Protein 2LEQ (pdb70)

Sequence (146 aa):
MEIKLIAQVKTVINAPIEKVWEALVNPEIIKEYMFGTTVVSDWKEGSQIVWKGEWKGKAYEDKGTILQFNERSILQYSHFSPLTGKPDLPENYHVVTITLTALKKGVEVELTQDNNETEKEQKHSEDNWNTMLEGLKKFLENKVSAMEIKLIAQVKTVINAPIEKVWEALVNPEIIKEYMFGTTVVSDWKEGSQIVWKGEWKGKAYEDKGTILQFNERSILQYSHFSPLTGKPDLPENYHVVTITLTALKKGVEVELTQDNNETEKEQKHSEDNWNTMLEGLKKFLENKVSAMEIKLIAQVKTVINAPIEKVWEALVNPEIIKEYMFGTTVVSDWKEGSQIVWKGEWKGKAYEDKGTILQFNERSILQYSHFSPLTGKPDLPENYHVVTITLTALKKGVEVELTQDNNETEKEQKHSEDNWNTMLEGLKKFLENKVSAMEIKLIAQVKTVINAPIEKVWEALVNPEIIKEYMFGTTVVSDWKEGSQIVWKGEWKGKAYEDKGTILQFNERSILQYSHFSPLTGKPDLPENYHVVTITLTALKKGVEVELTQDNNETEKEQKHSEDNWNTMLEGLKKFLENKVSAMEIKLIAQVKTVINAPIEKVWEALVNPEIIKEYMFGTTVVSDWKEGSQIVWKGEWKGKAYEDKGTILQFNERSILQYSHFSPLTGKPDLPENYHVVTITLTALKKGVEVELTQDNNETEKEQKHSEDNWNTMLEGLKKFLENKVSAMEIKLIAQVKTVINAPIEKVWEALVNPEIIKEYMFGTTVVSDWKEGSQIVWKGEWKGKAYEDKGTILQFNERSILQYSHFSPLTGKPDLPENYHVVTITLTALKKGVEVELTQDNNETEKEQKHSEDNWNTMLEGLKKFLENKVSAMEIKLIAQVKTVINAPIEKVWEALVNPEIIKEYMFGTTVVSDWKEGSQIVWKGEWKGKAYEDKGTILQFNERSILQYSHFSPLTGKPDLPENYHVVTITLTALKKGVEVELTQDNNETEKEQKHSEDNWNTMLEGLKKFLENKVSAMEIKLIAQVKTVINAPIEKVWEALVNPEIIKEYMFGTTVVSDWKEGSQIVWKGEWKGKAYEDKGTILQFNERSILQYSHFSPLTGKPDLPENYHVVTITLTALKKGVEVELTQDNNETEKEQKHSEDNWNTMLEGLKKFLENKVSAMEIKLIAQVKTVINAPIEKVWEALVNPEIIKEYMFGTTVVSDWKEGSQIVWKGEWKGKAYEDKGTILQFNERSILQYSHFSPLTGKPDLPENYHVVTITLTALKKGVEVELTQDNNETEKEQKHSEDNWNTMLEGLKKFLENKVSAMEIKLIAQVKTVINAPIEKVWEALVNPEIIKEYMFGTTVVSDWKEGSQIVWKGEWKGKAYEDKGTILQFNERSILQYSHFSPLTGKPDLPENYHVVTITLTALKKGVEVELTQDNNETEKEQKHSEDNWNTMLEGLKKFLENKVSA

Radius of gyration: 16.12 Å; Cα contacts (8 Å, |Δi|>4): 242; chains: 1; bounding box: 48×34×40 Å

Solvent-accessible surface area: 10609 Å² total; per-residue (Å²): 239,152,137,92,76,66,2,102,12,125,37,111,17,102,12,77,30,89,116,12,17,82,14,50,29,24,26,116,36,59,84,104,94,99,220,47,25,74,19,94,28,88,136,124,114,49,8,116,30,34,74,116,33,131,138,166,65,152,85,59,88,13,115,11,52,22,103,72,44,43,138,141,48,66,4,42,46,32,38,55,32,50,88,57,73,125,117,151,100,88,117,29,83,48,58,5,42,12,54,9,59,72,103,218,200,12,7,70,10,52,18,30,15,48,53,2,122,57,109,150,80,28,118,128,10,45,68,61,56,56,78,97,28,117,32,53,92,146,103,24,65,71,130,104,96,134

Structure (mmCIF, N/CA/C/O backbone):
data_2LEQ
#
_entry.id   2LEQ
#
loop_
_atom_site.group_PDB
_atom_site.id
_atom_site.type_symbol
_atom_site.label_atom_id
_atom_site.label_alt_id
_atom_site.label_comp_id
_atom_site.label_asym_id
_atom_site.label_entity_id
_atom_site.label_seq_id
_atom_site.pdbx_PDB_ins_code
_atom_site.Cartn_x
_atom_site.Cartn_y
_atom_site.Cartn_z
_atom_site.occupancy
_atom_site.B_iso_or_equiv
_atom_site.auth_seq_id
_atom_site.auth_comp_id
_atom_site.auth_asym_id
_atom_site.auth_atom_id
_atom_site.pdbx_PDB_model_num
ATOM 1 N N . MET A 1 1 ? -13.886 14.275 -22.352 1.00 1.00 1 MET A N 1
ATOM 2 C CA . MET A 1 1 ? -13.694 13.713 -20.986 1.00 1.00 1 MET A CA 1
ATOM 3 C C . MET A 1 1 ? -12.589 12.661 -21.045 1.00 1.00 1 MET A C 1
ATOM 4 O O . MET A 1 1 ? -12.296 12.134 -22.118 1.00 1.00 1 MET A O 1
ATOM 20 N N . GLU A 1 2 ? -11.979 12.368 -19.902 1.00 1.00 2 GLU A N 1
ATOM 21 C CA . GLU A 1 2 ? -10.903 11.381 -19.834 1.00 1.00 2 GLU A CA 1
ATOM 22 C C . GLU A 1 2 ? -10.593 11.035 -18.377 1.00 1.00 2 GLU A C 1
ATOM 23 O O . GLU A 1 2 ? -11.383 11.327 -17.479 1.00 1.00 2 GLU A O 1
ATOM 35 N N . ILE A 1 3 ? -9.444 10.411 -18.135 1.00 1.00 3 ILE A N 1
ATOM 36 C CA . ILE A 1 3 ? -9.054 10.036 -16.777 1.00 1.00 3 ILE A CA 1
ATOM 37 C C . ILE A 1 3 ? -9.062 11.253 -15.852 1.00 1.00 3 ILE A C 1
ATOM 38 O O . ILE A 1 3 ? -8.748 12.373 -16.254 1.00 1.00 3 ILE A O 1
ATOM 54 N N . LYS A 1 4 ? -9.426 11.039 -14.591 1.00 1.00 4 LYS A N 1
ATOM 55 C CA . LYS A 1 4 ? -9.478 12.119 -13.608 1.00 1.00 4 LYS A CA 1
ATOM 56 C C . LYS A 1 4 ? -8.093 12.396 -13.020 1.00 1.00 4 LYS A C 1
ATOM 57 O O . LYS A 1 4 ? -7.070 12.015 -13.587 1.00 1.00 4 LYS A O 1
ATOM 76 N N . LEU A 1 5 ? -8.056 13.069 -11.874 1.00 1.00 5 LEU A N 1
ATOM 77 C CA . LEU A 1 5 ? -6.800 13.418 -11.206 1.00 1.00 5 LEU A CA 1
ATOM 78 C C . LEU A 1 5 ? -6.130 12.185 -10.598 1.00 1.00 5 LEU A C 1
ATOM 79 O O . LEU A 1 5 ? -6.787 11.272 -10.099 1.00 1.00 5 LEU A O 1
ATOM 95 N N . ILE A 1 6 ? -4.801 12.163 -10.641 1.00 1.00 6 ILE A N 1
ATOM 96 C CA . ILE A 1 6 ? -4.011 11.046 -10.097 1.00 1.00 6 ILE A CA 1
ATOM 97 C C . ILE A 1 6 ? -3.110 11.520 -8.957 1.00 1.00 6 ILE A C 1
ATOM 98 O O . ILE A 1 6 ? -2.359 12.487 -9.091 1.00 1.00 6 ILE A O 1
ATOM 114 N N . ALA A 1 7 ? -3.165 10.824 -7.826 1.00 1.00 7 ALA A N 1
ATOM 115 C CA . ALA A 1 7 ? -2.343 11.170 -6.658 1.00 1.00 7 ALA A CA 1
ATOM 116 C C . ALA A 1 7 ? -0.988 10.466 -6.733 1.00 1.00 7 ALA A C 1
ATOM 117 O O . ALA A 1 7 ? -0.915 9.271 -7.021 1.00 1.00 7 ALA A O 1
ATOM 124 N N . GLN A 1 8 ? 0.084 11.205 -6.470 1.00 1.00 8 GLN A N 1
ATOM 125 C CA . GLN A 1 8 ? 1.445 10.633 -6.511 1.00 1.00 8 GLN A CA 1
ATOM 126 C C . GLN A 1 8 ? 2.315 11.226 -5.398 1.00 1.00 8 GLN A C 1
ATOM 127 O O . GLN A 1 8 ? 2.275 12.428 -5.133 1.00 1.00 8 GLN A O 1
ATOM 141 N N . VAL A 1 9 ? 3.104 10.377 -4.748 1.00 1.00 9 VAL A N 1
ATOM 142 C CA . VAL A 1 9 ? 3.996 10.805 -3.657 1.00 1.00 9 VAL A CA 1
ATOM 143 C C . VAL A 1 9 ? 5.333 10.072 -3.737 1.00 1.00 9 VAL A C 1
ATOM 144 O O . VAL A 1 9 ? 5.430 8.985 -4.306 1.00 1.00 9 VAL A O 1
ATOM 157 N N . LYS A 1 10 ? 6.377 10.666 -3.168 1.00 1.00 10 LYS A N 1
ATOM 158 C CA . LYS A 1 10 ? 7.711 10.054 -3.181 1.00 1.00 10 LYS A CA 1
ATOM 159 C C . LYS A 1 10 ? 8.597 10.634 -2.076 1.00 1.00 10 LYS A C 1
ATOM 160 O O . LYS A 1 10 ? 8.529 11.825 -1.771 1.00 1.00 10 LYS A O 1
ATOM 179 N N . THR A 1 11 ? 9.432 9.790 -1.479 1.00 1.00 11 THR A N 1
ATOM 180 C CA . THR A 1 11 ? 10.340 10.227 -0.410 1.00 1.00 11 THR A CA 1
ATOM 181 C C . THR A 1 11 ? 11.647 9.436 -0.432 1.00 1.00 11 THR A C 1
ATOM 182 O O . THR A 1 11 ? 11.667 8.244 -0.740 1.00 1.00 11 THR A O 1
ATOM 193 N N . VAL A 1 12 ? 12.744 10.102 -0.089 1.00 1.00 12 VAL A N 1
ATOM 194 C CA . VAL A 1 12 ? 14.062 9.456 -0.065 1.00 1.00 12 VAL A CA 1
ATOM 195 C C . VAL A 1 12 ? 14.280 8.727 1.259 1.00 1.00 12 VAL A C 1
ATOM 196 O O . VAL A 1 12 ? 14.401 9.345 2.318 1.00 1.00 12 VAL A O 1
ATOM 209 N N . ILE A 1 13 ? 14.334 7.400 1.197 1.00 1.00 13 ILE A N 1
ATOM 210 C CA . ILE A 1 13 ? 14.540 6.572 2.401 1.00 1.00 13 ILE A CA 1
ATOM 211 C C . ILE A 1 13 ? 15.870 5.830 2.325 1.00 1.00 13 ILE A C 1
ATOM 212 O O . ILE A 1 13 ? 16.192 5.175 1.334 1.00 1.00 13 ILE A O 1
ATOM 228 N N . ASN A 1 14 ? 16.657 5.925 3.391 1.00 1.00 14 ASN A N 1
ATOM 229 C CA . ASN A 1 14 ? 17.957 5.249 3.447 1.00 1.00 14 ASN A CA 1
ATOM 230 C C . ASN A 1 14 ? 17.810 3.889 4.124 1.00 1.00 14 ASN A C 1
ATOM 231 O O . ASN A 1 14 ? 17.837 3.785 5.350 1.00 1.00 14 ASN A O 1
ATOM 242 N N . ALA A 1 15 ? 17.658 2.838 3.325 1.00 1.00 15 ALA A N 1
ATOM 243 C CA . ALA A 1 15 ? 17.509 1.490 3.878 1.00 1.00 15 ALA A CA 1
ATOM 244 C C . ALA A 1 15 ? 17.638 0.431 2.766 1.00 1.00 15 ALA A C 1
ATOM 245 O O . ALA A 1 15 ? 17.386 0.731 1.599 1.00 1.00 15 ALA A O 1
ATOM 252 N N . PRO A 1 16 ? 18.009 -0.775 3.099 1.00 1.00 16 PRO A N 1
ATOM 253 C CA . PRO A 1 16 ? 18.162 -1.875 2.092 1.00 1.00 16 PRO A CA 1
ATOM 254 C C . PRO A 1 16 ? 16.840 -2.203 1.386 1.00 1.00 16 PRO A C 1
ATOM 255 O O . PRO A 1 16 ? 15.764 -2.130 1.979 1.00 1.00 16 PRO A O 1
ATOM 266 N N . ILE A 1 17 ? 16.936 -2.573 0.114 1.00 1.00 17 ILE A N 1
ATOM 267 C CA . ILE A 1 17 ? 15.771 -2.918 -0.694 1.00 1.00 17 ILE A CA 1
ATOM 268 C C . ILE A 1 17 ? 15.052 -4.141 -0.129 1.00 1.00 17 ILE A C 1
ATOM 269 O O . ILE A 1 17 ? 13.824 -4.222 -0.144 1.00 1.00 17 ILE A O 1
ATOM 285 N N . GLU A 1 18 ? 15.814 -5.109 0.368 1.00 1.00 18 GLU A N 1
ATOM 286 C CA . GLU A 1 18 ? 15.238 -6.333 0.913 1.00 1.00 18 GLU A CA 1
ATOM 287 C C . GLU A 1 18 ? 14.204 -6.047 1.993 1.00 1.00 18 GLU A C 1
ATOM 288 O O . GLU A 1 18 ? 13.058 -6.488 1.903 1.00 1.00 18 GLU A O 1
ATOM 300 N N . LYS A 1 19 ? 14.620 -5.318 3.023 1.00 1.00 19 LYS A N 1
ATOM 301 C CA . LYS A 1 19 ? 13.744 -4.996 4.137 1.00 1.00 19 LYS A CA 1
ATOM 302 C C . LYS A 1 19 ? 12.576 -4.114 3.707 1.00 1.00 19 LYS A C 1
ATOM 303 O O . LYS A 1 19 ? 11.447 -4.341 4.141 1.00 1.00 19 LYS A O 1
ATOM 322 N N . VAL A 1 20 ? 12.820 -3.119 2.859 1.00 1.00 20 VAL A N 1
ATOM 323 C CA . VAL A 1 20 ? 11.744 -2.249 2.401 1.00 1.00 20 VAL A CA 1
ATOM 324 C C . VAL A 1 20 ? 10.772 -3.071 1.567 1.00 1.00 20 VAL A C 1
ATOM 325 O O . VAL A 1 20 ? 9.560 -3.029 1.776 1.00 1.00 20 VAL A O 1
ATOM 338 N N . TRP A 1 21 ? 11.303 -3.841 0.623 1.00 1.00 21 TRP A N 1
ATOM 339 C CA . TRP A 1 21 ? 10.501 -4.695 -0.237 1.00 1.00 21 TRP A CA 1
ATOM 340 C C . TRP A 1 21 ? 9.700 -5.658 0.632 1.00 1.00 21 TRP A C 1
ATOM 341 O O . TRP A 1 21 ? 8.515 -5.901 0.400 1.00 1.00 21 TRP A O 1
ATOM 362 N N . GLU A 1 22 ? 10.346 -6.209 1.653 1.00 1.00 22 GLU A N 1
ATOM 363 C CA . GLU A 1 22 ? 9.698 -7.139 2.570 1.00 1.00 22 GLU A CA 1
ATOM 364 C C . GLU A 1 22 ? 8.506 -6.469 3.246 1.00 1.00 22 GLU A C 1
ATOM 365 O O . GLU A 1 22 ? 7.419 -7.041 3.316 1.00 1.00 22 GLU A O 1
ATOM 377 N N . ALA A 1 23 ? 8.707 -5.253 3.745 1.00 1.00 23 ALA A N 1
ATOM 378 C CA . ALA A 1 23 ? 7.654 -4.520 4.430 1.00 1.00 23 ALA A CA 1
ATOM 379 C C . ALA A 1 23 ? 6.443 -4.308 3.532 1.00 1.00 23 ALA A C 1
ATOM 380 O O . ALA A 1 23 ? 5.315 -4.205 4.014 1.00 1.00 23 ALA A O 1
ATOM 387 N N . LEU A 1 24 ? 6.663 -4.238 2.222 1.00 1.00 24 LEU A N 1
ATOM 388 C CA . LEU A 1 24 ? 5.572 -4.027 1.276 1.00 1.00 24 LEU A CA 1
ATOM 389 C C . LEU A 1 24 ? 4.706 -5.279 1.125 1.00 1.00 24 LEU A C 1
ATOM 390 O O . LEU A 1 24 ? 3.478 -5.198 1.087 1.00 1.00 24 LEU A O 1
ATOM 406 N N . VAL A 1 25 ? 5.343 -6.442 1.028 1.00 1.00 25 VAL A N 1
ATOM 407 C CA . VAL A 1 25 ? 4.626 -7.721 0.859 1.00 1.00 25 VAL A CA 1
ATOM 408 C C . VAL A 1 25 ? 4.897 -8.657 2.029 1.00 1.00 25 VAL A C 1
ATOM 409 O O . VAL A 1 25 ? 5.706 -9.580 1.941 1.00 1.00 25 VAL A O 1
ATOM 422 N N . ASN A 1 26 ? 4.197 -8.426 3.135 1.00 1.00 26 ASN A N 1
ATOM 423 C CA . ASN A 1 26 ? 4.358 -9.272 4.308 1.00 1.00 26 ASN A CA 1
ATOM 424 C C . ASN A 1 26 ? 3.145 -9.125 5.251 1.00 1.00 26 ASN A C 1
ATOM 425 O O . ASN A 1 26 ? 2.952 -8.051 5.819 1.00 1.00 26 ASN A O 1
ATOM 436 N N . PRO A 1 27 ? 2.348 -10.143 5.429 1.00 1.00 27 PRO A N 1
ATOM 437 C CA . PRO A 1 27 ? 1.149 -10.062 6.322 1.00 1.00 27 PRO A CA 1
ATOM 438 C C . PRO A 1 27 ? 1.529 -9.964 7.798 1.00 1.00 27 PRO A C 1
ATOM 439 O O . PRO A 1 27 ? 0.698 -9.615 8.636 1.00 1.00 27 PRO A O 1
ATOM 450 N N . GLU A 1 28 ? 2.782 -10.274 8.115 1.00 1.00 28 GLU A N 1
ATOM 451 C CA . GLU A 1 28 ? 3.251 -10.216 9.500 1.00 1.00 28 GLU A CA 1
ATOM 452 C C . GLU A 1 28 ? 3.653 -8.792 9.856 1.00 1.00 28 GLU A C 1
ATOM 453 O O . GLU A 1 28 ? 3.226 -8.261 10.881 1.00 1.00 28 GLU A O 1
ATOM 465 N N . ILE A 1 29 ? 4.469 -8.165 9.015 1.00 1.00 29 ILE A N 1
ATOM 466 C CA . ILE A 1 29 ? 4.902 -6.794 9.251 1.00 1.00 29 ILE A CA 1
ATOM 467 C C . ILE A 1 29 ? 3.714 -5.862 9.072 1.00 1.00 29 ILE A C 1
ATOM 468 O O . ILE A 1 29 ? 3.518 -4.924 9.844 1.00 1.00 29 ILE A O 1
ATOM 484 N N . ILE A 1 30 ? 2.909 -6.119 8.045 1.00 1.00 30 ILE A N 1
ATOM 485 C CA . ILE A 1 30 ? 1.739 -5.297 7.786 1.00 1.00 30 ILE A CA 1
ATOM 486 C C . ILE A 1 30 ? 0.810 -5.342 8.990 1.00 1.00 30 ILE A C 1
ATOM 487 O O . ILE A 1 30 ? 0.039 -4.411 9.225 1.00 1.00 30 ILE A O 1
ATOM 503 N N . LYS A 1 31 ? 0.876 -6.422 9.762 1.00 1.00 31 LYS A N 1
ATOM 504 C CA . LYS A 1 31 ? 0.046 -6.576 10.947 1.00 1.00 31 LYS A CA 1
ATOM 505 C C . LYS A 1 31 ? 0.613 -5.747 12.094 1.00 1.00 31 LYS A C 1
ATOM 506 O O . LYS A 1 31 ? -0.133 -5.267 12.948 1.00 1.00 31 LYS A O 1
ATOM 525 N N . GLU A 1 32 ? 1.930 -5.574 12.125 1.00 1.00 32 GLU A N 1
ATOM 526 C CA . GLU A 1 32 ? 2.570 -4.794 13.181 1.00 1.00 32 GLU A CA 1
ATOM 527 C C . GLU A 1 32 ? 1.972 -3.389 13.221 1.00 1.00 32 GLU A C 1
ATOM 528 O O . GLU A 1 32 ? 1.684 -2.861 14.295 1.00 1.00 32 GLU A O 1
ATOM 540 N N . TYR A 1 33 ? 1.777 -2.781 12.055 1.00 1.00 33 TYR A N 1
ATOM 541 C CA . TYR A 1 33 ? 1.206 -1.437 11.975 1.00 1.00 33 TYR A CA 1
ATOM 542 C C . TYR A 1 33 ? -0.270 -1.458 12.374 1.00 1.00 33 TYR A C 1
ATOM 543 O O . TYR A 1 33 ? -0.780 -0.506 12.965 1.00 1.00 33 TYR A O 1
ATOM 561 N N . MET A 1 34 ? -0.960 -2.548 12.052 1.00 1.00 34 MET A N 1
ATOM 562 C CA . MET A 1 34 ? -2.386 -2.684 12.372 1.00 1.00 34 MET A CA 1
ATOM 563 C C . MET A 1 34 ? -2.583 -3.296 13.755 1.00 1.00 34 MET A C 1
ATOM 564 O O . MET A 1 34 ? -1.752 -4.060 14.246 1.00 1.00 34 MET A O 1
ATOM 578 N N . PHE A 1 35 ? -3.700 -2.958 14.392 1.00 1.00 35 PHE A N 1
ATOM 579 C CA . PHE A 1 35 ? -4.014 -3.457 15.723 1.00 1.00 35 PHE A CA 1
ATOM 580 C C . PHE A 1 35 ? -4.141 -4.981 15.741 1.00 1.00 35 PHE A C 1
ATOM 581 O O . PHE A 1 35 ? -3.682 -5.631 16.679 1.00 1.00 35 PHE A O 1
ATOM 598 N N . GLY A 1 36 ? -4.764 -5.561 14.721 1.00 1.00 36 GLY A N 1
ATOM 599 C CA . GLY A 1 36 ? -4.936 -7.010 14.668 1.00 1.00 36 GLY A CA 1
ATOM 600 C C . GLY A 1 36 ? -5.536 -7.466 13.338 1.00 1.00 36 GLY A C 1
ATOM 601 O O . GLY A 1 36 ? -6.343 -8.394 13.302 1.00 1.00 36 GLY A O 1
ATOM 605 N N . THR A 1 37 ? -5.144 -6.825 12.242 1.00 1.00 37 THR A N 1
ATOM 606 C CA . THR A 1 37 ? -5.660 -7.187 10.919 1.00 1.00 37 THR A CA 1
ATOM 607 C C . THR A 1 37 ? -5.033 -8.490 10.430 1.00 1.00 37 THR A C 1
ATOM 608 O O . THR A 1 37 ? -3.813 -8.658 10.424 1.00 1.00 37 THR A O 1
ATOM 619 N N . THR A 1 38 ? -5.876 -9.427 10.008 1.00 1.00 38 THR A N 1
ATOM 620 C CA . THR A 1 38 ? -5.398 -10.725 9.511 1.00 1.00 38 THR A CA 1
ATOM 621 C C . THR A 1 38 ? -5.257 -10.703 7.992 1.00 1.00 38 THR A C 1
ATOM 622 O O . THR A 1 38 ? -6.216 -10.973 7.269 1.00 1.00 38 THR A O 1
ATOM 633 N N . VAL A 1 39 ? -4.057 -10.392 7.512 1.00 1.00 39 VAL A N 1
ATOM 634 C CA . VAL A 1 39 ? -3.787 -10.338 6.071 1.00 1.00 39 VAL A CA 1
ATOM 635 C C . VAL A 1 39 ? -3.263 -11.684 5.577 1.00 1.00 39 VAL A C 1
ATOM 636 O O . VAL A 1 39 ? -2.315 -12.245 6.128 1.00 1.00 39 VAL A O 1
ATOM 649 N N . VAL A 1 40 ? -3.878 -12.207 4.522 1.00 1.00 40 VAL A N 1
ATOM 650 C CA . VAL A 1 40 ? -3.468 -13.498 3.937 1.00 1.00 40 VAL A CA 1
ATOM 651 C C . VAL A 1 40 ? -3.062 -13.317 2.476 1.00 1.00 40 VAL A C 1
ATOM 652 O O . VAL A 1 40 ? -3.796 -12.738 1.674 1.00 1.00 40 VAL A O 1
ATOM 665 N N . SER A 1 41 ? -1.884 -13.823 2.127 1.00 1.00 41 SER A N 1
ATOM 666 C CA . SER A 1 41 ? -1.382 -13.720 0.750 1.00 1.00 41 SER A CA 1
ATOM 667 C C . SER A 1 41 ? -0.385 -14.829 0.440 1.00 1.00 41 SER A C 1
ATOM 668 O O . SER A 1 41 ? 0.228 -15.397 1.343 1.00 1.00 41 SER A O 1
ATOM 676 N N . ASP A 1 42 ? -0.220 -15.113 -0.848 1.00 1.00 42 ASP A N 1
ATOM 677 C CA . ASP A 1 42 ? 0.714 -16.127 -1.330 1.00 1.00 42 ASP A CA 1
ATOM 678 C C . ASP A 1 42 ? 2.014 -15.438 -1.754 1.00 1.00 42 ASP A C 1
ATOM 679 O O . ASP A 1 42 ? 3.066 -16.062 -1.889 1.00 1.00 42 ASP A O 1
ATOM 688 N N . TRP A 1 43 ? 1.934 -14.129 -1.968 1.00 1.00 43 TRP A N 1
ATOM 689 C CA . TRP A 1 43 ? 3.078 -13.311 -2.379 1.00 1.00 43 TRP A CA 1
ATOM 690 C C . TRP A 1 43 ? 3.547 -13.667 -3.794 1.00 1.00 43 TRP A C 1
ATOM 691 O O . TRP A 1 43 ? 4.746 -13.806 -4.039 1.00 1.00 43 TRP A O 1
ATOM 712 N N . LYS A 1 44 ? 2.618 -13.820 -4.732 1.00 1.00 44 LYS A N 1
ATOM 713 C CA . LYS A 1 44 ? 2.969 -14.161 -6.120 1.00 1.00 44 LYS A CA 1
ATOM 714 C C . LYS A 1 44 ? 1.948 -13.590 -7.113 1.00 1.00 44 LYS A C 1
ATOM 715 O O . LYS A 1 44 ? 0.806 -13.294 -6.761 1.00 1.00 44 LYS A O 1
ATOM 734 N N . GLU A 1 45 ? 2.361 -13.429 -8.366 1.00 1.00 45 GLU A N 1
ATOM 735 C CA . GLU A 1 45 ? 1.499 -12.878 -9.413 1.00 1.00 45 GLU A CA 1
ATOM 736 C C . GLU A 1 45 ? 0.161 -13.616 -9.511 1.00 1.00 45 GLU A C 1
ATOM 737 O O . GLU A 1 45 ? 0.101 -14.843 -9.584 1.00 1.00 45 GLU A O 1
ATOM 749 N N . GLY A 1 46 ? -0.922 -12.847 -9.520 1.00 1.00 46 GLY A N 1
ATOM 750 C CA . GLY A 1 46 ? -2.276 -13.398 -9.628 1.00 1.00 46 GLY A CA 1
ATOM 751 C C . GLY A 1 46 ? -2.812 -13.871 -8.280 1.00 1.00 46 GLY A C 1
ATOM 752 O O . GLY A 1 46 ? -3.909 -14.423 -8.196 1.00 1.00 46 GLY A O 1
ATOM 756 N N . SER A 1 47 ? -2.043 -13.655 -7.218 1.00 1.00 47 SER A N 1
ATOM 757 C CA . SER A 1 47 ? -2.473 -14.079 -5.887 1.00 1.00 47 SER A CA 1
ATOM 758 C C . SER A 1 47 ? -3.609 -13.207 -5.359 1.00 1.00 47 SER A C 1
ATOM 759 O O . SER A 1 47 ? -3.552 -11.980 -5.432 1.00 1.00 47 SER A O 1
ATOM 767 N N . GLN A 1 48 ? -4.630 -13.860 -4.813 1.00 1.00 48 GLN A N 1
ATOM 768 C CA . GLN A 1 48 ? -5.771 -13.142 -4.249 1.00 1.00 48 GLN A CA 1
ATOM 769 C C . GLN A 1 48 ? -5.413 -12.671 -2.845 1.00 1.00 48 GLN A C 1
ATOM 770 O O . GLN A 1 48 ? -4.637 -13.317 -2.142 1.00 1.00 48 GLN A O 1
ATOM 784 N N . ILE A 1 49 ? -5.972 -11.541 -2.424 1.00 1.00 49 ILE A N 1
ATOM 785 C CA . ILE A 1 49 ? -5.695 -10.994 -1.083 1.00 1.00 49 ILE A CA 1
ATOM 786 C C . ILE A 1 49 ? -6.979 -10.544 -0.390 1.00 1.00 49 ILE A C 1
ATOM 787 O O . ILE A 1 49 ? -7.824 -9.867 -0.976 1.00 1.00 49 ILE A O 1
ATOM 803 N N . VAL A 1 50 ? -7.113 -10.930 0.874 1.00 1.00 50 VAL A N 1
ATOM 804 C CA . VAL A 1 50 ? -8.291 -10.573 1.675 1.00 1.00 50 VAL A CA 1
ATOM 805 C C . VAL A 1 50 ? -7.872 -10.092 3.061 1.00 1.00 50 VAL A C 1
ATOM 806 O O . VAL A 1 50 ? -6.959 -10.634 3.683 1.00 1.00 50 VAL A O 1
ATOM 819 N N . TRP A 1 51 ? -8.559 -9.060 3.541 1.00 1.00 51 TRP A N 1
ATOM 820 C CA . TRP A 1 51 ? -8.282 -8.481 4.867 1.00 1.00 51 TRP A CA 1
ATOM 821 C C . TRP A 1 51 ? -9.508 -8.604 5.760 1.00 1.00 51 TRP A C 1
ATOM 822 O O . TRP A 1 51 ? -10.621 -8.255 5.368 1.00 1.00 51 TRP A O 1
ATOM 843 N N . LYS A 1 52 ? -9.306 -9.095 6.978 1.00 1.00 52 LYS A N 1
ATOM 844 C CA . LYS A 1 52 ? -10.411 -9.249 7.933 1.00 1.00 52 LYS A CA 1
ATOM 845 C C . LYS A 1 52 ? -10.403 -8.092 8.918 1.00 1.00 52 LYS A C 1
ATOM 846 O O . LYS A 1 52 ? -9.350 -7.641 9.366 1.00 1.00 52 LYS A O 1
ATOM 865 N N . GLY A 1 53 ? -11.593 -7.604 9.252 1.00 1.00 53 GLY A N 1
ATOM 866 C CA . GLY A 1 53 ? -11.713 -6.489 10.181 1.00 1.00 53 GLY A CA 1
ATOM 867 C C . GLY A 1 53 ? -13.158 -6.287 10.605 1.00 1.00 53 GLY A C 1
ATOM 868 O O . GLY A 1 53 ? -14.058 -6.999 10.158 1.00 1.00 53 GLY A O 1
ATOM 872 N N . GLU A 1 54 ? -13.382 -5.308 11.475 1.00 1.00 54 GLU A N 1
ATOM 873 C CA . GLU A 1 54 ? -14.726 -4.996 11.976 1.00 1.00 54 GLU A CA 1
ATOM 874 C C . GLU A 1 54 ? -15.015 -3.510 11.810 1.00 1.00 54 GLU A C 1
ATOM 875 O O . GLU A 1 54 ? -14.194 -2.648 12.125 1.00 1.00 54 GLU A O 1
ATOM 887 N N . TRP A 1 55 ? -16.205 -3.200 11.307 1.00 1.00 55 TRP A N 1
ATOM 888 C CA . TRP A 1 55 ? -16.622 -1.809 11.083 1.00 1.00 55 TRP A CA 1
ATOM 889 C C . TRP A 1 55 ? -18.056 -1.599 11.567 1.00 1.00 55 TRP A C 1
ATOM 890 O O . TRP A 1 55 ? -19.000 -2.194 11.048 1.00 1.00 55 TRP A O 1
ATOM 911 N N . LYS A 1 56 ? -18.214 -0.738 12.567 1.00 1.00 56 LYS A N 1
ATOM 912 C CA . LYS A 1 56 ? -19.534 -0.442 13.122 1.00 1.00 56 LYS A CA 1
ATOM 913 C C . LYS A 1 56 ? -20.253 -1.729 13.517 1.00 1.00 56 LYS A C 1
ATOM 914 O O . LYS A 1 56 ? -21.458 -1.878 13.312 1.00 1.00 56 LYS A O 1
ATOM 933 N N . GLY A 1 57 ? -19.506 -2.665 14.094 1.00 1.00 57 GLY A N 1
ATOM 934 C CA . GLY A 1 57 ? -20.074 -3.941 14.525 1.00 1.00 57 GLY A CA 1
ATOM 935 C C . GLY A 1 57 ? -20.347 -4.841 13.326 1.00 1.00 57 GLY A C 1
ATOM 936 O O . GLY A 1 57 ? -20.680 -6.017 13.470 1.00 1.00 57 GLY A O 1
ATOM 940 N N . LYS A 1 58 ? -20.200 -4.283 12.128 1.00 1.00 58 LYS A N 1
ATOM 941 C CA . LYS A 1 58 ? -20.435 -5.044 10.894 1.00 1.00 58 LYS A CA 1
ATOM 942 C C . LYS A 1 58 ? -19.117 -5.557 10.327 1.00 1.00 58 LYS A C 1
ATOM 943 O O . LYS A 1 58 ? -18.251 -4.785 9.917 1.00 1.00 58 LYS A O 1
ATOM 962 N N . ALA A 1 59 ? -18.960 -6.877 10.292 1.00 1.00 59 ALA A N 1
ATOM 963 C CA . ALA A 1 59 ? -17.747 -7.492 9.770 1.00 1.00 59 ALA A CA 1
ATOM 964 C C . ALA A 1 59 ? -17.664 -7.295 8.262 1.00 1.00 59 ALA A C 1
ATOM 965 O O . ALA A 1 59 ? -18.635 -7.515 7.538 1.00 1.00 59 ALA A O 1
ATOM 972 N N . TYR A 1 60 ? -16.499 -6.876 7.780 1.00 1.00 60 TYR A N 1
ATOM 973 C CA . TYR A 1 60 ? -16.301 -6.642 6.343 1.00 1.00 60 TYR A CA 1
ATOM 974 C C . TYR A 1 60 ? -14.961 -7.207 5.877 1.00 1.00 60 TYR A C 1
ATOM 975 O O . TYR A 1 60 ? -14.010 -7.337 6.648 1.00 1.00 60 TYR A O 1
ATOM 993 N N . GLU A 1 61 ? -14.889 -7.542 4.593 1.00 1.00 61 GLU A N 1
ATOM 994 C CA . GLU A 1 61 ? -13.658 -8.088 4.010 1.00 1.00 61 GLU A CA 1
ATOM 995 C C . GLU A 1 61 ? -13.400 -7.477 2.635 1.00 1.00 61 GLU A C 1
ATOM 996 O O . GLU A 1 61 ? -14.293 -7.397 1.792 1.00 1.00 61 GLU A O 1
ATOM 1008 N N . ASP A 1 62 ? -12.163 -7.044 2.416 1.00 1.00 62 ASP A N 1
ATOM 1009 C CA . ASP A 1 62 ? -11.752 -6.436 1.151 1.00 1.00 62 ASP A CA 1
ATOM 1010 C C . ASP A 1 62 ? -11.287 -7.528 0.197 1.00 1.00 62 ASP A C 1
ATOM 1011 O O . ASP A 1 62 ? -11.089 -8.668 0.615 1.00 1.00 62 ASP A O 1
ATOM 1020 N N . LYS A 1 63 ? -11.116 -7.204 -1.081 1.00 1.00 63 LYS A N 1
ATOM 1021 C CA . LYS A 1 63 ? -10.682 -8.212 -2.054 1.00 1.00 63 LYS A CA 1
ATOM 1022 C C . LYS A 1 63 ? -9.996 -7.595 -3.277 1.00 1.00 63 LYS A C 1
ATOM 1023 O O . LYS A 1 63 ? -10.477 -6.630 -3.870 1.00 1.00 63 LYS A O 1
ATOM 1042 N N . GLY A 1 64 ? -8.865 -8.186 -3.647 1.00 1.00 64 GLY A N 1
ATOM 1043 C CA . GLY A 1 64 ? -8.099 -7.728 -4.801 1.00 1.00 64 GLY A CA 1
ATOM 1044 C C . GLY A 1 64 ? -7.130 -8.814 -5.260 1.00 1.00 64 GLY A C 1
ATOM 1045 O O . GLY A 1 64 ? -7.105 -9.920 -4.721 1.00 1.00 64 GLY A O 1
ATOM 1049 N N . THR A 1 65 ? -6.320 -8.504 -6.269 1.00 1.00 65 THR A N 1
ATOM 1050 C CA . THR A 1 65 ? -5.352 -9.480 -6.790 1.00 1.00 65 THR A CA 1
ATOM 1051 C C . THR A 1 65 ? -4.088 -8.788 -7.286 1.00 1.00 65 THR A C 1
ATOM 1052 O O . THR A 1 65 ? -4.097 -7.607 -7.633 1.00 1.00 65 THR A O 1
ATOM 1063 N N . ILE A 1 66 ? -2.992 -9.539 -7.323 1.00 1.00 66 ILE A N 1
ATOM 1064 C CA . ILE A 1 66 ? -1.714 -8.992 -7.787 1.00 1.00 66 ILE A CA 1
ATOM 1065 C C . ILE A 1 66 ? -1.723 -8.822 -9.302 1.00 1.00 66 ILE A C 1
ATOM 1066 O O . ILE A 1 66 ? -1.801 -9.794 -10.054 1.00 1.00 66 ILE A O 1
ATOM 1082 N N . LEU A 1 67 ? -1.635 -7.575 -9.756 1.00 1.00 67 LEU A N 1
ATOM 1083 C CA . LEU A 1 67 ? -1.624 -7.280 -11.183 1.00 1.00 67 LEU A CA 1
ATOM 1084 C C . LEU A 1 67 ? -0.346 -7.816 -11.821 1.00 1.00 67 LEU A C 1
ATOM 1085 O O . LEU A 1 67 ? -0.359 -8.383 -12.913 1.00 1.00 67 LEU A O 1
ATOM 1101 N N . GLN A 1 68 ? 0.776 -7.636 -11.130 1.00 1.00 68 GLN A N 1
ATOM 1102 C CA . GLN A 1 68 ? 2.072 -8.098 -11.621 1.00 1.00 68 GLN A CA 1
ATOM 1103 C C . GLN A 1 68 ? 3.043 -8.218 -10.458 1.00 1.00 68 GLN A C 1
ATOM 1104 O O . GLN A 1 68 ? 2.948 -7.480 -9.478 1.00 1.00 68 GLN A O 1
ATOM 1118 N N . PHE A 1 69 ? 3.980 -9.155 -10.562 1.00 1.00 69 PHE A N 1
ATOM 1119 C CA . PHE A 1 69 ? 4.972 -9.365 -9.496 1.00 1.00 69 PHE A CA 1
ATOM 1120 C C . PHE A 1 69 ? 6.386 -9.497 -10.063 1.00 1.00 69 PHE A C 1
ATOM 1121 O O . PHE A 1 69 ? 6.733 -10.473 -10.727 1.00 1.00 69 PHE A O 1
ATOM 1138 N N . ASN A 1 70 ? 7.217 -8.496 -9.785 1.00 1.00 70 ASN A N 1
ATOM 1139 C CA . ASN A 1 70 ? 8.614 -8.488 -10.244 1.00 1.00 70 ASN A CA 1
ATOM 1140 C C . ASN A 1 70 ? 9.543 -8.436 -9.034 1.00 1.00 70 ASN A C 1
ATOM 1141 O O . ASN A 1 70 ? 9.703 -7.393 -8.400 1.00 1.00 70 ASN A O 1
ATOM 1152 N N . GLU A 1 71 ? 10.157 -9.571 -8.719 1.00 1.00 71 GLU A N 1
ATOM 1153 C CA . GLU A 1 71 ? 11.067 -9.695 -7.577 1.00 1.00 71 GLU A CA 1
ATOM 1154 C C . GLU A 1 71 ? 11.987 -8.479 -7.434 1.00 1.00 71 GLU A C 1
ATOM 1155 O O . GLU A 1 71 ? 12.728 -8.125 -8.351 1.00 1.00 71 GLU A O 1
ATOM 1167 N N . ARG A 1 72 ? 11.935 -7.842 -6.268 1.00 1.00 72 ARG A N 1
ATOM 1168 C CA . ARG A 1 72 ? 12.759 -6.671 -5.959 1.00 1.00 72 ARG A CA 1
ATOM 1169 C C . ARG A 1 72 ? 12.857 -5.701 -7.134 1.00 1.00 72 ARG A C 1
ATOM 1170 O O . ARG A 1 72 ? 13.953 -5.355 -7.574 1.00 1.00 72 ARG A O 1
ATOM 1191 N N . SER A 1 73 ? 11.721 -5.250 -7.655 1.00 1.00 73 SER A N 1
ATOM 1192 C CA . SER A 1 73 ? 11.731 -4.315 -8.783 1.00 1.00 73 SER A CA 1
ATOM 1193 C C . SER A 1 73 ? 10.431 -3.520 -8.882 1.00 1.00 73 SER A C 1
ATOM 1194 O O . SER A 1 73 ? 10.416 -2.308 -8.665 1.00 1.00 73 SER A O 1
ATOM 1202 N N . ILE A 1 74 ? 9.336 -4.196 -9.219 1.00 1.00 74 ILE A N 1
ATOM 1203 C CA . ILE A 1 74 ? 8.030 -3.521 -9.369 1.00 1.00 74 ILE A CA 1
ATOM 1204 C C . ILE A 1 74 ? 6.891 -4.383 -8.837 1.00 1.00 74 ILE A C 1
ATOM 1205 O O . ILE A 1 74 ? 6.839 -5.592 -9.058 1.00 1.00 74 ILE A O 1
ATOM 1221 N N . LEU A 1 75 ? 5.968 -3.734 -8.135 1.00 1.00 75 LEU A N 1
ATOM 1222 C CA . LEU A 1 75 ? 4.802 -4.424 -7.572 1.00 1.00 75 LEU A CA 1
ATOM 1223 C C . LEU A 1 75 ? 3.519 -3.642 -7.862 1.00 1.00 75 LEU A C 1
ATOM 1224 O O . LEU A 1 75 ? 3.406 -2.458 -7.547 1.00 1.00 75 LEU A O 1
ATOM 1240 N N . GLN A 1 76 ? 2.542 -4.314 -8.464 1.00 1.00 76 GLN A N 1
ATOM 1241 C CA . GLN A 1 76 ? 1.253 -3.684 -8.792 1.00 1.00 76 GLN A CA 1
ATOM 1242 C C . GLN A 1 76 ? 0.102 -4.580 -8.351 1.00 1.00 76 GLN A C 1
ATOM 1243 O O . GLN A 1 76 ? 0.145 -5.799 -8.511 1.00 1.00 76 GLN A O 1
ATOM 1257 N N . TYR A 1 77 ? -0.934 -3.965 -7.791 1.00 1.00 77 TYR A N 1
ATOM 1258 C CA . TYR A 1 77 ? -2.096 -4.740 -7.332 1.00 1.00 77 TYR A CA 1
ATOM 1259 C C . TYR A 1 77 ? -3.386 -3.931 -7.397 1.00 1.00 77 TYR A C 1
ATOM 1260 O O . TYR A 1 77 ? -3.413 -2.727 -7.143 1.00 1.00 77 TYR A O 1
ATOM 1278 N N . SER A 1 78 ? -4.469 -4.621 -7.738 1.00 1.00 78 SER A N 1
ATOM 1279 C CA . SER A 1 78 ? -5.786 -3.993 -7.819 1.00 1.00 78 SER A CA 1
ATOM 1280 C C . SER A 1 78 ? -6.402 -4.018 -6.437 1.00 1.00 78 SER A C 1
ATOM 1281 O O . SER A 1 78 ? -6.066 -4.875 -5.620 1.00 1.00 78 SER A O 1
ATOM 1289 N N . HIS A 1 79 ? -7.300 -3.081 -6.147 1.00 1.00 79 HIS A N 1
ATOM 1290 C CA . HIS A 1 79 ? -7.927 -3.039 -4.828 1.00 1.00 79 HIS A CA 1
ATOM 1291 C C . HIS A 1 79 ? -9.356 -2.525 -4.894 1.00 1.00 79 HIS A C 1
ATOM 1292 O O . HIS A 1 79 ? -9.683 -1.618 -5.659 1.00 1.00 79 HIS A O 1
ATOM 1307 N N . PHE A 1 80 ? -10.205 -3.126 -4.067 1.00 1.00 80 PHE A N 1
ATOM 1308 C CA . PHE A 1 80 ? -11.620 -2.745 -4.005 1.00 1.00 80 PHE A CA 1
ATOM 1309 C C . PHE A 1 80 ? -12.124 -2.793 -2.561 1.00 1.00 80 PHE A C 1
ATOM 1310 O O . PHE A 1 80 ? -11.877 -3.747 -1.823 1.00 1.00 80 PHE A O 1
ATOM 1327 N N . SER A 1 81 ? -12.854 -1.756 -2.162 1.00 1.00 81 SER A N 1
ATOM 1328 C CA . SER A 1 81 ? -13.416 -1.674 -0.800 1.00 1.00 81 SER A CA 1
ATOM 1329 C C . SER A 1 81 ? -14.961 -1.789 -0.838 1.00 1.00 81 SER A C 1
ATOM 1330 O O . SER A 1 81 ? -15.608 -0.945 -1.459 1.00 1.00 81 SER A O 1
ATOM 1338 N N . PRO A 1 82 ? -15.549 -2.771 -0.211 1.00 1.00 82 PRO A N 1
ATOM 1339 C CA . PRO A 1 82 ? -17.041 -2.923 -0.223 1.00 1.00 82 PRO A CA 1
ATOM 1340 C C . PRO A 1 82 ? -17.739 -1.862 0.631 1.00 1.00 82 PRO A C 1
ATOM 1341 O O . PRO A 1 82 ? -18.928 -1.594 0.463 1.00 1.00 82 PRO A O 1
ATOM 1352 N N . LEU A 1 83 ? -16.998 -1.255 1.551 1.00 1.00 83 LEU A N 1
ATOM 1353 C CA . LEU A 1 83 ? -17.559 -0.231 2.422 1.00 1.00 83 LEU A CA 1
ATOM 1354 C C . LEU A 1 83 ? -18.099 0.929 1.596 1.00 1.00 83 LEU A C 1
ATOM 1355 O O . LEU A 1 83 ? -18.813 1.791 2.108 1.00 1.00 83 LEU A O 1
ATOM 1371 N N . THR A 1 84 ? -17.763 0.950 0.310 1.00 1.00 84 THR A N 1
ATOM 1372 C CA . THR A 1 84 ? -18.220 2.009 -0.575 1.00 1.00 84 THR A CA 1
ATOM 1373 C C . THR A 1 84 ? -19.736 1.966 -0.727 1.00 1.00 84 THR A C 1
ATOM 1374 O O . THR A 1 84 ? -20.374 3.012 -0.848 1.00 1.00 84 THR A O 1
ATOM 1385 N N . GLY A 1 85 ? -20.312 0.768 -0.725 1.00 1.00 85 GLY A N 1
ATOM 1386 C CA . GLY A 1 85 ? -21.757 0.612 -0.864 1.00 1.00 85 GLY A CA 1
ATOM 1387 C C . GLY A 1 85 ? -22.266 1.355 -2.090 1.00 1.00 85 GLY A C 1
ATOM 1388 O O . GLY A 1 85 ? -23.405 1.821 -2.122 1.00 1.00 85 GLY A O 1
ATOM 1392 N N . LYS A 1 86 ? -21.410 1.465 -3.102 1.00 1.00 86 LYS A N 1
ATOM 1393 C CA . LYS A 1 86 ? -21.783 2.178 -4.333 1.00 1.00 86 LYS A CA 1
ATOM 1394 C C . LYS A 1 86 ? -22.421 1.224 -5.363 1.00 1.00 86 LYS A C 1
ATOM 1395 O O . LYS A 1 86 ? -22.106 0.035 -5.364 1.00 1.00 86 LYS A O 1
ATOM 1414 N N . PRO A 1 87 ? -23.259 1.710 -6.238 1.00 1.00 87 PRO A N 1
ATOM 1415 C CA . PRO A 1 87 ? -23.891 0.845 -7.288 1.00 1.00 87 PRO A CA 1
ATOM 1416 C C . PRO A 1 87 ? -22.840 0.054 -8.079 1.00 1.00 87 PRO A C 1
ATOM 1417 O O . PRO A 1 87 ? -21.710 0.508 -8.266 1.00 1.00 87 PRO A O 1
ATOM 1428 N N . ASP A 1 88 ? -23.212 -1.131 -8.552 1.00 1.00 88 ASP A N 1
ATOM 1429 C CA . ASP A 1 88 ? -22.308 -1.991 -9.314 1.00 1.00 88 ASP A CA 1
ATOM 1430 C C . ASP A 1 88 ? -21.531 -1.209 -10.371 1.00 1.00 88 ASP A C 1
ATOM 1431 O O . ASP A 1 88 ? -22.016 -0.959 -11.474 1.00 1.00 88 ASP A O 1
ATOM 1440 N N . LEU A 1 89 ? -20.303 -0.822 -10.038 1.00 1.00 89 LEU A N 1
ATOM 1441 C CA . LEU A 1 89 ? -19.450 -0.080 -10.965 1.00 1.00 89 LEU A CA 1
ATOM 1442 C C . LEU A 1 89 ? -17.960 -0.356 -10.663 1.00 1.00 89 LEU A C 1
ATOM 1443 O O . LEU A 1 89 ? -17.352 0.357 -9.865 1.00 1.00 89 LEU A O 1
ATOM 1459 N N . PRO A 1 90 ? -17.375 -1.354 -11.264 1.00 1.00 90 PRO A N 1
ATOM 1460 C CA . PRO A 1 90 ? -15.935 -1.708 -11.023 1.00 1.00 90 PRO A CA 1
ATOM 1461 C C . PRO A 1 90 ? -15.000 -0.502 -11.177 1.00 1.00 90 PRO A C 1
ATOM 1462 O O . PRO A 1 90 ? -13.937 -0.450 -10.561 1.00 1.00 90 PRO A O 1
ATOM 1473 N N . GLU A 1 91 ? -15.401 0.459 -12.004 1.00 1.00 91 GLU A N 1
ATOM 1474 C CA . GLU A 1 91 ? -14.599 1.655 -12.236 1.00 1.00 91 GLU A CA 1
ATOM 1475 C C . GLU A 1 91 ? -14.576 2.530 -10.983 1.00 1.00 91 GLU A C 1
ATOM 1476 O O . GLU A 1 91 ? -13.930 3.577 -10.949 1.00 1.00 91 GLU A O 1
ATOM 1488 N N . ASN A 1 92 ? -15.291 2.095 -9.950 1.00 1.00 92 ASN A N 1
ATOM 1489 C CA . ASN A 1 92 ? -15.367 2.852 -8.698 1.00 1.00 92 ASN A CA 1
ATOM 1490 C C . ASN A 1 92 ? -14.046 2.836 -7.925 1.00 1.00 92 ASN A C 1
ATOM 1491 O O . ASN A 1 92 ? -13.803 3.728 -7.113 1.00 1.00 92 ASN A O 1
ATOM 1502 N N . TYR A 1 93 ? -13.212 1.834 -8.177 1.00 1.00 93 TYR A N 1
ATOM 1503 C CA . TYR A 1 93 ? -11.916 1.699 -7.478 1.00 1.00 93 TYR A CA 1
ATOM 1504 C C . TYR A 1 93 ? -10.732 1.995 -8.402 1.00 1.00 93 TYR A C 1
ATOM 1505 O O . TYR A 1 93 ? -10.898 2.279 -9.589 1.00 1.00 93 TYR A O 1
ATOM 1523 N N . HIS A 1 94 ? -9.528 1.936 -7.845 1.00 1.00 94 HIS A N 1
ATOM 1524 C CA . HIS A 1 94 ? -8.293 2.212 -8.607 1.00 1.00 94 HIS A CA 1
ATOM 1525 C C . HIS A 1 94 ? -7.213 1.177 -8.305 1.00 1.00 94 HIS A C 1
ATOM 1526 O O . HIS A 1 94 ? -7.272 0.443 -7.318 1.00 1.00 94 HIS A O 1
ATOM 1541 N N . VAL A 1 95 ? -6.216 1.132 -9.183 1.00 1.00 95 VAL A N 1
ATOM 1542 C CA . VAL A 1 95 ? -5.095 0.201 -9.046 1.00 1.00 95 VAL A CA 1
ATOM 1543 C C . VAL A 1 95 ? -3.871 0.945 -8.531 1.00 1.00 95 VAL A C 1
ATOM 1544 O O . VAL A 1 95 ? -3.505 2.004 -9.041 1.00 1.00 95 VAL A O 1
ATOM 1557 N N . VAL A 1 96 ? -3.233 0.380 -7.511 1.00 1.00 96 VAL A N 1
ATOM 1558 C CA . VAL A 1 96 ? -2.043 0.988 -6.911 1.00 1.00 96 VAL A CA 1
ATOM 1559 C C . VAL A 1 96 ? -0.770 0.365 -7.470 1.00 1.00 96 VAL A C 1
ATOM 1560 O O . VAL A 1 96 ? -0.648 -0.856 -7.570 1.00 1.00 96 VAL A O 1
ATOM 1573 N N . THR A 1 97 ? 0.185 1.217 -7.827 1.00 1.00 97 THR A N 1
ATOM 1574 C CA . THR A 1 97 ? 1.472 0.755 -8.377 1.00 1.00 97 THR A CA 1
ATOM 1575 C C . THR A 1 97 ? 2.637 1.328 -7.577 1.00 1.00 97 THR A C 1
ATOM 1576 O O . THR A 1 97 ? 2.795 2.544 -7.457 1.00 1.00 97 THR A O 1
ATOM 1587 N N . ILE A 1 98 ? 3.450 0.433 -7.027 1.00 1.00 98 ILE A N 1
ATOM 1588 C CA . ILE A 1 98 ? 4.611 0.832 -6.218 1.00 1.00 98 ILE A CA 1
ATOM 1589 C C . ILE A 1 98 ? 5.908 0.567 -6.979 1.00 1.00 98 ILE A C 1
ATOM 1590 O O . ILE A 1 98 ? 6.131 -0.527 -7.497 1.00 1.00 98 ILE A O 1
ATOM 1606 N N . THR A 1 99 ? 6.768 1.578 -7.039 1.00 1.00 99 THR A N 1
ATOM 1607 C CA . THR A 1 99 ? 8.061 1.458 -7.734 1.00 1.00 99 THR A CA 1
ATOM 1608 C C . THR A 1 99 ? 9.203 1.577 -6.732 1.00 1.00 99 THR A C 1
ATOM 1609 O O . THR A 1 99 ? 9.335 2.576 -6.024 1.00 1.00 99 THR A O 1
ATOM 1620 N N . LEU A 1 100 ? 10.037 0.545 -6.671 1.00 1.00 100 LEU A N 1
ATOM 1621 C CA . LEU A 1 100 ? 11.178 0.527 -5.743 1.00 1.00 100 LEU A CA 1
ATOM 1622 C C . LEU A 1 100 ? 12.487 0.305 -6.494 1.00 1.00 100 LEU A C 1
ATOM 1623 O O . LEU A 1 100 ? 12.624 -0.625 -7.288 1.00 1.00 100 LEU A O 1
ATOM 1639 N N . THR A 1 101 ? 13.455 1.177 -6.229 1.00 1.00 101 THR A N 1
ATOM 1640 C CA . THR A 1 101 ? 14.769 1.091 -6.878 1.00 1.00 101 THR A CA 1
ATOM 1641 C C . THR A 1 101 ? 15.876 1.294 -5.859 1.00 1.00 101 THR A C 1
ATOM 1642 O O . THR A 1 101 ? 15.751 2.080 -4.922 1.00 1.00 101 THR A O 1
ATOM 1653 N N . ALA A 1 102 ? 16.981 0.578 -6.047 1.00 1.00 102 ALA A N 1
ATOM 1654 C CA . ALA A 1 102 ? 18.128 0.678 -5.141 1.00 1.00 102 ALA A CA 1
ATOM 1655 C C . ALA A 1 102 ? 19.201 1.585 -5.737 1.00 1.00 102 ALA A C 1
ATOM 1656 O O . ALA A 1 102 ? 19.886 1.219 -6.693 1.00 1.00 102 ALA A O 1
ATOM 1663 N N . LEU A 1 103 ? 19.351 2.775 -5.165 1.00 1.00 103 LEU A N 1
ATOM 1664 C CA . LEU A 1 103 ? 20.343 3.752 -5.638 1.00 1.00 103 LEU A CA 1
ATOM 1665 C C . LEU A 1 103 ? 21.622 3.660 -4.818 1.00 1.00 103 LEU A C 1
ATOM 1666 O O . LEU A 1 103 ? 21.680 2.957 -3.809 1.00 1.00 103 LEU A O 1
ATOM 1682 N N . LYS A 1 104 ? 22.662 4.366 -5.250 1.00 1.00 104 LYS A N 1
ATOM 1683 C CA . LYS A 1 104 ? 23.953 4.359 -4.577 1.00 1.00 104 LYS A CA 1
ATOM 1684 C C . LYS A 1 104 ? 23.869 4.922 -3.157 1.00 1.00 104 LYS A C 1
ATOM 1685 O O . LYS A 1 104 ? 24.475 4.354 -2.250 1.00 1.00 104 LYS A O 1
ATOM 1704 N N . LYS A 1 105 ? 23.140 6.014 -2.954 1.00 1.00 105 LYS A N 1
ATOM 1705 C CA . LYS A 1 105 ? 22.990 6.643 -1.639 1.00 1.00 105 LYS A CA 1
ATOM 1706 C C . LYS A 1 105 ? 21.920 5.926 -0.817 1.00 1.00 105 LYS A C 1
ATOM 1707 O O . LYS A 1 105 ? 22.006 5.853 0.408 1.00 1.00 105 LYS A O 1
ATOM 1726 N N . GLY A 1 106 ? 20.898 5.398 -1.483 1.00 1.00 106 GLY A N 1
ATOM 1727 C CA . GLY A 1 106 ? 19.830 4.713 -0.788 1.00 1.00 106 GLY A CA 1
ATOM 1728 C C . GLY A 1 106 ? 18.836 4.137 -1.775 1.00 1.00 106 GLY A C 1
ATOM 1729 O O . GLY A 1 106 ? 19.212 3.629 -2.832 1.00 1.00 106 GLY A O 1
ATOM 1733 N N . VAL A 1 107 ? 17.556 4.207 -1.424 1.00 1.00 107 VAL A N 1
ATOM 1734 C CA . VAL A 1 107 ? 16.500 3.669 -2.285 1.00 1.00 107 VAL A CA 1
ATOM 1735 C C . VAL A 1 107 ? 15.340 4.658 -2.421 1.00 1.00 107 VAL A C 1
ATOM 1736 O O . VAL A 1 107 ? 14.829 5.165 -1.422 1.00 1.00 107 VAL A O 1
ATOM 1749 N N . GLU A 1 108 ? 14.926 4.915 -3.656 1.00 1.00 108 GLU A N 1
ATOM 1750 C CA . GLU A 1 108 ? 13.810 5.827 -3.916 1.00 1.00 108 GLU A CA 1
ATOM 1751 C C . GLU A 1 108 ? 12.506 5.043 -3.990 1.00 1.00 108 GLU A C 1
ATOM 1752 O O . GLU A 1 108 ? 12.456 3.932 -4.518 1.00 1.00 108 GLU A O 1
ATOM 1764 N N . VAL A 1 109 ? 11.440 5.630 -3.456 1.00 1.00 109 VAL A N 1
ATOM 1765 C CA . VAL A 1 109 ? 10.116 4.988 -3.458 1.00 1.00 109 VAL A CA 1
ATOM 1766 C C . VAL A 1 109 ? 9.065 5.940 -4.016 1.00 1.00 109 VAL A C 1
ATOM 1767 O O . VAL A 1 109 ? 9.180 7.161 -3.907 1.00 1.00 109 VAL A O 1
ATOM 1780 N N . GLU A 1 110 ? 8.023 5.375 -4.618 1.00 1.00 110 GLU A N 1
ATOM 1781 C CA . GLU A 1 110 ? 6.949 6.178 -5.194 1.00 1.00 110 GLU A CA 1
ATOM 1782 C C . GLU A 1 110 ? 5.638 5.409 -5.182 1.00 1.00 110 GLU A C 1
ATOM 1783 O O . GLU A 1 110 ? 5.588 4.232 -5.538 1.00 1.00 110 GLU A O 1
ATOM 1795 N N . LEU A 1 111 ? 4.569 6.087 -4.773 1.00 1.00 111 LEU A N 1
ATOM 1796 C CA . LEU A 1 111 ? 3.233 5.483 -4.713 1.00 1.00 111 LEU A CA 1
ATOM 1797 C C . LEU A 1 111 ? 2.249 6.322 -5.511 1.00 1.00 111 LEU A C 1
ATOM 1798 O O . LEU A 1 111 ? 2.123 7.527 -5.295 1.00 1.00 111 LEU A O 1
ATOM 1814 N N . THR A 1 112 ? 1.546 5.686 -6.444 1.00 1.00 112 THR A N 1
ATOM 1815 C CA . THR A 1 112 ? 0.562 6.392 -7.283 1.00 1.00 112 THR A CA 1
ATOM 1816 C C . THR A 1 112 ? -0.838 5.797 -7.125 1.00 1.00 112 THR A C 1
ATOM 1817 O O . THR A 1 112 ? -1.007 4.589 -6.961 1.00 1.00 112 THR A O 1
ATOM 1828 N N . GLN A 1 113 ? -1.840 6.668 -7.184 1.00 1.00 113 GLN A N 1
ATOM 1829 C CA . GLN A 1 113 ? -3.246 6.256 -7.056 1.00 1.00 113 GLN A CA 1
ATOM 1830 C C . GLN A 1 113 ? -4.127 7.101 -7.973 1.00 1.00 113 GLN A C 1
ATOM 1831 O O . GLN A 1 113 ? -4.054 8.330 -7.981 1.00 1.00 113 GLN A O 1
ATOM 1845 N N . ASP A 1 114 ? -4.969 6.431 -8.753 1.00 1.00 114 ASP A N 1
ATOM 1846 C CA . ASP A 1 114 ? -5.867 7.117 -9.697 1.00 1.00 114 ASP A CA 1
ATOM 1847 C C . ASP A 1 114 ? -7.320 7.139 -9.212 1.00 1.00 114 ASP A C 1
ATOM 1848 O O . ASP A 1 114 ? -7.622 6.790 -8.071 1.00 1.00 114 ASP A O 1
ATOM 1857 N N . ASN A 1 115 ? -8.209 7.564 -10.103 1.00 1.00 115 ASN A N 1
ATOM 1858 C CA . ASN A 1 115 ? -9.648 7.659 -9.835 1.00 1.00 115 ASN A CA 1
ATOM 1859 C C . ASN A 1 115 ? -10.002 8.659 -8.736 1.00 1.00 115 ASN A C 1
ATOM 1860 O O . ASN A 1 115 ? -10.921 8.427 -7.950 1.00 1.00 115 ASN A O 1
ATOM 1871 N N . ASN A 1 116 ? -9.307 9.790 -8.676 1.00 1.00 116 ASN A N 1
ATOM 1872 C CA . ASN A 1 116 ? -9.633 10.807 -7.669 1.00 1.00 116 ASN A CA 1
ATOM 1873 C C . ASN A 1 116 ? -10.790 11.637 -8.211 1.00 1.00 116 ASN A C 1
ATOM 1874 O O . ASN A 1 116 ? -10.743 12.121 -9.342 1.00 1.00 116 ASN A O 1
ATOM 1885 N N . GLU A 1 117 ? -11.853 11.813 -7.433 1.00 1.00 117 GLU A N 1
ATOM 1886 C CA . GLU A 1 117 ? -13.014 12.571 -7.902 1.00 1.00 117 GLU A CA 1
ATOM 1887 C C . GLU A 1 117 ? -12.687 14.055 -8.090 1.00 1.00 117 GLU A C 1
ATOM 1888 O O . GLU A 1 117 ? -13.114 14.668 -9.068 1.00 1.00 117 GLU A O 1
ATOM 1900 N N . THR A 1 118 ? -11.931 14.641 -7.168 1.00 1.00 118 THR A N 1
ATOM 1901 C CA . THR A 1 118 ? -11.566 16.062 -7.260 1.00 1.00 118 THR A CA 1
ATOM 1902 C C . THR A 1 118 ? -10.223 16.327 -6.592 1.00 1.00 118 THR A C 1
ATOM 1903 O O . THR A 1 118 ? -9.620 15.432 -5.998 1.00 1.00 118 THR A O 1
ATOM 1914 N N . GLU A 1 119 ? -9.751 17.566 -6.686 1.00 1.00 119 GLU A N 1
ATOM 1915 C CA . GLU A 1 119 ? -8.481 17.946 -6.084 1.00 1.00 119 GLU A CA 1
ATOM 1916 C C . GLU A 1 119 ? -8.539 17.693 -4.588 1.00 1.00 119 GLU A C 1
ATOM 1917 O O . GLU A 1 119 ? -7.564 17.261 -3.972 1.00 1.00 119 GLU A O 1
ATOM 1929 N N . LYS A 1 120 ? -9.700 17.954 -3.997 1.00 1.00 120 LYS A N 1
ATOM 1930 C CA . LYS A 1 120 ? -9.891 17.747 -2.570 1.00 1.00 120 LYS A CA 1
ATOM 1931 C C . LYS A 1 120 ? -9.642 16.282 -2.234 1.00 1.00 120 LYS A C 1
ATOM 1932 O O . LYS A 1 120 ? -8.995 15.969 -1.234 1.00 1.00 120 LYS A O 1
ATOM 1951 N N . GLU A 1 121 ? -10.139 15.371 -3.062 1.00 1.00 121 GLU A N 1
ATOM 1952 C CA . GLU A 1 121 ? -9.959 13.944 -2.846 1.00 1.00 121 GLU A CA 1
ATOM 1953 C C . GLU A 1 121 ? -8.516 13.555 -3.123 1.00 1.00 121 GLU A C 1
ATOM 1954 O O . GLU A 1 121 ? -7.930 12.744 -2.406 1.00 1.00 121 GLU A O 1
ATOM 1966 N N . GLN A 1 122 ? -7.917 14.130 -4.161 1.00 1.00 122 GLN A N 1
ATOM 1967 C CA . GLN A 1 122 ? -6.540 13.833 -4.505 1.00 1.00 122 GLN A CA 1
ATOM 1968 C C . GLN A 1 122 ? -5.649 14.281 -3.366 1.00 1.00 122 GLN A C 1
ATOM 1969 O O . GLN A 1 122 ? -4.746 13.559 -2.940 1.00 1.00 122 GLN A O 1
ATOM 1983 N N . LYS A 1 123 ? -5.903 15.479 -2.851 1.00 1.00 123 LYS A N 1
ATOM 1984 C CA . LYS A 1 123 ? -5.133 16.014 -1.748 1.00 1.00 123 LYS A CA 1
ATOM 1985 C C . LYS A 1 123 ? -5.347 15.135 -0.526 1.00 1.00 123 LYS A C 1
ATOM 1986 O O . LYS A 1 123 ? -4.410 14.800 0.197 1.00 1.00 123 LYS A O 1
ATOM 2005 N N . HIS A 1 124 ? -6.596 14.744 -0.296 1.00 1.00 124 HIS A N 1
ATOM 2006 C CA . HIS A 1 124 ? -6.958 13.894 0.823 1.00 1.00 124 HIS A CA 1
ATOM 2007 C C . HIS A 1 124 ? -6.210 12.572 0.715 1.00 1.00 124 HIS A C 1
ATOM 2008 O O . HIS A 1 124 ? -5.734 12.028 1.711 1.00 1.00 124 HIS A O 1
ATOM 2023 N N . SER A 1 125 ? -6.108 12.056 -0.505 1.00 1.00 125 SER A N 1
ATOM 2024 C CA . SER A 1 125 ? -5.408 10.800 -0.742 1.00 1.00 125 SER A CA 1
ATOM 2025 C C . SER A 1 125 ? -3.910 11.019 -0.608 1.00 1.00 125 SER A C 1
ATOM 2026 O O . SER A 1 125 ? -3.213 10.251 0.056 1.00 1.00 125 SER A O 1
ATOM 2034 N N . GLU A 1 126 ? -3.409 12.076 -1.237 1.00 1.00 126 GLU A N 1
ATOM 2035 C CA . GLU A 1 126 ? -1.994 12.406 -1.193 1.00 1.00 126 GLU A CA 1
ATOM 2036 C C . GLU A 1 126 ? -1.551 12.573 0.253 1.00 1.00 126 GLU A C 1
ATOM 2037 O O . GLU A 1 126 ? -0.536 12.018 0.672 1.00 1.00 126 GLU A O 1
ATOM 2049 N N . ASP A 1 127 ? -2.318 13.336 1.025 1.00 1.00 127 ASP A N 1
ATOM 2050 C CA . ASP A 1 127 ? -2.010 13.566 2.427 1.00 1.00 127 ASP A CA 1
ATOM 2051 C C . ASP A 1 127 ? -2.109 12.253 3.194 1.00 1.00 127 ASP A C 1
ATOM 2052 O O . ASP A 1 127 ? -1.318 11.990 4.100 1.00 1.00 127 ASP A O 1
ATOM 2061 N N . ASN A 1 128 ? -3.079 11.420 2.829 1.00 1.00 128 ASN A N 1
ATOM 2062 C CA . ASN A 1 128 ? -3.268 10.138 3.488 1.00 1.00 128 ASN A CA 1
ATOM 2063 C C . ASN A 1 128 ? -2.073 9.238 3.228 1.00 1.00 128 ASN A C 1
ATOM 2064 O O . ASN A 1 128 ? -1.455 8.722 4.160 1.00 1.00 128 ASN A O 1
ATOM 2075 N N . TRP A 1 129 ? -1.734 9.045 1.958 1.00 1.00 129 TRP A N 1
ATOM 2076 C CA . TRP A 1 129 ? -0.603 8.208 1.608 1.00 1.00 129 TRP A CA 1
ATOM 2077 C C . TRP A 1 129 ? 0.662 8.767 2.240 1.00 1.00 129 TRP A C 1
ATOM 2078 O O . TRP A 1 129 ? 1.527 8.011 2.683 1.00 1.00 129 TRP A O 1
ATOM 2099 N N . ASN A 1 130 ? 0.782 10.089 2.300 1.00 1.00 130 ASN A N 1
ATOM 2100 C CA . ASN A 1 130 ? 1.953 10.708 2.904 1.00 1.00 130 ASN A CA 1
ATOM 2101 C C . ASN A 1 130 ? 2.051 10.247 4.354 1.00 1.00 130 ASN A C 1
ATOM 2102 O O . ASN A 1 130 ? 3.143 10.027 4.877 1.00 1.00 130 ASN A O 1
ATOM 2113 N N . THR A 1 131 ? 0.900 10.095 5.002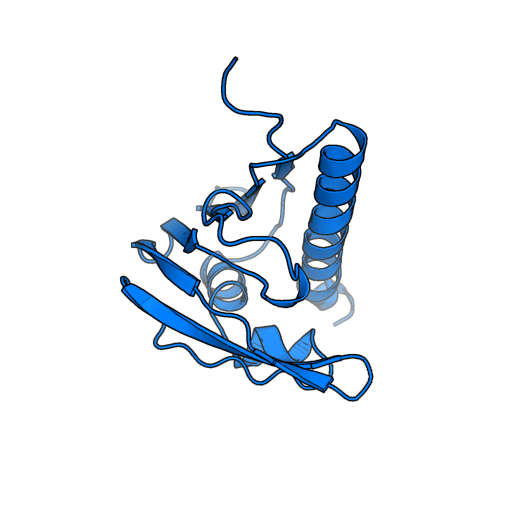 1.00 1.00 131 THR A N 1
ATOM 2114 C CA . THR A 1 131 ? 0.860 9.642 6.381 1.00 1.00 131 THR A CA 1
ATOM 2115 C C . THR A 1 131 ? 1.404 8.221 6.452 1.00 1.00 131 THR A C 1
ATOM 2116 O O . THR A 1 131 ? 2.181 7.876 7.342 1.00 1.00 131 THR A O 1
ATOM 2127 N N . MET A 1 132 ? 0.995 7.388 5.500 1.00 1.00 132 MET A N 1
ATOM 2128 C CA . MET A 1 132 ? 1.457 6.009 5.459 1.00 1.00 132 MET A CA 1
ATOM 2129 C C . MET A 1 132 ? 2.966 5.997 5.241 1.00 1.00 132 MET A C 1
ATOM 2130 O O . MET A 1 132 ? 3.703 5.316 5.955 1.00 1.00 132 MET A O 1
ATOM 2144 N N . LEU A 1 133 ? 3.431 6.758 4.255 1.00 1.00 133 LEU A N 1
ATOM 2145 C CA . LEU A 1 133 ? 4.851 6.848 3.961 1.00 1.00 133 LEU A CA 1
ATOM 2146 C C . LEU A 1 133 ? 5.579 7.438 5.161 1.00 1.00 133 LEU A C 1
ATOM 2147 O O . LEU A 1 133 ? 6.669 6.986 5.512 1.00 1.00 133 LEU A O 1
ATOM 2163 N N . GLU A 1 134 ? 4.978 8.435 5.801 1.00 1.00 134 GLU A N 1
ATOM 2164 C CA . GLU A 1 134 ? 5.567 9.065 6.963 1.00 1.00 134 GLU A CA 1
ATOM 2165 C C . GLU A 1 134 ? 5.602 8.059 8.102 1.00 1.00 134 GLU A C 1
ATOM 2166 O O . GLU A 1 134 ? 6.585 7.957 8.836 1.00 1.00 134 GLU A O 1
ATOM 2178 N N . GLY A 1 135 ? 4.523 7.298 8.253 1.00 1.00 135 GLY A N 1
ATOM 2179 C CA . GLY A 1 135 ? 4.433 6.284 9.290 1.00 1.00 135 GLY A CA 1
ATOM 2180 C C . GLY A 1 135 ? 5.471 5.197 9.047 1.00 1.00 135 GLY A C 1
ATOM 2181 O O . GLY A 1 135 ? 6.060 4.667 9.988 1.00 1.00 135 GLY A O 1
ATOM 2185 N N . LEU A 1 136 ? 5.702 4.868 7.781 1.00 1.00 136 LEU A N 1
ATOM 2186 C CA . LEU A 1 136 ? 6.677 3.849 7.412 1.00 1.00 136 LEU A CA 1
ATOM 2187 C C . LEU A 1 136 ? 8.085 4.335 7.723 1.00 1.00 136 LEU A C 1
ATOM 2188 O O . LEU A 1 136 ? 8.914 3.600 8.260 1.00 1.00 136 LEU A O 1
ATOM 2204 N N . LYS A 1 137 ? 8.368 5.589 7.384 1.00 1.00 137 LYS A N 1
ATOM 2205 C CA . LYS A 1 137 ? 9.681 6.163 7.627 1.00 1.00 137 LYS A CA 1
ATOM 2206 C C . LYS A 1 137 ? 9.941 6.262 9.122 1.00 1.00 137 LYS A C 1
ATOM 2207 O O . LYS A 1 137 ? 11.057 6.014 9.578 1.00 1.00 137 LYS A O 1
ATOM 2226 N N . LYS A 1 138 ? 8.921 6.625 9.893 1.00 1.00 138 LYS A N 1
ATOM 2227 C CA . LYS A 1 138 ? 9.057 6.761 11.336 1.00 1.00 138 LYS A CA 1
ATOM 2228 C C . LYS A 1 138 ? 9.430 5.433 11.983 1.00 1.00 138 LYS A C 1
ATOM 2229 O O . LYS A 1 138 ? 10.239 5.384 12.909 1.00 1.00 138 LYS A O 1
ATOM 2248 N N . PHE A 1 139 ? 8.842 4.346 11.496 1.00 1.00 139 PHE A N 1
ATOM 2249 C CA . PHE A 1 139 ? 9.125 3.026 12.042 1.00 1.00 139 PHE A CA 1
ATOM 2250 C C . PHE A 1 139 ? 10.482 2.537 11.564 1.00 1.00 139 PHE A C 1
ATOM 2251 O O . PHE A 1 139 ? 11.291 2.039 12.347 1.00 1.00 139 PHE A O 1
ATOM 2268 N N . LEU A 1 140 ? 10.735 2.676 10.267 1.00 1.00 140 LEU A N 1
ATOM 2269 C CA . LEU A 1 140 ? 11.998 2.233 9.694 1.00 1.00 140 LEU A CA 1
ATOM 2270 C C . LEU A 1 140 ? 13.172 3.042 10.255 1.00 1.00 140 LEU A C 1
ATOM 2271 O O . LEU A 1 140 ? 14.225 2.492 10.580 1.00 1.00 140 LEU A O 1
ATOM 2287 N N . GLU A 1 141 ? 12.987 4.354 10.368 1.00 1.00 141 GLU A N 1
ATOM 2288 C CA . GLU A 1 141 ? 14.032 5.234 10.882 1.00 1.00 141 GLU A CA 1
ATOM 2289 C C . GLU A 1 141 ? 14.132 5.090 12.397 1.00 1.00 141 GLU A C 1
ATOM 2290 O O . GLU A 1 141 ? 14.966 5.723 13.045 1.00 1.00 141 GLU A O 1
ATOM 2302 N N . ASN A 1 142 ? 13.275 4.252 12.970 1.00 1.00 142 ASN A N 1
ATOM 2303 C CA . ASN A 1 142 ? 13.260 4.032 14.407 1.00 1.00 142 ASN A CA 1
ATOM 2304 C C . ASN A 1 142 ? 14.600 3.491 14.874 1.00 1.00 142 ASN A C 1
ATOM 2305 O O . ASN A 1 142 ? 15.040 3.779 15.987 1.00 1.00 142 ASN A O 1
ATOM 2316 N N . LYS A 1 143 ? 15.260 2.701 14.034 1.00 1.00 143 LYS A N 1
ATOM 2317 C CA . LYS A 1 143 ? 16.550 2.117 14.372 1.00 1.00 143 LYS A CA 1
ATOM 2318 C C . LYS A 1 143 ? 17.483 3.161 14.984 1.00 1.00 143 LYS A C 1
ATOM 2319 O O . LYS A 1 143 ? 18.444 2.817 15.671 1.00 1.00 143 LYS A O 1
ATOM 2338 N N . VAL A 1 144 ? 17.199 4.437 14.746 1.00 1.00 144 VAL A N 1
ATOM 2339 C CA . VAL A 1 144 ? 18.019 5.515 15.284 1.00 1.00 144 VAL A CA 1
ATOM 2340 C C . VAL A 1 144 ? 18.001 5.485 16.811 1.00 1.00 144 VAL A C 1
ATOM 2341 O O . VAL A 1 144 ? 19.011 5.765 17.457 1.00 1.00 144 VAL A O 1
ATOM 2354 N N . SER A 1 145 ? 16.858 5.147 17.398 1.00 1.00 145 SER A N 1
ATOM 2355 C CA . SER A 1 145 ? 16.722 5.085 18.848 1.00 1.00 145 SER A CA 1
ATOM 2356 C C . SER A 1 145 ? 17.711 4.087 19.430 1.00 1.00 145 SER A C 1
ATOM 2357 O O . SER A 1 145 ? 18.329 4.343 20.465 1.00 1.00 145 SER A O 1
ATOM 2365 N N . ALA A 1 146 ? 17.862 2.947 18.764 1.00 1.00 146 ALA A N 1
ATOM 2366 C CA . ALA A 1 146 ? 18.776 1.908 19.208 1.00 1.00 146 ALA A CA 1
ATOM 2367 C C . ALA A 1 146 ? 20.213 2.420 19.192 1.00 1.00 146 ALA A C 1
ATOM 2368 O O . ALA A 1 146 ? 21.023 1.872 19.920 1.00 1.00 146 ALA A O 1
ATOM 2376 N N . MET A 1 1 ? -11.631 14.751 -21.192 1.00 1.00 1 MET A N 2
ATOM 2377 C CA . MET A 1 1 ? -10.518 14.274 -20.323 1.00 1.00 1 MET A CA 2
ATOM 2378 C C . MET A 1 1 ? -10.434 12.756 -20.422 1.00 1.00 1 MET A C 2
ATOM 2379 O O . MET A 1 1 ? -11.416 12.059 -20.163 1.00 1.00 1 MET A O 2
ATOM 2395 N N . GLU A 1 2 ? -9.265 12.249 -20.798 1.00 1.00 2 GLU A N 2
ATOM 2396 C CA . GLU A 1 2 ? -9.066 10.813 -20.934 1.00 1.00 2 GLU A CA 2
ATOM 2397 C C . GLU A 1 2 ? -9.178 10.120 -19.577 1.00 1.00 2 GLU A C 2
ATOM 2398 O O . GLU A 1 2 ? -9.804 9.066 -19.459 1.00 1.00 2 GLU A O 2
ATOM 2410 N N . ILE A 1 3 ? -8.581 10.708 -18.546 1.00 1.00 3 ILE A N 2
ATOM 2411 C CA . ILE A 1 3 ? -8.625 10.140 -17.190 1.00 1.00 3 ILE A CA 2
ATOM 2412 C C . ILE A 1 3 ? -8.715 11.240 -16.139 1.00 1.00 3 ILE A C 2
ATOM 2413 O O . ILE A 1 3 ? -8.475 12.416 -16.411 1.00 1.00 3 ILE A O 2
ATOM 2429 N N . LYS A 1 4 ? -9.064 10.864 -14.913 1.00 1.00 4 LYS A N 2
ATOM 2430 C CA . LYS A 1 4 ? -9.190 11.820 -13.817 1.00 1.00 4 LYS A CA 2
ATOM 2431 C C . LYS A 1 4 ? -7.818 12.217 -13.268 1.00 1.00 4 LYS A C 2
ATOM 2432 O O . LYS A 1 4 ? -6.785 11.931 -13.873 1.00 1.00 4 LYS A O 2
ATOM 2451 N N . LEU A 1 5 ? -7.800 12.880 -12.117 1.00 1.00 5 LEU A N 2
ATO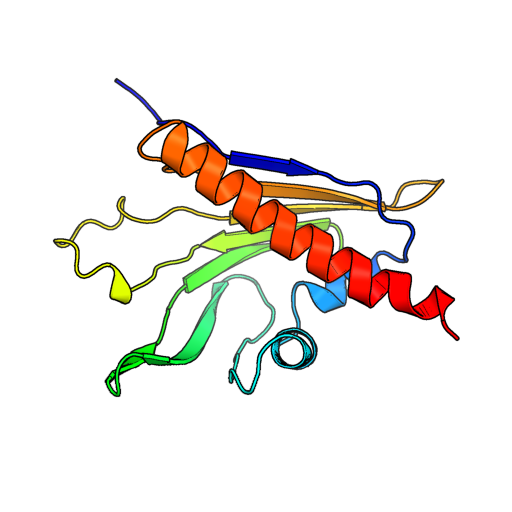M 2452 C CA . LEU A 1 5 ? -6.553 13.332 -11.489 1.00 1.00 5 LEU A CA 2
ATOM 2453 C C . LEU A 1 5 ? -5.796 12.163 -10.839 1.00 1.00 5 LEU A C 2
ATOM 2454 O O . LEU A 1 5 ? -6.390 11.239 -10.284 1.00 1.00 5 LEU A O 2
ATOM 2470 N N . ILE A 1 6 ? -4.470 12.213 -10.914 1.00 1.00 6 ILE A N 2
ATOM 2471 C CA . ILE A 1 6 ? -3.598 11.168 -10.338 1.00 1.00 6 ILE A CA 2
ATOM 2472 C C . ILE A 1 6 ? -2.757 11.722 -9.187 1.00 1.00 6 ILE A C 2
ATOM 2473 O O . ILE A 1 6 ? -2.078 12.739 -9.321 1.00 1.00 6 ILE A O 2
ATOM 2489 N N . ALA A 1 7 ? -2.786 11.040 -8.047 1.00 1.00 7 ALA A N 2
ATOM 2490 C CA . ALA A 1 7 ? -2.015 11.455 -6.874 1.00 1.00 7 ALA A CA 2
ATOM 2491 C C . ALA A 1 7 ? -0.531 11.139 -7.066 1.00 1.00 7 ALA A C 2
ATOM 2492 O O . ALA A 1 7 ? -0.170 10.118 -7.651 1.00 1.00 7 ALA A O 2
ATOM 2499 N N . GLN A 1 8 ? 0.332 12.019 -6.568 1.00 1.00 8 GLN A N 2
ATOM 2500 C CA . GLN A 1 8 ? 1.791 11.837 -6.683 1.00 1.00 8 GLN A CA 2
ATOM 2501 C C . GLN A 1 8 ? 2.485 12.100 -5.342 1.00 1.00 8 GLN A C 2
ATOM 2502 O O . GLN A 1 8 ? 2.355 13.175 -4.756 1.00 1.00 8 GLN A O 2
ATOM 2516 N N . VAL A 1 9 ? 3.232 11.111 -4.862 1.00 1.00 9 VAL A N 2
ATOM 2517 C CA . VAL A 1 9 ? 3.963 11.226 -3.585 1.00 1.00 9 VAL A CA 2
ATOM 2518 C C . VAL A 1 9 ? 5.328 10.545 -3.688 1.00 1.00 9 VAL A C 2
ATOM 2519 O O . VAL A 1 9 ? 5.466 9.479 -4.288 1.00 1.00 9 VAL A O 2
ATOM 2532 N N . LYS A 1 10 ? 6.349 11.160 -3.101 1.00 1.00 10 LYS A N 2
ATOM 2533 C CA . LYS A 1 10 ? 7.708 10.605 -3.130 1.00 1.00 10 LYS A CA 2
ATOM 2534 C C . LYS A 1 10 ? 8.511 11.066 -1.915 1.00 1.00 10 LYS A C 2
ATOM 2535 O O . LYS A 1 10 ? 8.443 12.222 -1.499 1.00 1.00 10 LYS A O 2
ATOM 2554 N N . THR A 1 11 ? 9.285 10.147 -1.345 1.00 1.00 11 THR A N 2
ATOM 2555 C CA . THR A 1 11 ? 10.117 10.462 -0.173 1.00 1.00 11 THR A CA 2
ATOM 2556 C C . THR A 1 11 ? 11.413 9.654 -0.188 1.00 1.00 11 THR A C 2
ATOM 2557 O O . THR A 1 11 ? 11.440 8.499 -0.617 1.00 1.00 11 THR A O 2
ATOM 2568 N N . VAL A 1 12 ? 12.491 10.258 0.298 1.00 1.00 12 VAL A N 2
ATOM 2569 C CA . VAL A 1 12 ? 13.795 9.583 0.348 1.00 1.00 12 VAL A CA 2
ATOM 2570 C C . VAL A 1 12 ? 13.995 8.911 1.701 1.00 1.00 12 VAL A C 2
ATOM 2571 O O . VAL A 1 12 ? 13.911 9.548 2.750 1.00 1.00 12 VAL A O 2
ATOM 2584 N N . ILE A 1 13 ? 14.267 7.610 1.677 1.00 1.00 13 ILE A N 2
ATOM 2585 C CA . ILE A 1 13 ? 14.478 6.835 2.914 1.00 1.00 13 ILE A CA 2
ATOM 2586 C C . ILE A 1 13 ? 15.770 6.031 2.830 1.00 1.00 13 ILE A C 2
ATOM 2587 O O . ILE A 1 13 ? 16.027 5.328 1.852 1.00 1.00 13 ILE A O 2
ATOM 2603 N N . ASN A 1 14 ? 16.592 6.118 3.869 1.00 1.00 14 ASN A N 2
ATOM 2604 C CA . ASN A 1 14 ? 17.858 5.379 3.913 1.00 1.00 14 ASN A CA 2
ATOM 2605 C C . ASN A 1 14 ? 17.650 4.010 4.563 1.00 1.00 14 ASN A C 2
ATOM 2606 O O . ASN A 1 14 ? 17.594 3.888 5.787 1.00 1.00 14 ASN A O 2
ATOM 2617 N N . ALA A 1 15 ? 17.530 2.972 3.742 1.00 1.00 15 ALA A N 2
ATOM 2618 C CA . ALA A 1 15 ? 17.325 1.616 4.267 1.00 1.00 15 ALA A CA 2
ATOM 2619 C C . ALA A 1 15 ? 17.479 0.552 3.160 1.00 1.00 15 ALA A C 2
ATOM 2620 O O . ALA A 1 15 ? 17.243 0.868 1.995 1.00 1.00 15 ALA A O 2
ATOM 2627 N N . PRO A 1 16 ? 17.845 -0.660 3.480 1.00 1.00 16 PRO A N 2
ATOM 2628 C CA . PRO A 1 16 ? 18.005 -1.728 2.436 1.00 1.00 16 PRO A CA 2
ATOM 2629 C C . PRO A 1 16 ? 16.722 -1.950 1.616 1.00 1.00 16 PRO A C 2
ATOM 2630 O O . PRO A 1 16 ? 15.609 -1.826 2.125 1.00 1.00 16 PRO A O 2
ATOM 2641 N N . ILE A 1 17 ? 16.898 -2.292 0.344 1.00 1.00 17 ILE A N 2
ATOM 2642 C CA . ILE A 1 17 ? 15.780 -2.550 -0.565 1.00 1.00 17 ILE A CA 2
ATOM 2643 C C . ILE A 1 17 ? 14.995 -3.787 -0.125 1.00 1.00 17 ILE A C 2
ATOM 2644 O O . ILE A 1 17 ? 13.771 -3.835 -0.254 1.00 1.00 17 ILE A O 2
ATOM 2660 N N . GLU A 1 18 ? 15.686 -4.801 0.386 1.00 1.00 18 GLU A N 2
ATOM 2661 C CA . GLU A 1 18 ? 15.034 -6.036 0.816 1.00 1.00 18 GLU A CA 2
ATOM 2662 C C . GLU A 1 18 ? 14.036 -5.786 1.938 1.00 1.00 18 GLU A C 2
ATOM 2663 O O . GLU A 1 18 ? 12.892 -6.234 1.865 1.00 1.00 18 GLU A O 2
ATOM 2675 N N . LYS A 1 19 ? 14.474 -5.090 2.982 1.00 1.00 19 LYS A N 2
ATOM 2676 C CA . LYS A 1 19 ? 13.618 -4.814 4.126 1.00 1.00 19 LYS A CA 2
ATOM 2677 C C . LYS A 1 19 ? 12.428 -3.940 3.747 1.00 1.00 19 LYS A C 2
ATOM 2678 O O . LYS A 1 19 ? 11.317 -4.190 4.217 1.00 1.00 19 LYS A O 2
ATOM 2697 N N . VAL A 1 20 ? 12.629 -2.927 2.911 1.00 1.00 20 VAL A N 2
ATOM 2698 C CA . VAL A 1 20 ? 11.526 -2.067 2.497 1.00 1.00 20 VAL A CA 2
ATOM 2699 C C . VAL A 1 20 ? 10.551 -2.886 1.663 1.00 1.00 20 VAL A C 2
ATOM 2700 O O . VAL A 1 20 ? 9.339 -2.837 1.872 1.00 1.00 20 VAL A O 2
ATOM 2713 N N . TRP A 1 21 ? 11.076 -3.656 0.715 1.00 1.00 21 TRP A N 2
ATOM 2714 C CA . TRP A 1 21 ? 10.269 -4.504 -0.145 1.00 1.00 21 TRP A CA 2
ATOM 2715 C C . TRP A 1 21 ? 9.502 -5.500 0.716 1.00 1.00 21 TRP A C 2
ATOM 2716 O O . TRP A 1 21 ? 8.323 -5.773 0.497 1.00 1.00 21 TRP A O 2
ATOM 2737 N N . GLU A 1 22 ? 10.179 -6.050 1.718 1.00 1.00 22 GLU A N 2
ATOM 2738 C CA . GLU A 1 22 ? 9.569 -7.014 2.626 1.00 1.00 22 GLU A CA 2
ATOM 2739 C C . GLU A 1 22 ? 8.381 -6.384 3.357 1.00 1.00 22 GLU A C 2
ATOM 2740 O O . GLU A 1 22 ? 7.314 -6.989 3.461 1.00 1.00 22 GLU A O 2
ATOM 2752 N N . ALA A 1 23 ? 8.564 -5.167 3.856 1.00 1.00 23 ALA A N 2
ATOM 2753 C CA . ALA A 1 23 ? 7.509 -4.465 4.584 1.00 1.00 23 ALA A CA 2
ATOM 2754 C C . ALA A 1 23 ? 6.244 -4.321 3.744 1.00 1.00 23 ALA A C 2
ATOM 2755 O O . ALA A 1 23 ? 5.131 -4.300 4.271 1.00 1.00 23 ALA A O 2
ATOM 2762 N N . LEU A 1 24 ? 6.407 -4.201 2.430 1.00 1.00 24 LEU A N 2
ATOM 2763 C CA . LEU A 1 24 ? 5.261 -4.038 1.535 1.00 1.00 24 LEU A CA 2
ATOM 2764 C C . LEU A 1 24 ? 4.449 -5.338 1.403 1.00 1.00 24 LEU A C 2
ATOM 2765 O O . LEU A 1 24 ? 3.224 -5.326 1.519 1.00 1.00 24 LEU A O 2
ATOM 2781 N N . VAL A 1 25 ? 5.127 -6.456 1.162 1.00 1.00 25 VAL A N 2
ATOM 2782 C CA . VAL A 1 25 ? 4.467 -7.767 0.998 1.00 1.00 25 VAL A CA 2
ATOM 2783 C C . VAL A 1 25 ? 4.804 -8.701 2.158 1.00 1.00 25 VAL A C 2
ATOM 2784 O O . VAL A 1 25 ? 5.627 -9.610 2.043 1.00 1.00 25 VAL A O 2
ATOM 2797 N N . ASN A 1 26 ? 4.141 -8.480 3.287 1.00 1.00 26 ASN A N 2
ATOM 2798 C CA . ASN A 1 26 ? 4.365 -9.320 4.462 1.00 1.00 26 ASN A CA 2
ATOM 2799 C C . ASN A 1 26 ? 3.172 -9.212 5.440 1.00 1.00 26 ASN A C 2
ATOM 2800 O O . ASN A 1 26 ? 3.002 -8.161 6.057 1.00 1.00 26 ASN A O 2
ATOM 2811 N N . PRO A 1 27 ? 2.373 -10.232 5.595 1.00 1.00 27 PRO A N 2
ATOM 2812 C CA . PRO A 1 27 ? 1.195 -10.154 6.516 1.00 1.00 27 PRO A CA 2
ATOM 2813 C C . PRO A 1 27 ? 1.611 -10.041 7.983 1.00 1.00 27 PRO A C 2
ATOM 2814 O O . PRO A 1 27 ? 0.796 -9.702 8.841 1.00 1.00 27 PRO A O 2
ATOM 2825 N N . GLU A 1 28 ? 2.876 -10.332 8.270 1.00 1.00 28 GLU A N 2
ATOM 2826 C CA . GLU A 1 28 ? 3.383 -10.252 9.638 1.00 1.00 28 GLU A CA 2
ATOM 2827 C C . GLU A 1 28 ? 3.718 -8.805 9.997 1.00 1.00 28 GLU A C 2
ATOM 2828 O O . GLU A 1 28 ? 3.286 -8.301 11.033 1.00 1.00 28 GLU A O 2
ATOM 2840 N N . ILE A 1 29 ? 4.491 -8.139 9.146 1.00 1.00 29 ILE A N 2
ATOM 2841 C CA . ILE A 1 29 ? 4.870 -6.745 9.390 1.00 1.00 29 ILE A CA 2
ATOM 2842 C C . ILE A 1 29 ? 3.631 -5.860 9.275 1.00 1.00 29 ILE A C 2
ATOM 2843 O O . ILE A 1 29 ? 3.412 -4.948 10.073 1.00 1.00 29 ILE A O 2
ATOM 2859 N N . ILE A 1 30 ? 2.811 -6.135 8.265 1.00 1.00 30 ILE A N 2
ATOM 2860 C CA . ILE A 1 30 ? 1.591 -5.371 8.046 1.00 1.00 30 ILE A CA 2
ATOM 2861 C C . ILE A 1 30 ? 0.716 -5.447 9.298 1.00 1.00 30 ILE A C 2
ATOM 2862 O O . ILE A 1 30 ? 0.137 -4.445 9.718 1.00 1.00 30 ILE A O 2
ATOM 2878 N N . LYS A 1 31 ? 0.620 -6.627 9.901 1.00 1.00 31 LYS A N 2
ATOM 2879 C CA . LYS A 1 31 ? -0.172 -6.811 11.112 1.00 1.00 31 LYS A CA 2
ATOM 2880 C C . LYS A 1 31 ? 0.420 -5.998 12.262 1.00 1.00 31 LYS A C 2
ATOM 2881 O O . LYS A 1 31 ? -0.309 -5.455 13.091 1.00 1.00 31 LYS A O 2
ATOM 2900 N N . GLU A 1 32 ? 1.745 -5.914 12.319 1.00 1.00 32 GLU A N 2
ATOM 2901 C CA . GLU A 1 32 ? 2.418 -5.155 13.372 1.00 1.00 32 GLU A CA 2
ATOM 2902 C C . GLU A 1 32 ? 2.130 -3.665 13.208 1.00 1.00 32 GLU A C 2
ATOM 2903 O O . GLU A 1 32 ? 2.055 -2.923 14.188 1.00 1.00 32 GLU A O 2
ATOM 2915 N N . TYR A 1 33 ? 1.964 -3.220 11.967 1.00 1.00 33 TYR A N 2
ATOM 2916 C CA . TYR A 1 33 ? 1.696 -1.816 11.682 1.00 1.00 33 TYR A CA 2
ATOM 2917 C C . TYR A 1 33 ? 0.294 -1.444 12.163 1.00 1.00 33 TYR A C 2
ATOM 2918 O O . TYR A 1 33 ? 0.056 -0.323 12.615 1.00 1.00 33 TYR A O 2
ATOM 2936 N N . MET A 1 34 ? -0.639 -2.385 12.073 1.00 1.00 34 MET A N 2
ATOM 2937 C CA . MET A 1 34 ? -2.026 -2.156 12.491 1.00 1.00 34 MET A CA 2
ATOM 2938 C C . MET A 1 34 ? -2.289 -2.765 13.863 1.00 1.00 34 MET A C 2
ATOM 2939 O O . MET A 1 34 ? -1.420 -3.394 14.469 1.00 1.00 34 MET A O 2
ATOM 2953 N N . PHE A 1 35 ? -3.503 -2.569 14.367 1.00 1.00 35 PHE A N 2
ATOM 2954 C CA . PHE A 1 35 ? -3.892 -3.080 15.675 1.00 1.00 35 PHE A CA 2
ATOM 2955 C C . PHE A 1 35 ? -3.887 -4.611 15.713 1.00 1.00 35 PHE A C 2
ATOM 2956 O O . PHE A 1 35 ? -3.514 -5.206 16.724 1.00 1.00 35 PHE A O 2
ATOM 2973 N N . GLY A 1 36 ? -4.310 -5.256 14.631 1.00 1.00 36 GLY A N 2
ATOM 2974 C CA . GLY A 1 36 ? -4.341 -6.721 14.583 1.00 1.00 36 GLY A CA 2
ATOM 2975 C C . GLY A 1 36 ? -5.218 -7.231 13.444 1.00 1.00 36 GLY A C 2
ATOM 2976 O O . GLY A 1 36 ? -6.236 -7.886 13.670 1.00 1.00 36 GLY A O 2
ATOM 2980 N N . THR A 1 37 ? -4.821 -6.946 12.208 1.00 1.00 37 THR A N 2
ATOM 2981 C CA . THR A 1 37 ? -5.580 -7.390 11.029 1.00 1.00 37 THR A CA 2
ATOM 2982 C C . THR A 1 37 ? -4.993 -8.681 10.464 1.00 1.00 37 THR A C 2
ATOM 2983 O O . THR A 1 37 ? -3.800 -8.776 10.172 1.00 1.00 37 THR A O 2
ATOM 2994 N N . THR A 1 38 ? -5.842 -9.689 10.302 1.00 1.00 38 THR A N 2
ATOM 2995 C CA . THR A 1 38 ? -5.402 -10.980 9.769 1.00 1.00 38 THR A CA 2
ATOM 2996 C C . THR A 1 38 ? -5.246 -10.917 8.251 1.00 1.00 38 THR A C 2
ATOM 2997 O O . THR A 1 38 ? -6.203 -11.148 7.513 1.00 1.00 38 THR A O 2
ATOM 3008 N N . VAL A 1 39 ? -4.038 -10.610 7.791 1.00 1.00 39 VAL A N 2
ATOM 3009 C CA . VAL A 1 39 ? -3.753 -10.514 6.353 1.00 1.00 39 VAL A CA 2
ATOM 3010 C C . VAL A 1 39 ? -3.177 -11.826 5.831 1.00 1.00 39 VAL A C 2
ATOM 3011 O O . VAL A 1 39 ? -2.252 -12.394 6.412 1.00 1.00 39 VAL A O 2
ATOM 3024 N N . VAL A 1 40 ? -3.724 -12.314 4.722 1.00 1.00 40 VAL A N 2
ATOM 3025 C CA . VAL A 1 40 ? -3.258 -13.574 4.113 1.00 1.00 40 VAL A CA 2
ATOM 3026 C C . VAL A 1 40 ? -2.862 -13.347 2.657 1.00 1.00 40 VAL A C 2
ATOM 3027 O O . VAL A 1 40 ? -3.616 -12.773 1.871 1.00 1.00 40 VAL A O 2
ATOM 3040 N N . SER A 1 41 ? -1.669 -13.806 2.295 1.00 1.00 41 SER A N 2
ATOM 3041 C CA . SER A 1 41 ? -1.178 -13.650 0.922 1.00 1.00 41 SER A CA 2
ATOM 3042 C C . SER A 1 41 ? -0.178 -14.740 0.565 1.00 1.00 41 SER A C 2
ATOM 3043 O O . SER A 1 41 ? 0.529 -15.256 1.430 1.00 1.00 41 SER A O 2
ATOM 3051 N N . ASP A 1 42 ? -0.124 -15.078 -0.721 1.00 1.00 42 ASP A N 2
ATOM 3052 C CA . ASP A 1 42 ? 0.794 -16.090 -1.246 1.00 1.00 42 ASP A CA 2
ATOM 3053 C C . ASP A 1 42 ? 2.057 -15.401 -1.751 1.00 1.00 42 ASP A C 2
ATOM 3054 O O . ASP A 1 42 ? 3.116 -16.011 -1.892 1.00 1.00 42 ASP A O 2
ATOM 3063 N N . TRP A 1 43 ? 1.9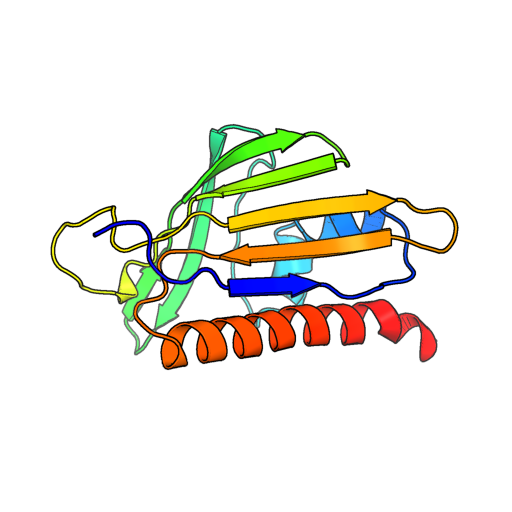41 -14.106 -2.027 1.00 1.00 43 TRP A N 2
ATOM 3064 C CA . TRP A 1 43 ? 3.056 -13.298 -2.517 1.00 1.00 43 TRP A CA 2
ATOM 3065 C C . TRP A 1 43 ? 3.454 -13.701 -3.939 1.00 1.00 43 TRP A C 2
ATOM 3066 O O . TRP A 1 43 ? 4.639 -13.859 -4.232 1.00 1.00 43 TRP A O 2
ATOM 3087 N N . LYS A 1 44 ? 2.483 -13.864 -4.832 1.00 1.00 44 LYS A N 2
ATOM 3088 C CA . LYS A 1 44 ? 2.768 -14.243 -6.225 1.00 1.00 44 LYS A CA 2
ATOM 3089 C C . LYS A 1 44 ? 1.729 -13.654 -7.182 1.00 1.00 44 LYS A C 2
ATOM 3090 O O . LYS A 1 44 ? 0.601 -13.346 -6.798 1.00 1.00 44 LYS A O 2
ATOM 3109 N N . GLU A 1 45 ? 2.108 -13.498 -8.446 1.00 1.00 45 GLU A N 2
ATOM 3110 C CA . GLU A 1 45 ? 1.222 -12.931 -9.463 1.00 1.00 45 GLU A CA 2
ATOM 3111 C C . GLU A 1 45 ? -0.106 -13.689 -9.561 1.00 1.00 45 GLU A C 2
ATOM 3112 O O . GLU A 1 45 ? -0.144 -14.914 -9.679 1.00 1.00 45 GLU A O 2
ATOM 3124 N N . GLY A 1 46 ? -1.203 -12.942 -9.521 1.00 1.00 46 GLY A N 2
ATOM 3125 C CA . GLY A 1 46 ? -2.549 -13.520 -9.626 1.00 1.00 46 GLY A CA 2
ATOM 3126 C C . GLY A 1 46 ? -3.084 -13.976 -8.270 1.00 1.00 46 GLY A C 2
ATOM 3127 O O . GLY A 1 46 ? -4.228 -14.423 -8.160 1.00 1.00 46 GLY A O 2
ATOM 3131 N N . SER A 1 47 ? -2.266 -13.856 -7.229 1.00 1.00 47 SER A N 2
ATOM 3132 C CA . SER A 1 47 ? -2.693 -14.270 -5.897 1.00 1.00 47 SER A CA 2
ATOM 3133 C C . SER A 1 47 ? -3.806 -13.381 -5.366 1.00 1.00 47 SER A C 2
ATOM 3134 O O . SER A 1 47 ? -3.719 -12.154 -5.442 1.00 1.00 47 SER A O 2
ATOM 3142 N N . GLN A 1 48 ? -4.840 -14.006 -4.813 1.00 1.00 48 GLN A N 2
ATOM 3143 C CA . GLN A 1 48 ? -5.960 -13.259 -4.242 1.00 1.00 48 GLN A CA 2
ATOM 3144 C C . GLN A 1 48 ? -5.656 -12.964 -2.783 1.00 1.00 48 GLN A C 2
ATOM 3145 O O . GLN A 1 48 ? -5.011 -13.757 -2.097 1.00 1.00 48 GLN A O 2
ATOM 3159 N N . ILE A 1 49 ? -6.119 -11.819 -2.290 1.00 1.00 49 ILE A N 2
ATOM 3160 C CA . ILE A 1 49 ? -5.881 -11.420 -0.895 1.00 1.00 49 ILE A CA 2
ATOM 3161 C C . ILE A 1 49 ? -7.143 -10.841 -0.260 1.00 1.00 49 ILE A C 2
ATOM 3162 O O . ILE A 1 49 ? -7.978 -10.233 -0.929 1.00 1.00 49 ILE A O 2
ATOM 3178 N N . VAL A 1 50 ? -7.269 -11.043 1.048 1.00 1.00 50 VAL A N 2
ATOM 3179 C CA . VAL A 1 50 ? -8.430 -10.535 1.795 1.00 1.00 50 VAL A CA 2
ATOM 3180 C C . VAL A 1 50 ? -8.010 -10.049 3.180 1.00 1.00 50 VAL A C 2
ATOM 3181 O O . VAL A 1 50 ? -7.004 -10.491 3.736 1.00 1.00 50 VAL A O 2
ATOM 3194 N N . TRP A 1 51 ? -8.798 -9.135 3.736 1.00 1.00 51 TRP A N 2
ATOM 3195 C CA . TRP A 1 51 ? -8.523 -8.574 5.074 1.00 1.00 51 TRP A CA 2
ATOM 3196 C C . TRP A 1 51 ? -9.763 -8.674 5.952 1.00 1.00 51 TRP A C 2
ATOM 3197 O O . TRP A 1 51 ? -10.829 -8.164 5.608 1.00 1.00 51 TRP A O 2
ATOM 3218 N N . LYS A 1 52 ? -9.629 -9.330 7.100 1.00 1.00 52 LYS A N 2
ATOM 3219 C CA . LYS A 1 52 ? -10.757 -9.477 8.025 1.00 1.00 52 LYS A CA 2
ATOM 3220 C C . LYS A 1 52 ? -10.780 -8.307 9.005 1.00 1.00 52 LYS A C 2
ATOM 3221 O O . LYS A 1 52 ? -9.736 -7.858 9.478 1.00 1.00 52 LYS A O 2
ATOM 3240 N N . GLY A 1 53 ? -11.976 -7.815 9.312 1.00 1.00 53 GLY A N 2
ATOM 3241 C CA . GLY A 1 53 ? -12.117 -6.693 10.240 1.00 1.00 53 GLY A CA 2
ATOM 3242 C C . GLY A 1 53 ? -13.562 -6.527 10.679 1.00 1.00 53 GLY A C 2
ATOM 3243 O O . GLY A 1 53 ? -14.461 -7.202 10.178 1.00 1.00 53 GLY A O 2
ATOM 3247 N N . GLU A 1 54 ? -13.787 -5.618 11.621 1.00 1.00 54 GLU A N 2
ATOM 3248 C CA . GLU A 1 54 ? -15.131 -5.343 12.150 1.00 1.00 54 GLU A CA 2
ATOM 3249 C C . GLU A 1 54 ? -15.488 -3.876 11.943 1.00 1.00 54 GLU A C 2
ATOM 3250 O O . GLU A 1 54 ? -14.737 -2.969 12.304 1.00 1.00 54 GLU A O 2
ATOM 3262 N N . TRP A 1 55 ? -16.653 -3.637 11.352 1.00 1.00 55 TRP A N 2
ATOM 3263 C CA . TRP A 1 55 ? -17.133 -2.277 11.074 1.00 1.00 55 TRP A CA 2
ATOM 3264 C C . TRP A 1 55 ? -18.555 -2.096 11.600 1.00 1.00 55 TRP A C 2
ATOM 3265 O O . TRP A 1 55 ? -19.503 -2.690 11.088 1.00 1.00 55 TRP A O 2
ATOM 3286 N N . LYS A 1 56 ? -18.701 -1.262 12.625 1.00 1.00 56 LYS A N 2
ATOM 3287 C CA . LYS A 1 56 ? -20.008 -1.000 13.216 1.00 1.00 56 LYS A CA 2
ATOM 3288 C C . LYS A 1 56 ? -20.708 -2.313 13.584 1.00 1.00 56 LYS A C 2
ATOM 3289 O O . LYS A 1 56 ? -21.913 -2.469 13.386 1.00 1.00 56 LYS A O 2
ATOM 3308 N N . GLY A 1 57 ? -19.944 -3.257 14.126 1.00 1.00 57 GLY A N 2
ATOM 3309 C CA . GLY A 1 57 ? -20.492 -4.559 14.525 1.00 1.00 57 GLY A CA 2
ATOM 3310 C C . GLY A 1 57 ? -20.696 -5.459 13.311 1.00 1.00 57 GLY A C 2
ATOM 3311 O O . GLY A 1 57 ? -20.936 -6.660 13.436 1.00 1.00 57 GLY A O 2
ATOM 3315 N N . LYS A 1 58 ? -20.592 -4.872 12.123 1.00 1.00 58 LYS A N 2
ATOM 3316 C CA . LYS A 1 58 ? -20.767 -5.630 10.876 1.00 1.00 58 LYS A CA 2
ATOM 3317 C C . LYS A 1 58 ? -19.415 -6.059 10.320 1.00 1.00 58 LYS A C 2
ATOM 3318 O O . LYS A 1 58 ? -18.583 -5.228 9.953 1.00 1.00 58 LYS A O 2
ATOM 3337 N N . ALA A 1 59 ? -19.188 -7.365 10.243 1.00 1.00 59 ALA A N 2
ATOM 3338 C CA . ALA A 1 59 ? -17.935 -7.894 9.723 1.00 1.00 59 ALA A CA 2
ATOM 3339 C C . ALA A 1 59 ? -17.834 -7.634 8.225 1.00 1.00 59 ALA A C 2
ATOM 3340 O O . ALA A 1 59 ? -18.778 -7.879 7.474 1.00 1.00 59 ALA A O 2
ATOM 3347 N N . TYR A 1 60 ? -16.685 -7.139 7.781 1.00 1.00 60 TYR A N 2
ATOM 3348 C CA . TYR A 1 60 ? -16.470 -6.839 6.354 1.00 1.00 60 TYR A CA 2
ATOM 3349 C C . TYR A 1 60 ? -15.135 -7.400 5.872 1.00 1.00 60 TYR A C 2
ATOM 3350 O O . TYR A 1 60 ? -14.186 -7.559 6.641 1.00 1.00 60 TYR A O 2
ATOM 3368 N N . GLU A 1 61 ? -15.061 -7.699 4.579 1.00 1.00 61 GLU A N 2
ATOM 3369 C CA . GLU A 1 61 ? -13.831 -8.238 3.982 1.00 1.00 61 GLU A CA 2
ATOM 3370 C C . GLU A 1 61 ? -13.581 -7.614 2.614 1.00 1.00 61 GLU A C 2
ATOM 3371 O O . GLU A 1 61 ? -14.478 -7.524 1.776 1.00 1.00 61 GLU A O 2
ATOM 3383 N N . ASP A 1 62 ? -12.344 -7.177 2.392 1.00 1.00 62 ASP A N 2
ATOM 3384 C CA . ASP A 1 62 ? -11.937 -6.560 1.129 1.00 1.00 62 ASP A CA 2
ATOM 3385 C C . ASP A 1 62 ? -11.488 -7.644 0.162 1.00 1.00 62 ASP A C 2
ATOM 3386 O O . ASP A 1 62 ? -11.300 -8.794 0.562 1.00 1.00 62 ASP A O 2
ATOM 3395 N N . LYS A 1 63 ? -11.313 -7.301 -1.109 1.00 1.00 63 LYS A N 2
ATOM 3396 C CA . LYS A 1 63 ? -10.896 -8.297 -2.102 1.00 1.00 63 LYS A CA 2
ATOM 3397 C C . LYS A 1 63 ? -10.147 -7.671 -3.281 1.00 1.00 63 LYS A C 2
ATOM 3398 O O . LYS A 1 63 ? -10.608 -6.716 -3.906 1.00 1.00 63 LYS A O 2
ATOM 3417 N N . GLY A 1 64 ? -8.986 -8.244 -3.579 1.00 1.00 64 GLY A N 2
ATOM 3418 C CA . GLY A 1 64 ? -8.152 -7.772 -4.684 1.00 1.00 64 GLY A CA 2
ATOM 3419 C C . GLY A 1 64 ? -7.238 -8.893 -5.172 1.00 1.00 64 GLY A C 2
ATOM 3420 O O . GLY A 1 64 ? -7.267 -10.012 -4.662 1.00 1.00 64 GLY A O 2
ATOM 3424 N N . THR A 1 65 ? -6.414 -8.597 -6.172 1.00 1.00 65 THR A N 2
ATOM 3425 C CA . THR A 1 65 ? -5.494 -9.603 -6.723 1.00 1.00 65 THR A CA 2
ATOM 3426 C C . THR A 1 65 ? -4.219 -8.956 -7.255 1.00 1.00 65 THR A C 2
ATOM 3427 O O . THR A 1 65 ? -4.208 -7.785 -7.638 1.00 1.00 65 THR A O 2
ATOM 3438 N N . ILE A 1 66 ? -3.141 -9.731 -7.284 1.00 1.00 66 ILE A N 2
ATOM 3439 C CA . ILE A 1 66 ? -1.855 -9.231 -7.777 1.00 1.00 66 ILE A CA 2
ATOM 3440 C C . ILE A 1 66 ? -1.852 -9.195 -9.306 1.00 1.00 66 ILE A C 2
ATOM 3441 O O . ILE A 1 66 ? -2.063 -10.206 -9.975 1.00 1.00 66 ILE A O 2
ATOM 3457 N N . LEU A 1 67 ? -1.607 -8.012 -9.859 1.00 1.00 67 LEU A N 2
ATOM 3458 C CA . LEU A 1 67 ? -1.572 -7.843 -11.319 1.00 1.00 67 LEU A CA 2
ATOM 3459 C C . LEU A 1 67 ? -0.175 -8.168 -11.849 1.00 1.00 67 LEU A C 2
ATOM 3460 O O . LEU A 1 67 ? -0.013 -8.979 -12.762 1.00 1.00 67 LEU A O 2
ATOM 3476 N N . GLN A 1 68 ? 0.844 -7.539 -11.273 1.00 1.00 68 GLN A N 2
ATOM 3477 C CA . GLN A 1 68 ? 2.241 -7.762 -11.681 1.00 1.00 68 GLN A CA 2
ATOM 3478 C C . GLN A 1 68 ? 3.101 -8.003 -10.450 1.00 1.00 68 GLN A C 2
ATOM 3479 O O . GLN A 1 68 ? 2.951 -7.329 -9.431 1.00 1.00 68 GLN A O 2
ATOM 3493 N N . PHE A 1 69 ? 4.002 -8.974 -10.539 1.00 1.00 69 PHE A N 2
ATOM 3494 C CA . PHE A 1 69 ? 4.888 -9.302 -9.405 1.00 1.00 69 PHE A CA 2
ATOM 3495 C C . PHE A 1 69 ? 6.328 -9.499 -9.861 1.00 1.00 69 PHE A C 2
ATOM 3496 O O . PHE A 1 69 ? 6.689 -10.521 -10.445 1.00 1.00 69 PHE A O 2
ATOM 3513 N N . ASN A 1 70 ? 7.169 -8.509 -9.581 1.00 1.00 70 ASN A N 2
ATOM 3514 C CA . ASN A 1 70 ? 8.591 -8.563 -9.944 1.00 1.00 70 ASN A CA 2
ATOM 3515 C C . ASN A 1 70 ? 9.433 -8.351 -8.693 1.00 1.00 70 ASN A C 2
ATOM 3516 O O . ASN A 1 70 ? 9.730 -7.221 -8.306 1.00 1.00 70 ASN A O 2
ATOM 3527 N N . GLU A 1 71 ? 9.821 -9.454 -8.062 1.00 1.00 71 GLU A N 2
ATOM 3528 C CA . GLU A 1 71 ? 10.613 -9.424 -6.838 1.00 1.00 71 GLU A CA 2
ATOM 3529 C C . GLU A 1 71 ? 11.785 -8.449 -6.937 1.00 1.00 71 GLU A C 2
ATOM 3530 O O . GLU A 1 71 ? 12.641 -8.565 -7.813 1.00 1.00 71 GLU A O 2
ATOM 3542 N N . ARG A 1 72 ? 11.820 -7.485 -6.023 1.00 1.00 72 ARG A N 2
ATOM 3543 C CA . ARG A 1 72 ? 12.877 -6.486 -5.956 1.00 1.00 72 ARG A CA 2
ATOM 3544 C C . ARG A 1 72 ? 12.931 -5.628 -7.227 1.00 1.00 72 ARG A C 2
ATOM 3545 O O . ARG A 1 72 ? 13.990 -5.481 -7.836 1.00 1.00 72 ARG A O 2
ATOM 3566 N N . SER A 1 73 ? 11.804 -5.053 -7.636 1.00 1.00 73 SER A N 2
ATOM 3567 C CA . SER A 1 73 ? 11.789 -4.209 -8.831 1.00 1.00 73 SER A CA 2
ATOM 3568 C C . SER A 1 73 ? 10.471 -3.450 -8.979 1.00 1.00 73 SER A C 2
ATOM 3569 O O . SER A 1 73 ? 10.410 -2.237 -8.780 1.00 1.00 73 SER A O 2
ATOM 3577 N N . ILE A 1 74 ? 9.411 -4.165 -9.341 1.00 1.00 74 ILE A N 2
ATOM 3578 C CA . ILE A 1 74 ? 8.086 -3.542 -9.541 1.00 1.00 74 ILE A CA 2
ATOM 3579 C C . ILE A 1 74 ? 6.969 -4.389 -8.931 1.00 1.00 74 ILE A C 2
ATOM 3580 O O . ILE A 1 74 ? 6.902 -5.604 -9.122 1.00 1.00 74 ILE A O 2
ATOM 3596 N N . LEU A 1 75 ? 6.079 -3.720 -8.206 1.00 1.00 75 LEU A N 2
ATOM 3597 C CA . LEU A 1 75 ? 4.934 -4.394 -7.572 1.00 1.00 75 LEU A CA 2
ATOM 3598 C C . LEU A 1 75 ? 3.663 -3.576 -7.770 1.00 1.00 75 LEU A C 2
ATOM 3599 O O . LEU A 1 75 ? 3.596 -2.399 -7.417 1.00 1.00 75 LEU A O 2
ATOM 3615 N N . GLN A 1 76 ? 2.637 -4.209 -8.332 1.00 1.00 76 GLN A N 2
ATOM 3616 C CA . GLN A 1 76 ? 1.351 -3.539 -8.571 1.00 1.00 76 GLN A CA 2
ATOM 3617 C C . GLN A 1 76 ? 0.203 -4.449 -8.147 1.00 1.00 76 GLN A C 2
ATOM 3618 O O . GLN A 1 76 ? 0.247 -5.663 -8.342 1.00 1.00 76 GLN A O 2
ATOM 3632 N N . TYR A 1 77 ? -0.832 -3.854 -7.563 1.00 1.00 77 TYR A N 2
ATOM 3633 C CA . TYR A 1 77 ? -1.992 -4.642 -7.119 1.00 1.00 77 TYR A CA 2
ATOM 3634 C C . TYR A 1 77 ? -3.289 -3.845 -7.190 1.00 1.00 77 TYR A C 2
ATOM 3635 O O . TYR A 1 77 ? -3.310 -2.619 -7.083 1.00 1.00 77 TYR A O 2
ATOM 3653 N N . SER A 1 78 ? -4.388 -4.572 -7.369 1.00 1.00 78 SER A N 2
ATOM 3654 C CA . SER A 1 78 ? -5.722 -3.966 -7.436 1.00 1.00 78 SER A CA 2
ATOM 3655 C C . SER A 1 78 ? -6.333 -4.014 -6.042 1.00 1.00 78 SER A C 2
ATOM 3656 O O . SER A 1 78 ? -6.016 -4.908 -5.257 1.00 1.00 78 SER A O 2
ATOM 3664 N N . HIS A 1 79 ? -7.204 -3.064 -5.715 1.00 1.00 79 HIS A N 2
ATOM 3665 C CA . HIS A 1 79 ? -7.820 -3.049 -4.387 1.00 1.00 79 HIS A CA 2
ATOM 3666 C C . HIS A 1 79 ? -9.192 -2.383 -4.413 1.00 1.00 79 HIS A C 2
ATOM 3667 O O . HIS A 1 79 ? -9.440 -1.428 -5.150 1.00 1.00 79 HIS A O 2
ATOM 3682 N N . PHE A 1 80 ? -10.082 -2.914 -3.581 1.00 1.00 80 PHE A N 2
ATOM 3683 C CA . PHE A 1 80 ? -11.449 -2.403 -3.480 1.00 1.00 80 PHE A CA 2
ATOM 3684 C C . PHE A 1 80 ? -11.919 -2.435 -2.027 1.00 1.00 80 PHE A C 2
ATOM 3685 O O . PHE A 1 80 ? -11.716 -3.407 -1.299 1.00 1.00 80 PHE A O 2
ATOM 3702 N N . SER A 1 81 ? -12.572 -1.356 -1.607 1.00 1.00 81 SER A N 2
ATOM 3703 C CA . SER A 1 81 ? -13.089 -1.245 -0.229 1.00 1.00 81 SER A CA 2
ATOM 3704 C C . SER A 1 81 ? -14.630 -1.358 -0.214 1.00 1.00 81 SER A C 2
ATOM 3705 O O . SER A 1 81 ? -15.288 -0.486 -0.784 1.00 1.00 81 SER A O 2
ATOM 3713 N N . PRO A 1 82 ? -15.207 -2.358 0.393 1.00 1.00 82 PRO A N 2
ATOM 3714 C CA . PRO A 1 82 ? -16.696 -2.494 0.408 1.00 1.00 82 PRO A CA 2
ATOM 3715 C C . PRO A 1 82 ? -17.364 -1.454 1.311 1.00 1.00 82 PRO A C 2
ATOM 3716 O O . PRO A 1 82 ? -18.561 -1.189 1.198 1.00 1.00 82 PRO A O 2
ATOM 3727 N N . LEU A 1 83 ? -16.586 -0.859 2.210 1.00 1.00 83 LEU A N 2
ATOM 3728 C CA . LEU A 1 83 ? -17.118 0.143 3.128 1.00 1.00 83 LEU A CA 2
ATOM 3729 C C . LEU A 1 83 ? -17.420 1.441 2.381 1.00 1.00 83 LEU A C 2
ATOM 3730 O O . LEU A 1 83 ? -18.074 2.341 2.908 1.00 1.00 83 LEU A O 2
ATOM 3746 N N . THR A 1 84 ? -16.939 1.533 1.147 1.00 1.00 84 THR A N 2
ATOM 3747 C CA . THR A 1 84 ? -17.155 2.723 0.330 1.00 1.00 84 THR A CA 2
ATOM 3748 C C . THR A 1 84 ? -18.640 2.905 0.010 1.00 1.00 84 THR A C 2
ATOM 3749 O O . THR A 1 84 ? -19.108 4.029 -0.173 1.00 1.00 84 THR A O 2
ATOM 3760 N N . GLY A 1 85 ? -19.375 1.798 -0.066 1.00 1.00 85 GLY A N 2
ATOM 3761 C CA . GLY A 1 85 ? -20.809 1.846 -0.373 1.00 1.00 85 GLY A CA 2
ATOM 3762 C C . GLY A 1 85 ? -21.041 1.972 -1.876 1.00 1.00 85 GLY A C 2
ATOM 3763 O O . GLY A 1 85 ? -22.079 2.464 -2.322 1.00 1.00 85 GLY A O 2
ATOM 3767 N N . LYS A 1 86 ? -20.062 1.523 -2.654 1.00 1.00 86 LYS A N 2
ATOM 3768 C CA . LYS A 1 86 ? -20.148 1.592 -4.125 1.00 1.00 86 LYS A CA 2
ATOM 3769 C C . LYS A 1 86 ? -20.213 0.186 -4.749 1.00 1.00 86 LYS A C 2
ATOM 3770 O O . LYS A 1 86 ? -19.168 -0.422 -4.980 1.00 1.00 86 LYS A O 2
ATOM 3789 N N . PRO A 1 87 ? -21.379 -0.326 -5.040 1.00 1.00 87 PRO A N 2
ATOM 3790 C CA . PRO A 1 87 ? -21.516 -1.682 -5.665 1.00 1.00 87 PRO A CA 2
ATOM 3791 C C . PRO A 1 87 ? -20.593 -1.843 -6.877 1.00 1.00 87 PRO A C 2
ATOM 3792 O O . PRO A 1 87 ? -19.838 -0.935 -7.228 1.00 1.00 87 PRO A O 2
ATOM 3803 N N . ASP A 1 88 ? -20.653 -3.001 -7.527 1.00 1.00 88 ASP A N 2
ATOM 3804 C CA . ASP A 1 88 ? -19.822 -3.295 -8.702 1.00 1.00 88 ASP A CA 2
ATOM 3805 C C . ASP A 1 88 ? -19.673 -2.079 -9.627 1.00 1.00 88 ASP A C 2
ATOM 3806 O O . ASP A 1 88 ? -20.476 -1.851 -10.533 1.00 1.00 88 ASP A O 2
ATOM 3815 N N . LEU A 1 89 ? -18.629 -1.291 -9.398 1.00 1.00 89 LEU A N 2
ATOM 3816 C CA . LEU A 1 89 ? -18.358 -0.093 -10.216 1.00 1.00 89 LEU A CA 2
ATOM 3817 C C . LEU A 1 89 ? -16.853 -0.019 -10.560 1.00 1.00 89 LEU A C 2
ATOM 3818 O O . LEU A 1 89 ? -16.084 0.601 -9.826 1.00 1.00 89 LEU A O 2
ATOM 3834 N N . PRO A 1 90 ? -16.431 -0.613 -11.643 1.00 1.00 90 PRO A N 2
ATOM 3835 C CA . PRO A 1 90 ? -14.988 -0.589 -12.058 1.00 1.00 90 PRO A CA 2
ATOM 3836 C C . PRO A 1 90 ? -14.426 0.839 -12.143 1.00 1.00 90 PRO A C 2
ATOM 3837 O O . PRO A 1 90 ? -13.210 1.034 -12.147 1.00 1.00 90 PRO A O 2
ATOM 3848 N N . GLU A 1 91 ? -15.314 1.825 -12.220 1.00 1.00 91 GLU A N 2
ATOM 3849 C CA . GLU A 1 91 ? -14.900 3.229 -12.308 1.00 1.00 91 GLU A CA 2
ATOM 3850 C C . GLU A 1 91 ? -14.697 3.815 -10.911 1.00 1.00 91 GLU A C 2
ATOM 3851 O O . GLU A 1 91 ? -14.020 4.829 -10.738 1.00 1.00 91 GLU A O 2
ATOM 3863 N N . ASN A 1 92 ? -15.293 3.172 -9.912 1.00 1.00 92 ASN A N 2
ATOM 3864 C CA . ASN A 1 92 ? -15.191 3.638 -8.527 1.00 1.00 92 ASN A CA 2
ATOM 3865 C C . ASN A 1 92 ? -13.831 3.313 -7.898 1.00 1.00 92 ASN A C 2
ATOM 3866 O O . ASN A 1 92 ? -13.292 4.129 -7.148 1.00 1.00 92 ASN A O 2
ATOM 3877 N N . TYR A 1 93 ? -13.297 2.133 -8.194 1.00 1.00 93 TYR A N 2
ATOM 3878 C CA . TYR A 1 93 ? -12.005 1.704 -7.622 1.00 1.00 93 TYR A CA 2
ATOM 3879 C C . TYR A 1 93 ? -10.845 1.979 -8.576 1.00 1.00 93 TYR A C 2
ATOM 3880 O O . TYR A 1 93 ? -11.035 2.366 -9.729 1.00 1.00 93 TYR A O 2
ATOM 3898 N N . HIS A 1 94 ? -9.626 1.774 -8.086 1.00 1.00 94 HIS A N 2
ATOM 3899 C CA . HIS A 1 94 ? -8.417 1.998 -8.894 1.00 1.00 94 HIS A CA 2
ATOM 3900 C C . HIS A 1 94 ? -7.321 0.996 -8.538 1.00 1.00 94 HIS A C 2
ATOM 3901 O O . HIS A 1 94 ? -7.412 0.263 -7.554 1.00 1.00 94 HIS A O 2
ATOM 3916 N N . VAL A 1 95 ? -6.279 0.980 -9.363 1.00 1.00 95 VAL A N 2
ATOM 3917 C CA . VAL A 1 95 ? -5.135 0.080 -9.164 1.00 1.00 95 VAL A CA 2
ATOM 3918 C C . VAL A 1 95 ? -3.927 0.877 -8.681 1.00 1.00 95 VAL A C 2
ATOM 3919 O O . VAL A 1 95 ? -3.590 1.924 -9.235 1.00 1.00 95 VAL A O 2
ATOM 3932 N N . VAL A 1 96 ? -3.276 0.371 -7.640 1.00 1.00 96 VAL A N 2
ATOM 3933 C CA . VAL A 1 96 ? -2.098 1.031 -7.060 1.00 1.00 96 VAL A CA 2
ATOM 3934 C C . VAL A 1 96 ? -0.811 0.472 -7.656 1.00 1.00 96 VAL A C 2
ATOM 3935 O O . VAL A 1 96 ? -0.640 -0.740 -7.791 1.00 1.00 96 VAL A O 2
ATOM 3948 N N . THR A 1 97 ? 0.103 1.373 -8.005 1.00 1.00 97 THR A N 2
ATOM 3949 C CA . THR A 1 97 ? 1.396 0.973 -8.590 1.00 1.00 97 THR A CA 2
ATOM 3950 C C . THR A 1 97 ? 2.548 1.590 -7.810 1.00 1.00 97 THR A C 2
ATOM 3951 O O . THR A 1 97 ? 2.625 2.806 -7.641 1.00 1.00 97 THR A O 2
ATOM 3962 N N . ILE A 1 98 ? 3.443 0.733 -7.328 1.00 1.00 98 ILE A N 2
ATOM 3963 C CA . ILE A 1 98 ? 4.603 1.174 -6.544 1.00 1.00 98 ILE A CA 2
ATOM 3964 C C . ILE A 1 98 ? 5.897 0.740 -7.226 1.00 1.00 98 ILE A C 2
ATOM 3965 O O . ILE A 1 98 ? 6.056 -0.417 -7.616 1.00 1.00 98 ILE A O 2
ATOM 3981 N N . THR A 1 99 ? 6.830 1.677 -7.356 1.00 1.00 99 THR A N 2
ATOM 3982 C CA . THR A 1 99 ? 8.133 1.399 -7.986 1.00 1.00 99 THR A CA 2
ATOM 3983 C C . THR A 1 99 ? 9.253 1.611 -6.976 1.00 1.00 99 THR A C 2
ATOM 3984 O O . THR A 1 99 ? 9.408 2.695 -6.413 1.00 1.00 99 THR A O 2
ATOM 3995 N N . LEU A 1 100 ? 10.044 0.569 -6.744 1.00 1.00 100 LEU A N 2
ATOM 3996 C CA . LEU A 1 100 ? 11.160 0.642 -5.782 1.00 1.00 100 LEU A CA 2
ATOM 3997 C C . LEU A 1 100 ? 12.499 0.461 -6.491 1.00 1.00 100 LEU A C 2
ATOM 3998 O O . LEU A 1 100 ? 12.728 -0.526 -7.188 1.00 1.00 100 LEU A O 2
ATOM 4014 N N . THR A 1 101 ? 13.387 1.432 -6.300 1.00 1.00 101 THR A N 2
ATOM 4015 C CA . THR A 1 101 ? 14.726 1.402 -6.920 1.00 1.00 101 THR A CA 2
ATOM 4016 C C . THR A 1 101 ? 15.805 1.615 -5.869 1.00 1.00 101 THR A C 2
ATOM 4017 O O . THR A 1 101 ? 15.686 2.467 -4.988 1.00 1.00 101 THR A O 2
ATOM 4028 N N . ALA A 1 102 ? 16.877 0.837 -5.968 1.00 1.00 102 ALA A N 2
ATOM 4029 C CA . ALA A 1 102 ? 17.993 0.942 -5.022 1.00 1.00 102 ALA A CA 2
ATOM 4030 C C . ALA A 1 102 ? 19.092 1.824 -5.596 1.00 1.00 102 ALA A C 2
ATOM 4031 O O . ALA A 1 102 ? 19.832 1.413 -6.490 1.00 1.00 102 ALA A O 2
ATOM 4038 N N . LEU A 1 103 ? 19.205 3.041 -5.078 1.00 1.00 103 LEU A N 2
ATOM 4039 C CA . LEU A 1 103 ? 20.214 3.999 -5.540 1.00 1.00 103 LEU A CA 2
ATOM 4040 C C . LEU A 1 103 ? 21.484 3.883 -4.698 1.00 1.00 103 LEU A C 2
ATOM 4041 O O . LEU A 1 103 ? 21.508 3.201 -3.675 1.00 1.00 103 LEU A O 2
ATOM 4057 N N . LYS A 1 104 ? 22.549 4.549 -5.132 1.00 1.00 104 LYS A N 2
ATOM 4058 C CA . LYS A 1 104 ? 23.832 4.514 -4.440 1.00 1.00 104 LYS A CA 2
ATOM 4059 C C . LYS A 1 104 ? 23.747 5.082 -3.026 1.00 1.00 104 LYS A C 2
ATOM 4060 O O . LYS A 1 104 ? 24.347 4.518 -2.112 1.00 1.00 104 LYS A O 2
ATOM 4079 N N . LYS A 1 105 ? 23.020 6.177 -2.836 1.00 1.00 105 LYS A N 2
ATOM 4080 C CA . LYS A 1 105 ? 22.865 6.816 -1.532 1.00 1.00 105 LYS A CA 2
ATOM 4081 C C . LYS A 1 105 ? 21.910 6.024 -0.651 1.00 1.00 105 LYS A C 2
ATOM 4082 O O . LYS A 1 105 ? 22.122 5.874 0.552 1.00 1.00 105 LYS A O 2
ATOM 4101 N N . GLY A 1 106 ? 20.832 5.518 -1.243 1.00 1.00 106 GLY A N 2
ATOM 4102 C CA . GLY A 1 106 ? 19.847 4.757 -0.495 1.00 1.00 106 GLY A CA 2
ATOM 4103 C C . GLY A 1 106 ? 18.806 4.149 -1.428 1.00 1.00 106 GLY A C 2
ATOM 4104 O O . GLY A 1 106 ? 19.128 3.667 -2.514 1.00 1.00 106 GLY A O 2
ATOM 4108 N N . VAL A 1 107 ? 17.550 4.167 -0.991 1.00 1.00 107 VAL A N 2
ATOM 4109 C CA . VAL A 1 107 ? 16.440 3.606 -1.781 1.00 1.00 107 VAL A CA 2
ATOM 4110 C C . VAL A 1 107 ? 15.334 4.645 -1.990 1.00 1.00 107 VAL A C 2
ATOM 4111 O O . VAL A 1 107 ? 14.911 5.329 -1.058 1.00 1.00 107 VAL A O 2
ATOM 4124 N N . GLU A 1 108 ? 14.861 4.737 -3.228 1.00 1.00 108 GLU A N 2
ATOM 4125 C CA . GLU A 1 108 ? 13.785 5.675 -3.578 1.00 1.00 108 GLU A CA 2
ATOM 4126 C C . GLU A 1 108 ? 12.458 4.935 -3.623 1.00 1.00 108 GLU A C 2
ATOM 4127 O O . GLU A 1 108 ? 12.376 3.797 -4.087 1.00 1.00 108 GLU A O 2
ATOM 4139 N N . VAL A 1 109 ? 11.408 5.588 -3.138 1.00 1.00 109 VAL A N 2
ATOM 4140 C CA . VAL A 1 109 ? 10.064 4.996 -3.121 1.00 1.00 109 VAL A CA 2
ATOM 4141 C C . VAL A 1 109 ? 9.053 5.943 -3.768 1.00 1.00 109 VAL A C 2
ATOM 4142 O O . VAL A 1 109 ? 9.083 7.154 -3.552 1.00 1.00 109 VAL A O 2
ATOM 4155 N N . GLU A 1 110 ? 8.147 5.382 -4.564 1.00 1.00 110 GLU A N 2
ATOM 4156 C CA . GLU A 1 110 ? 7.119 6.180 -5.247 1.00 1.00 110 GLU A CA 2
ATOM 4157 C C . GLU A 1 110 ? 5.797 5.419 -5.297 1.00 1.00 110 GLU A C 2
ATOM 4158 O O . GLU A 1 110 ? 5.744 4.248 -5.672 1.00 1.00 110 GLU A O 2
ATOM 4170 N N . LEU A 1 111 ? 4.721 6.104 -4.920 1.00 1.00 111 LEU A N 2
ATOM 4171 C CA . LEU A 1 111 ? 3.369 5.523 -4.920 1.00 1.00 111 LEU A CA 2
ATOM 4172 C C . LEU A 1 111 ? 2.434 6.397 -5.746 1.00 1.00 111 LEU A C 2
ATOM 4173 O O . LEU A 1 111 ? 2.391 7.617 -5.586 1.00 1.00 111 LEU A O 2
ATOM 4189 N N . THR A 1 112 ? 1.677 5.766 -6.638 1.00 1.00 112 THR A N 2
ATOM 4190 C CA . THR A 1 112 ? 0.736 6.497 -7.505 1.00 1.00 112 THR A CA 2
ATOM 4191 C C . THR A 1 112 ? -0.660 5.884 -7.446 1.00 1.00 112 THR A C 2
ATOM 4192 O O . THR A 1 112 ? -0.824 4.667 -7.368 1.00 1.00 112 THR A O 2
ATOM 4203 N N . GLN A 1 113 ? -1.668 6.750 -7.493 1.00 1.00 113 GLN A N 2
ATOM 4204 C CA . GLN A 1 113 ? -3.073 6.317 -7.452 1.00 1.00 113 GLN A CA 2
ATOM 4205 C C . GLN A 1 113 ? -3.919 7.192 -8.376 1.00 1.00 113 GLN A C 2
ATOM 4206 O O . GLN A 1 113 ? -3.755 8.412 -8.428 1.00 1.00 113 GLN A O 2
ATOM 4220 N N . ASP A 1 114 ? -4.832 6.562 -9.107 1.00 1.00 114 ASP A N 2
ATOM 4221 C CA . ASP A 1 114 ? -5.708 7.281 -10.059 1.00 1.00 114 ASP A CA 2
ATOM 4222 C C . ASP A 1 114 ? -7.175 7.286 -9.611 1.00 1.00 114 ASP A C 2
ATOM 4223 O O . ASP A 1 114 ? -7.501 6.958 -8.470 1.00 1.00 114 ASP A O 2
ATOM 4232 N N . ASN A 1 115 ? -8.050 7.673 -10.533 1.00 1.00 115 ASN A N 2
ATOM 4233 C CA . ASN A 1 115 ? -9.493 7.740 -10.299 1.00 1.00 115 ASN A CA 2
ATOM 4234 C C . ASN A 1 115 ? -9.892 8.706 -9.182 1.00 1.00 115 ASN A C 2
ATOM 4235 O O . ASN A 1 115 ? -10.831 8.439 -8.431 1.00 1.00 115 ASN A O 2
ATOM 4246 N N . ASN A 1 116 ? -9.212 9.841 -9.067 1.00 1.00 116 ASN A N 2
ATOM 4247 C CA . ASN A 1 116 ? -9.572 10.824 -8.041 1.00 1.00 116 ASN A CA 2
ATOM 4248 C C . ASN A 1 116 ? -10.738 11.654 -8.579 1.00 1.00 116 ASN A C 2
ATOM 4249 O O . ASN A 1 116 ? -10.616 12.333 -9.598 1.00 1.00 116 ASN A O 2
ATOM 4260 N N . GLU A 1 117 ? -11.893 11.606 -7.922 1.00 1.00 117 GLU A N 2
ATOM 4261 C CA . GLU A 1 117 ? -13.067 12.338 -8.394 1.00 1.00 117 GLU A CA 2
ATOM 4262 C C . GLU A 1 117 ? -12.823 13.845 -8.425 1.00 1.00 117 GLU A C 2
ATOM 4263 O O . GLU A 1 117 ? -13.248 14.529 -9.355 1.00 1.00 117 GLU A O 2
ATOM 4275 N N . THR A 1 118 ? -12.135 14.376 -7.419 1.00 1.00 118 THR A N 2
ATOM 4276 C CA . THR A 1 118 ? -11.849 15.819 -7.360 1.00 1.00 118 THR A CA 2
ATOM 4277 C C . THR A 1 118 ? -10.479 16.076 -6.749 1.00 1.00 118 THR A C 2
ATOM 4278 O O . THR A 1 118 ? -9.858 15.178 -6.180 1.00 1.00 118 THR A O 2
ATOM 4289 N N . GLU A 1 119 ? -10.006 17.313 -6.860 1.00 1.00 119 GLU A N 2
ATOM 4290 C CA . GLU A 1 119 ? -8.714 17.686 -6.305 1.00 1.00 119 GLU A CA 2
ATOM 4291 C C . GLU A 1 119 ? -8.713 17.414 -4.808 1.00 1.00 119 GLU A C 2
ATOM 4292 O O . GLU A 1 119 ? -7.700 17.022 -4.231 1.00 1.00 119 GLU A O 2
ATOM 4304 N N . LYS A 1 120 ? -9.865 17.612 -4.174 1.00 1.00 120 LYS A N 2
ATOM 4305 C CA . LYS A 1 120 ? -9.997 17.378 -2.746 1.00 1.00 120 LYS A CA 2
ATOM 4306 C C . LYS A 1 120 ? -9.694 15.921 -2.437 1.00 1.00 120 LYS A C 2
ATOM 4307 O O . LYS A 1 120 ? -9.027 15.610 -1.450 1.00 1.00 120 LYS A O 2
ATOM 4326 N N . GLU A 1 121 ? -10.170 15.011 -3.279 1.00 1.00 121 GLU A N 2
ATOM 4327 C CA . GLU A 1 121 ? -9.938 13.589 -3.093 1.00 1.00 121 GLU A CA 2
ATOM 4328 C C . GLU A 1 121 ? -8.474 13.257 -3.336 1.00 1.00 121 GLU A C 2
ATOM 4329 O O . GLU A 1 121 ? -7.881 12.455 -2.615 1.00 1.00 121 GLU A O 2
ATOM 4341 N N . GLN A 1 122 ? -7.863 13.876 -4.341 1.00 1.00 122 GLN A N 2
ATOM 4342 C CA . GLN A 1 122 ? -6.462 13.634 -4.642 1.00 1.00 122 GLN A CA 2
ATOM 4343 C C . GLN A 1 122 ? -5.626 14.085 -3.459 1.00 1.00 122 GLN A C 2
ATOM 4344 O O . GLN A 1 122 ? -4.748 13.366 -2.983 1.00 1.00 122 GLN A O 2
ATOM 4358 N N . LYS A 1 123 ? -5.903 15.289 -2.966 1.00 1.00 123 LYS A N 2
ATOM 4359 C CA . LYS A 1 123 ? -5.185 15.827 -1.827 1.00 1.00 123 LYS A CA 2
ATOM 4360 C C . LYS A 1 123 ? -5.383 14.903 -0.640 1.00 1.00 123 LYS A C 2
ATOM 4361 O O . LYS A 1 123 ? -4.444 14.600 0.096 1.00 1.00 123 LYS A O 2
ATOM 4380 N N . HIS A 1 124 ? -6.613 14.435 -0.449 1.00 1.00 124 HIS A N 2
ATOM 4381 C CA . HIS A 1 124 ? -6.951 13.531 0.632 1.00 1.00 124 HIS A CA 2
ATOM 4382 C C . HIS A 1 124 ? -6.154 12.246 0.481 1.00 1.00 124 HIS A C 2
ATOM 4383 O O . HIS A 1 124 ? -5.686 11.669 1.462 1.00 1.00 124 HIS A O 2
ATOM 4398 N N . SER A 1 125 ? -5.999 11.795 -0.760 1.00 1.00 125 SER A N 2
ATOM 4399 C CA . SER A 1 125 ? -5.248 10.581 -1.039 1.00 1.00 125 SER A CA 2
ATOM 4400 C C . SER A 1 125 ? -3.777 10.809 -0.735 1.00 1.00 125 SER A C 2
ATOM 4401 O O . SER A 1 125 ? -3.161 10.056 0.017 1.00 1.00 125 SER A O 2
ATOM 4409 N N . GLU A 1 126 ? -3.209 11.860 -1.318 1.00 1.00 126 GLU A N 2
ATOM 4410 C CA . GLU A 1 126 ? -1.807 12.194 -1.104 1.00 1.00 126 GLU A CA 2
ATOM 4411 C C . GLU A 1 126 ? -1.526 12.325 0.387 1.00 1.00 126 GLU A C 2
ATOM 4412 O O . GLU A 1 126 ? -0.528 11.807 0.886 1.00 1.00 126 GLU A O 2
ATOM 4424 N N . ASP A 1 127 ? -2.410 13.014 1.103 1.00 1.00 127 ASP A N 2
ATOM 4425 C CA . ASP A 1 127 ? -2.250 13.199 2.535 1.00 1.00 127 ASP A CA 2
ATOM 4426 C C . ASP A 1 127 ? -2.293 11.848 3.237 1.00 1.00 127 ASP A C 2
ATOM 4427 O O . ASP A 1 127 ? -1.514 11.586 4.154 1.00 1.00 127 ASP A O 2
ATOM 4436 N N . ASN A 1 128 ? -3.200 10.980 2.804 1.00 1.00 128 ASN A N 2
ATOM 4437 C CA . ASN A 1 128 ? -3.332 9.656 3.392 1.00 1.00 128 ASN A CA 2
ATOM 4438 C C . ASN A 1 128 ? -2.090 8.829 3.101 1.00 1.00 128 ASN A C 2
ATOM 4439 O O . ASN A 1 128 ? -1.457 8.293 4.011 1.00 1.00 128 ASN A O 2
ATOM 4450 N N . TRP A 1 129 ? -1.731 8.723 1.826 1.00 1.00 129 TRP A N 2
ATOM 4451 C CA . TRP A 1 129 ? -0.559 7.962 1.444 1.00 1.00 129 TRP A CA 2
ATOM 4452 C C . TRP A 1 129 ? 0.673 8.560 2.100 1.00 1.00 129 TRP A C 2
ATOM 4453 O O . TRP A 1 129 ? 1.552 7.830 2.559 1.00 1.00 129 TRP A O 2
ATOM 4474 N N . ASN A 1 130 ? 0.751 9.886 2.169 1.00 1.00 130 ASN A N 2
ATOM 4475 C CA . ASN A 1 130 ? 1.886 10.542 2.799 1.00 1.00 130 ASN A CA 2
ATOM 4476 C C . ASN A 1 130 ? 1.964 10.081 4.250 1.00 1.00 130 ASN A C 2
ATOM 4477 O O . ASN A 1 130 ? 3.049 9.849 4.782 1.00 1.00 130 ASN A O 2
ATOM 4488 N N . THR A 1 131 ? 0.806 9.940 4.889 1.00 1.00 131 THR A N 2
ATOM 4489 C CA . THR A 1 131 ? 0.751 9.483 6.268 1.00 1.00 131 THR A CA 2
ATOM 4490 C C . THR A 1 131 ? 1.292 8.059 6.343 1.00 1.00 131 THR A C 2
ATOM 4491 O O . THR A 1 131 ? 2.040 7.702 7.253 1.00 1.00 131 THR A O 2
ATOM 4502 N N . MET A 1 132 ? 0.908 7.237 5.372 1.00 1.00 132 MET A N 2
ATOM 4503 C CA . MET A 1 132 ? 1.369 5.851 5.328 1.00 1.00 132 MET A CA 2
ATOM 4504 C C . MET A 1 132 ? 2.877 5.820 5.108 1.00 1.00 132 MET A C 2
ATOM 4505 O O . MET A 1 132 ? 3.617 5.159 5.839 1.00 1.00 132 MET A O 2
ATOM 4519 N N . LEU A 1 133 ? 3.338 6.552 4.100 1.00 1.00 133 LEU A N 2
ATOM 4520 C CA . LEU A 1 133 ? 4.763 6.622 3.799 1.00 1.00 133 LEU A CA 2
ATOM 4521 C C . LEU A 1 133 ? 5.501 7.230 4.992 1.00 1.00 133 LEU A C 2
ATOM 4522 O O . LEU A 1 133 ? 6.586 6.773 5.354 1.00 1.00 133 LEU A O 2
ATOM 4538 N N . GLU A 1 134 ? 4.911 8.247 5.614 1.00 1.00 134 GLU A N 2
ATOM 4539 C CA . GLU A 1 134 ? 5.506 8.899 6.771 1.00 1.00 134 GLU A CA 2
ATOM 4540 C C . GLU A 1 134 ? 5.477 7.944 7.947 1.00 1.00 134 GLU A C 2
ATOM 4541 O O . GLU A 1 134 ? 6.424 7.854 8.728 1.00 1.00 134 GLU A O 2
ATOM 4553 N N . GLY A 1 135 ? 4.381 7.203 8.076 1.00 1.00 135 GLY A N 2
ATOM 4554 C CA . GLY A 1 135 ? 4.225 6.240 9.146 1.00 1.00 135 GLY A CA 2
ATOM 4555 C C . GLY A 1 135 ? 5.211 5.099 8.954 1.00 1.00 135 GLY A C 2
ATOM 4556 O O . GLY A 1 135 ? 5.799 4.603 9.916 1.00 1.00 135 GLY A O 2
ATOM 4560 N N . LEU A 1 136 ? 5.401 4.681 7.707 1.00 1.00 136 LEU A N 2
ATOM 4561 C CA . LEU A 1 136 ? 6.322 3.605 7.376 1.00 1.00 136 LEU A CA 2
ATOM 4562 C C . LEU A 1 136 ? 7.748 4.030 7.677 1.00 1.00 136 LEU A C 2
ATOM 4563 O O . LEU A 1 136 ? 8.534 3.264 8.233 1.00 1.00 136 LEU A O 2
ATOM 4579 N N . LYS A 1 137 ? 8.095 5.260 7.317 1.00 1.00 137 LYS A N 2
ATOM 4580 C CA . LYS A 1 137 ? 9.433 5.765 7.556 1.00 1.00 137 LYS A CA 2
ATOM 4581 C C . LYS A 1 137 ? 9.723 5.787 9.050 1.00 1.00 137 LYS A C 2
ATOM 4582 O O . LYS A 1 137 ? 10.865 5.591 9.468 1.00 1.00 137 LYS A O 2
ATOM 4601 N N . LYS A 1 138 ? 8.699 6.027 9.861 1.00 1.00 138 LYS A N 2
ATOM 4602 C CA . LYS A 1 138 ? 8.858 6.077 11.308 1.00 1.00 138 LYS A CA 2
ATOM 4603 C C . LYS A 1 138 ? 9.362 4.735 11.853 1.00 1.00 138 LYS A C 2
ATOM 4604 O O . LYS A 1 138 ? 10.170 4.691 12.781 1.00 1.00 138 LYS A O 2
ATOM 4623 N N . PHE A 1 139 ? 8.878 3.637 11.282 1.00 1.00 139 PHE A N 2
ATOM 4624 C CA . PHE A 1 139 ? 9.285 2.302 11.731 1.00 1.00 139 PHE A CA 2
ATOM 4625 C C . PHE A 1 139 ? 10.704 1.977 11.253 1.00 1.00 139 PHE A C 2
ATOM 4626 O O . PHE A 1 139 ? 11.562 1.556 12.029 1.00 1.00 139 PHE A O 2
ATOM 4643 N N . LEU A 1 140 ? 10.943 2.179 9.961 1.00 1.00 140 LEU A N 2
ATOM 4644 C CA . LEU A 1 140 ? 12.258 1.905 9.386 1.00 1.00 140 LEU A CA 2
ATOM 4645 C C . LEU A 1 140 ? 13.328 2.813 10.014 1.00 1.00 140 LEU A C 2
ATOM 4646 O O . LEU A 1 140 ? 14.428 2.356 10.323 1.00 1.00 140 LEU A O 2
ATOM 4662 N N . GLU A 1 141 ? 13.007 4.089 10.194 1.00 1.00 141 GLU A N 2
ATOM 4663 C CA . GLU A 1 141 ? 13.950 5.046 10.784 1.00 1.00 141 GLU A CA 2
ATOM 4664 C C . GLU A 1 141 ? 14.051 4.827 12.296 1.00 1.00 141 GLU A C 2
ATOM 4665 O O . GLU A 1 141 ? 14.849 5.464 12.984 1.00 1.00 141 GLU A O 2
ATOM 4677 N N . ASN A 1 142 ? 13.239 3.913 12.818 1.00 1.00 142 ASN A N 2
ATOM 4678 C CA . ASN A 1 142 ? 13.229 3.610 14.244 1.00 1.00 142 ASN A CA 2
ATOM 4679 C C . ASN A 1 142 ? 14.582 3.069 14.682 1.00 1.00 142 ASN A C 2
ATOM 4680 O O . ASN A 1 142 ? 15.071 3.388 15.765 1.00 1.00 142 ASN A O 2
ATOM 4691 N N . LYS A 1 143 ? 15.195 2.241 13.841 1.00 1.00 143 LYS A N 2
ATOM 4692 C CA . LYS A 1 143 ? 16.484 1.650 14.139 1.00 1.00 143 LYS A CA 2
ATOM 4693 C C . LYS A 1 143 ? 17.549 2.720 14.301 1.00 1.00 143 LYS A C 2
ATOM 4694 O O . LYS A 1 143 ? 18.345 2.671 15.239 1.00 1.00 143 LYS A O 2
ATOM 4713 N N . VAL A 1 144 ? 17.571 3.699 13.401 1.00 1.00 144 VAL A N 2
ATOM 4714 C CA . VAL A 1 144 ? 18.545 4.774 13.465 1.00 1.00 144 VAL A CA 2
ATOM 4715 C C . VAL A 1 144 ? 18.288 5.646 14.687 1.00 1.00 144 VAL A C 2
ATOM 4716 O O . VAL A 1 144 ? 19.218 6.019 15.402 1.00 1.00 144 VAL A O 2
ATOM 4729 N N . SER A 1 145 ? 17.026 5.980 14.940 1.00 1.00 145 SER A N 2
ATOM 4730 C CA . SER A 1 145 ? 16.659 6.807 16.079 1.00 1.00 145 SER A CA 2
ATOM 4731 C C . SER A 1 145 ? 17.072 6.132 17.378 1.00 1.00 145 SER A C 2
ATOM 4732 O O . SER A 1 145 ? 17.563 6.785 18.300 1.00 1.00 145 SER A O 2
ATOM 4740 N N . ALA A 1 146 ? 16.868 4.821 17.451 1.00 1.00 146 ALA A N 2
ATOM 4741 C CA . ALA A 1 146 ? 17.216 4.052 18.637 1.00 1.00 146 ALA A CA 2
ATOM 4742 C C . ALA A 1 146 ? 18.726 4.042 18.847 1.00 1.00 146 ALA A C 2
ATOM 4743 O O . ALA A 1 146 ? 19.215 3.092 19.432 1.00 1.00 146 ALA A O 2
ATOM 4751 N N . MET A 1 1 ? -7.350 15.012 -19.261 1.00 1.00 1 MET A N 3
ATOM 4752 C CA . MET A 1 1 ? -8.659 14.909 -19.967 1.00 1.00 1 MET A CA 3
ATOM 4753 C C . MET A 1 1 ? -9.029 13.439 -20.133 1.00 1.00 1 MET A C 3
ATOM 4754 O O . MET A 1 1 ? -10.207 13.084 -20.116 1.00 1.00 1 MET A O 3
ATOM 4770 N N . GLU A 1 2 ? -8.017 12.590 -20.284 1.00 1.00 2 GLU A N 3
ATOM 4771 C CA . GLU A 1 2 ? -8.239 11.159 -20.452 1.00 1.00 2 GLU A CA 3
ATOM 4772 C C . GLU A 1 2 ? -8.815 10.556 -19.179 1.00 1.00 2 GLU A C 3
ATOM 4773 O O . GLU A 1 2 ? -9.662 9.664 -19.234 1.00 1.00 2 GLU A O 3
ATOM 4785 N N . ILE A 1 3 ? -8.371 11.042 -18.024 1.00 1.00 3 ILE A N 3
ATOM 4786 C CA . ILE A 1 3 ? -8.851 10.540 -16.727 1.00 1.00 3 ILE A CA 3
ATOM 4787 C C . ILE A 1 3 ? -8.966 11.674 -15.707 1.00 1.00 3 ILE A C 3
ATOM 4788 O O . ILE A 1 3 ? -8.593 12.817 -15.972 1.00 1.00 3 ILE A O 3
ATOM 4804 N N . LYS A 1 4 ? -9.478 11.362 -14.521 1.00 1.00 4 LYS A N 3
ATOM 4805 C CA . LYS A 1 4 ? -9.637 12.355 -13.465 1.00 1.00 4 LYS A CA 3
ATOM 4806 C C . LYS A 1 4 ? -8.287 12.696 -12.833 1.00 1.00 4 LYS A C 3
ATOM 4807 O O . LYS A 1 4 ? -7.231 12.533 -13.445 1.00 1.00 4 LYS A O 3
ATOM 4826 N N . LEU A 1 5 ? -8.318 13.179 -11.596 1.00 1.00 5 LEU A N 3
ATOM 4827 C CA . LEU A 1 5 ? -7.100 13.559 -10.875 1.00 1.00 5 LEU A CA 3
ATOM 4828 C C . LEU A 1 5 ? -6.333 12.327 -10.378 1.00 1.00 5 LEU A C 3
ATOM 4829 O O . LEU A 1 5 ? -6.913 11.330 -9.949 1.00 1.00 5 LEU A O 3
ATOM 4845 N N . ILE A 1 6 ? -5.008 12.404 -10.439 1.00 1.00 6 ILE A N 3
ATOM 4846 C CA . ILE A 1 6 ? -4.128 11.303 -10.001 1.00 1.00 6 ILE A CA 3
ATOM 4847 C C . ILE A 1 6 ? -3.239 11.741 -8.838 1.00 1.00 6 ILE A C 3
ATOM 4848 O O . ILE A 1 6 ? -2.569 12.772 -8.896 1.00 1.00 6 ILE A O 3
ATOM 4864 N N . ALA A 1 7 ? -3.219 10.947 -7.774 1.00 1.00 7 ALA A N 3
ATOM 4865 C CA . ALA A 1 7 ? -2.395 11.255 -6.591 1.00 1.00 7 ALA A CA 3
ATOM 4866 C C . ALA A 1 7 ? -1.059 10.519 -6.659 1.00 1.00 7 ALA A C 3
ATOM 4867 O O . ALA A 1 7 ? -1.009 9.338 -7.005 1.00 1.00 7 ALA A O 3
ATOM 4874 N N . GLN A 1 8 ? 0.025 11.211 -6.327 1.00 1.00 8 GLN A N 3
ATOM 4875 C CA . GLN A 1 8 ? 1.369 10.610 -6.351 1.00 1.00 8 GLN A CA 3
ATOM 4876 C C . GLN A 1 8 ? 2.238 11.176 -5.220 1.00 1.00 8 GLN A C 3
ATOM 4877 O O . GLN A 1 8 ? 2.139 12.351 -4.866 1.00 1.00 8 GLN A O 3
ATOM 4891 N N . VAL A 1 9 ? 3.099 10.331 -4.663 1.00 1.00 9 VAL A N 3
ATOM 4892 C CA . VAL A 1 9 ? 4.005 10.736 -3.567 1.00 1.00 9 VAL A CA 3
ATOM 4893 C C . VAL A 1 9 ? 5.390 10.121 -3.765 1.00 1.00 9 VAL A C 3
ATOM 4894 O O . VAL A 1 9 ? 5.547 9.098 -4.433 1.00 1.00 9 VAL A O 3
ATOM 4907 N N . LYS A 1 10 ? 6.409 10.751 -3.190 1.00 1.00 10 LYS A N 3
ATOM 4908 C CA . LYS A 1 10 ? 7.785 10.254 -3.310 1.00 1.00 10 LYS A CA 3
ATOM 4909 C C . LYS A 1 10 ? 8.636 10.713 -2.127 1.00 1.00 10 LYS A C 3
ATOM 4910 O O . LYS A 1 10 ? 8.610 11.881 -1.736 1.00 1.00 10 LYS A O 3
ATOM 4929 N N . THR A 1 11 ? 9.400 9.788 -1.559 1.00 1.00 11 THR A N 3
ATOM 4930 C CA . THR A 1 11 ? 10.275 10.100 -0.419 1.00 1.00 11 THR A CA 3
ATOM 4931 C C . THR A 1 11 ? 11.530 9.230 -0.430 1.00 1.00 11 THR A C 3
ATOM 4932 O O . THR A 1 11 ? 11.496 8.069 -0.841 1.00 1.00 11 THR A O 3
ATOM 4943 N N . VAL A 1 12 ? 12.640 9.788 0.040 1.00 1.00 12 VAL A N 3
ATOM 4944 C CA . VAL A 1 12 ? 13.916 9.054 0.093 1.00 1.00 12 VAL A CA 3
ATOM 4945 C C . VAL A 1 12 ? 14.156 8.511 1.502 1.00 1.00 12 VAL A C 3
ATOM 4946 O O . VAL A 1 12 ? 14.032 9.228 2.495 1.00 1.00 12 VAL A O 3
ATOM 4959 N N . ILE A 1 13 ? 14.504 7.231 1.584 1.00 1.00 13 ILE A N 3
ATOM 4960 C CA . ILE A 1 13 ? 14.765 6.576 2.879 1.00 1.00 13 ILE A CA 3
ATOM 4961 C C . ILE A 1 13 ? 16.088 5.819 2.839 1.00 1.00 13 ILE A C 3
ATOM 4962 O O . ILE A 1 13 ? 16.371 5.053 1.918 1.00 1.00 13 ILE A O 3
ATOM 4978 N N . ASN A 1 14 ? 16.911 6.021 3.864 1.00 1.00 14 ASN A N 3
ATOM 4979 C CA . ASN A 1 14 ? 18.207 5.342 3.948 1.00 1.00 14 ASN A CA 3
ATOM 4980 C C . ASN A 1 14 ? 18.042 3.967 4.593 1.00 1.00 14 ASN A C 3
ATOM 4981 O O . ASN A 1 14 ? 18.017 3.833 5.817 1.00 1.00 14 ASN A O 3
ATOM 4992 N N . ALA A 1 15 ? 17.927 2.934 3.764 1.00 1.00 15 ALA A N 3
ATOM 4993 C CA . ALA A 1 15 ? 17.759 1.573 4.273 1.00 1.00 15 ALA A CA 3
ATOM 4994 C C . ALA A 1 15 ? 17.852 0.547 3.123 1.00 1.00 15 ALA A C 3
ATOM 4995 O O . ALA A 1 15 ? 17.624 0.896 1.965 1.00 1.00 15 ALA A O 3
ATOM 5002 N N . PRO A 1 16 ? 18.161 -0.686 3.419 1.00 1.00 16 PRO A N 3
ATOM 5003 C CA . PRO A 1 16 ? 18.265 -1.759 2.374 1.00 1.00 16 PRO A CA 3
ATOM 5004 C C . PRO A 1 16 ? 16.937 -1.989 1.639 1.00 1.00 16 PRO A C 3
ATOM 5005 O O . PRO A 1 16 ? 15.856 -1.899 2.222 1.00 1.00 16 PRO A O 3
ATOM 5016 N N . ILE A 1 17 ? 17.036 -2.290 0.348 1.00 1.00 17 ILE A N 3
ATOM 5017 C CA . ILE A 1 17 ? 15.865 -2.534 -0.494 1.00 1.00 17 ILE A CA 3
ATOM 5018 C C . ILE A 1 17 ? 15.106 -3.780 -0.045 1.00 1.00 17 ILE A C 3
ATOM 5019 O O . ILE A 1 17 ? 13.882 -3.854 -0.140 1.00 1.00 17 ILE A O 3
ATOM 5035 N N . GLU A 1 18 ? 15.834 -4.777 0.449 1.00 1.00 18 GLU A N 3
ATOM 5036 C CA . GLU A 1 18 ? 15.225 -6.021 0.889 1.00 1.00 18 GLU A CA 3
ATOM 5037 C C . GLU A 1 18 ? 14.186 -5.791 1.979 1.00 1.00 18 GLU A C 3
ATOM 5038 O O . GLU A 1 18 ? 13.066 -6.291 1.891 1.00 1.00 18 GLU A O 3
ATOM 5050 N N . LYS A 1 19 ? 14.567 -5.045 3.012 1.00 1.00 19 LYS A N 3
ATOM 5051 C CA . LYS A 1 19 ? 13.676 -4.770 4.129 1.00 1.00 19 LYS A CA 3
ATOM 5052 C C . LYS A 1 19 ? 12.472 -3.933 3.707 1.00 1.00 19 LYS A C 3
ATOM 5053 O O . LYS A 1 19 ? 11.357 -4.200 4.156 1.00 1.00 19 LYS A O 3
ATOM 5072 N N . VAL A 1 20 ? 12.666 -2.937 2.849 1.00 1.00 20 VAL A N 3
ATOM 5073 C CA . VAL A 1 20 ? 11.552 -2.111 2.394 1.00 1.00 20 VAL A CA 3
ATOM 5074 C C . VAL A 1 20 ? 10.614 -2.973 1.562 1.00 1.00 20 VAL A C 3
ATOM 5075 O O . VAL A 1 20 ? 9.399 -2.968 1.760 1.00 1.00 20 VAL A O 3
ATOM 5088 N N . TRP A 1 21 ? 11.178 -3.735 0.631 1.00 1.00 21 TRP A N 3
ATOM 5089 C CA . TRP A 1 21 ? 10.413 -4.625 -0.227 1.00 1.00 21 TRP A CA 3
ATOM 5090 C C . TRP A 1 21 ? 9.680 -5.640 0.637 1.00 1.00 21 TRP A C 3
ATOM 5091 O O . TRP A 1 21 ? 8.504 -5.937 0.426 1.00 1.00 21 TRP A O 3
ATOM 5112 N N . GLU A 1 22 ? 10.375 -6.178 1.633 1.00 1.00 22 GLU A N 3
ATOM 5113 C CA . GLU A 1 22 ? 9.793 -7.156 2.541 1.00 1.00 22 GLU A CA 3
ATOM 5114 C C . GLU A 1 22 ? 8.571 -6.570 3.234 1.00 1.00 22 GLU A C 3
ATOM 5115 O O . GLU A 1 22 ? 7.509 -7.193 3.270 1.00 1.00 22 GLU A O 3
ATOM 5127 N N . ALA A 1 23 ? 8.714 -5.369 3.784 1.00 1.00 23 ALA A N 3
ATOM 5128 C CA . ALA A 1 23 ? 7.621 -4.711 4.490 1.00 1.00 23 ALA A CA 3
ATOM 5129 C C . ALA A 1 23 ? 6.382 -4.575 3.612 1.00 1.00 23 ALA A C 3
ATOM 5130 O O . ALA A 1 23 ? 5.255 -4.626 4.104 1.00 1.00 23 ALA A O 3
ATOM 5137 N N . LEU A 1 24 ? 6.579 -4.400 2.309 1.00 1.00 24 LEU A N 3
ATOM 5138 C CA . LEU A 1 24 ? 5.457 -4.243 1.387 1.00 1.00 24 LEU A CA 3
ATOM 5139 C C . LEU A 1 24 ? 4.646 -5.546 1.269 1.00 1.00 24 LEU A C 3
ATOM 5140 O O . LEU A 1 24 ? 3.416 -5.524 1.302 1.00 1.00 24 LEU A O 3
ATOM 5156 N N . VAL A 1 25 ? 5.332 -6.675 1.124 1.00 1.00 25 VAL A N 3
ATOM 5157 C CA . VAL A 1 25 ? 4.673 -7.990 0.982 1.00 1.00 25 VAL A CA 3
ATOM 5158 C C . VAL A 1 25 ? 5.006 -8.912 2.160 1.00 1.00 25 VAL A C 3
ATOM 5159 O O . VAL A 1 25 ? 5.850 -9.803 2.065 1.00 1.00 25 VAL A O 3
ATOM 5172 N N . ASN A 1 26 ? 4.320 -8.699 3.278 1.00 1.00 26 ASN A N 3
ATOM 5173 C CA . ASN A 1 26 ? 4.539 -9.530 4.464 1.00 1.00 26 ASN A CA 3
ATOM 5174 C C . ASN A 1 26 ? 3.295 -9.490 5.381 1.00 1.00 26 ASN A C 3
ATOM 5175 O O . ASN A 1 26 ? 2.965 -8.420 5.893 1.00 1.00 26 ASN A O 3
ATOM 5186 N N . PRO A 1 27 ? 2.629 -10.589 5.608 1.00 1.00 27 PRO A N 3
ATOM 5187 C CA . PRO A 1 27 ? 1.419 -10.597 6.481 1.00 1.00 27 PRO A CA 3
ATOM 5188 C C . PRO A 1 27 ? 1.772 -10.465 7.961 1.00 1.00 27 PRO A C 3
ATOM 5189 O O . PRO A 1 27 ? 0.887 -10.360 8.813 1.00 1.00 27 PRO A O 3
ATOM 5200 N N . GLU A 1 28 ? 3.064 -10.474 8.267 1.00 1.00 28 GLU A N 3
ATOM 5201 C CA . GLU A 1 28 ? 3.529 -10.346 9.651 1.00 1.00 28 GLU A CA 3
ATOM 5202 C C . GLU A 1 28 ? 3.829 -8.886 9.973 1.00 1.00 28 GLU A C 3
ATOM 5203 O O . GLU A 1 28 ? 3.330 -8.358 10.965 1.00 1.00 28 GLU A O 3
ATOM 5215 N N . ILE A 1 29 ? 4.640 -8.233 9.148 1.00 1.00 29 ILE A N 3
ATOM 5216 C CA . ILE A 1 29 ? 4.987 -6.832 9.372 1.00 1.00 29 ILE A CA 3
ATOM 5217 C C . ILE A 1 29 ? 3.725 -5.989 9.232 1.00 1.00 29 ILE A C 3
ATOM 5218 O O . ILE A 1 29 ? 3.483 -5.070 10.015 1.00 1.00 29 ILE A O 3
ATOM 5234 N N . ILE A 1 30 ? 2.913 -6.301 8.227 1.00 1.00 30 ILE A N 3
ATOM 5235 C CA . ILE A 1 30 ? 1.673 -5.572 7.994 1.00 1.00 30 ILE A CA 3
ATOM 5236 C C . ILE A 1 30 ? 0.780 -5.699 9.225 1.00 1.00 30 ILE A C 3
ATOM 5237 O O . ILE A 1 30 ? 0.120 -4.742 9.632 1.00 1.00 30 ILE A O 3
ATOM 5253 N N . LYS A 1 31 ? 0.747 -6.887 9.819 1.00 1.00 31 LYS A N 3
ATOM 5254 C CA . LYS A 1 31 ? -0.061 -7.136 11.006 1.00 1.00 31 LYS A CA 3
ATOM 5255 C C . LYS A 1 31 ? 0.467 -6.325 12.192 1.00 1.00 31 LYS A C 3
ATOM 5256 O O . LYS A 1 31 ? -0.311 -5.836 13.011 1.00 1.00 31 LYS A O 3
ATOM 5275 N N . GLU A 1 32 ? 1.785 -6.175 12.286 1.00 1.00 32 GLU A N 3
ATOM 5276 C CA . GLU A 1 32 ? 2.383 -5.407 13.380 1.00 1.00 32 GLU A CA 3
ATOM 5277 C C . GLU A 1 32 ? 1.830 -3.982 13.378 1.00 1.00 32 GLU A C 3
ATOM 5278 O O . GLU A 1 32 ? 1.615 -3.390 14.434 1.00 1.00 32 GLU A O 3
ATOM 5290 N N . TYR A 1 33 ? 1.599 -3.427 12.191 1.00 1.00 33 TYR A N 3
ATOM 5291 C CA . TYR A 1 33 ? 1.068 -2.073 12.064 1.00 1.00 33 TYR A CA 3
ATOM 5292 C C . TYR A 1 33 ? -0.382 -2.026 12.547 1.00 1.00 33 TYR A C 3
ATOM 5293 O O . TYR A 1 33 ? -0.827 -1.018 13.099 1.00 1.00 33 TYR A O 3
ATOM 5311 N N . MET A 1 34 ? -1.123 -3.111 12.343 1.00 1.00 34 MET A N 3
ATOM 5312 C CA . MET A 1 34 ? -2.531 -3.178 12.751 1.00 1.00 34 MET A CA 3
ATOM 5313 C C . MET A 1 34 ? -2.672 -3.855 14.108 1.00 1.00 34 MET A C 3
ATOM 5314 O O . MET A 1 34 ? -1.814 -4.626 14.539 1.00 1.00 34 MET A O 3
ATOM 5328 N N . PHE A 1 35 ? -3.770 -3.559 14.794 1.00 1.00 35 PHE A N 3
ATOM 5329 C CA . PHE A 1 35 ? -4.031 -4.119 16.113 1.00 1.00 35 PHE A CA 3
ATOM 5330 C C . PHE A 1 35 ? -4.139 -5.644 16.069 1.00 1.00 35 PHE A C 3
ATOM 5331 O O . PHE A 1 35 ? -3.602 -6.331 16.938 1.00 1.00 35 PHE A O 3
ATOM 5348 N N . GLY A 1 36 ? -4.834 -6.183 15.074 1.00 1.00 36 GLY A N 3
ATOM 5349 C CA . GLY A 1 36 ? -4.990 -7.633 14.966 1.00 1.00 36 GLY A CA 3
ATOM 5350 C C . GLY A 1 36 ? -5.642 -8.042 13.643 1.00 1.00 36 GLY A C 3
ATOM 5351 O O . GLY A 1 36 ? -6.513 -8.911 13.614 1.00 1.00 36 GLY A O 3
ATOM 5355 N N . THR A 1 37 ? -5.220 -7.424 12.545 1.00 1.00 37 THR A N 3
ATOM 5356 C CA . THR A 1 37 ? -5.779 -7.742 11.227 1.00 1.00 37 THR A CA 3
ATOM 5357 C C . THR A 1 37 ? -5.205 -9.061 10.703 1.00 1.00 37 THR A C 3
ATOM 5358 O O . THR A 1 37 ? -3.992 -9.267 10.668 1.00 1.00 37 THR A O 3
ATOM 5369 N N . THR A 1 38 ? -6.088 -9.959 10.281 1.00 1.00 38 THR A N 3
ATOM 5370 C CA . THR A 1 38 ? -5.665 -11.263 9.748 1.00 1.00 38 THR A CA 3
ATOM 5371 C C . THR A 1 38 ? -5.521 -11.204 8.228 1.00 1.00 38 THR A C 3
ATOM 5372 O O . THR A 1 38 ? -6.484 -11.436 7.497 1.00 1.00 38 THR A O 3
ATOM 5383 N N . VAL A 1 39 ? -4.314 -10.902 7.759 1.00 1.00 39 VAL A N 3
ATOM 5384 C CA . VAL A 1 39 ? -4.031 -10.812 6.316 1.00 1.00 39 VAL A CA 3
ATOM 5385 C C . VAL A 1 39 ? -3.379 -12.100 5.818 1.00 1.00 39 VAL A C 3
ATOM 5386 O O . VAL A 1 39 ? -2.438 -12.617 6.419 1.00 1.00 39 VAL A O 3
ATOM 5399 N N . VAL A 1 40 ? -3.883 -12.622 4.704 1.00 1.00 40 VAL A N 3
ATOM 5400 C CA . VAL A 1 40 ? -3.353 -13.859 4.108 1.00 1.00 40 VAL A CA 3
ATOM 5401 C C . VAL A 1 40 ? -3.091 -13.658 2.621 1.00 1.00 40 VAL A C 3
ATOM 5402 O O . VAL A 1 40 ? -3.932 -13.149 1.880 1.00 1.00 40 VAL A O 3
ATOM 5415 N N . SER A 1 41 ? -1.909 -14.074 2.177 1.00 1.00 41 SER A N 3
ATOM 5416 C CA . SER A 1 41 ? -1.538 -13.939 0.769 1.00 1.00 41 SER A CA 3
ATOM 5417 C C . SER A 1 41 ? -0.474 -14.951 0.377 1.00 1.00 41 SER A C 3
ATOM 5418 O O . SER A 1 41 ? 0.146 -15.575 1.239 1.00 1.00 41 SER A O 3
ATOM 5426 N N . ASP A 1 42 ? -0.265 -15.100 -0.926 1.00 1.00 42 ASP A N 3
ATOM 5427 C CA . ASP A 1 42 ? 0.741 -16.012 -1.480 1.00 1.00 42 ASP A CA 3
ATOM 5428 C C . ASP A 1 42 ? 1.889 -15.188 -2.080 1.00 1.00 42 ASP A C 3
ATOM 5429 O O . ASP A 1 42 ? 3.001 -15.673 -2.286 1.00 1.00 42 ASP A O 3
ATOM 5438 N N . TRP A 1 43 ? 1.605 -13.921 -2.363 1.00 1.00 43 TRP A N 3
ATOM 5439 C CA . TRP A 1 43 ? 2.579 -12.996 -2.941 1.00 1.00 43 TRP A CA 3
ATOM 5440 C C . TRP A 1 43 ? 3.122 -13.506 -4.276 1.00 1.00 43 TRP A C 3
ATOM 5441 O O . TRP A 1 43 ? 4.333 -13.650 -4.452 1.00 1.00 43 TRP A O 3
ATOM 5462 N N . LYS A 1 44 ? 2.239 -13.776 -5.231 1.00 1.00 44 LYS A N 3
ATOM 5463 C CA . LYS A 1 44 ? 2.659 -14.258 -6.554 1.00 1.00 44 LYS A CA 3
ATOM 5464 C C . LYS A 1 44 ? 1.647 -13.861 -7.633 1.00 1.00 44 LYS A C 3
ATOM 5465 O O . LYS A 1 44 ? 0.472 -13.622 -7.354 1.00 1.00 44 LYS A O 3
ATOM 5484 N N . GLU A 1 45 ? 2.102 -13.802 -8.879 1.00 1.00 45 GLU A N 3
ATOM 5485 C CA . GLU A 1 45 ? 1.248 -13.422 -10.013 1.00 1.00 45 GLU A CA 3
ATOM 5486 C C . GLU A 1 45 ? -0.151 -14.050 -9.929 1.00 1.00 45 GLU A C 3
ATOM 5487 O O . GLU A 1 45 ? -0.309 -15.269 -9.918 1.00 1.00 45 GLU A O 3
ATOM 5499 N N . GLY A 1 46 ? -1.168 -13.197 -9.873 1.00 1.00 46 GLY A N 3
ATOM 5500 C CA . GLY 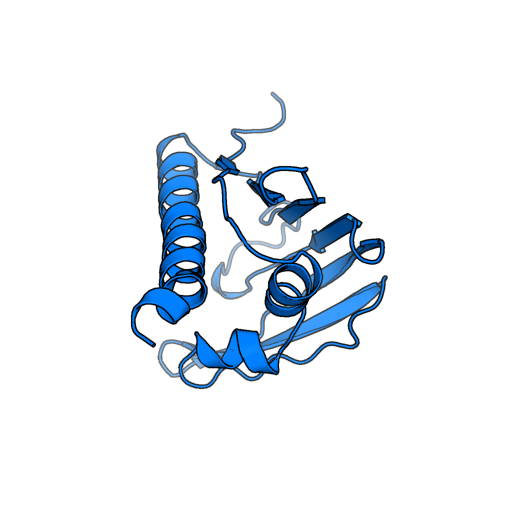A 1 46 ? -2.562 -13.652 -9.810 1.00 1.00 46 GLY A CA 3
ATOM 5501 C C . GLY A 1 46 ? -2.964 -14.074 -8.400 1.00 1.00 46 GLY A C 3
ATOM 5502 O O . GLY A 1 46 ? -4.026 -14.666 -8.198 1.00 1.00 46 GLY A O 3
ATOM 5506 N N . SER A 1 47 ? -2.124 -13.767 -7.417 1.00 1.00 47 SER A N 3
ATOM 5507 C CA . SER A 1 47 ? -2.428 -14.136 -6.036 1.00 1.00 47 SER A CA 3
ATOM 5508 C C . SER A 1 47 ? -3.549 -13.280 -5.463 1.00 1.00 47 SER A C 3
ATOM 5509 O O . SER A 1 47 ? -3.511 -12.054 -5.541 1.00 1.00 47 SER A O 3
ATOM 5517 N N . GLN A 1 48 ? -4.536 -13.945 -4.868 1.00 1.00 48 GLN A N 3
ATOM 5518 C CA . GLN A 1 48 ? -5.661 -13.242 -4.251 1.00 1.00 48 GLN A CA 3
ATOM 5519 C C . GLN A 1 48 ? -5.295 -12.899 -2.816 1.00 1.00 48 GLN A C 3
ATOM 5520 O O . GLN A 1 48 ? -4.520 -13.607 -2.174 1.00 1.00 48 GLN A O 3
ATOM 5534 N N . ILE A 1 49 ? -5.850 -11.809 -2.297 1.00 1.00 49 ILE A N 3
ATOM 5535 C CA . ILE A 1 49 ? -5.561 -11.395 -0.914 1.00 1.00 49 ILE A CA 3
ATOM 5536 C C . ILE A 1 49 ? -6.784 -10.769 -0.263 1.00 1.00 49 ILE A C 3
ATOM 5537 O O . ILE A 1 49 ? -7.612 -10.149 -0.930 1.00 1.00 49 ILE A O 3
ATOM 5553 N N . VAL A 1 50 ? -6.891 -10.931 1.052 1.00 1.00 50 VAL A N 3
ATOM 5554 C CA . VAL A 1 50 ? -8.020 -10.365 1.804 1.00 1.00 50 VAL A CA 3
ATOM 5555 C C . VAL A 1 50 ? -7.566 -9.876 3.175 1.00 1.00 50 VAL A C 3
ATOM 5556 O O . VAL A 1 50 ? -6.576 -10.357 3.726 1.00 1.00 50 VAL A O 3
ATOM 5569 N N . TRP A 1 51 ? -8.300 -8.913 3.723 1.00 1.00 51 TRP A N 3
ATOM 5570 C CA . TRP A 1 51 ? -7.988 -8.343 5.047 1.00 1.00 51 TRP A CA 3
ATOM 5571 C C . TRP A 1 51 ? -9.228 -8.348 5.931 1.00 1.00 51 TRP A C 3
ATOM 5572 O O . TRP A 1 51 ? -10.304 -7.915 5.521 1.00 1.00 51 TRP A O 3
ATOM 5593 N N . LYS A 1 52 ? -9.080 -8.831 7.161 1.00 1.00 52 LYS A N 3
ATOM 5594 C CA . LYS A 1 52 ? -10.208 -8.869 8.102 1.00 1.00 52 LYS A CA 3
ATOM 5595 C C . LYS A 1 52 ? -10.231 -7.590 8.931 1.00 1.00 52 LYS A C 3
ATOM 5596 O O . LYS A 1 52 ? -9.189 -7.088 9.352 1.00 1.00 52 LYS A O 3
ATOM 5615 N N . GLY A 1 53 ? -11.428 -7.061 9.164 1.00 1.00 53 GLY A N 3
ATOM 5616 C CA . GLY A 1 53 ? -11.568 -5.831 9.945 1.00 1.00 53 GLY A CA 3
ATOM 5617 C C . GLY A 1 53 ? -12.999 -5.644 10.418 1.00 1.00 53 GLY A C 3
ATOM 5618 O O . GLY A 1 53 ? -13.896 -6.391 10.028 1.00 1.00 53 GLY A O 3
ATOM 5622 N N . GLU A 1 54 ? -13.216 -4.640 11.262 1.00 1.00 54 GLU A N 3
ATOM 5623 C CA . GLU A 1 54 ? -14.543 -4.337 11.804 1.00 1.00 54 GLU A CA 3
ATOM 5624 C C . GLU A 1 54 ? -14.839 -2.846 11.672 1.00 1.00 54 GLU A C 3
ATOM 5625 O O . GLU A 1 54 ? -14.010 -1.987 11.973 1.00 1.00 54 GLU A O 3
ATOM 5637 N N . TRP A 1 55 ? -16.046 -2.533 11.212 1.00 1.00 55 TRP A N 3
ATOM 5638 C CA . TRP A 1 55 ? -16.471 -1.139 11.022 1.00 1.00 55 TRP A CA 3
ATOM 5639 C C . TRP A 1 55 ? -17.912 -0.953 11.495 1.00 1.00 55 TRP A C 3
ATOM 5640 O O . TRP A 1 55 ? -18.841 -1.560 10.963 1.00 1.00 55 TRP A O 3
ATOM 5661 N N . LYS A 1 56 ? -18.095 -0.102 12.500 1.00 1.00 56 LYS A N 3
ATOM 5662 C CA . LYS A 1 56 ? -19.427 0.160 13.043 1.00 1.00 56 LYS A CA 3
ATOM 5663 C C . LYS A 1 56 ? -20.125 -1.152 13.423 1.00 1.00 56 LYS A C 3
ATOM 5664 O O . LYS A 1 56 ? -21.336 -1.300 13.256 1.00 1.00 56 LYS A O 3
ATOM 5683 N N . GLY A 1 57 ? -19.355 -2.103 13.942 1.00 1.00 57 GLY A N 3
ATOM 5684 C CA . GLY A 1 57 ? -19.899 -3.400 14.351 1.00 1.00 57 GLY A CA 3
ATOM 5685 C C . GLY A 1 57 ? -20.156 -4.289 13.140 1.00 1.00 57 GLY A C 3
ATOM 5686 O O . GLY A 1 57 ? -20.506 -5.463 13.264 1.00 1.00 57 GLY A O 3
ATOM 5690 N N . LYS A 1 58 ? -19.975 -3.720 11.952 1.00 1.00 58 LYS A N 3
ATOM 5691 C CA . LYS A 1 58 ? -20.191 -4.467 10.707 1.00 1.00 58 LYS A CA 3
ATOM 5692 C C . LYS A 1 58 ? -18.872 -5.004 10.170 1.00 1.00 58 LYS A C 3
ATOM 5693 O O . LYS A 1 58 ? -18.001 -4.249 9.741 1.00 1.00 58 LYS A O 3
ATOM 5712 N N . ALA A 1 59 ? -18.718 -6.324 10.187 1.00 1.00 59 ALA A N 3
ATOM 5713 C CA . ALA A 1 59 ? -17.503 -6.960 9.698 1.00 1.00 59 ALA A CA 3
ATOM 5714 C C . ALA A 1 59 ? -17.415 -6.833 8.186 1.00 1.00 59 ALA A C 3
ATOM 5715 O O . ALA A 1 59 ? -18.396 -7.042 7.474 1.00 1.00 59 ALA A O 3
ATOM 5722 N N . TYR A 1 60 ? -16.233 -6.492 7.682 1.00 1.00 60 TYR A N 3
ATOM 5723 C CA . TYR A 1 60 ? -16.032 -6.335 6.237 1.00 1.00 60 TYR A CA 3
ATOM 5724 C C . TYR A 1 60 ? -14.670 -6.877 5.816 1.00 1.00 60 TYR A C 3
ATOM 5725 O O . TYR A 1 60 ? -13.733 -6.954 6.609 1.00 1.00 60 TYR A O 3
ATOM 5743 N N . GLU A 1 61 ? -14.563 -7.250 4.545 1.00 1.00 61 GLU A N 3
ATOM 5744 C CA . GLU A 1 61 ? -13.307 -7.782 4.003 1.00 1.00 61 GLU A CA 3
ATOM 5745 C C . GLU A 1 61 ? -13.016 -7.169 2.635 1.00 1.00 61 GLU A C 3
ATOM 5746 O O . GLU A 1 61 ? -13.889 -7.092 1.770 1.00 1.00 61 GLU A O 3
ATOM 5758 N N . ASP A 1 62 ? -11.774 -6.739 2.443 1.00 1.00 62 ASP A N 3
ATOM 5759 C CA . ASP A 1 62 ? -11.337 -6.136 1.184 1.00 1.00 62 ASP A CA 3
ATOM 5760 C C . ASP A 1 62 ? -10.887 -7.241 0.237 1.00 1.00 62 ASP A C 3
ATOM 5761 O O . ASP A 1 62 ? -10.322 -8.243 0.671 1.00 1.00 62 ASP A O 3
ATOM 5770 N N . LYS A 1 63 ? -11.139 -7.075 -1.057 1.00 1.00 63 LYS A N 3
ATOM 5771 C CA . LYS A 1 63 ? -10.758 -8.107 -2.042 1.00 1.00 63 LYS A CA 3
ATOM 5772 C C . LYS A 1 63 ? -10.067 -7.521 -3.275 1.00 1.00 63 LYS A C 3
ATOM 5773 O O . LYS A 1 63 ? -10.575 -6.606 -3.923 1.00 1.00 63 LYS A O 3
ATOM 5792 N N . GLY A 1 64 ? -8.905 -8.081 -3.593 1.00 1.00 64 GLY A N 3
ATOM 5793 C CA . GLY A 1 64 ? -8.126 -7.645 -4.753 1.00 1.00 64 GLY A CA 3
ATOM 5794 C C . GLY A 1 64 ? -7.189 -8.760 -5.211 1.00 1.00 64 GLY A C 3
ATOM 5795 O O . GLY A 1 64 ? -7.185 -9.861 -4.662 1.00 1.00 64 GLY A O 3
ATOM 5799 N N . THR A 1 65 ? -6.379 -8.477 -6.226 1.00 1.00 65 THR A N 3
ATOM 5800 C CA . THR A 1 65 ? -5.438 -9.476 -6.752 1.00 1.00 65 THR A CA 3
ATOM 5801 C C . THR A 1 65 ? -4.159 -8.815 -7.248 1.00 1.00 65 THR A C 3
ATOM 5802 O O . THR A 1 65 ? -4.140 -7.641 -7.618 1.00 1.00 65 THR A O 3
ATOM 5813 N N . ILE A 1 66 ? -3.076 -9.587 -7.256 1.00 1.00 66 ILE A N 3
ATOM 5814 C CA . ILE A 1 66 ? -1.784 -9.070 -7.707 1.00 1.00 66 ILE A CA 3
ATOM 5815 C C . ILE A 1 66 ? -1.760 -8.963 -9.232 1.00 1.00 66 ILE A C 3
ATOM 5816 O O . ILE A 1 66 ? -1.833 -9.963 -9.947 1.00 1.00 66 ILE A O 3
ATOM 5832 N N . LEU A 1 67 ? -1.649 -7.736 -9.731 1.00 1.00 67 LEU A N 3
ATOM 5833 C CA . LEU A 1 67 ? -1.599 -7.497 -11.171 1.00 1.00 67 LEU A CA 3
ATOM 5834 C C . LEU A 1 67 ? -0.279 -8.004 -11.741 1.00 1.00 67 LEU A C 3
ATOM 5835 O O . LEU A 1 67 ? -0.231 -8.610 -12.812 1.00 1.00 67 LEU A O 3
ATOM 5851 N N . GLN A 1 68 ? 0.810 -7.751 -11.024 1.00 1.00 68 GLN A N 3
ATOM 5852 C CA . GLN A 1 68 ? 2.144 -8.176 -11.451 1.00 1.00 68 GLN A CA 3
ATOM 5853 C C . GLN A 1 68 ? 3.031 -8.388 -10.229 1.00 1.00 68 GLN A C 3
ATOM 5854 O O . GLN A 1 68 ? 2.883 -7.709 -9.212 1.00 1.00 68 GLN A O 3
ATOM 5868 N N . PHE A 1 69 ? 3.956 -9.336 -10.326 1.00 1.00 69 PHE A N 3
ATOM 5869 C CA . PHE A 1 69 ? 4.869 -9.638 -9.211 1.00 1.00 69 PHE A CA 3
ATOM 5870 C C . PHE A 1 69 ? 6.317 -9.733 -9.681 1.00 1.00 69 PHE A C 3
ATOM 5871 O O . PHE A 1 69 ? 6.745 -10.720 -10.279 1.00 1.00 69 PHE A O 3
ATOM 5888 N N . ASN A 1 70 ? 7.088 -8.689 -9.391 1.00 1.00 70 ASN A N 3
ATOM 5889 C CA . ASN A 1 70 ? 8.510 -8.643 -9.762 1.00 1.00 70 ASN A CA 3
ATOM 5890 C C . ASN A 1 70 ? 9.344 -8.372 -8.517 1.00 1.00 70 ASN A C 3
ATOM 5891 O O . ASN A 1 70 ? 9.396 -7.248 -8.019 1.00 1.00 70 ASN A O 3
ATOM 5902 N N . GLU A 1 71 ? 9.999 -9.413 -8.017 1.00 1.00 71 GLU A N 3
ATOM 5903 C CA . GLU A 1 71 ? 10.820 -9.317 -6.818 1.00 1.00 71 GLU A CA 3
ATOM 5904 C C . GLU A 1 71 ? 11.749 -8.106 -6.857 1.00 1.00 71 GLU A C 3
ATOM 5905 O O . GLU A 1 71 ? 12.383 -7.811 -7.869 1.00 1.00 71 GLU A O 3
ATOM 5917 N N . ARG A 1 72 ? 11.829 -7.405 -5.730 1.00 1.00 72 ARG A N 3
ATOM 5918 C CA . ARG A 1 72 ? 12.696 -6.225 -5.579 1.00 1.00 72 ARG A CA 3
ATOM 5919 C C . ARG A 1 72 ? 12.760 -5.378 -6.850 1.00 1.00 72 ARG A C 3
ATOM 5920 O O . ARG A 1 72 ? 13.847 -5.101 -7.359 1.00 1.00 72 ARG A O 3
ATOM 5941 N N . SER A 1 73 ? 11.615 -4.969 -7.386 1.00 1.00 73 SER A N 3
ATOM 5942 C CA . SER A 1 73 ? 11.609 -4.161 -8.605 1.00 1.00 73 SER A CA 3
ATOM 5943 C C . SER A 1 73 ? 10.284 -3.420 -8.798 1.00 1.00 73 SER A C 3
ATOM 5944 O O . SER A 1 73 ? 10.204 -2.206 -8.617 1.00 1.00 73 SER A O 3
ATOM 5952 N N . ILE A 1 74 ? 9.240 -4.153 -9.173 1.00 1.00 74 ILE A N 3
ATOM 5953 C CA . ILE A 1 74 ? 7.914 -3.543 -9.413 1.00 1.00 74 ILE A CA 3
ATOM 5954 C C . ILE A 1 74 ? 6.792 -4.388 -8.812 1.00 1.00 74 ILE A C 3
ATOM 5955 O O . ILE A 1 74 ? 6.724 -5.602 -9.011 1.00 1.00 74 ILE A O 3
ATOM 5971 N N . LEU A 1 75 ? 5.902 -3.723 -8.083 1.00 1.00 75 LEU A N 3
ATOM 5972 C CA . LEU A 1 75 ? 4.758 -4.408 -7.457 1.00 1.00 75 LEU A CA 3
ATOM 5973 C C . LEU A 1 75 ? 3.486 -3.583 -7.631 1.00 1.00 75 LEU A C 3
ATOM 5974 O O . LEU A 1 75 ? 3.429 -2.412 -7.256 1.00 1.00 75 LEU A O 3
ATOM 5990 N N . GLN A 1 76 ? 2.453 -4.196 -8.200 1.00 1.00 76 GLN A N 3
ATOM 5991 C CA . GLN A 1 76 ? 1.171 -3.520 -8.420 1.00 1.00 76 GLN A CA 3
ATOM 5992 C C . GLN A 1 76 ? 0.018 -4.500 -8.193 1.00 1.00 76 GLN A C 3
ATOM 5993 O O . GLN A 1 76 ? 0.113 -5.685 -8.507 1.00 1.00 76 GLN A O 3
ATOM 6007 N N . TYR A 1 77 ? -1.078 -3.986 -7.645 1.00 1.00 77 TYR A N 3
ATOM 6008 C CA . TYR A 1 77 ? -2.246 -4.840 -7.383 1.00 1.00 77 TYR A CA 3
ATOM 6009 C C . TYR A 1 77 ? -3.551 -4.064 -7.466 1.00 1.00 77 TYR A C 3
ATOM 6010 O O . TYR A 1 77 ? -3.598 -2.850 -7.267 1.00 1.00 77 TYR A O 3
ATOM 6028 N N . SER A 1 78 ? -4.622 -4.790 -7.761 1.00 1.00 78 SER A N 3
ATOM 6029 C CA . SER A 1 78 ? -5.954 -4.193 -7.853 1.00 1.00 78 SER A CA 3
ATOM 6030 C C . SER A 1 78 ? -6.563 -4.191 -6.466 1.00 1.00 78 SER A C 3
ATOM 6031 O O . SER A 1 78 ? -6.236 -5.042 -5.640 1.00 1.00 78 SER A O 3
ATOM 6039 N N . HIS A 1 79 ? -7.445 -3.236 -6.185 1.00 1.00 79 HIS A N 3
ATOM 6040 C CA . HIS A 1 79 ? -8.068 -3.161 -4.865 1.00 1.00 79 HIS A CA 3
ATOM 6041 C C . HIS A 1 79 ? -9.500 -2.656 -4.942 1.00 1.00 79 HIS A C 3
ATOM 6042 O O . HIS A 1 79 ? -9.844 -1.796 -5.752 1.00 1.00 79 HIS A O 3
ATOM 6057 N N . PHE A 1 80 ? -10.332 -3.209 -4.066 1.00 1.00 80 PHE A N 3
ATOM 6058 C CA . PHE A 1 80 ? -11.747 -2.830 -4.001 1.00 1.00 80 PHE A CA 3
ATOM 6059 C C . PHE A 1 80 ? -12.230 -2.828 -2.550 1.00 1.00 80 PHE A C 3
ATOM 6060 O O . PHE A 1 80 ? -11.967 -3.754 -1.783 1.00 1.00 80 PHE A O 3
ATOM 6077 N N . SER A 1 81 ? -12.966 -1.785 -2.179 1.00 1.00 81 SER A N 3
ATOM 6078 C CA . SER A 1 81 ? -13.510 -1.660 -0.809 1.00 1.00 81 SER A CA 3
ATOM 6079 C C . SER A 1 81 ? -15.053 -1.813 -0.826 1.00 1.00 81 SER A C 3
ATOM 6080 O O . SER A 1 81 ? -15.719 -1.001 -1.468 1.00 1.00 81 SER A O 3
ATOM 6088 N N . PRO A 1 82 ? -15.616 -2.783 -0.160 1.00 1.00 82 PRO A N 3
ATOM 6089 C CA . PRO A 1 82 ? -17.107 -2.958 -0.161 1.00 1.00 82 PRO A CA 3
ATOM 6090 C C . PRO A 1 82 ? -17.821 -1.875 0.654 1.00 1.00 82 PRO A C 3
ATOM 6091 O O . PRO A 1 82 ? -19.023 -1.656 0.513 1.00 1.00 82 PRO A O 3
ATOM 6102 N N . LEU A 1 83 ? -17.072 -1.193 1.516 1.00 1.00 83 LEU A N 3
ATOM 6103 C CA . LEU A 1 83 ? -17.639 -0.140 2.353 1.00 1.00 83 LEU A CA 3
ATOM 6104 C C . LEU A 1 83 ? -18.228 0.967 1.485 1.00 1.00 83 LEU A C 3
ATOM 6105 O O . LEU A 1 83 ? -19.016 1.789 1.954 1.00 1.00 83 LEU A O 3
ATOM 6121 N N . THR A 1 84 ? -17.849 0.986 0.212 1.00 1.00 84 THR A N 3
ATOM 6122 C CA . THR A 1 84 ? -18.346 2.000 -0.713 1.00 1.00 84 THR A CA 3
ATOM 6123 C C . THR A 1 84 ? -19.847 1.850 -0.930 1.00 1.00 84 THR A C 3
ATOM 6124 O O . THR A 1 84 ? -20.548 2.839 -1.140 1.00 1.00 84 THR A O 3
ATOM 6135 N N . GLY A 1 85 ? -20.339 0.616 -0.884 1.00 1.00 85 GLY A N 3
ATOM 6136 C CA . GLY A 1 85 ? -21.759 0.341 -1.077 1.00 1.00 85 GLY A CA 3
ATOM 6137 C C . GLY A 1 85 ? -22.124 0.385 -2.560 1.00 1.00 85 GLY A C 3
ATOM 6138 O O . GLY A 1 85 ? -23.242 0.050 -2.951 1.00 1.00 85 GLY A O 3
ATOM 6142 N N . LYS A 1 86 ? -21.161 0.793 -3.380 1.00 1.00 86 LYS A N 3
ATOM 6143 C CA . LYS A 1 86 ? -21.393 0.888 -4.832 1.00 1.00 86 LYS A CA 3
ATOM 6144 C C . LYS A 1 86 ? -20.998 -0.421 -5.552 1.00 1.00 86 LYS A C 3
ATOM 6145 O O . LYS A 1 86 ? -20.106 -1.122 -5.078 1.00 1.00 86 LYS A O 3
ATOM 6164 N N . PRO A 1 87 ? -21.596 -0.736 -6.668 1.00 1.00 87 PRO A N 3
ATOM 6165 C CA . PRO A 1 87 ? -21.227 -1.980 -7.418 1.00 1.00 87 PRO A CA 3
ATOM 6166 C C . PRO A 1 87 ? -19.710 -2.103 -7.614 1.00 1.00 87 PRO A C 3
ATOM 6167 O O . PRO A 1 87 ? -19.013 -1.108 -7.817 1.00 1.00 87 PRO A O 3
ATOM 6178 N N . ASP A 1 88 ? -19.195 -3.327 -7.562 1.00 1.00 88 ASP A N 3
ATOM 6179 C CA . ASP A 1 88 ? -17.761 -3.572 -7.726 1.00 1.00 88 ASP A CA 3
ATOM 6180 C C . ASP A 1 88 ? -17.346 -3.520 -9.191 1.00 1.00 88 ASP A C 3
ATOM 6181 O O . ASP A 1 88 ? -17.288 -4.538 -9.880 1.00 1.00 88 ASP A O 3
ATOM 6190 N N . LEU A 1 89 ? -17.042 -2.321 -9.680 1.00 1.00 89 LEU A N 3
ATOM 6191 C CA . LEU A 1 89 ? -16.620 -2.135 -11.085 1.00 1.00 89 LEU A CA 3
ATOM 6192 C C . LEU A 1 89 ? -15.306 -1.324 -11.169 1.00 1.00 89 LEU A C 3
ATOM 6193 O O . LEU A 1 89 ? -15.068 -0.472 -10.312 1.00 1.00 89 LEU A O 3
ATOM 6209 N N . PRO A 1 90 ? -14.471 -1.556 -12.144 1.00 1.00 90 PRO A N 3
ATOM 6210 C CA . PRO A 1 90 ? -13.175 -0.806 -12.281 1.00 1.00 90 PRO A CA 3
ATOM 6211 C C . PRO A 1 90 ? -13.341 0.708 -12.099 1.00 1.00 90 PRO A C 3
ATOM 6212 O O . PRO A 1 90 ? -12.436 1.383 -11.606 1.00 1.00 90 PRO A O 3
ATOM 6223 N N . GLU A 1 91 ? -14.491 1.234 -12.506 1.00 1.00 91 GLU A N 3
ATOM 6224 C CA . GLU A 1 91 ? -14.758 2.666 -12.391 1.00 1.00 91 GLU A CA 3
ATOM 6225 C C . GLU A 1 91 ? -14.882 3.073 -10.923 1.00 1.00 91 GLU A C 3
ATOM 6226 O O . GLU A 1 91 ? -14.479 4.165 -10.526 1.00 1.00 91 GLU A O 3
ATOM 6238 N N . ASN A 1 92 ? -15.447 2.181 -10.117 1.00 1.00 92 ASN A N 3
ATOM 6239 C CA . ASN A 1 92 ? -15.643 2.453 -8.696 1.00 1.00 92 ASN A CA 3
ATOM 6240 C C . ASN A 1 92 ? -14.324 2.488 -7.920 1.00 1.00 92 ASN A C 3
ATOM 6241 O O . ASN A 1 92 ? -14.157 3.316 -7.024 1.00 1.00 92 ASN A O 3
ATOM 6252 N N . TYR A 1 93 ? -13.406 1.589 -8.263 1.00 1.00 93 TYR A N 3
ATOM 6253 C CA . TYR A 1 93 ? -12.099 1.504 -7.572 1.00 1.00 93 TYR A CA 3
ATOM 6254 C C . TYR A 1 93 ? -10.929 1.778 -8.513 1.00 1.00 93 TYR A C 3
ATOM 6255 O O . TYR A 1 93 ? -11.111 2.023 -9.705 1.00 1.00 93 TYR A O 3
ATOM 6273 N N . HIS A 1 94 ? -9.718 1.753 -7.967 1.00 1.00 94 HIS A N 3
ATOM 6274 C CA . HIS A 1 94 ? -8.497 2.018 -8.748 1.00 1.00 94 HIS A CA 3
ATOM 6275 C C . HIS A 1 94 ? -7.410 0.991 -8.446 1.00 1.00 94 HIS A C 3
ATOM 6276 O O . HIS A 1 94 ? -7.490 0.216 -7.493 1.00 1.00 94 HIS A O 3
ATOM 6291 N N . VAL A 1 95 ? -6.385 0.998 -9.293 1.00 1.00 95 VAL A N 3
ATOM 6292 C CA . VAL A 1 95 ? -5.249 0.074 -9.154 1.00 1.00 95 VAL A CA 3
ATOM 6293 C C . VAL A 1 95 ? -4.028 0.835 -8.649 1.00 1.00 95 VAL A C 3
ATOM 6294 O O . VAL A 1 95 ? -3.630 1.856 -9.212 1.00 1.00 95 VAL A O 3
ATOM 6307 N N . VAL A 1 96 ? -3.428 0.326 -7.578 1.00 1.00 96 VAL A N 3
ATOM 6308 C CA . VAL A 1 96 ? -2.247 0.959 -6.982 1.00 1.00 96 VAL A CA 3
ATOM 6309 C C . VAL A 1 96 ? -0.964 0.411 -7.596 1.00 1.00 96 VAL A C 3
ATOM 6310 O O . VAL A 1 96 ? -0.795 -0.800 -7.738 1.00 1.00 96 VAL A O 3
ATOM 6323 N N . THR A 1 97 ? -0.056 1.312 -7.950 1.00 1.00 97 THR A N 3
ATOM 6324 C CA . THR A 1 97 ? 1.235 0.926 -8.551 1.00 1.00 97 THR A CA 3
ATOM 6325 C C . THR A 1 97 ? 2.396 1.519 -7.759 1.00 1.00 97 THR A C 3
ATOM 6326 O O . THR A 1 97 ? 2.507 2.735 -7.602 1.00 1.00 97 THR A O 3
ATOM 6337 N N . ILE A 1 98 ? 3.259 0.642 -7.259 1.00 1.00 98 ILE A N 3
ATOM 6338 C CA . ILE A 1 98 ? 4.425 1.058 -6.465 1.00 1.00 98 ILE A CA 3
ATOM 6339 C C . ILE A 1 98 ? 5.715 0.622 -7.149 1.00 1.00 98 ILE A C 3
ATOM 6340 O O . ILE A 1 98 ? 5.876 -0.538 -7.527 1.00 1.00 98 ILE A O 3
ATOM 6356 N N . THR A 1 99 ? 6.646 1.560 -7.298 1.00 1.00 99 THR A N 3
ATOM 6357 C CA . THR A 1 99 ? 7.946 1.281 -7.930 1.00 1.00 99 THR A CA 3
ATOM 6358 C C . THR A 1 99 ? 9.071 1.509 -6.928 1.00 1.00 99 THR A C 3
ATOM 6359 O O . THR A 1 99 ? 9.288 2.620 -6.446 1.00 1.00 99 THR A O 3
ATOM 6370 N N . LEU A 1 100 ? 9.796 0.441 -6.612 1.00 1.00 100 LEU A N 3
ATOM 6371 C CA . LEU A 1 100 ? 10.915 0.514 -5.654 1.00 1.00 100 LEU A CA 3
ATOM 6372 C C . LEU A 1 100 ? 12.246 0.232 -6.351 1.00 1.00 100 LEU A C 3
ATOM 6373 O O . LEU A 1 100 ? 12.436 -0.801 -6.993 1.00 1.00 100 LEU A O 3
ATOM 6389 N N . THR A 1 101 ? 13.173 1.173 -6.208 1.00 1.00 101 THR A N 3
ATOM 6390 C CA . THR A 1 101 ? 14.502 1.045 -6.814 1.00 1.00 101 THR A CA 3
ATOM 6391 C C . THR A 1 101 ? 15.579 1.513 -5.842 1.00 1.00 101 THR A C 3
ATOM 6392 O O . THR A 1 101 ? 15.395 2.469 -5.090 1.00 1.00 101 THR A O 3
ATOM 6403 N N . ALA A 1 102 ? 16.720 0.830 -5.863 1.00 1.00 102 ALA A N 3
ATOM 6404 C CA . ALA A 1 102 ? 17.835 1.179 -4.978 1.00 1.00 102 ALA A CA 3
ATOM 6405 C C . ALA A 1 102 ? 18.815 2.095 -5.700 1.00 1.00 102 ALA A C 3
ATOM 6406 O O . ALA A 1 102 ? 19.329 1.760 -6.767 1.00 1.00 102 ALA A O 3
ATOM 6413 N N . LEU A 1 103 ? 19.076 3.260 -5.115 1.00 1.00 103 LEU A N 3
ATOM 6414 C CA . LEU A 1 103 ? 19.990 4.249 -5.703 1.00 1.00 103 LEU A CA 3
ATOM 6415 C C . LEU A 1 103 ? 21.289 4.308 -4.908 1.00 1.00 103 LEU A C 3
ATOM 6416 O O . LEU A 1 103 ? 21.426 3.675 -3.861 1.00 1.00 103 LEU A O 3
ATOM 6432 N N . LYS A 1 104 ? 22.257 5.070 -5.408 1.00 1.00 104 LYS A N 3
ATOM 6433 C CA . LYS A 1 104 ? 23.558 5.204 -4.770 1.00 1.00 104 LYS A CA 3
ATOM 6434 C C . LYS A 1 104 ? 23.461 5.808 -3.373 1.00 1.00 104 LYS A C 3
ATOM 6435 O O . LYS A 1 104 ? 24.149 5.344 -2.465 1.00 1.00 104 LYS A O 3
ATOM 6454 N N . LYS A 1 105 ? 22.625 6.825 -3.188 1.00 1.00 105 LYS A N 3
ATOM 6455 C CA . LYS A 1 105 ? 22.453 7.486 -1.897 1.00 1.00 105 LYS A CA 3
ATOM 6456 C C . LYS A 1 105 ? 21.649 6.610 -0.944 1.00 1.00 105 LYS A C 3
ATOM 6457 O O . LYS A 1 105 ? 21.987 6.471 0.231 1.00 1.00 105 LYS A O 3
ATOM 6476 N N . GLY A 1 106 ? 20.569 6.015 -1.440 1.00 1.00 106 GLY A N 3
ATOM 6477 C CA . GLY A 1 106 ? 19.728 5.166 -0.619 1.00 1.00 106 GLY A CA 3
ATOM 6478 C C . GLY A 1 106 ? 18.669 4.465 -1.467 1.00 1.00 106 GLY A C 3
ATOM 6479 O O . GLY A 1 106 ? 18.974 3.844 -2.485 1.00 1.00 106 GLY A O 3
ATOM 6483 N N . VAL A 1 107 ? 17.418 4.561 -1.028 1.00 1.00 107 VAL A N 3
ATOM 6484 C CA . VAL A 1 107 ? 16.302 3.921 -1.743 1.00 1.00 107 VAL A CA 3
ATOM 6485 C C . VAL A 1 107 ? 15.176 4.921 -2.000 1.00 1.00 107 VAL A C 3
ATOM 6486 O O . VAL A 1 107 ? 14.765 5.669 -1.114 1.00 1.00 107 VAL A O 3
ATOM 6499 N N . GLU A 1 108 ? 14.675 4.914 -3.231 1.00 1.00 108 GLU A N 3
ATOM 6500 C CA . GLU A 1 108 ? 13.575 5.808 -3.622 1.00 1.00 108 GLU A CA 3
ATOM 6501 C C . GLU A 1 108 ? 12.294 5.002 -3.774 1.00 1.00 108 GLU A C 3
ATOM 6502 O O . GLU A 1 108 ? 12.270 3.951 -4.412 1.00 1.00 108 GLU A O 3
ATOM 6514 N N . VAL A 1 109 ? 11.213 5.508 -3.187 1.00 1.00 109 VAL A N 3
ATOM 6515 C CA . VAL A 1 109 ? 9.901 4.844 -3.251 1.00 1.00 109 VAL A CA 3
ATOM 6516 C C . VAL A 1 109 ? 8.851 5.803 -3.795 1.00 1.00 109 VAL A C 3
ATOM 6517 O O . VAL A 1 109 ? 8.846 6.998 -3.496 1.00 1.00 109 VAL A O 3
ATOM 6530 N N . GLU A 1 110 ? 7.943 5.268 -4.605 1.00 1.00 110 GLU A N 3
ATOM 6531 C CA . GLU A 1 110 ? 6.874 6.073 -5.209 1.00 1.00 110 GLU A CA 3
ATOM 6532 C C . GLU A 1 110 ? 5.562 5.302 -5.214 1.00 1.00 110 GLU A C 3
ATOM 6533 O O . GLU A 1 110 ? 5.512 4.123 -5.563 1.00 1.00 110 GLU A O 3
ATOM 6545 N N . LEU A 1 111 ? 4.492 5.988 -4.828 1.00 1.00 111 LEU A N 3
ATOM 6546 C CA . LEU A 1 111 ? 3.147 5.393 -4.784 1.00 1.00 111 LEU A CA 3
ATOM 6547 C C . LEU A 1 111 ? 2.169 6.272 -5.548 1.00 1.00 111 LEU A C 3
ATOM 6548 O O . LEU A 1 111 ? 2.095 7.481 -5.325 1.00 1.00 111 LEU A O 3
ATOM 6564 N N . THR A 1 112 ? 1.412 5.665 -6.454 1.00 1.00 112 THR A N 3
ATOM 6565 C CA . THR A 1 112 ? 0.425 6.412 -7.259 1.00 1.00 112 THR A CA 3
ATOM 6566 C C . THR A 1 112 ? -0.980 5.829 -7.100 1.00 1.00 112 THR A C 3
ATOM 6567 O O . THR A 1 112 ? -1.161 4.619 -6.960 1.00 1.00 112 THR A O 3
ATOM 6578 N N . GLN A 1 113 ? -1.973 6.713 -7.132 1.00 1.00 113 GLN A N 3
ATOM 6579 C CA . GLN A 1 113 ? -3.380 6.309 -6.994 1.00 1.00 113 GLN A CA 3
ATOM 6580 C C . GLN A 1 113 ? -4.261 7.178 -7.889 1.00 1.00 113 GLN A C 3
ATOM 6581 O O . GLN A 1 113 ? -4.261 8.404 -7.790 1.00 1.00 113 GLN A O 3
ATOM 6595 N N . ASP A 1 114 ? -5.020 6.532 -8.768 1.00 1.00 114 ASP A N 3
ATOM 6596 C CA . ASP A 1 114 ? -5.904 7.247 -9.703 1.00 1.00 114 ASP A CA 3
ATOM 6597 C C . ASP A 1 114 ? -7.369 7.237 -9.250 1.00 1.00 114 ASP A C 3
ATOM 6598 O O . ASP A 1 114 ? -7.687 6.882 -8.114 1.00 1.00 114 ASP A O 3
ATOM 6607 N N . ASN A 1 115 ? -8.252 7.634 -10.160 1.00 1.00 115 ASN A N 3
ATOM 6608 C CA . ASN A 1 115 ? -9.702 7.687 -9.926 1.00 1.00 115 ASN A CA 3
ATOM 6609 C C . ASN A 1 115 ? -10.099 8.609 -8.773 1.00 1.00 115 ASN A C 3
ATOM 6610 O O . ASN A 1 115 ? -11.027 8.304 -8.022 1.00 1.00 115 ASN A O 3
ATOM 6621 N N . ASN A 1 116 ? -9.431 9.748 -8.625 1.00 1.00 116 ASN A N 3
ATOM 6622 C CA . ASN A 1 116 ? -9.799 10.684 -7.561 1.00 1.00 116 ASN A CA 3
ATOM 6623 C C . ASN A 1 116 ? -10.968 11.526 -8.072 1.00 1.00 116 ASN A C 3
ATOM 6624 O O . ASN A 1 116 ? -10.941 12.024 -9.198 1.00 1.00 116 ASN A O 3
ATOM 6635 N N . GLU A 1 117 ? -12.016 11.695 -7.273 1.00 1.00 117 GLU A N 3
ATOM 6636 C CA . GLU A 1 117 ? -13.184 12.459 -7.706 1.00 1.00 117 GLU A CA 3
ATOM 6637 C C . GLU A 1 117 ? -12.840 13.920 -7.984 1.00 1.00 117 GLU A C 3
ATOM 6638 O O . GLU A 1 117 ? -13.281 14.488 -8.982 1.00 1.00 117 GLU A O 3
ATOM 6650 N N . THR A 1 118 ? -12.049 14.540 -7.114 1.00 1.00 118 THR A N 3
ATOM 6651 C CA . THR A 1 118 ? -11.664 15.949 -7.297 1.00 1.00 118 THR A CA 3
ATOM 6652 C C . THR A 1 118 ? -10.287 16.217 -6.704 1.00 1.00 118 THR A C 3
ATOM 6653 O O . THR A 1 118 ? -9.672 15.338 -6.100 1.00 1.00 118 THR A O 3
ATOM 6664 N N . GLU A 1 119 ? -9.797 17.441 -6.878 1.00 1.00 119 GLU A N 3
ATOM 6665 C CA . GLU A 1 119 ? -8.496 17.820 -6.353 1.00 1.00 119 GLU A CA 3
ATOM 6666 C C . GLU A 1 119 ? -8.485 17.629 -4.847 1.00 1.00 119 GLU A C 3
ATOM 6667 O O . GLU A 1 119 ? -7.492 17.194 -4.264 1.00 1.00 119 GLU A O 3
ATOM 6679 N N . LYS A 1 120 ? -9.607 17.946 -4.208 1.00 1.00 120 LYS A N 3
ATOM 6680 C CA . LYS A 1 120 ? -9.729 17.802 -2.767 1.00 1.00 120 LYS A CA 3
ATOM 6681 C C . LYS A 1 120 ? -9.489 16.349 -2.381 1.00 1.00 120 LYS A C 3
ATOM 6682 O O . LYS A 1 120 ? -8.834 16.063 -1.379 1.00 1.00 120 LYS A O 3
ATOM 6701 N N . GLU A 1 121 ? -10.006 15.417 -3.174 1.00 1.00 121 GLU A N 3
ATOM 6702 C CA . GLU A 1 121 ? -9.838 13.992 -2.911 1.00 1.00 121 GLU A CA 3
ATOM 6703 C C . GLU A 1 121 ? -8.393 13.586 -3.159 1.00 1.00 121 GLU A C 3
ATOM 6704 O O . GLU A 1 121 ? -7.831 12.775 -2.425 1.00 1.00 121 GLU A O 3
ATOM 6716 N N . GLN A 1 122 ? -7.768 14.144 -4.191 1.00 1.00 122 GLN A N 3
ATOM 6717 C CA . GLN A 1 122 ? -6.385 13.826 -4.503 1.00 1.00 122 GLN A CA 3
ATOM 6718 C C . GLN A 1 122 ? -5.507 14.306 -3.363 1.00 1.00 122 GLN A C 3
ATOM 6719 O O . GLN A 1 122 ? -4.635 13.585 -2.877 1.00 1.00 122 GLN A O 3
ATOM 6733 N N . LYS A 1 123 ? -5.735 15.540 -2.925 1.00 1.00 123 LYS A N 3
ATOM 6734 C CA . LYS A 1 123 ? -4.970 16.113 -1.839 1.00 1.00 123 LYS A CA 3
ATOM 6735 C C . LYS A 1 123 ? -5.194 15.284 -0.589 1.00 1.00 123 LYS A C 3
ATOM 6736 O O . LYS A 1 123 ? -4.269 15.016 0.179 1.00 1.00 123 LYS A O 3
ATOM 6755 N N . HIS A 1 124 ? -6.434 14.856 -0.379 1.00 1.00 124 HIS A N 3
ATOM 6756 C CA . HIS A 1 124 ? -6.802 14.040 0.761 1.00 1.00 124 HIS A CA 3
ATOM 6757 C C . HIS A 1 124 ? -6.053 12.718 0.700 1.00 1.00 124 HIS A C 3
ATOM 6758 O O . HIS A 1 124 ? -5.594 12.197 1.716 1.00 1.00 124 HIS A O 3
ATOM 6773 N N . SER A 1 125 ? -5.934 12.169 -0.505 1.00 1.00 125 SER A N 3
ATOM 6774 C CA . SER A 1 125 ? -5.231 10.910 -0.707 1.00 1.00 125 SER A CA 3
ATOM 6775 C C . SER A 1 125 ? -3.735 11.121 -0.533 1.00 1.00 125 SER A C 3
ATOM 6776 O O . SER A 1 125 ? -3.068 10.384 0.194 1.00 1.00 125 SER A O 3
ATOM 6784 N N . GLU A 1 126 ? -3.204 12.142 -1.199 1.00 1.00 126 GLU A N 3
ATOM 6785 C CA . GLU A 1 126 ? -1.785 12.461 -1.125 1.00 1.00 126 GLU A CA 3
ATOM 6786 C C . GLU A 1 126 ? -1.379 12.659 0.329 1.00 1.00 126 GLU A C 3
ATOM 6787 O O . GLU A 1 126 ? -0.376 12.109 0.786 1.00 1.00 126 GLU A O 3
ATOM 6799 N N . ASP A 1 127 ? -2.165 13.438 1.065 1.00 1.00 127 ASP A N 3
ATOM 6800 C CA . ASP A 1 127 ? -1.892 13.696 2.471 1.00 1.00 127 ASP A CA 3
ATOM 6801 C C . ASP A 1 127 ? -2.002 12.397 3.263 1.00 1.00 127 ASP A C 3
ATOM 6802 O O . ASP A 1 127 ? -1.223 12.149 4.185 1.00 1.00 127 ASP A O 3
ATOM 6811 N N . ASN A 1 128 ? -2.965 11.557 2.900 1.00 1.00 128 ASN A N 3
ATOM 6812 C CA . ASN A 1 128 ? -3.166 10.284 3.581 1.00 1.00 128 ASN A CA 3
ATOM 6813 C C . ASN A 1 128 ? -1.983 9.365 3.331 1.00 1.00 128 ASN A C 3
ATOM 6814 O O . ASN A 1 128 ? -1.357 8.864 4.266 1.00 1.00 128 ASN A O 3
ATOM 6825 N N . TRP A 1 129 ? -1.662 9.142 2.062 1.00 1.00 129 TRP A N 3
ATOM 6826 C CA . TRP A 1 129 ? -0.546 8.287 1.710 1.00 1.00 129 TRP A CA 3
ATOM 6827 C C . TRP A 1 129 ? 0.732 8.847 2.313 1.00 1.00 129 TRP A C 3
ATOM 6828 O O . TRP A 1 129 ? 1.590 8.091 2.770 1.00 1.00 129 TRP A O 3
ATOM 6849 N N . ASN A 1 130 ? 0.872 10.168 2.338 1.00 1.00 130 ASN A N 3
ATOM 6850 C CA . ASN A 1 130 ? 2.058 10.788 2.914 1.00 1.00 130 ASN A CA 3
ATOM 6851 C C . ASN A 1 130 ? 2.200 10.315 4.357 1.00 1.00 130 ASN A C 3
ATOM 6852 O O . ASN A 1 130 ? 3.302 10.029 4.823 1.00 1.00 130 ASN A O 3
ATOM 6863 N N . THR A 1 131 ? 1.075 10.217 5.060 1.00 1.00 131 THR A N 3
ATOM 6864 C CA . THR A 1 131 ? 1.073 9.752 6.435 1.00 1.00 131 THR A CA 3
ATOM 6865 C C . THR A 1 131 ? 1.549 8.304 6.470 1.00 1.00 131 THR A C 3
ATOM 6866 O O . THR A 1 131 ? 2.318 7.898 7.342 1.00 1.00 131 THR A O 3
ATOM 6877 N N . MET A 1 132 ? 1.086 7.515 5.504 1.00 1.00 132 MET A N 3
ATOM 6878 C CA . MET A 1 132 ? 1.478 6.113 5.423 1.00 1.00 132 MET A CA 3
ATOM 6879 C C . MET A 1 132 ? 2.982 6.020 5.194 1.00 1.00 132 MET A C 3
ATOM 6880 O O . MET A 1 132 ? 3.692 5.309 5.905 1.00 1.00 132 MET A O 3
ATOM 6894 N N . LEU A 1 133 ? 3.472 6.754 4.201 1.00 1.00 133 LEU A N 3
ATOM 6895 C CA . LEU A 1 133 ? 4.896 6.769 3.888 1.00 1.00 133 LEU A CA 3
ATOM 6896 C C . LEU A 1 133 ? 5.666 7.320 5.086 1.00 1.00 133 LEU A C 3
ATOM 6897 O O . LEU A 1 133 ? 6.745 6.826 5.413 1.00 1.00 133 LEU A O 3
ATOM 6913 N N . GLU A 1 134 ? 5.109 8.327 5.749 1.00 1.00 134 GLU A N 3
ATOM 6914 C CA . GLU A 1 134 ? 5.741 8.924 6.914 1.00 1.00 134 GLU A CA 3
ATOM 6915 C C . GLU A 1 134 ? 5.749 7.909 8.043 1.00 1.00 134 GLU A C 3
ATOM 6916 O O . GLU A 1 134 ? 6.735 7.757 8.765 1.00 1.00 134 GLU A O 3
ATOM 6928 N N . GLY A 1 135 ? 4.642 7.190 8.197 1.00 1.00 135 GLY A N 3
ATOM 6929 C CA . GLY A 1 135 ? 4.521 6.171 9.227 1.00 1.00 135 GLY A CA 3
ATOM 6930 C C . GLY A 1 135 ? 5.519 5.048 8.970 1.00 1.00 135 GLY A C 3
ATOM 6931 O O . GLY A 1 135 ? 6.146 4.538 9.898 1.00 1.00 135 GLY A O 3
ATOM 6935 N N . LEU A 1 136 ? 5.678 4.670 7.706 1.00 1.00 136 LEU A N 3
ATOM 6936 C CA . LEU A 1 136 ? 6.613 3.614 7.324 1.00 1.00 136 LEU A CA 3
ATOM 6937 C C . LEU A 1 136 ? 8.042 4.082 7.556 1.00 1.00 136 LEU A C 3
ATOM 6938 O O . LEU A 1 136 ? 8.887 3.338 8.051 1.00 1.00 136 LEU A O 3
ATOM 6954 N N . LYS A 1 137 ? 8.326 5.328 7.188 1.00 1.00 137 LYS A N 3
ATOM 6955 C CA . LYS A 1 137 ? 9.659 5.885 7.354 1.00 1.00 137 LYS A CA 3
ATOM 6956 C C . LYS A 1 137 ? 10.027 5.954 8.828 1.00 1.00 137 LYS A C 3
ATOM 6957 O O . LYS A 1 137 ? 11.141 5.595 9.210 1.00 1.00 137 LYS A O 3
ATOM 6976 N N . LYS A 1 138 ? 9.098 6.408 9.663 1.00 1.00 138 LYS A N 3
ATOM 6977 C CA . LYS A 1 138 ? 9.348 6.521 11.091 1.00 1.00 138 LYS A CA 3
ATOM 6978 C C . LYS A 1 138 ? 9.654 5.155 11.695 1.00 1.00 138 LYS A C 3
ATOM 6979 O O . LYS A 1 138 ? 10.537 5.026 12.543 1.00 1.00 138 LYS A O 3
ATOM 6998 N N . PHE A 1 139 ? 8.924 4.129 11.269 1.00 1.00 139 PHE A N 3
ATOM 6999 C CA . PHE A 1 139 ? 9.130 2.783 11.788 1.00 1.00 139 PHE A CA 3
ATOM 7000 C C . PHE A 1 139 ? 10.495 2.252 11.375 1.00 1.00 139 PHE A C 3
ATOM 7001 O O . PHE A 1 139 ? 11.265 1.768 12.204 1.00 1.00 139 PHE A O 3
ATOM 7018 N N . LEU A 1 140 ? 10.800 2.348 10.086 1.00 1.00 140 LEU A N 3
ATOM 7019 C CA . LEU A 1 140 ? 12.071 1.867 9.568 1.00 1.00 140 LEU A CA 3
ATOM 7020 C C . LEU A 1 140 ? 13.233 2.691 10.141 1.00 1.00 140 LEU A C 3
ATOM 7021 O O . LEU A 1 140 ? 14.270 2.145 10.516 1.00 1.00 140 LEU A O 3
ATOM 7037 N N . GLU A 1 141 ? 13.055 4.007 10.203 1.00 1.00 141 GLU A N 3
ATOM 7038 C CA . GLU A 1 141 ? 14.085 4.902 10.728 1.00 1.00 141 GLU A CA 3
ATOM 7039 C C . GLU A 1 141 ? 14.112 4.837 12.250 1.00 1.00 141 GLU A C 3
ATOM 7040 O O . GLU A 1 141 ? 14.914 5.504 12.904 1.00 1.00 141 GLU A O 3
ATOM 7052 N N . ASN A 1 142 ? 13.232 4.024 12.823 1.00 1.00 142 ASN A N 3
ATOM 7053 C CA . ASN A 1 142 ? 13.155 3.872 14.270 1.00 1.00 142 ASN A CA 3
ATOM 7054 C C . ASN A 1 142 ? 14.466 3.324 14.822 1.00 1.00 142 ASN A C 3
ATOM 7055 O O . ASN A 1 142 ? 14.899 3.706 15.908 1.00 1.00 142 ASN A O 3
ATOM 7066 N N . LYS A 1 143 ? 15.105 2.428 14.078 1.00 1.00 143 LYS A N 3
ATOM 7067 C CA . LYS A 1 143 ? 16.362 1.829 14.502 1.00 1.00 143 LYS A CA 3
ATOM 7068 C C . LYS A 1 143 ? 17.435 2.891 14.706 1.00 1.00 143 LYS A C 3
ATOM 7069 O O . LYS A 1 143 ? 18.242 2.799 15.631 1.00 1.00 143 LYS A O 3
ATOM 7088 N N . VAL A 1 144 ? 17.449 3.908 13.851 1.00 1.00 144 VAL A N 3
ATOM 7089 C CA . VAL A 1 144 ? 18.431 4.977 13.953 1.00 1.00 144 VAL A CA 3
ATOM 7090 C C . VAL A 1 144 ? 18.258 5.732 15.268 1.00 1.00 144 VAL A C 3
ATOM 7091 O O . VAL A 1 144 ? 19.236 6.031 15.952 1.00 1.00 144 VAL A O 3
ATOM 7104 N N . SER A 1 145 ? 17.016 6.041 15.631 1.00 1.00 145 SER A N 3
ATOM 7105 C CA . SER A 1 145 ? 16.735 6.760 16.866 1.00 1.00 145 SER A CA 3
ATOM 7106 C C . SER A 1 145 ? 17.258 5.982 18.065 1.00 1.00 145 SER A C 3
ATOM 7107 O O . SER A 1 145 ? 17.829 6.560 18.991 1.00 1.00 145 SER A O 3
ATOM 7115 N N . ALA A 1 146 ? 17.060 4.668 18.047 1.00 1.00 146 ALA A N 3
ATOM 7116 C CA . ALA A 1 146 ? 17.508 3.806 19.131 1.00 1.00 146 ALA A CA 3
ATOM 7117 C C . ALA A 1 146 ? 19.027 3.860 19.264 1.00 1.00 146 ALA A C 3
ATOM 7118 O O . ALA A 1 146 ? 19.683 4.029 18.251 1.00 1.00 146 ALA A O 3
ATOM 7126 N N . MET A 1 1 ? -6.515 7.157 -23.133 1.00 1.00 1 MET A N 4
ATOM 7127 C CA . MET A 1 1 ? -5.572 8.305 -23.239 1.00 1.00 1 MET A CA 4
ATOM 7128 C C . MET A 1 1 ? -6.162 9.515 -22.515 1.00 1.00 1 MET A C 4
ATOM 7129 O O . MET A 1 1 ? -5.829 10.654 -22.840 1.00 1.00 1 MET A O 4
ATOM 7145 N N . GLU A 1 2 ? -7.030 9.263 -21.540 1.00 1.00 2 GLU A N 4
ATOM 7146 C CA . GLU A 1 2 ? -7.663 10.335 -20.773 1.00 1.00 2 GLU A CA 4
ATOM 7147 C C . GLU A 1 2 ? -8.356 9.764 -19.538 1.00 1.00 2 GLU A C 4
ATOM 7148 O O . GLU A 1 2 ? -9.196 8.869 -19.632 1.00 1.00 2 GLU A O 4
ATOM 7160 N N . ILE A 1 3 ? -8.003 10.282 -18.366 1.00 1.00 3 ILE A N 4
ATOM 7161 C CA . ILE A 1 3 ? -8.589 9.815 -17.101 1.00 1.00 3 ILE A CA 4
ATOM 7162 C C . ILE A 1 3 ? -8.745 10.977 -16.109 1.00 1.00 3 ILE A C 4
ATOM 7163 O O . ILE A 1 3 ? -8.384 12.120 -16.390 1.00 1.00 3 ILE A O 4
ATOM 7179 N N . LYS A 1 4 ? -9.284 10.682 -14.929 1.00 1.00 4 LYS A N 4
ATOM 7180 C CA . LYS A 1 4 ? -9.484 11.701 -13.895 1.00 1.00 4 LYS A CA 4
ATOM 7181 C C . LYS A 1 4 ? -8.143 12.106 -13.251 1.00 1.00 4 LYS A C 4
ATOM 7182 O O . LYS A 1 4 ? -7.070 11.886 -13.813 1.00 1.00 4 LYS A O 4
ATOM 7201 N N . LEU A 1 5 ? -8.208 12.707 -12.068 1.00 1.00 5 LEU A N 4
ATOM 7202 C CA . LEU A 1 5 ? -7.007 13.157 -11.351 1.00 1.00 5 LEU A CA 4
ATOM 7203 C C . LEU A 1 5 ? -6.232 11.976 -10.751 1.00 1.00 5 LEU A C 4
ATOM 7204 O O . LEU A 1 5 ? -6.811 11.014 -10.245 1.00 1.00 5 LEU A O 4
ATOM 7220 N N . ILE A 1 6 ? -4.907 12.059 -10.808 1.00 1.00 6 ILE A N 4
ATOM 7221 C CA . ILE A 1 6 ? -4.021 11.001 -10.276 1.00 1.00 6 ILE A CA 4
ATOM 7222 C C . ILE A 1 6 ? -3.167 11.532 -9.126 1.00 1.00 6 ILE A C 4
ATOM 7223 O O . ILE A 1 6 ? -2.502 12.562 -9.248 1.00 1.00 6 ILE A O 4
ATOM 7239 N N . ALA A 1 7 ? -3.164 10.821 -8.004 1.00 1.00 7 ALA A N 4
ATOM 7240 C CA . ALA A 1 7 ? -2.377 11.224 -6.834 1.00 1.00 7 ALA A CA 4
ATOM 7241 C C . ALA A 1 7 ? -0.900 10.883 -7.033 1.00 1.00 7 ALA A C 4
ATOM 7242 O O . ALA A 1 7 ? -0.565 9.882 -7.664 1.00 1.00 7 ALA A O 4
ATOM 7249 N N . GLN A 1 8 ? -0.015 11.716 -6.494 1.00 1.00 8 GLN A N 4
ATOM 7250 C CA . GLN A 1 8 ? 1.438 11.496 -6.622 1.00 1.00 8 GLN A CA 4
ATOM 7251 C C . GLN A 1 8 ? 2.153 11.783 -5.301 1.00 1.00 8 GLN A C 4
ATOM 7252 O O . GLN A 1 8 ? 1.998 12.857 -4.718 1.00 1.00 8 GLN A O 4
ATOM 7266 N N . VAL A 1 9 ? 2.943 10.823 -4.833 1.00 1.00 9 VAL A N 4
ATOM 7267 C CA . VAL A 1 9 ? 3.695 10.970 -3.573 1.00 1.00 9 VAL A CA 4
ATOM 7268 C C . VAL A 1 9 ? 5.091 10.364 -3.709 1.00 1.00 9 VAL A C 4
ATOM 7269 O O . VAL A 1 9 ? 5.266 9.298 -4.301 1.00 1.00 9 VAL A O 4
ATOM 7282 N N . LYS A 1 10 ? 6.095 11.038 -3.158 1.00 1.00 10 LYS A N 4
ATOM 7283 C CA . LYS A 1 10 ? 7.475 10.546 -3.225 1.00 1.00 10 LYS A CA 4
ATOM 7284 C C . LYS A 1 10 ? 8.300 11.064 -2.046 1.00 1.00 10 LYS A C 4
ATOM 7285 O O . LYS A 1 10 ? 8.235 12.243 -1.697 1.00 1.00 10 LYS A O 4
ATOM 7304 N N . THR A 1 11 ? 9.082 10.180 -1.435 1.00 1.00 11 THR A N 4
ATOM 7305 C CA . THR A 1 11 ? 9.926 10.561 -0.288 1.00 1.00 11 THR A CA 4
ATOM 7306 C C . THR A 1 11 ? 11.234 9.768 -0.277 1.00 1.00 11 THR A C 4
ATOM 7307 O O . THR A 1 11 ? 11.273 8.597 -0.649 1.00 1.00 11 THR A O 4
ATOM 7318 N N . VAL A 1 12 ? 12.310 10.415 0.160 1.00 1.00 12 VAL A N 4
ATOM 7319 C CA . VAL A 1 12 ? 13.628 9.768 0.225 1.00 1.00 12 VAL A CA 4
ATOM 7320 C C . VAL A 1 12 ? 13.841 9.123 1.591 1.00 1.00 12 VAL A C 4
ATOM 7321 O O . VAL A 1 12 ? 13.650 9.753 2.630 1.00 1.00 12 VAL A O 4
ATOM 7334 N N . ILE A 1 13 ? 14.248 7.859 1.586 1.00 1.00 13 ILE A N 4
ATOM 7335 C CA . ILE A 1 13 ? 14.494 7.119 2.837 1.00 1.00 13 ILE A CA 4
ATOM 7336 C C . ILE A 1 13 ? 15.830 6.393 2.770 1.00 1.00 13 ILE A C 4
ATOM 7337 O O . ILE A 1 13 ? 16.136 5.696 1.804 1.00 1.00 13 ILE A O 4
ATOM 7353 N N . ASN A 1 14 ? 16.634 6.537 3.818 1.00 1.00 14 ASN A N 4
ATOM 7354 C CA . ASN A 1 14 ? 17.936 5.870 3.874 1.00 1.00 14 ASN A CA 4
ATOM 7355 C C . ASN A 1 14 ? 17.781 4.492 4.503 1.00 1.00 14 ASN A C 4
ATOM 7356 O O . ASN A 1 14 ? 17.800 4.341 5.725 1.00 1.00 14 ASN A O 4
ATOM 7367 N N . ALA A 1 15 ? 17.633 3.471 3.665 1.00 1.00 15 ALA A N 4
ATOM 7368 C CA . ALA A 1 15 ? 17.485 2.109 4.167 1.00 1.00 15 ALA A CA 4
ATOM 7369 C C . ALA A 1 15 ? 17.488 1.089 3.006 1.00 1.00 15 ALA A C 4
ATOM 7370 O O . ALA A 1 15 ? 17.204 1.466 1.869 1.00 1.00 15 ALA A O 4
ATOM 7377 N N . PRO A 1 16 ? 17.777 -0.159 3.262 1.00 1.00 16 PRO A N 4
ATOM 7378 C CA . PRO A 1 16 ? 17.791 -1.213 2.190 1.00 1.00 16 PRO A CA 4
ATOM 7379 C C . PRO A 1 16 ? 16.415 -1.400 1.530 1.00 1.00 16 PRO A C 4
ATOM 7380 O O . PRO A 1 16 ? 15.378 -1.276 2.184 1.00 1.00 16 PRO A O 4
ATOM 7391 N N . ILE A 1 17 ? 16.418 -1.710 0.238 1.00 1.00 17 ILE A N 4
ATOM 7392 C CA . ILE A 1 17 ? 15.190 -1.931 -0.526 1.00 1.00 17 ILE A CA 4
ATOM 7393 C C . ILE A 1 17 ? 14.477 -3.211 -0.085 1.00 1.00 17 ILE A C 4
ATOM 7394 O O . ILE A 1 17 ? 13.256 -3.332 -0.167 1.00 1.00 17 ILE A O 4
ATOM 7410 N N . GLU A 1 18 ? 15.250 -4.187 0.380 1.00 1.00 18 GLU A N 4
ATOM 7411 C CA . GLU A 1 18 ? 14.688 -5.470 0.812 1.00 1.00 18 GLU A CA 4
ATOM 7412 C C . GLU A 1 18 ? 13.757 -5.316 2.009 1.00 1.00 18 GLU A C 4
ATOM 7413 O O . GLU A 1 18 ? 12.651 -5.854 2.009 1.00 1.00 18 GLU A O 4
ATOM 7425 N N . LYS A 1 19 ? 14.209 -4.590 3.027 1.00 1.00 19 LYS A N 4
ATOM 7426 C CA . LYS A 1 19 ? 13.420 -4.408 4.240 1.00 1.00 19 LYS A CA 4
ATOM 7427 C C . LYS A 1 19 ? 12.112 -3.667 3.961 1.00 1.00 19 LYS A C 4
ATOM 7428 O O . LYS A 1 19 ? 11.055 -4.086 4.432 1.00 1.00 19 LYS A O 4
ATOM 7447 N N . VAL A 1 20 ? 12.165 -2.582 3.196 1.00 1.00 20 VAL A N 4
ATOM 7448 C CA . VAL A 1 20 ? 10.953 -1.835 2.857 1.00 1.00 20 VAL A CA 4
ATOM 7449 C C . VAL A 1 20 ? 10.080 -2.697 1.954 1.00 1.00 20 VAL A C 4
ATOM 7450 O O . VAL A 1 20 ? 8.871 -2.804 2.162 1.00 1.00 20 VAL A O 4
ATOM 7463 N N . TRP A 1 21 ? 10.688 -3.329 0.955 1.00 1.00 21 TRP A N 4
ATOM 7464 C CA . TRP A 1 21 ? 9.977 -4.198 0.038 1.00 1.00 21 TRP A CA 4
ATOM 7465 C C . TRP A 1 21 ? 9.267 -5.287 0.838 1.00 1.00 21 TRP A C 4
ATOM 7466 O O . TRP A 1 21 ? 8.121 -5.641 0.563 1.00 1.00 21 TRP A O 4
ATOM 7487 N N . GLU A 1 22 ? 9.949 -5.825 1.844 1.00 1.00 22 GLU A N 4
ATOM 7488 C CA . GLU A 1 22 ? 9.390 -6.869 2.689 1.00 1.00 22 GLU A CA 4
ATOM 7489 C C . GLU A 1 22 ? 8.114 -6.377 3.366 1.00 1.00 22 GLU A C 4
ATOM 7490 O O . GLU A 1 22 ? 7.106 -7.081 3.397 1.00 1.00 22 GLU A O 4
ATOM 7502 N N . ALA A 1 23 ? 8.157 -5.165 3.906 1.00 1.00 23 ALA A N 4
ATOM 7503 C CA . ALA A 1 23 ? 7.012 -4.592 4.597 1.00 1.00 23 ALA A CA 4
ATOM 7504 C C . ALA A 1 23 ? 5.771 -4.595 3.712 1.00 1.00 23 ALA A C 4
ATOM 7505 O O . ALA A 1 23 ? 4.654 -4.765 4.200 1.00 1.00 23 ALA A O 4
ATOM 7512 N N . LEU A 1 24 ? 5.953 -4.400 2.410 1.00 1.00 24 LEU A N 4
ATOM 7513 C CA . LEU A 1 24 ? 4.824 -4.368 1.482 1.00 1.00 24 LEU A CA 4
ATOM 7514 C C . LEU A 1 24 ? 4.197 -5.754 1.301 1.00 1.00 24 LEU A C 4
ATOM 7515 O O . LEU A 1 24 ? 2.980 -5.914 1.376 1.00 1.00 24 LEU A O 4
ATOM 7531 N N . VAL A 1 25 ? 5.032 -6.759 1.058 1.00 1.00 25 VAL A N 4
ATOM 7532 C CA . VAL A 1 25 ? 4.559 -8.134 0.848 1.00 1.00 25 VAL A CA 4
ATOM 7533 C C . VAL A 1 25 ? 4.886 -9.006 2.046 1.00 1.00 25 VAL A C 4
ATOM 7534 O O . VAL A 1 25 ? 5.777 -9.853 1.999 1.00 1.00 25 VAL A O 4
ATOM 7547 N N . ASN A 1 26 ? 4.142 -8.813 3.131 1.00 1.00 26 ASN A N 4
ATOM 7548 C CA . ASN A 1 26 ? 4.353 -9.605 4.328 1.00 1.00 26 ASN A CA 4
ATOM 7549 C C . ASN A 1 26 ? 3.124 -9.521 5.260 1.00 1.00 26 ASN A C 4
ATOM 7550 O O . ASN A 1 26 ? 2.846 -8.444 5.787 1.00 1.00 26 ASN A O 4
ATOM 7561 N N . PRO A 1 27 ? 2.406 -10.590 5.469 1.00 1.00 27 PRO A N 4
ATOM 7562 C CA . PRO A 1 27 ? 1.200 -10.569 6.352 1.00 1.00 27 PRO A CA 4
ATOM 7563 C C . PRO A 1 27 ? 1.563 -10.411 7.832 1.00 1.00 27 PRO A C 4
ATOM 7564 O O . PRO A 1 27 ? 0.718 -10.046 8.648 1.00 1.00 27 PRO A O 4
ATOM 7575 N N . GLU A 1 28 ? 2.817 -10.691 8.172 1.00 1.00 28 GLU A N 4
ATOM 7576 C CA . GLU A 1 28 ? 3.273 -10.577 9.562 1.00 1.00 28 GLU A CA 4
ATOM 7577 C C . GLU A 1 28 ? 3.565 -9.124 9.907 1.00 1.00 28 GLU A C 4
ATOM 7578 O O . GLU A 1 28 ? 3.134 -8.627 10.949 1.00 1.00 28 GLU A O 4
ATOM 7590 N N . ILE A 1 29 ? 4.289 -8.433 9.033 1.00 1.00 29 ILE A N 4
ATOM 7591 C CA . ILE A 1 29 ? 4.612 -7.027 9.250 1.00 1.00 29 ILE A CA 4
ATOM 7592 C C . ILE A 1 29 ? 3.354 -6.195 9.051 1.00 1.00 29 ILE A C 4
ATOM 7593 O O . ILE A 1 29 ? 3.077 -5.267 9.812 1.00 1.00 29 ILE A O 4
ATOM 7609 N N . ILE A 1 30 ? 2.584 -6.526 8.021 1.00 1.00 30 ILE A N 4
ATOM 7610 C CA . ILE A 1 30 ? 1.353 -5.802 7.733 1.00 1.00 30 ILE A CA 4
ATOM 7611 C C . ILE A 1 30 ? 0.425 -5.888 8.939 1.00 1.00 30 ILE A C 4
ATOM 7612 O O . ILE A 1 30 ? -0.209 -4.903 9.312 1.00 1.00 30 ILE A O 4
ATOM 7628 N N . LYS A 1 31 ? 0.344 -7.061 9.557 1.00 1.00 31 LYS A N 4
ATOM 7629 C CA . LYS A 1 31 ? -0.500 -7.260 10.722 1.00 1.00 31 LYS A CA 4
ATOM 7630 C C . LYS A 1 31 ? 0.066 -6.502 11.917 1.00 1.00 31 LYS A C 4
ATOM 7631 O O . LYS A 1 31 ? -0.673 -6.052 12.792 1.00 1.00 31 LYS A O 4
ATOM 7650 N N . GLU A 1 32 ? 1.387 -6.366 11.965 1.00 1.00 32 GLU A N 4
ATOM 7651 C CA . GLU A 1 32 ? 2.040 -5.661 13.064 1.00 1.00 32 GLU A CA 4
ATOM 7652 C C . GLU A 1 32 ? 1.564 -4.212 13.112 1.00 1.00 32 GLU A C 4
ATOM 7653 O O . GLU A 1 32 ? 1.411 -3.628 14.184 1.00 1.00 32 GLU A O 4
ATOM 7665 N N . TYR A 1 33 ? 1.326 -3.624 11.942 1.00 1.00 33 TYR A N 4
ATOM 7666 C CA . TYR A 1 33 ? 0.878 -2.241 11.854 1.00 1.00 33 TYR A CA 4
ATOM 7667 C C . TYR A 1 33 ? -0.550 -2.118 12.387 1.00 1.00 33 TYR A C 4
ATOM 7668 O O . TYR A 1 33 ? -0.920 -1.102 12.974 1.00 1.00 33 TYR A O 4
ATOM 7686 N N . MET A 1 34 ? -1.353 -3.156 12.183 1.00 1.00 34 MET A N 4
ATOM 7687 C CA . MET A 1 34 ? -2.748 -3.159 12.634 1.00 1.00 34 MET A CA 4
ATOM 7688 C C . MET A 1 34 ? -2.889 -3.894 13.958 1.00 1.00 34 MET A C 4
ATOM 7689 O O . MET A 1 34 ? -2.015 -4.653 14.375 1.00 1.00 34 MET A O 4
ATOM 7703 N N . PHE A 1 35 ? -4.009 -3.662 14.638 1.00 1.00 35 PHE A N 4
ATOM 7704 C CA . PHE A 1 35 ? -4.272 -4.281 15.927 1.00 1.00 35 PHE A CA 4
ATOM 7705 C C . PHE A 1 35 ? -4.343 -5.803 15.820 1.00 1.00 35 PHE A C 4
ATOM 7706 O O . PHE A 1 35 ? -3.832 -6.511 16.689 1.00 1.00 35 PHE A O 4
ATOM 7723 N N . GLY A 1 36 ? -4.978 -6.320 14.773 1.00 1.00 36 GLY A N 4
ATOM 7724 C CA . GLY A 1 36 ? -5.099 -7.761 14.603 1.00 1.00 36 GLY A CA 4
ATOM 7725 C C . GLY A 1 36 ? -5.732 -8.126 13.261 1.00 1.00 36 GLY A C 4
ATOM 7726 O O . GLY A 1 36 ? -6.572 -9.023 13.188 1.00 1.00 36 GLY A O 4
ATOM 7730 N N . THR A 1 37 ? -5.330 -7.443 12.194 1.00 1.00 37 THR A N 4
ATOM 7731 C CA . THR A 1 37 ? -5.873 -7.719 10.864 1.00 1.00 37 THR A CA 4
ATOM 7732 C C . THR A 1 37 ? -5.385 -9.070 10.343 1.00 1.00 37 THR A C 4
ATOM 7733 O O . THR A 1 37 ? -4.187 -9.357 10.328 1.00 1.00 37 THR A O 4
ATOM 7744 N N . THR A 1 38 ? -6.318 -9.908 9.907 1.00 1.00 38 THR A N 4
ATOM 7745 C CA . THR A 1 38 ? -5.971 -11.236 9.380 1.00 1.00 38 THR A CA 4
ATOM 7746 C C . THR A 1 38 ? -5.787 -11.189 7.867 1.00 1.00 38 THR A C 4
ATOM 7747 O O . THR A 1 38 ? -6.748 -11.351 7.116 1.00 1.00 38 THR A O 4
ATOM 7758 N N . VAL A 1 39 ? -4.552 -10.976 7.425 1.00 1.00 39 VAL A N 4
ATOM 7759 C CA . VAL A 1 39 ? -4.232 -10.909 5.990 1.00 1.00 39 VAL A CA 4
ATOM 7760 C C . VAL A 1 39 ? -3.491 -12.170 5.548 1.00 1.00 39 VAL A C 4
ATOM 7761 O O . VAL A 1 39 ? -2.566 -12.636 6.213 1.00 1.00 39 VAL A O 4
ATOM 7774 N N . VAL A 1 40 ? -3.891 -12.722 4.407 1.00 1.00 40 VAL A N 4
ATOM 7775 C CA . VAL A 1 40 ? -3.259 -13.932 3.856 1.00 1.00 40 VAL A CA 4
ATOM 7776 C C . VAL A 1 40 ? -2.824 -13.700 2.411 1.00 1.00 40 VAL A C 4
ATOM 7777 O O . VAL A 1 40 ? -3.551 -13.112 1.612 1.00 1.00 40 VAL A O 4
ATOM 7790 N N . SER A 1 41 ? -1.630 -14.173 2.073 1.00 1.00 41 SER A N 4
ATOM 7791 C CA . SER A 1 41 ? -1.109 -14.017 0.711 1.00 1.00 41 SER A CA 4
ATOM 7792 C C . SER A 1 41 ? -0.104 -15.111 0.380 1.00 1.00 41 SER A C 4
ATOM 7793 O O . SER A 1 41 ? 0.533 -15.673 1.272 1.00 1.00 41 SER A O 4
ATOM 7801 N N . ASP A 1 42 ? 0.044 -15.390 -0.911 1.00 1.00 42 ASP A N 4
ATOM 7802 C CA . ASP A 1 42 ? 0.989 -16.394 -1.407 1.00 1.00 42 ASP A CA 4
ATOM 7803 C C . ASP A 1 42 ? 2.299 -15.698 -1.788 1.00 1.00 42 ASP A C 4
ATOM 7804 O O . ASP A 1 42 ? 3.361 -16.312 -1.889 1.00 1.00 42 ASP A O 4
ATOM 7813 N N . TRP A 1 43 ? 2.214 -14.390 -2.006 1.00 1.00 43 TRP A N 4
ATOM 7814 C CA . TRP A 1 43 ? 3.363 -13.559 -2.381 1.00 1.00 43 TRP A CA 4
ATOM 7815 C C . TRP A 1 43 ? 3.803 -13.830 -3.827 1.00 1.00 43 TRP A C 4
ATOM 7816 O O . TRP A 1 43 ? 4.995 -13.976 -4.101 1.00 1.00 43 TRP A O 4
ATOM 7837 N N . LYS A 1 44 ? 2.858 -13.898 -4.758 1.00 1.00 44 LYS A N 4
ATOM 7838 C CA . LYS A 1 44 ? 3.188 -14.151 -6.172 1.00 1.00 44 LYS A CA 4
ATOM 7839 C C . LYS A 1 44 ? 2.129 -13.560 -7.109 1.00 1.00 44 LYS A C 4
ATOM 7840 O O . LYS A 1 44 ? 0.965 -13.406 -6.735 1.00 1.00 44 LYS A O 4
ATOM 7859 N N . GLU A 1 45 ? 2.523 -13.228 -8.333 1.00 1.00 45 GLU A N 4
ATOM 7860 C CA . GLU A 1 45 ? 1.610 -12.642 -9.318 1.00 1.00 45 GLU A CA 4
ATOM 7861 C C . GLU A 1 45 ? 0.314 -13.447 -9.463 1.00 1.00 45 GLU A C 4
ATOM 7862 O O . GLU A 1 45 ? 0.324 -14.668 -9.613 1.00 1.00 45 GLU A O 4
ATOM 7874 N N . GLY A 1 46 ? -0.813 -12.743 -9.429 1.00 1.00 46 GLY A N 4
ATOM 7875 C CA . GLY A 1 46 ? -2.137 -13.358 -9.574 1.00 1.00 46 GLY A CA 4
ATOM 7876 C C . GLY A 1 46 ? -2.699 -13.829 -8.236 1.00 1.00 46 GLY A C 4
ATOM 7877 O O . GLY A 1 46 ? -3.849 -14.262 -8.153 1.00 1.00 46 GLY A O 4
ATOM 7881 N N . SER A 1 47 ? -1.894 -13.749 -7.180 1.00 1.00 47 SER A N 4
ATOM 7882 C CA . SER A 1 47 ? -2.351 -14.181 -5.865 1.00 1.00 47 SER A CA 4
ATOM 7883 C C . SER A 1 47 ? -3.488 -13.311 -5.345 1.00 1.00 47 SER A C 4
ATOM 7884 O O . SER A 1 47 ? -3.442 -12.085 -5.449 1.00 1.00 47 SER A O 4
ATOM 7892 N N . GLN A 1 48 ? -4.494 -13.958 -4.767 1.00 1.00 48 GLN A N 4
ATOM 7893 C CA . GLN A 1 48 ? -5.634 -13.233 -4.203 1.00 1.00 48 GLN A CA 4
ATOM 7894 C C . GLN A 1 48 ? -5.325 -12.884 -2.753 1.00 1.00 48 GLN A C 4
ATOM 7895 O O . GLN A 1 48 ? -4.589 -13.599 -2.072 1.00 1.00 48 GLN A O 4
ATOM 7909 N N . ILE A 1 49 ? -5.881 -11.780 -2.266 1.00 1.00 49 ILE A N 4
ATOM 7910 C CA . ILE A 1 49 ? -5.649 -11.349 -0.874 1.00 1.00 49 ILE A CA 4
ATOM 7911 C C . ILE A 1 49 ? -6.929 -10.838 -0.232 1.00 1.00 49 ILE A C 4
ATOM 7912 O O . ILE A 1 49 ? -7.795 -10.267 -0.896 1.00 1.00 49 ILE A O 4
ATOM 7928 N N . VAL A 1 50 ? -7.042 -11.047 1.076 1.00 1.00 50 VAL A N 4
ATOM 7929 C CA . VAL A 1 50 ? -8.223 -10.600 1.824 1.00 1.00 50 VAL A CA 4
ATOM 7930 C C . VAL A 1 50 ? -7.828 -10.124 3.215 1.00 1.00 50 VAL A C 4
ATOM 7931 O O . VAL A 1 50 ? -6.960 -10.708 3.866 1.00 1.00 50 VAL A O 4
ATOM 7944 N N . TRP A 1 51 ? -8.476 -9.056 3.669 1.00 1.00 51 TRP A N 4
ATOM 7945 C CA . TRP A 1 51 ? -8.197 -8.487 5.002 1.00 1.00 51 TRP A CA 4
ATOM 7946 C C . TRP A 1 51 ? -9.438 -8.558 5.868 1.00 1.00 51 TRP A C 4
ATOM 7947 O O . TRP A 1 51 ? -10.546 -8.274 5.413 1.00 1.00 51 TRP A O 4
ATOM 7968 N N . LYS A 1 52 ? -9.266 -8.933 7.131 1.00 1.00 52 LYS A N 4
ATOM 7969 C CA . LYS A 1 52 ? -10.401 -9.022 8.057 1.00 1.00 52 LYS A CA 4
ATOM 7970 C C . LYS A 1 52 ? -10.437 -7.793 8.955 1.00 1.00 52 LYS A C 4
ATOM 7971 O O . LYS A 1 52 ? -9.414 -7.369 9.494 1.00 1.00 52 LYS A O 4
ATOM 7990 N N . GLY A 1 53 ? -11.624 -7.217 9.116 1.00 1.00 53 GLY A N 4
ATOM 7991 C CA . GLY A 1 53 ? -11.781 -6.033 9.950 1.00 1.00 53 GLY A CA 4
ATOM 7992 C C . GLY A 1 53 ? -13.234 -5.837 10.352 1.00 1.00 53 GLY A C 4
ATOM 7993 O O . GLY A 1 53 ? -14.126 -6.549 9.886 1.00 1.00 53 GLY A O 4
ATOM 7997 N N . GLU A 1 54 ? -13.476 -4.861 11.220 1.00 1.00 54 GLU A N 4
ATOM 7998 C CA . GLU A 1 54 ? -14.830 -4.552 11.701 1.00 1.00 54 GLU A CA 4
ATOM 7999 C C . GLU A 1 54 ? -15.145 -3.081 11.474 1.00 1.00 54 GLU A C 4
ATOM 8000 O O . GLU A 1 54 ? -14.337 -2.197 11.756 1.00 1.00 54 GLU A O 4
ATOM 8012 N N . TRP A 1 55 ? -16.339 -2.809 10.957 1.00 1.00 55 TRP A N 4
ATOM 8013 C CA . TRP A 1 55 ? -16.775 -1.434 10.676 1.00 1.00 55 TRP A CA 4
ATOM 8014 C C . TRP A 1 55 ? -18.233 -1.245 11.091 1.00 1.00 55 TRP A C 4
ATOM 8015 O O . TRP A 1 55 ? -19.144 -1.855 10.533 1.00 1.00 55 TRP A O 4
ATOM 8036 N N . LYS A 1 56 ? -18.449 -0.384 12.080 1.00 1.00 56 LYS A N 4
ATOM 8037 C CA . LYS A 1 56 ? -19.794 -0.107 12.576 1.00 1.00 56 LYS A CA 4
ATOM 8038 C C . LYS A 1 56 ? -20.516 -1.400 12.941 1.00 1.00 56 LYS A C 4
ATOM 8039 O O . LYS A 1 56 ? -21.717 -1.547 12.713 1.00 1.00 56 LYS A O 4
ATOM 8058 N N . GLY A 1 57 ? -19.774 -2.344 13.511 1.00 1.00 57 GLY A N 4
ATOM 8059 C CA . GLY A 1 57 ? -20.337 -3.627 13.917 1.00 1.00 57 GLY A CA 4
ATOM 8060 C C . GLY A 1 57 ? -20.499 -4.540 12.714 1.00 1.00 57 GLY A C 4
ATOM 8061 O O . GLY A 1 57 ? -20.802 -5.726 12.844 1.00 1.00 57 GLY A O 4
ATOM 8065 N N . LYS A 1 58 ? -20.295 -3.981 11.527 1.00 1.00 58 LYS A N 4
ATOM 8066 C CA . LYS A 1 58 ? -20.424 -4.751 10.285 1.00 1.00 58 LYS A CA 4
ATOM 8067 C C . LYS A 1 58 ? -19.056 -5.210 9.789 1.00 1.00 58 LYS A C 4
ATOM 8068 O O . LYS A 1 58 ? -18.196 -4.401 9.441 1.00 1.00 58 LYS A O 4
ATOM 8087 N N . ALA A 1 59 ? -18.848 -6.522 9.750 1.00 1.00 59 ALA A N 4
ATOM 8088 C CA . ALA A 1 59 ? -17.590 -7.088 9.290 1.00 1.00 59 ALA A CA 4
ATOM 8089 C C . ALA A 1 59 ? -17.427 -6.867 7.792 1.00 1.00 59 ALA A C 4
ATOM 8090 O O . ALA A 1 59 ? -18.317 -7.175 7.001 1.00 1.00 59 ALA A O 4
ATOM 8097 N N . TYR A 1 60 ? -16.279 -6.328 7.395 1.00 1.00 60 TYR A N 4
ATOM 8098 C CA . TYR A 1 60 ? -16.004 -6.058 5.973 1.00 1.00 60 TYR A CA 4
ATOM 8099 C C . TYR A 1 60 ? -14.665 -6.652 5.555 1.00 1.00 60 TYR A C 4
ATOM 8100 O O . TYR A 1 60 ? -13.739 -6.786 6.354 1.00 1.00 60 TYR A O 4
ATOM 8118 N N . GLU A 1 61 ? -14.565 -7.011 4.280 1.00 1.00 61 GLU A N 4
ATOM 8119 C CA . GLU A 1 61 ? -13.328 -7.590 3.743 1.00 1.00 61 GLU A CA 4
ATOM 8120 C C . GLU A 1 61 ? -12.989 -6.962 2.393 1.00 1.00 61 GLU A C 4
ATOM 8121 O O . GLU A 1 61 ? -13.807 -6.942 1.473 1.00 1.00 61 GLU A O 4
ATOM 8133 N N . ASP A 1 62 ? -11.769 -6.448 2.281 1.00 1.00 62 ASP A N 4
ATOM 8134 C CA . ASP A 1 62 ? -11.296 -5.824 1.048 1.00 1.00 62 ASP A CA 4
ATOM 8135 C C . ASP A 1 62 ? -10.710 -6.901 0.140 1.00 1.00 62 ASP A C 4
ATOM 8136 O O . ASP A 1 62 ? -9.958 -7.764 0.592 1.00 1.00 62 ASP A O 4
ATOM 8145 N N . LYS A 1 63 ? -11.055 -6.866 -1.142 1.00 1.00 63 LYS A N 4
ATOM 8146 C CA . LYS A 1 63 ? -10.560 -7.885 -2.096 1.00 1.00 63 LYS A CA 4
ATOM 8147 C C . LYS A 1 63 ? -9.752 -7.274 -3.237 1.00 1.00 63 LYS A C 4
ATOM 8148 O O . LYS A 1 63 ? -10.188 -6.343 -3.912 1.00 1.00 63 LYS A O 4
ATOM 8167 N N . GLY A 1 64 ? -8.565 -7.833 -3.448 1.00 1.00 64 GLY A N 4
ATOM 8168 C CA . GLY A 1 64 ? -7.675 -7.370 -4.516 1.00 1.00 64 GLY A CA 4
ATOM 8169 C C . GLY A 1 64 ? -6.797 -8.516 -5.009 1.00 1.00 64 GLY A C 4
ATOM 8170 O O . GLY A 1 64 ? -6.832 -9.622 -4.470 1.00 1.00 64 GLY A O 4
ATOM 8174 N N . THR A 1 65 ? -6.003 -8.260 -6.043 1.00 1.00 65 THR A N 4
ATOM 8175 C CA . THR A 1 65 ? -5.120 -9.299 -6.603 1.00 1.00 65 THR A CA 4
ATOM 8176 C C . THR A 1 65 ? -3.797 -8.705 -7.081 1.00 1.00 65 THR A C 4
ATOM 8177 O O . THR A 1 65 ? -3.721 -7.539 -7.468 1.00 1.00 65 THR A O 4
ATOM 8188 N N . ILE A 1 66 ? -2.749 -9.523 -7.056 1.00 1.00 66 ILE A N 4
ATOM 8189 C CA . ILE A 1 66 ? -1.425 -9.073 -7.493 1.00 1.00 66 ILE A CA 4
ATOM 8190 C C . ILE A 1 66 ? -1.378 -8.951 -9.010 1.00 1.00 66 ILE A C 4
ATOM 8191 O O . ILE A 1 66 ? -1.468 -9.943 -9.732 1.00 1.00 66 ILE A O 4
ATOM 8207 N N . LEU A 1 67 ? -1.230 -7.724 -9.499 1.00 1.00 67 LEU A N 4
ATOM 8208 C CA . LEU A 1 67 ? -1.169 -7.488 -10.933 1.00 1.00 67 LEU A CA 4
ATOM 8209 C C . LEU A 1 67 ? 0.107 -8.098 -11.516 1.00 1.00 67 LEU A C 4
ATOM 8210 O O . LEU A 1 67 ? 0.076 -8.850 -12.490 1.00 1.00 67 LEU A O 4
ATOM 8226 N N . GLN A 1 68 ? 1.245 -7.773 -10.911 1.00 1.00 68 GLN A N 4
ATOM 8227 C CA . GLN A 1 68 ? 2.541 -8.281 -11.359 1.00 1.00 68 GLN A CA 4
ATOM 8228 C C . GLN A 1 68 ? 3.479 -8.389 -10.171 1.00 1.00 68 GLN A C 4
ATOM 8229 O O . GLN A 1 68 ? 3.400 -7.608 -9.223 1.00 1.00 68 GLN A O 4
ATOM 8243 N N . PHE A 1 69 ? 4.373 -9.370 -10.215 1.00 1.00 69 PHE A N 4
ATOM 8244 C CA . PHE A 1 69 ? 5.327 -9.582 -9.117 1.00 1.00 69 PHE A CA 4
ATOM 8245 C C . PHE A 1 69 ? 6.761 -9.607 -9.626 1.00 1.00 69 PHE A C 4
ATOM 8246 O O . PHE A 1 69 ? 7.189 -10.536 -10.310 1.00 1.00 69 PHE A O 4
ATOM 8263 N N . ASN A 1 70 ? 7.521 -8.574 -9.275 1.00 1.00 70 ASN A N 4
ATOM 8264 C CA . ASN A 1 70 ? 8.934 -8.477 -9.680 1.00 1.00 70 ASN A CA 4
ATOM 8265 C C . ASN A 1 70 ? 9.799 -8.261 -8.443 1.00 1.00 70 ASN A C 4
ATOM 8266 O O . ASN A 1 70 ? 10.035 -7.128 -8.022 1.00 1.00 70 ASN A O 4
ATOM 8277 N N . GLU A 1 71 ? 10.273 -9.359 -7.861 1.00 1.00 71 GLU A N 4
ATOM 8278 C CA . GLU A 1 71 ? 11.104 -9.327 -6.652 1.00 1.00 71 GLU A CA 4
ATOM 8279 C C . GLU A 1 71 ? 12.065 -8.133 -6.640 1.00 1.00 71 GLU A C 4
ATOM 8280 O O . GLU A 1 71 ? 12.802 -7.898 -7.598 1.00 1.00 71 GLU A O 4
ATOM 8292 N N . ARG A 1 72 ? 12.055 -7.383 -5.544 1.00 1.00 72 ARG A N 4
ATOM 8293 C CA . ARG A 1 72 ? 12.925 -6.222 -5.371 1.00 1.00 72 ARG A CA 4
ATOM 8294 C C . ARG A 1 72 ? 13.028 -5.370 -6.634 1.00 1.00 72 ARG A C 4
ATOM 8295 O O . ARG A 1 72 ? 14.123 -5.143 -7.149 1.00 1.00 72 ARG A O 4
ATOM 8316 N N . SER A 1 73 ? 11.900 -4.890 -7.150 1.00 1.00 73 SER A N 4
ATOM 8317 C CA . SER A 1 73 ? 11.927 -4.065 -8.358 1.00 1.00 73 SER A CA 4
ATOM 8318 C C . SER A 1 73 ? 10.605 -3.325 -8.573 1.00 1.00 73 SER A C 4
ATOM 8319 O O . SER A 1 73 ? 10.529 -2.107 -8.421 1.00 1.00 73 SER A O 4
ATOM 8327 N N . ILE A 1 74 ? 9.562 -4.063 -8.939 1.00 1.00 74 ILE A N 4
ATOM 8328 C CA . ILE A 1 74 ? 8.237 -3.454 -9.200 1.00 1.00 74 ILE A CA 4
ATOM 8329 C C . ILE A 1 74 ? 7.107 -4.295 -8.616 1.00 1.00 74 ILE A C 4
ATOM 8330 O O . ILE A 1 74 ? 7.035 -5.507 -8.818 1.00 1.00 74 ILE A O 4
ATOM 8346 N N . LEU A 1 75 ? 6.214 -3.626 -7.893 1.00 1.00 75 LEU A N 4
ATOM 8347 C CA . LEU A 1 75 ? 5.063 -4.302 -7.283 1.00 1.00 75 LEU A CA 4
ATOM 8348 C C . LEU A 1 75 ? 3.780 -3.508 -7.528 1.00 1.00 75 LEU A C 4
ATOM 8349 O O . LEU A 1 75 ? 3.682 -2.336 -7.168 1.00 1.00 75 LEU A O 4
ATOM 8365 N N . GLN A 1 76 ? 2.787 -4.149 -8.139 1.00 1.00 76 GLN A N 4
ATOM 8366 C CA . GLN A 1 76 ? 1.502 -3.493 -8.414 1.00 1.00 76 GLN A CA 4
ATOM 8367 C C . GLN A 1 76 ? 0.351 -4.456 -8.136 1.00 1.00 76 GLN A C 4
ATOM 8368 O O . GLN A 1 76 ? 0.445 -5.654 -8.399 1.00 1.00 76 GLN A O 4
ATOM 8382 N N . TYR A 1 77 ? -0.743 -3.920 -7.602 1.00 1.00 77 TYR A N 4
ATOM 8383 C CA . TYR A 1 77 ? -1.903 -4.765 -7.299 1.00 1.00 77 TYR A CA 4
ATOM 8384 C C . TYR A 1 77 ? -3.207 -3.984 -7.338 1.00 1.00 77 TYR A C 4
ATOM 8385 O O . TYR A 1 77 ? -3.238 -2.768 -7.150 1.00 1.00 77 TYR A O 4
ATOM 8403 N N . SER A 1 78 ? -4.297 -4.704 -7.577 1.00 1.00 78 SER A N 4
ATOM 8404 C CA . SER A 1 78 ? -5.627 -4.095 -7.617 1.00 1.00 78 SER A CA 4
ATOM 8405 C C . SER A 1 78 ? -6.176 -4.062 -6.204 1.00 1.00 78 SER A C 4
ATOM 8406 O O . SER A 1 78 ? -5.824 -4.909 -5.383 1.00 1.00 78 SER A O 4
ATOM 8414 N N . HIS A 1 79 ? -7.032 -3.093 -5.894 1.00 1.00 79 HIS A N 4
ATOM 8415 C CA . HIS A 1 79 ? -7.590 -2.997 -4.544 1.00 1.00 79 HIS A CA 4
ATOM 8416 C C . HIS A 1 79 ? -9.016 -2.464 -4.557 1.00 1.00 79 HIS A C 4
ATOM 8417 O O . HIS A 1 79 ? -9.354 -1.532 -5.284 1.00 1.00 79 HIS A O 4
ATOM 8432 N N . PHE A 1 80 ? -9.850 -3.080 -3.723 1.00 1.00 80 PHE A N 4
ATOM 8433 C CA . PHE A 1 80 ? -11.254 -2.685 -3.610 1.00 1.00 80 PHE A CA 4
ATOM 8434 C C . PHE A 1 80 ? -11.692 -2.676 -2.146 1.00 1.00 80 PHE A C 4
ATOM 8435 O O . PHE A 1 80 ? -11.529 -3.658 -1.421 1.00 1.00 80 PHE A O 4
ATOM 8452 N N . SER A 1 81 ? -12.266 -1.558 -1.714 1.00 1.00 81 SER A N 4
ATOM 8453 C CA . SER A 1 81 ? -12.751 -1.427 -0.329 1.00 1.00 81 SER A CA 4
ATOM 8454 C C . SER A 1 81 ? -14.101 -0.672 -0.293 1.00 1.00 81 SER A C 4
ATOM 8455 O O . SER A 1 81 ? -14.175 0.439 -0.815 1.00 1.00 81 SER A O 4
ATOM 8463 N N . PRO A 1 82 ? -15.132 -1.221 0.290 1.00 1.00 82 PRO A N 4
ATOM 8464 C CA . PRO A 1 82 ? -16.458 -0.526 0.348 1.00 1.00 82 PRO A CA 4
ATOM 8465 C C . PRO A 1 82 ? -16.438 0.682 1.290 1.00 1.00 82 PRO A C 4
ATOM 8466 O O . PRO A 1 82 ? -17.277 1.576 1.190 1.00 1.00 82 PRO A O 4
ATOM 8477 N N . LEU A 1 83 ? -15.481 0.706 2.212 1.00 1.00 83 LEU A N 4
ATOM 8478 C CA . LEU A 1 83 ? -15.374 1.805 3.169 1.00 1.00 83 LEU A CA 4
ATOM 8479 C C . LEU A 1 83 ? -14.777 3.041 2.498 1.00 1.00 83 LEU A C 4
ATOM 8480 O O . LEU A 1 83 ? -14.658 4.102 3.110 1.00 1.00 83 LEU A O 4
ATOM 8496 N N . THR A 1 84 ? -14.402 2.900 1.231 1.00 1.00 84 THR A N 4
ATOM 8497 C CA . THR A 1 84 ? -13.811 4.003 0.484 1.00 1.00 84 THR A CA 4
ATOM 8498 C C . THR A 1 84 ? -14.814 5.143 0.316 1.00 1.00 84 THR A C 4
ATOM 8499 O O . THR A 1 84 ? -14.425 6.290 0.092 1.00 1.00 84 THR A O 4
ATOM 8510 N N . GLY A 1 85 ? -16.100 4.827 0.420 1.00 1.00 85 GLY A N 4
ATOM 8511 C CA . GLY A 1 85 ? -17.173 5.827 0.280 1.00 1.00 85 GLY A CA 4
ATOM 8512 C C . GLY A 1 85 ? -18.160 5.414 -0.806 1.00 1.00 85 GLY A C 4
ATOM 8513 O O . GLY A 1 85 ? -19.302 5.875 -0.824 1.00 1.00 85 GLY A O 4
ATOM 8517 N N . LYS A 1 86 ? -17.716 4.543 -1.706 1.00 1.00 86 LYS A N 4
ATOM 8518 C CA . LYS A 1 86 ? -18.572 4.084 -2.799 1.00 1.00 86 LYS A CA 4
ATOM 8519 C C . LYS A 1 86 ? -19.594 3.042 -2.313 1.00 1.00 86 LYS A C 4
ATOM 8520 O O . LYS A 1 86 ? -19.286 2.255 -1.420 1.00 1.00 86 LYS A O 4
ATOM 8539 N N . PRO A 1 87 ? -20.769 3.005 -2.882 1.00 1.00 87 PRO A N 4
ATOM 8540 C CA . PRO A 1 87 ? -21.808 2.007 -2.477 1.00 1.00 87 PRO A CA 4
ATOM 8541 C C . PRO A 1 87 ? -21.430 0.591 -2.900 1.00 1.00 87 PRO A C 4
ATOM 8542 O O . PRO A 1 87 ? -20.831 -0.173 -2.142 1.00 1.00 87 PRO A O 4
ATOM 8553 N N . ASP A 1 88 ? -21.787 0.231 -4.127 1.00 1.00 88 ASP A N 4
ATOM 8554 C CA . ASP A 1 88 ? -21.489 -1.101 -4.660 1.00 1.00 88 ASP A CA 4
ATOM 8555 C C . ASP A 1 88 ? -21.197 -1.033 -6.151 1.00 1.00 88 ASP A C 4
ATOM 8556 O O . ASP A 1 88 ? -22.055 -1.337 -6.981 1.00 1.00 88 ASP A O 4
ATOM 8565 N N . LEU A 1 89 ? -19.979 -0.645 -6.511 1.00 1.00 89 LEU A N 4
ATOM 8566 C CA . LEU A 1 89 ? -19.591 -0.560 -7.922 1.00 1.00 89 LEU A CA 4
ATOM 8567 C C . LEU A 1 89 ? -18.061 -0.760 -8.085 1.00 1.00 89 LEU A C 4
ATOM 8568 O O . LEU A 1 89 ? -17.293 0.053 -7.568 1.00 1.00 89 LEU A O 4
ATOM 8584 N N . PRO A 1 90 ? -17.611 -1.789 -8.749 1.00 1.00 90 PRO A N 4
ATOM 8585 C CA . PRO A 1 90 ? -16.142 -2.047 -8.924 1.00 1.00 90 PRO A CA 4
ATOM 8586 C C . PRO A 1 90 ? -15.497 -1.087 -9.927 1.00 1.00 90 PRO A C 4
ATOM 8587 O O . PRO A 1 90 ? -14.279 -1.096 -10.103 1.00 1.00 90 PRO A O 4
ATOM 8598 N N . GLU A 1 91 ? -16.314 -0.267 -10.581 1.00 1.00 91 GLU A N 4
ATOM 8599 C CA . GLU A 1 91 ? -15.795 0.690 -11.564 1.00 1.00 91 GLU A CA 4
ATOM 8600 C C . GLU A 1 91 ? -15.260 1.944 -10.865 1.00 1.00 91 GLU A C 4
ATOM 8601 O O . GLU A 1 91 ? -14.579 2.773 -11.469 1.00 1.00 91 GLU A O 4
ATOM 8613 N N . ASN A 1 92 ? -15.579 2.077 -9.582 1.00 1.00 92 ASN A N 4
ATOM 8614 C CA . ASN A 1 92 ? -15.151 3.244 -8.791 1.00 1.00 92 ASN A CA 4
ATOM 8615 C C . ASN A 1 92 ? -13.829 2.997 -8.062 1.00 1.00 92 ASN A C 4
ATOM 8616 O O . ASN A 1 92 ? -13.437 3.802 -7.216 1.00 1.00 92 ASN A O 4
ATOM 8627 N N . TYR A 1 93 ? -13.153 1.902 -8.393 1.00 1.00 93 TYR A N 4
ATOM 8628 C CA . TYR A 1 93 ? -11.869 1.551 -7.750 1.00 1.00 93 TYR A CA 4
ATOM 8629 C C . TYR A 1 93 ? -10.667 1.897 -8.634 1.00 1.00 93 TYR A C 4
ATOM 8630 O O . TYR A 1 93 ? -10.813 2.335 -9.776 1.00 1.00 93 TYR A O 4
ATOM 8648 N N . HIS A 1 94 ? -9.468 1.700 -8.095 1.00 1.00 94 HIS A N 4
ATOM 8649 C CA . HIS A 1 94 ? -8.224 1.989 -8.833 1.00 1.00 94 HIS A CA 4
ATOM 8650 C C . HIS A 1 94 ? -7.148 0.954 -8.525 1.00 1.00 94 HIS A C 4
ATOM 8651 O O . HIS A 1 94 ? -7.197 0.242 -7.522 1.00 1.00 94 HIS A O 4
ATOM 8666 N N . VAL A 1 95 ? -6.159 0.891 -9.410 1.00 1.00 95 VAL A N 4
ATOM 8667 C CA . VAL A 1 95 ? -5.035 -0.045 -9.256 1.00 1.00 95 VAL A CA 4
ATOM 8668 C C . VAL A 1 95 ? -3.788 0.724 -8.833 1.00 1.00 95 VAL A C 4
ATOM 8669 O O . VAL A 1 95 ? -3.250 1.541 -9.581 1.00 1.00 95 VAL A O 4
ATOM 8682 N N . VAL A 1 96 ? -3.326 0.453 -7.617 1.00 1.00 96 VAL A N 4
ATOM 8683 C CA . VAL A 1 96 ? -2.143 1.119 -7.070 1.00 1.00 96 VAL A CA 4
ATOM 8684 C C . VAL A 1 96 ? -0.864 0.450 -7.555 1.00 1.00 96 VAL A C 4
ATOM 8685 O O . VAL A 1 96 ? -0.778 -0.776 -7.636 1.00 1.00 96 VAL A O 4
ATOM 8698 N N . THR A 1 97 ? 0.137 1.266 -7.870 1.00 1.00 97 THR A N 4
ATOM 8699 C CA . THR A 1 97 ? 1.436 0.757 -8.342 1.00 1.00 97 THR A CA 4
ATOM 8700 C C . THR A 1 97 ? 2.587 1.391 -7.561 1.00 1.00 97 THR A C 4
ATOM 8701 O O . THR A 1 97 ? 2.661 2.610 -7.408 1.00 1.00 97 THR A O 4
ATOM 8712 N N . ILE A 1 98 ? 3.479 0.542 -7.064 1.00 1.00 98 ILE A N 4
ATOM 8713 C CA . ILE A 1 98 ? 4.637 0.999 -6.278 1.00 1.00 98 ILE A CA 4
ATOM 8714 C C . ILE A 1 98 ? 5.935 0.673 -7.001 1.00 1.00 98 ILE A C 4
ATOM 8715 O O . ILE A 1 98 ? 6.157 -0.458 -7.435 1.00 1.00 98 ILE A O 4
ATOM 8731 N N . THR A 1 99 ? 6.802 1.673 -7.127 1.00 1.00 99 THR A N 4
ATOM 8732 C CA . THR A 1 99 ? 8.100 1.492 -7.799 1.00 1.00 99 THR A CA 4
ATOM 8733 C C . THR A 1 99 ? 9.234 1.750 -6.818 1.00 1.00 99 THR A C 4
ATOM 8734 O O . THR A 1 99 ? 9.382 2.848 -6.282 1.00 1.00 99 THR A O 4
ATOM 8745 N N . LEU A 1 100 ? 10.043 0.724 -6.576 1.00 1.00 100 LEU A N 4
ATOM 8746 C CA . LEU A 1 100 ? 11.175 0.838 -5.645 1.00 1.00 100 LEU A CA 4
ATOM 8747 C C . LEU A 1 100 ? 12.497 0.699 -6.380 1.00 1.00 100 LEU A C 4
ATOM 8748 O O . LEU A 1 100 ? 12.701 -0.228 -7.162 1.00 1.00 100 LEU A O 4
ATOM 8764 N N . THR A 1 101 ? 13.403 1.635 -6.116 1.00 1.00 101 THR A N 4
ATOM 8765 C CA . THR A 1 101 ? 14.730 1.621 -6.750 1.00 1.00 101 THR A CA 4
ATOM 8766 C C . THR A 1 101 ? 15.819 1.897 -5.720 1.00 1.00 101 THR A C 4
ATOM 8767 O O . THR A 1 101 ? 15.763 2.879 -4.981 1.00 1.00 101 THR A O 4
ATOM 8778 N N . ALA A 1 102 ? 16.825 1.030 -5.680 1.00 1.00 102 ALA A N 4
ATOM 8779 C CA . ALA A 1 102 ? 17.933 1.186 -4.733 1.00 1.00 102 ALA A CA 4
ATOM 8780 C C . ALA A 1 102 ? 19.027 2.051 -5.344 1.00 1.00 102 ALA A C 4
ATOM 8781 O O . ALA A 1 102 ? 19.700 1.647 -6.293 1.00 1.00 102 ALA A O 4
ATOM 8788 N N . LEU A 1 103 ? 19.210 3.248 -4.797 1.00 1.00 103 LEU A N 4
ATOM 8789 C CA . LEU A 1 103 ? 20.229 4.184 -5.292 1.00 1.00 103 LEU A CA 4
ATOM 8790 C C . LEU A 1 103 ? 21.504 4.073 -4.462 1.00 1.00 103 LEU A C 4
ATOM 8791 O O . LEU A 1 103 ? 21.565 3.334 -3.479 1.00 1.00 103 LEU A O 4
ATOM 8807 N N . LYS A 1 104 ? 22.538 4.806 -4.861 1.00 1.00 104 LYS A N 4
ATOM 8808 C CA . LYS A 1 104 ? 23.825 4.790 -4.183 1.00 1.00 104 LYS A CA 4
ATOM 8809 C C . LYS A 1 104 ? 23.739 5.333 -2.762 1.00 1.00 104 LYS A C 4
ATOM 8810 O O . LYS A 1 104 ? 24.370 4.775 -1.863 1.00 1.00 104 LYS A O 4
ATOM 8829 N N . LYS A 1 105 ? 22.979 6.401 -2.544 1.00 1.00 105 LYS A N 4
ATOM 8830 C CA . LYS A 1 105 ? 22.825 7.012 -1.227 1.00 1.00 105 LYS A CA 4
ATOM 8831 C C . LYS A 1 105 ? 21.833 6.232 -0.381 1.00 1.00 105 LYS A C 4
ATOM 8832 O O . LYS A 1 105 ? 22.037 6.029 0.817 1.00 1.00 105 LYS A O 4
ATOM 8851 N N . GLY A 1 106 ? 20.742 5.785 -0.993 1.00 1.00 106 GLY A N 4
ATOM 8852 C CA . GLY A 1 106 ? 19.725 5.036 -0.278 1.00 1.00 106 GLY A CA 4
ATOM 8853 C C . GLY A 1 106 ? 18.691 4.466 -1.239 1.00 1.00 106 GLY A C 4
ATOM 8854 O O . GLY A 1 106 ? 19.018 4.041 -2.348 1.00 1.00 106 GLY A O 4
ATOM 8858 N N . VAL A 1 107 ? 17.437 4.454 -0.800 1.00 1.00 107 VAL A N 4
ATOM 8859 C CA . VAL A 1 107 ? 16.333 3.922 -1.621 1.00 1.00 107 VAL A CA 4
ATOM 8860 C C . VAL A 1 107 ? 15.176 4.917 -1.704 1.00 1.00 107 VAL A C 4
ATOM 8861 O O . VAL A 1 107 ? 14.734 5.462 -0.693 1.00 1.00 107 VAL A O 4
ATOM 8874 N N . GLU A 1 108 ? 14.683 5.134 -2.919 1.00 1.00 108 GLU A N 4
ATOM 8875 C CA . GLU A 1 108 ? 13.562 6.050 -3.145 1.00 1.00 108 GLU A CA 4
ATOM 8876 C C . GLU A 1 108 ? 12.269 5.258 -3.256 1.00 1.00 108 GLU A C 4
ATOM 8877 O O . GLU A 1 108 ? 12.243 4.149 -3.790 1.00 1.00 108 GLU A O 4
ATOM 8889 N N . VAL A 1 109 ? 11.183 5.834 -2.750 1.00 1.00 109 VAL A N 4
ATOM 8890 C CA . VAL A 1 109 ? 9.871 5.176 -2.793 1.00 1.00 109 VAL A CA 4
ATOM 8891 C C . VAL A 1 109 ? 8.848 6.081 -3.473 1.00 1.00 109 VAL A C 4
ATOM 8892 O O . VAL A 1 109 ? 8.773 7.277 -3.199 1.00 1.00 109 VAL A O 4
ATOM 8905 N N . GLU A 1 110 ? 8.048 5.503 -4.364 1.00 1.00 110 GLU A N 4
ATOM 8906 C CA . GLU A 1 110 ? 7.022 6.273 -5.078 1.00 1.00 110 GLU A CA 4
ATOM 8907 C C . GLU A 1 110 ? 5.752 5.454 -5.235 1.00 1.00 110 GLU A C 4
ATOM 8908 O O . GLU A 1 110 ? 5.785 4.312 -5.690 1.00 1.00 110 GLU A O 4
ATOM 8920 N N . LEU A 1 111 ? 4.626 6.050 -4.857 1.00 1.00 111 LEU A N 4
ATOM 8921 C CA . LEU A 1 111 ? 3.316 5.396 -4.951 1.00 1.00 111 LEU A CA 4
ATOM 8922 C C . LEU A 1 111 ? 2.359 6.255 -5.762 1.00 1.00 111 LEU A C 4
ATOM 8923 O O . LEU A 1 111 ? 2.360 7.481 -5.651 1.00 1.00 111 LEU A O 4
ATOM 8939 N N . THR A 1 112 ? 1.543 5.613 -6.590 1.00 1.00 112 THR A N 4
ATOM 8940 C CA . THR A 1 112 ? 0.574 6.338 -7.434 1.00 1.00 112 THR A CA 4
ATOM 8941 C C . THR A 1 112 ? -0.813 5.707 -7.358 1.00 1.00 112 THR A C 4
ATOM 8942 O O . THR A 1 112 ? -0.961 4.489 -7.264 1.00 1.00 112 THR A O 4
ATOM 8953 N N . GLN A 1 113 ? -1.832 6.559 -7.409 1.00 1.00 113 GLN A N 4
ATOM 8954 C CA . GLN A 1 113 ? -3.230 6.107 -7.354 1.00 1.00 113 GLN A CA 4
ATOM 8955 C C . GLN A 1 113 ? -4.092 6.975 -8.266 1.00 1.00 113 GLN A C 4
ATOM 8956 O O . GLN A 1 113 ? -3.931 8.192 -8.334 1.00 1.00 113 GLN A O 4
ATOM 8970 N N . ASP A 1 114 ? -5.018 6.334 -8.973 1.00 1.00 114 ASP A N 4
ATOM 8971 C CA . ASP A 1 114 ? -5.909 7.049 -9.910 1.00 1.00 114 ASP A CA 4
ATOM 8972 C C . ASP A 1 114 ? -7.374 7.008 -9.465 1.00 1.00 114 ASP A C 4
ATOM 8973 O O . ASP A 1 114 ? -7.685 6.729 -8.307 1.00 1.00 114 ASP A O 4
ATOM 8982 N N . ASN A 1 115 ? -8.264 7.302 -10.406 1.00 1.00 115 ASN A N 4
ATOM 8983 C CA . ASN A 1 115 ? -9.713 7.317 -10.183 1.00 1.00 115 ASN A CA 4
ATOM 8984 C C . ASN A 1 115 ? -10.155 8.288 -9.086 1.00 1.00 115 ASN A C 4
ATOM 8985 O O . ASN A 1 115 ? -11.107 8.016 -8.355 1.00 1.00 115 ASN A O 4
ATOM 8996 N N . ASN A 1 116 ? -9.492 9.432 -8.964 1.00 1.00 116 ASN A N 4
ATOM 8997 C CA . ASN A 1 116 ? -9.894 10.419 -7.958 1.00 1.00 116 ASN A CA 4
ATOM 8998 C C . ASN A 1 116 ? -11.051 11.227 -8.538 1.00 1.00 116 ASN A C 4
ATOM 8999 O O . ASN A 1 116 ? -10.928 11.834 -9.601 1.00 1.00 116 ASN A O 4
ATOM 9010 N N . GLU A 1 117 ? -12.200 11.243 -7.869 1.00 1.00 117 GLU A N 4
ATOM 9011 C CA . GLU A 1 117 ? -13.365 11.961 -8.375 1.00 1.00 117 GLU A CA 4
ATOM 9012 C C . GLU A 1 117 ? -13.128 13.470 -8.415 1.00 1.00 117 GLU A C 4
ATOM 9013 O O . GLU A 1 117 ? -13.524 14.139 -9.368 1.00 1.00 117 GLU A O 4
ATOM 9025 N N . THR A 1 118 ? -12.477 14.020 -7.394 1.00 1.00 118 THR A N 4
ATOM 9026 C CA . THR A 1 118 ? -12.195 15.467 -7.349 1.00 1.00 118 THR A CA 4
ATOM 9027 C C . THR A 1 118 ? -10.858 15.743 -6.677 1.00 1.00 118 THR A C 4
ATOM 9028 O O . THR A 1 118 ? -10.233 14.846 -6.112 1.00 1.00 118 THR A O 4
ATOM 9039 N N . GLU A 1 119 ? -10.415 16.996 -6.732 1.00 1.00 119 GLU A N 4
ATOM 9040 C CA . GLU A 1 119 ? -9.153 17.387 -6.117 1.00 1.00 119 GLU A CA 4
ATOM 9041 C C . GLU A 1 119 ? -9.189 17.038 -4.636 1.00 1.00 119 GLU A C 4
ATOM 9042 O O . GLU A 1 119 ? -8.195 16.591 -4.065 1.00 1.00 119 GLU A O 4
ATOM 9054 N N . LYS A 1 120 ? -10.345 17.233 -4.013 1.00 1.00 120 LYS A N 4
ATOM 9055 C CA . LYS A 1 120 ? -10.512 16.929 -2.604 1.00 1.00 120 LYS A CA 4
ATOM 9056 C C . LYS A 1 120 ? -10.207 15.457 -2.365 1.00 1.00 120 LYS A C 4
ATOM 9057 O O . LYS A 1 120 ? -9.557 15.101 -1.382 1.00 1.00 120 LYS A O 4
ATOM 9076 N N . GLU A 1 121 ? -10.661 14.586 -3.261 1.00 1.00 121 GLU A N 4
ATOM 9077 C CA . GLU A 1 121 ? -10.423 13.154 -3.140 1.00 1.00 121 GLU A CA 4
ATOM 9078 C C . GLU A 1 121 ? -8.953 12.845 -3.380 1.00 1.00 121 GLU A C 4
ATOM 9079 O O . GLU A 1 121 ? -8.365 12.009 -2.695 1.00 1.00 121 GLU A O 4
ATOM 9091 N N . GLN A 1 122 ? -8.333 13.517 -4.344 1.00 1.00 122 GLN A N 4
ATOM 9092 C CA . GLN A 1 122 ? -6.928 13.301 -4.645 1.00 1.00 122 GLN A CA 4
ATOM 9093 C C . GLN A 1 122 ? -6.111 13.731 -3.449 1.00 1.00 122 GLN A C 4
ATOM 9094 O O . GLN A 1 122 ? -5.193 13.035 -3.019 1.00 1.00 122 GLN A O 4
ATOM 9108 N N . LYS A 1 123 ? -6.445 14.892 -2.893 1.00 1.00 123 LYS A N 4
ATOM 9109 C CA . LYS A 1 123 ? -5.749 15.405 -1.735 1.00 1.00 123 LYS A CA 4
ATOM 9110 C C . LYS A 1 123 ? -5.947 14.447 -0.572 1.00 1.00 123 LYS A C 4
ATOM 9111 O O . LYS A 1 123 ? -5.008 14.107 0.147 1.00 1.00 123 LYS A O 4
ATOM 9130 N N . HIS A 1 124 ? -7.183 13.995 -0.388 1.00 1.00 124 HIS A N 4
ATOM 9131 C CA . HIS A 1 124 ? -7.525 13.070 0.675 1.00 1.00 124 HIS A CA 4
ATOM 9132 C C . HIS A 1 124 ? -6.700 11.805 0.526 1.00 1.00 124 HIS A C 4
ATOM 9133 O O . HIS A 1 124 ? -6.222 11.236 1.507 1.00 1.00 124 HIS A O 4
ATOM 9148 N N . SER A 1 125 ? -6.528 11.360 -0.715 1.00 1.00 125 SER A N 4
ATOM 9149 C CA . SER A 1 125 ? -5.748 10.164 -0.995 1.00 1.00 125 SER A CA 4
ATOM 9150 C C . SER A 1 125 ? -4.269 10.455 -0.781 1.00 1.00 125 SER A C 4
ATOM 9151 O O . SER A 1 125 ? -3.559 9.697 -0.120 1.00 1.00 125 SER A O 4
ATOM 9159 N N . GLU A 1 126 ? -3.803 11.567 -1.341 1.00 1.00 126 GLU A N 4
ATOM 9160 C CA . GLU A 1 126 ? -2.412 11.974 -1.215 1.00 1.00 126 GLU A CA 4
ATOM 9161 C C . GLU A 1 126 ? -2.036 12.067 0.258 1.00 1.00 126 GLU A C 4
ATOM 9162 O O . GLU A 1 126 ? -1.010 11.535 0.681 1.00 1.00 126 GLU A O 4
ATOM 9174 N N . ASP A 1 127 ? -2.868 12.740 1.046 1.00 1.00 127 ASP A N 4
ATOM 9175 C CA . ASP A 1 127 ? -2.621 12.890 2.470 1.00 1.00 127 ASP A CA 4
ATOM 9176 C C . ASP A 1 127 ? -2.677 11.530 3.149 1.00 1.00 127 ASP A C 4
ATOM 9177 O O . ASP A 1 127 ? -1.906 11.246 4.065 1.00 1.00 127 ASP A O 4
ATOM 9186 N N . ASN A 1 128 ? -3.590 10.677 2.695 1.00 1.00 128 ASN A N 4
ATOM 9187 C CA . ASN A 1 128 ? -3.737 9.346 3.264 1.00 1.00 128 ASN A CA 4
ATOM 9188 C C . ASN A 1 128 ? -2.492 8.519 2.989 1.00 1.00 128 ASN A C 4
ATOM 9189 O O . ASN A 1 128 ? -1.851 8.014 3.911 1.00 1.00 128 ASN A O 4
ATOM 9200 N N . TRP A 1 129 ? -2.134 8.383 1.716 1.00 1.00 129 TRP A N 4
ATOM 9201 C CA . TRP A 1 129 ? -0.961 7.618 1.350 1.00 1.00 129 TRP A CA 4
ATOM 9202 C C . TRP A 1 129 ? 0.262 8.211 2.026 1.00 1.00 129 TRP A C 4
ATOM 9203 O O . TRP A 1 129 ? 1.135 7.477 2.490 1.00 1.00 129 TRP A O 4
ATOM 9224 N N . ASN A 1 130 ? 0.340 9.535 2.101 1.00 1.00 130 ASN A N 4
ATOM 9225 C CA . ASN A 1 130 ? 1.473 10.182 2.748 1.00 1.00 130 ASN A CA 4
ATOM 9226 C C . ASN A 1 130 ? 1.609 9.625 4.161 1.00 1.00 130 ASN A C 4
ATOM 9227 O O . ASN A 1 130 ? 2.714 9.355 4.628 1.00 1.00 130 ASN A O 4
ATOM 9238 N N . THR A 1 131 ? 0.479 9.439 4.836 1.00 1.00 131 THR A N 4
ATOM 9239 C CA . THR A 1 131 ? 0.478 8.886 6.178 1.00 1.00 131 THR A CA 4
ATOM 9240 C C . THR A 1 131 ? 1.018 7.464 6.134 1.00 1.00 131 THR A C 4
ATOM 9241 O O . THR A 1 131 ? 1.794 7.042 6.990 1.00 1.00 131 THR A O 4
ATOM 9252 N N . MET A 1 132 ? 0.600 6.716 5.118 1.00 1.00 132 MET A N 4
ATOM 9253 C CA . MET A 1 132 ? 1.056 5.344 4.960 1.00 1.00 132 MET A CA 4
ATOM 9254 C C . MET A 1 132 ? 2.557 5.345 4.703 1.00 1.00 132 MET A C 4
ATOM 9255 O O . MET A 1 132 ? 3.316 4.643 5.371 1.00 1.00 132 MET A O 4
ATOM 9269 N N . LEU A 1 133 ? 2.989 6.138 3.729 1.00 1.00 133 LEU A N 4
ATOM 9270 C CA . LEU A 1 133 ? 4.399 6.239 3.391 1.00 1.00 133 LEU A CA 4
ATOM 9271 C C . LEU A 1 133 ? 5.176 6.720 4.606 1.00 1.00 133 LEU A C 4
ATOM 9272 O O . LEU A 1 133 ? 6.261 6.212 4.892 1.00 1.00 133 LEU A O 4
ATOM 9288 N N . GLU A 1 134 ? 4.623 7.684 5.334 1.00 1.00 134 GLU A N 4
ATOM 9289 C CA . GLU A 1 134 ? 5.262 8.200 6.526 1.00 1.00 134 GLU A CA 4
ATOM 9290 C C . GLU A 1 134 ? 5.254 7.115 7.594 1.00 1.00 134 GLU A C 4
ATOM 9291 O O . GLU A 1 134 ? 6.204 6.976 8.364 1.00 1.00 134 GLU A O 4
ATOM 9303 N N . GLY A 1 135 ? 4.178 6.336 7.644 1.00 1.00 135 GLY A N 4
ATOM 9304 C CA . GLY A 1 135 ? 4.059 5.259 8.612 1.00 1.00 135 GLY A CA 4
ATOM 9305 C C . GLY A 1 135 ? 5.166 4.237 8.393 1.00 1.00 135 GLY A C 4
ATOM 9306 O O . GLY A 1 135 ? 5.764 3.741 9.349 1.00 1.00 135 GLY A O 4
ATOM 9310 N N . LEU A 1 136 ? 5.448 3.924 7.134 1.00 1.00 136 LEU A N 4
ATOM 9311 C CA . LEU A 1 136 ? 6.490 2.968 6.787 1.00 1.00 136 LEU A CA 4
ATOM 9312 C C . LEU A 1 136 ? 7.856 3.530 7.148 1.00 1.00 136 LEU A C 4
ATOM 9313 O O . LEU A 1 136 ? 8.717 2.828 7.680 1.00 1.00 136 LEU A O 4
ATOM 9329 N N . LYS A 1 137 ? 8.069 4.810 6.859 1.00 1.00 137 LYS A N 4
ATOM 9330 C CA . LYS A 1 137 ? 9.337 5.453 7.155 1.00 1.00 137 LYS A CA 4
ATOM 9331 C C . LYS A 1 137 ? 9.593 5.449 8.658 1.00 1.00 137 LYS A C 4
ATOM 9332 O O . LYS A 1 137 ? 10.730 5.270 9.096 1.00 1.00 137 LYS A O 4
ATOM 9351 N N . LYS A 1 138 ? 8.545 5.640 9.454 1.00 1.00 138 LYS A N 4
ATOM 9352 C CA . LYS A 1 138 ? 8.673 5.662 10.907 1.00 1.00 138 LYS A CA 4
ATOM 9353 C C . LYS A 1 138 ? 9.232 4.342 11.429 1.00 1.00 138 LYS A C 4
ATOM 9354 O O . LYS A 1 138 ? 10.038 4.319 12.358 1.00 1.00 138 LYS A O 4
ATOM 9373 N N . PHE A 1 139 ? 8.809 3.233 10.830 1.00 1.00 139 PHE A N 4
ATOM 9374 C CA . PHE A 1 139 ? 9.278 1.911 11.246 1.00 1.00 139 PHE A CA 4
ATOM 9375 C C . PHE A 1 139 ? 10.692 1.660 10.731 1.00 1.00 139 PHE A C 4
ATOM 9376 O O . PHE A 1 139 ? 11.560 1.177 11.457 1.00 1.00 139 PHE A O 4
ATOM 9393 N N . LEU A 1 140 ? 10.921 1.993 9.464 1.00 1.00 140 LEU A N 4
ATOM 9394 C CA . LEU A 1 140 ? 12.232 1.801 8.853 1.00 1.00 140 LEU A CA 4
ATOM 9395 C C . LEU A 1 140 ? 13.280 2.684 9.518 1.00 1.00 140 LEU A C 4
ATOM 9396 O O . LEU A 1 140 ? 14.405 2.248 9.770 1.00 1.00 140 LEU A O 4
ATOM 9412 N N . GLU A 1 141 ? 12.918 3.930 9.803 1.00 1.00 141 GLU A N 4
ATOM 9413 C CA . GLU A 1 141 ? 13.835 4.871 10.436 1.00 1.00 141 GLU A CA 4
ATOM 9414 C C . GLU A 1 141 ? 13.953 4.557 11.926 1.00 1.00 141 GLU A C 4
ATOM 9415 O O . GLU A 1 141 ? 14.669 5.235 12.663 1.00 1.00 141 GLU A O 4
ATOM 9427 N N . ASN A 1 142 ? 13.240 3.532 12.378 1.00 1.00 142 ASN A N 4
ATOM 9428 C CA . ASN A 1 142 ? 13.251 3.146 13.776 1.00 1.00 142 ASN A CA 4
ATOM 9429 C C . ASN A 1 142 ? 14.640 2.699 14.196 1.00 1.00 142 ASN A C 4
ATOM 9430 O O . ASN A 1 142 ? 15.092 2.994 15.304 1.00 1.00 142 ASN A O 4
ATOM 9441 N N . LYS A 1 143 ? 15.331 1.981 13.317 1.00 1.00 143 LYS A N 4
ATOM 9442 C CA . LYS A 1 143 ? 16.665 1.491 13.615 1.00 1.00 143 LYS A CA 4
ATOM 9443 C C . LYS A 1 143 ? 17.625 2.648 13.879 1.00 1.00 143 LYS A C 4
ATOM 9444 O O . LYS A 1 143 ? 18.240 2.710 14.944 1.00 1.00 143 LYS A O 4
ATOM 9463 N N . VAL A 1 144 ? 17.760 3.564 12.927 1.00 1.00 144 VAL A N 4
ATOM 9464 C CA . VAL A 1 144 ? 18.648 4.711 13.084 1.00 1.00 144 VAL A CA 4
ATOM 9465 C C . VAL A 1 144 ? 18.158 5.620 14.208 1.00 1.00 144 VAL A C 4
ATOM 9466 O O . VAL A 1 144 ? 18.957 6.166 14.970 1.00 1.00 144 VAL A O 4
ATOM 9479 N N . SER A 1 145 ? 16.845 5.789 14.321 1.00 1.00 145 SER A N 4
ATOM 9480 C CA . SER A 1 145 ? 16.263 6.632 15.358 1.00 1.00 145 SER A CA 4
ATOM 9481 C C . SER A 1 145 ? 16.589 6.079 16.735 1.00 1.00 145 SER A C 4
ATOM 9482 O O . SER A 1 145 ? 16.929 6.828 17.650 1.00 1.00 145 SER A O 4
ATOM 9490 N N . ALA A 1 146 ? 16.483 4.762 16.883 1.00 1.00 146 ALA A N 4
ATOM 9491 C CA . ALA A 1 146 ? 16.762 4.100 18.148 1.00 1.00 146 ALA A CA 4
ATOM 9492 C C . ALA A 1 146 ? 18.248 4.184 18.473 1.00 1.00 146 ALA A C 4
ATOM 9493 O O . ALA A 1 146 ? 18.610 5.012 19.293 1.00 1.00 146 ALA A O 4
ATOM 9501 N N . MET A 1 1 ? -11.101 12.661 -24.158 1.00 1.00 1 MET A N 5
ATOM 9502 C CA . MET A 1 1 ? -11.341 11.714 -23.032 1.00 1.00 1 MET A CA 5
ATOM 9503 C C . MET A 1 1 ? -10.013 11.432 -22.337 1.00 1.00 1 MET A C 5
ATOM 9504 O O . MET A 1 1 ? -8.991 11.261 -23.001 1.00 1.00 1 MET A O 5
ATOM 9520 N N . GLU A 1 2 ? -10.031 11.391 -21.008 1.00 1.00 2 GLU A N 5
ATOM 9521 C CA . GLU A 1 2 ? -8.824 11.137 -20.228 1.00 1.00 2 GLU A CA 5
ATOM 9522 C C . GLU A 1 2 ? -9.194 10.756 -18.794 1.00 1.00 2 GLU A C 5
ATOM 9523 O O . GLU A 1 2 ? -10.268 11.104 -18.302 1.00 1.00 2 GLU A O 5
ATOM 9535 N N . ILE A 1 3 ? -8.308 10.034 -18.118 1.00 1.00 3 ILE A N 5
ATOM 9536 C CA . ILE A 1 3 ? -8.545 9.613 -16.743 1.00 1.00 3 ILE A CA 5
ATOM 9537 C C . ILE A 1 3 ? -8.641 10.820 -15.808 1.00 1.00 3 ILE A C 5
ATOM 9538 O O . ILE A 1 3 ? -8.316 11.947 -16.181 1.00 1.00 3 ILE A O 5
ATOM 9554 N N . LYS A 1 4 ? -9.082 10.593 -14.575 1.00 1.00 4 LYS A N 5
ATOM 9555 C CA . LYS A 1 4 ? -9.223 11.660 -13.583 1.00 1.00 4 LYS A CA 5
ATOM 9556 C C . LYS A 1 4 ? -7.863 12.045 -12.992 1.00 1.00 4 LYS A C 5
ATOM 9557 O O . LYS A 1 4 ? -6.815 11.745 -13.563 1.00 1.00 4 LYS A O 5
ATOM 9576 N N . LEU A 1 5 ? -7.871 12.715 -11.843 1.00 1.00 5 LEU A N 5
ATOM 9577 C CA . LEU A 1 5 ? -6.637 13.154 -11.186 1.00 1.00 5 LEU A CA 5
ATOM 9578 C C . LEU A 1 5 ? -5.897 11.974 -10.539 1.00 1.00 5 LEU A C 5
ATOM 9579 O O . LEU A 1 5 ? -6.500 11.084 -9.939 1.00 1.00 5 LEU A O 5
ATOM 9595 N N . ILE A 1 6 ? -4.573 11.977 -10.662 1.00 1.00 6 ILE A N 5
ATOM 9596 C CA . ILE A 1 6 ? -3.718 10.913 -10.098 1.00 1.00 6 ILE A CA 5
ATOM 9597 C C . ILE A 1 6 ? -2.831 11.459 -8.974 1.00 1.00 6 ILE A C 5
ATOM 9598 O O . ILE A 1 6 ? -2.136 12.462 -9.137 1.00 1.00 6 ILE A O 5
ATOM 9614 N N . ALA A 1 7 ? -2.840 10.787 -7.827 1.00 1.00 7 ALA A N 5
ATOM 9615 C CA . ALA A 1 7 ? -2.024 11.201 -6.681 1.00 1.00 7 ALA A CA 5
ATOM 9616 C C . ALA A 1 7 ? -0.566 10.791 -6.879 1.00 1.00 7 ALA A C 5
ATOM 9617 O O . ALA A 1 7 ? -0.274 9.712 -7.395 1.00 1.00 7 ALA A O 5
ATOM 9624 N N . GLN A 1 8 ? 0.354 11.657 -6.467 1.00 1.00 8 GLN A N 5
ATOM 9625 C CA . GLN A 1 8 ? 1.797 11.381 -6.602 1.00 1.00 8 GLN A CA 5
ATOM 9626 C C . GLN A 1 8 ? 2.558 11.815 -5.346 1.00 1.00 8 GLN A C 5
ATOM 9627 O O . GLN A 1 8 ? 2.584 12.993 -4.992 1.00 1.00 8 GLN A O 5
ATOM 9641 N N . VAL A 1 9 ? 3.187 10.854 -4.675 1.00 1.00 9 VAL A N 5
ATOM 9642 C CA . VAL A 1 9 ? 3.966 11.128 -3.452 1.00 1.00 9 VAL A CA 5
ATOM 9643 C C . VAL A 1 9 ? 5.227 10.269 -3.414 1.00 1.00 9 VAL A C 5
ATOM 9644 O O . VAL A 1 9 ? 5.292 9.208 -4.035 1.00 1.00 9 VAL A O 5
ATOM 9657 N N . LYS A 1 10 ? 6.242 10.721 -2.684 1.00 1.00 10 LYS A N 5
ATOM 9658 C CA . LYS A 1 10 ? 7.501 9.981 -2.575 1.00 1.00 10 LYS A CA 5
ATOM 9659 C C . LYS A 1 10 ? 8.441 10.646 -1.566 1.00 1.00 10 LYS A C 5
ATOM 9660 O O . LYS A 1 10 ? 8.404 11.859 -1.364 1.00 1.00 10 LYS A O 5
ATOM 9679 N N . THR A 1 11 ? 9.291 9.842 -0.936 1.00 1.00 11 THR A N 5
ATOM 9680 C CA . THR A 1 11 ? 10.250 10.356 0.054 1.00 1.00 11 THR A CA 5
ATOM 9681 C C . THR A 1 11 ? 11.562 9.575 0.008 1.00 1.00 11 THR A C 5
ATOM 9682 O O . THR A 1 11 ? 11.581 8.369 -0.233 1.00 1.00 11 THR A O 5
ATOM 9693 N N . VAL A 1 12 ? 12.668 10.272 0.251 1.00 1.00 12 VAL A N 5
ATOM 9694 C CA . VAL A 1 12 ? 13.991 9.640 0.239 1.00 1.00 12 VAL A CA 5
ATOM 9695 C C . VAL A 1 12 ? 14.294 9.006 1.594 1.00 1.00 12 VAL A C 5
ATOM 9696 O O . VAL A 1 12 ? 14.252 9.666 2.632 1.00 1.00 12 VAL A O 5
ATOM 9709 N N . ILE A 1 13 ? 14.608 7.714 1.582 1.00 1.00 13 ILE A N 5
ATOM 9710 C CA . ILE A 1 13 ? 14.920 6.978 2.821 1.00 1.00 13 ILE A CA 5
ATOM 9711 C C . ILE A 1 13 ? 16.220 6.199 2.667 1.00 1.00 13 ILE A C 5
ATOM 9712 O O . ILE A 1 13 ? 16.439 5.496 1.681 1.00 1.00 13 ILE A O 5
ATOM 9728 N N . ASN A 1 14 ? 17.097 6.312 3.660 1.00 1.00 14 ASN A N 5
ATOM 9729 C CA . ASN A 1 14 ? 18.377 5.600 3.633 1.00 1.00 14 ASN A CA 5
ATOM 9730 C C . ASN A 1 14 ? 18.218 4.206 4.239 1.00 1.00 14 ASN A C 5
ATOM 9731 O O . ASN A 1 14 ? 18.268 4.026 5.456 1.00 1.00 14 ASN A O 5
ATOM 9742 N N . ALA A 1 15 ? 18.023 3.210 3.381 1.00 1.00 15 ALA A N 5
ATOM 9743 C CA . ALA A 1 15 ? 17.857 1.834 3.858 1.00 1.00 15 ALA A CA 5
ATOM 9744 C C . ALA A 1 15 ? 17.812 0.838 2.676 1.00 1.00 15 ALA A C 5
ATOM 9745 O O . ALA A 1 15 ? 17.455 1.238 1.569 1.00 1.00 15 ALA A O 5
ATOM 9752 N N . PRO A 1 16 ? 18.142 -0.407 2.882 1.00 1.00 16 PRO A N 5
ATOM 9753 C CA . PRO A 1 16 ? 18.112 -1.425 1.773 1.00 1.00 16 PRO A CA 5
ATOM 9754 C C . PRO A 1 16 ? 16.712 -1.597 1.171 1.00 1.00 16 PRO A C 5
ATOM 9755 O O . PRO A 1 16 ? 15.703 -1.477 1.867 1.00 1.00 16 PRO A O 5
ATOM 9766 N N . ILE A 1 17 ? 16.661 -1.893 -0.125 1.00 1.00 17 ILE A N 5
ATOM 9767 C CA . ILE A 1 17 ? 15.402 -2.098 -0.833 1.00 1.00 17 ILE A CA 5
ATOM 9768 C C . ILE A 1 17 ? 14.703 -3.371 -0.359 1.00 1.00 17 ILE A C 5
ATOM 9769 O O . ILE A 1 17 ? 13.481 -3.496 -0.442 1.00 1.00 17 ILE A O 5
ATOM 9785 N N . GLU A 1 18 ? 15.475 -4.332 0.139 1.00 1.00 18 GLU A N 5
ATOM 9786 C CA . GLU A 1 18 ? 14.919 -5.602 0.602 1.00 1.00 18 GLU A CA 5
ATOM 9787 C C . GLU A 1 18 ? 13.906 -5.396 1.723 1.00 1.00 18 GLU A C 5
ATOM 9788 O O . GLU A 1 18 ? 12.802 -5.939 1.671 1.00 1.00 18 GLU A O 5
ATOM 9800 N N . LYS A 1 19 ? 14.285 -4.628 2.738 1.00 1.00 19 LYS A N 5
ATOM 9801 C CA . LYS A 1 19 ? 13.411 -4.385 3.880 1.00 1.00 19 LYS A CA 5
ATOM 9802 C C . LYS A 1 19 ? 12.161 -3.595 3.479 1.00 1.00 19 LYS A C 5
ATOM 9803 O O . LYS A 1 19 ? 11.067 -3.909 3.946 1.00 1.00 19 LYS A O 5
ATOM 9822 N N . VAL A 1 20 ? 12.303 -2.584 2.629 1.00 1.00 20 VAL A N 5
ATOM 9823 C CA . VAL A 1 20 ? 11.146 -1.804 2.197 1.00 1.00 20 VAL A CA 5
ATOM 9824 C C . VAL A 1 20 ? 10.234 -2.691 1.365 1.00 1.00 20 VAL A C 5
ATOM 9825 O O . VAL A 1 20 ? 9.024 -2.749 1.587 1.00 1.00 20 VAL A O 5
ATOM 9838 N N . TRP A 1 21 ? 10.812 -3.404 0.404 1.00 1.00 21 TRP A N 5
ATOM 9839 C CA . TRP A 1 21 ? 10.070 -4.312 -0.453 1.00 1.00 21 TRP A CA 5
ATOM 9840 C C . TRP A 1 21 ? 9.355 -5.345 0.410 1.00 1.00 21 TRP A C 5
ATOM 9841 O O . TRP A 1 21 ? 8.187 -5.671 0.193 1.00 1.00 21 TRP A O 5
ATOM 9862 N N . GLU A 1 22 ? 10.054 -5.865 1.414 1.00 1.00 22 GLU A N 5
ATOM 9863 C CA . GLU A 1 22 ? 9.488 -6.856 2.322 1.00 1.00 22 GLU A CA 5
ATOM 9864 C C . GLU A 1 22 ? 8.243 -6.300 3.009 1.00 1.00 22 GLU A C 5
ATOM 9865 O O . GLU A 1 22 ? 7.215 -6.970 3.095 1.00 1.00 22 GLU A O 5
ATOM 9877 N N . ALA A 1 23 ? 8.336 -5.066 3.497 1.00 1.00 23 ALA A N 5
ATOM 9878 C CA . ALA A 1 23 ? 7.219 -4.432 4.192 1.00 1.00 23 ALA A CA 5
ATOM 9879 C C . ALA A 1 23 ? 5.954 -4.422 3.342 1.00 1.00 23 ALA A C 5
ATOM 9880 O O . ALA A 1 23 ? 4.844 -4.556 3.857 1.00 1.00 23 ALA A O 5
ATOM 9887 N N . LEU A 1 24 ? 6.110 -4.259 2.031 1.00 1.00 24 LEU A N 5
ATOM 9888 C CA . LEU A 1 24 ? 4.960 -4.218 1.133 1.00 1.00 24 LEU A CA 5
ATOM 9889 C C . LEU A 1 24 ? 4.242 -5.575 1.069 1.00 1.00 24 LEU A C 5
ATOM 9890 O O . LEU A 1 24 ? 3.016 -5.643 1.147 1.00 1.00 24 LEU A O 5
ATOM 9906 N N . VAL A 1 25 ? 5.003 -6.655 0.925 1.00 1.00 25 VAL A N 5
ATOM 9907 C CA . VAL A 1 25 ? 4.440 -8.015 0.834 1.00 1.00 25 VAL A CA 5
ATOM 9908 C C . VAL A 1 25 ? 4.821 -8.847 2.053 1.00 1.00 25 VAL A C 5
ATOM 9909 O O . VAL A 1 25 ? 5.722 -9.683 2.011 1.00 1.00 25 VAL A O 5
ATOM 9922 N N . ASN A 1 26 ? 4.107 -8.626 3.152 1.00 1.00 26 ASN A N 5
ATOM 9923 C CA . ASN A 1 26 ? 4.368 -9.376 4.376 1.00 1.00 26 ASN A CA 5
ATOM 9924 C C . ASN A 1 26 ? 3.140 -9.323 5.313 1.00 1.00 26 ASN A C 5
ATOM 9925 O O . ASN A 1 26 ? 2.839 -8.255 5.847 1.00 1.00 26 ASN A O 5
ATOM 9936 N N . PRO A 1 27 ? 2.449 -10.410 5.522 1.00 1.00 27 PRO A N 5
ATOM 9937 C CA . PRO A 1 27 ? 1.243 -10.404 6.411 1.00 1.00 27 PRO A CA 5
ATOM 9938 C C . PRO A 1 27 ? 1.606 -10.252 7.889 1.00 1.00 27 PRO A C 5
ATOM 9939 O O . PRO A 1 27 ? 0.727 -10.199 8.749 1.00 1.00 27 PRO A O 5
ATOM 9950 N N . GLU A 1 28 ? 2.901 -10.184 8.181 1.00 1.00 28 GLU A N 5
ATOM 9951 C CA . GLU A 1 28 ? 3.368 -10.032 9.567 1.00 1.00 28 GLU A CA 5
ATOM 9952 C C . GLU A 1 28 ? 3.655 -8.562 9.868 1.00 1.00 28 GLU A C 5
ATOM 9953 O O . GLU A 1 28 ? 3.210 -8.037 10.889 1.00 1.00 28 GLU A O 5
ATOM 9965 N N . ILE A 1 29 ? 4.394 -7.899 8.987 1.00 1.00 29 ILE A N 5
ATOM 9966 C CA . ILE A 1 29 ? 4.718 -6.485 9.170 1.00 1.00 29 ILE A CA 5
ATOM 9967 C C . ILE A 1 29 ? 3.446 -5.654 9.018 1.00 1.00 29 ILE A C 5
ATOM 9968 O O . ILE A 1 29 ? 3.191 -4.731 9.792 1.00 1.00 29 ILE A O 5
ATOM 9984 N N . ILE A 1 30 ? 2.640 -5.989 8.017 1.00 1.00 30 ILE A N 5
ATOM 9985 C CA . ILE A 1 30 ? 1.396 -5.270 7.774 1.00 1.00 30 ILE A CA 5
ATOM 9986 C C . ILE A 1 30 ? 0.492 -5.408 8.995 1.00 1.00 30 ILE A C 5
ATOM 9987 O O . ILE A 1 30 ? -0.144 -4.445 9.425 1.00 1.00 30 ILE A O 5
ATOM 10003 N N . LYS A 1 31 ? 0.430 -6.608 9.563 1.00 1.00 31 LYS A N 5
ATOM 10004 C CA . LYS A 1 31 ? -0.386 -6.868 10.739 1.00 1.00 31 LYS A CA 5
ATOM 10005 C C . LYS A 1 31 ? 0.199 -6.159 11.955 1.00 1.00 31 LYS A C 5
ATOM 10006 O O . LYS A 1 31 ? -0.526 -5.755 12.864 1.00 1.00 31 LYS A O 5
ATOM 10025 N N . GLU A 1 32 ? 1.520 -6.008 11.982 1.00 1.00 32 GLU A N 5
ATOM 10026 C CA . GLU A 1 32 ? 2.185 -5.351 13.099 1.00 1.00 32 GLU A CA 5
ATOM 10027 C C . GLU A 1 32 ? 1.643 -3.936 13.263 1.00 1.00 32 GLU A C 5
ATOM 10028 O O . GLU A 1 32 ? 1.374 -3.491 14.379 1.00 1.00 32 GLU A O 5
ATOM 10040 N N . TYR A 1 33 ? 1.467 -3.226 12.153 1.00 1.00 33 TYR A N 5
ATOM 10041 C CA . TYR A 1 33 ? 0.948 -1.864 12.186 1.00 1.00 33 TYR A CA 5
ATOM 10042 C C . TYR A 1 33 ? -0.525 -1.871 12.597 1.00 1.00 33 TYR A C 5
ATOM 10043 O O . TYR A 1 33 ? -0.998 -0.948 13.261 1.00 1.00 33 TYR A O 5
ATOM 10061 N N . MET A 1 34 ? -1.255 -2.909 12.204 1.00 1.00 34 MET A N 5
ATOM 10062 C CA . MET A 1 34 ? -2.681 -3.027 12.528 1.00 1.00 34 MET A CA 5
ATOM 10063 C C . MET A 1 34 ? -2.883 -3.740 13.863 1.00 1.00 34 MET A C 5
ATOM 10064 O O . MET A 1 34 ? -2.071 -4.562 14.286 1.00 1.00 34 MET A O 5
ATOM 10078 N N . PHE A 1 35 ? -3.986 -3.421 14.535 1.00 1.00 35 PHE A N 5
ATOM 10079 C CA . PHE A 1 35 ? -4.298 -4.015 15.829 1.00 1.00 35 PHE A CA 5
ATOM 10080 C C . PHE A 1 35 ? -4.414 -5.540 15.739 1.00 1.00 35 PHE A C 5
ATOM 10081 O O . PHE A 1 35 ? -3.852 -6.253 16.571 1.00 1.00 35 PHE A O 5
ATOM 10098 N N . GLY A 1 36 ? -5.139 -6.051 14.750 1.00 1.00 36 GLY A N 5
ATOM 10099 C CA . GLY A 1 36 ? -5.301 -7.498 14.602 1.00 1.00 36 GLY A CA 5
ATOM 10100 C C . GLY A 1 36 ? -5.935 -7.868 13.263 1.00 1.00 36 GLY A C 5
ATOM 10101 O O . GLY A 1 36 ? -6.881 -8.652 13.207 1.00 1.00 36 GLY A O 5
ATOM 10105 N N . THR A 1 37 ? -5.410 -7.312 12.174 1.00 1.00 37 THR A N 5
ATOM 10106 C CA . THR A 1 37 ? -5.941 -7.603 10.837 1.00 1.00 37 THR A CA 5
ATOM 10107 C C . THR A 1 37 ? -5.367 -8.914 10.299 1.00 1.00 37 THR A C 5
ATOM 10108 O O . THR A 1 37 ? -4.183 -9.021 9.982 1.00 1.00 37 THR A O 5
ATOM 10119 N N . THR A 1 38 ? -6.223 -9.925 10.187 1.00 1.00 38 THR A N 5
ATOM 10120 C CA . THR A 1 38 ? -5.793 -11.234 9.684 1.00 1.00 38 THR A CA 5
ATOM 10121 C C . THR A 1 38 ? -5.655 -11.215 8.162 1.00 1.00 38 THR A C 5
ATOM 10122 O O . THR A 1 38 ? -6.619 -11.472 7.439 1.00 1.00 38 THR A O 5
ATOM 10133 N N . VAL A 1 39 ? -4.453 -10.914 7.682 1.00 1.00 39 VAL A N 5
ATOM 10134 C CA . VAL A 1 39 ? -4.168 -10.860 6.239 1.00 1.00 39 VAL A CA 5
ATOM 10135 C C . VAL A 1 39 ? -3.419 -12.113 5.795 1.00 1.00 39 VAL A C 5
ATOM 10136 O O . VAL A 1 39 ? -2.473 -12.569 6.437 1.00 1.00 39 VAL A O 5
ATOM 10149 N N . VAL A 1 40 ? -3.852 -12.676 4.672 1.00 1.00 40 VAL A N 5
ATOM 10150 C CA . VAL A 1 40 ? -3.246 -13.883 4.110 1.00 1.00 40 VAL A CA 5
ATOM 10151 C C . VAL A 1 40 ? -2.889 -13.668 2.639 1.00 1.00 40 VAL A C 5
ATOM 10152 O O . VAL A 1 40 ? -3.646 -13.072 1.873 1.00 1.00 40 VAL A O 5
ATOM 10165 N N . SER A 1 41 ? -1.721 -14.165 2.245 1.00 1.00 41 SER A N 5
ATOM 10166 C CA . SER A 1 41 ? -1.262 -14.026 0.858 1.00 1.00 41 SER A CA 5
ATOM 10167 C C . SER A 1 41 ? -0.271 -15.120 0.496 1.00 1.00 41 SER A C 5
ATOM 10168 O O . SER A 1 41 ? 0.361 -15.717 1.369 1.00 1.00 41 SER A O 5
ATOM 10176 N N . ASP A 1 42 ? -0.136 -15.368 -0.802 1.00 1.00 42 ASP A N 5
ATOM 10177 C CA . ASP A 1 42 ? 0.786 -16.366 -1.341 1.00 1.00 42 ASP A CA 5
ATOM 10178 C C . ASP A 1 42 ? 2.078 -15.668 -1.775 1.00 1.00 42 ASP A C 5
ATOM 10179 O O . ASP A 1 42 ? 3.147 -16.271 -1.855 1.00 1.00 42 ASP A O 5
ATOM 10188 N N . TRP A 1 43 ? 1.972 -14.373 -2.057 1.00 1.00 43 TRP A N 5
ATOM 10189 C CA . TRP A 1 43 ? 3.113 -13.550 -2.481 1.00 1.00 43 TRP A CA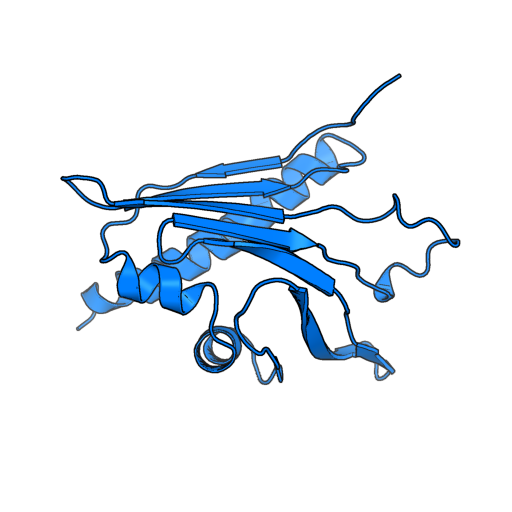 5
ATOM 10190 C C . TRP A 1 43 ? 3.563 -13.905 -3.901 1.00 1.00 43 TRP A C 5
ATOM 10191 O O . TRP A 1 43 ? 4.754 -14.091 -4.152 1.00 1.00 43 TRP A O 5
ATOM 10212 N N . LYS A 1 44 ? 2.627 -14.000 -4.839 1.00 1.00 44 LYS A N 5
ATOM 10213 C CA . LYS A 1 44 ? 2.960 -14.327 -6.230 1.00 1.00 44 LYS A CA 5
ATOM 10214 C C . LYS A 1 44 ? 1.876 -13.827 -7.192 1.00 1.00 44 LYS A C 5
ATOM 10215 O O . LYS A 1 44 ? 0.706 -13.695 -6.834 1.00 1.00 44 LYS A O 5
ATOM 10234 N N . GLU A 1 45 ? 2.270 -13.542 -8.429 1.00 1.00 45 GLU A N 5
ATOM 10235 C CA . GLU A 1 45 ? 1.342 -13.037 -9.449 1.00 1.00 45 GLU A CA 5
ATOM 10236 C C . GLU A 1 45 ? 0.059 -13.874 -9.537 1.00 1.00 45 GLU A C 5
ATOM 10237 O O . GLU A 1 45 ? 0.091 -15.102 -9.618 1.00 1.00 45 GLU A O 5
ATOM 10249 N N . GLY A 1 46 ? -1.080 -13.187 -9.531 1.00 1.00 46 GLY A N 5
ATOM 10250 C CA . GLY A 1 46 ? -2.392 -13.843 -9.632 1.00 1.00 46 GLY A CA 5
ATOM 10251 C C . GLY A 1 46 ? -2.911 -14.298 -8.275 1.00 1.00 46 GLY A C 5
ATOM 10252 O O . GLY A 1 46 ? -3.958 -14.938 -8.180 1.00 1.00 46 GLY A O 5
ATOM 10256 N N . SER A 1 47 ? -2.185 -13.966 -7.213 1.00 1.00 47 SER A N 5
ATOM 10257 C CA . SER A 1 47 ? -2.600 -14.361 -5.868 1.00 1.00 47 SER A CA 5
ATOM 10258 C C . SER A 1 47 ? -3.734 -13.485 -5.353 1.00 1.00 47 SER A C 5
ATOM 10259 O O . SER A 1 47 ? -3.690 -12.259 -5.469 1.00 1.00 47 SER A O 5
ATOM 10267 N N . GLN A 1 48 ? -4.740 -14.129 -4.769 1.00 1.00 48 GLN A N 5
ATOM 10268 C CA . GLN A 1 48 ? -5.877 -13.399 -4.213 1.00 1.00 48 GLN A CA 5
ATOM 10269 C C . GLN A 1 48 ? -5.494 -12.871 -2.833 1.00 1.00 48 GLN A C 5
ATOM 10270 O O . GLN A 1 48 ? -4.734 -13.504 -2.100 1.00 1.00 48 GLN A O 5
ATOM 10284 N N . ILE A 1 49 ? -6.014 -11.703 -2.472 1.00 1.00 49 ILE A N 5
ATOM 10285 C CA . ILE A 1 49 ? -5.713 -11.089 -1.164 1.00 1.00 49 ILE A CA 5
ATOM 10286 C C . ILE A 1 49 ? -6.982 -10.574 -0.486 1.00 1.00 49 ILE A C 5
ATOM 10287 O O . ILE A 1 49 ? -7.824 -9.922 -1.104 1.00 1.00 49 ILE A O 5
ATOM 10303 N N . VAL A 1 50 ? -7.102 -10.875 0.802 1.00 1.00 50 VAL A N 5
ATOM 10304 C CA . VAL A 1 50 ? -8.265 -10.443 1.588 1.00 1.00 50 VAL A CA 5
ATOM 10305 C C . VAL A 1 50 ? -7.831 -10.005 2.982 1.00 1.00 50 VAL A C 5
ATOM 10306 O O . VAL A 1 50 ? -6.848 -10.496 3.534 1.00 1.00 50 VAL A O 5
ATOM 10319 N N . TRP A 1 51 ? -8.585 -9.068 3.549 1.00 1.00 51 TRP A N 5
ATOM 10320 C CA . TRP A 1 51 ? -8.301 -8.544 4.893 1.00 1.00 51 TRP A CA 5
ATOM 10321 C C . TRP A 1 51 ? -9.554 -8.611 5.756 1.00 1.00 51 TRP A C 5
ATOM 10322 O O . TRP A 1 51 ? -10.651 -8.276 5.310 1.00 1.00 51 TRP A O 5
ATOM 10343 N N . LYS A 1 52 ? -9.394 -9.033 7.006 1.00 1.00 52 LYS A N 5
ATOM 10344 C CA . LYS A 1 52 ? -10.527 -9.123 7.937 1.00 1.00 52 LYS A CA 5
ATOM 10345 C C . LYS A 1 52 ? -10.469 -7.969 8.929 1.00 1.00 52 LYS A C 5
ATOM 10346 O O . LYS A 1 52 ? -9.438 -7.710 9.549 1.00 1.00 52 LYS A O 5
ATOM 10365 N N . GLY A 1 53 ? -11.591 -7.272 9.079 1.00 1.00 53 GLY A N 5
ATOM 10366 C CA . GLY A 1 53 ? -11.661 -6.134 9.997 1.00 1.00 53 GLY A CA 5
ATOM 10367 C C . GLY A 1 53 ? -13.086 -5.901 10.468 1.00 1.00 53 GLY A C 5
ATOM 10368 O O . GLY A 1 53 ? -14.008 -6.628 10.095 1.00 1.00 53 GLY A O 5
ATOM 10372 N N . GLU A 1 54 ? -13.268 -4.879 11.298 1.00 1.00 54 GLU A N 5
ATOM 10373 C CA . GLU A 1 54 ? -14.589 -4.536 11.840 1.00 1.00 54 GLU A CA 5
ATOM 10374 C C . GLU A 1 54 ? -14.822 -3.034 11.741 1.00 1.00 54 GLU A C 5
ATOM 10375 O O . GLU A 1 54 ? -13.958 -2.220 12.067 1.00 1.00 54 GLU A O 5
ATOM 10387 N N . TRP A 1 55 ? -16.012 -2.655 11.281 1.00 1.00 55 TRP A N 5
ATOM 10388 C CA . TRP A 1 55 ? -16.373 -1.242 11.127 1.00 1.00 55 TRP A CA 5
ATOM 10389 C C . TRP A 1 55 ? -17.825 -1.020 11.539 1.00 1.00 55 TRP A C 5
ATOM 10390 O O . TRP A 1 55 ? -18.739 -1.655 11.013 1.00 1.00 55 TRP A O 5
ATOM 10411 N N . LYS A 1 56 ? -18.038 -0.103 12.479 1.00 1.00 56 LYS A N 5
ATOM 10412 C CA . LYS A 1 56 ? -19.381 0.208 12.955 1.00 1.00 56 LYS A CA 5
ATOM 10413 C C . LYS A 1 56 ? -20.111 -1.066 13.385 1.00 1.00 56 LYS A C 5
ATOM 10414 O O . LYS A 1 56 ? -21.319 -1.203 13.195 1.00 1.00 56 LYS A O 5
ATOM 10433 N N . GLY A 1 57 ? -19.368 -2.000 13.970 1.00 1.00 57 GLY A N 5
ATOM 10434 C CA . GLY A 1 57 ? -19.946 -3.264 14.430 1.00 1.00 57 GLY A CA 5
ATOM 10435 C C . GLY A 1 57 ? -20.244 -4.181 13.252 1.00 1.00 57 GLY A C 5
ATOM 10436 O O . GLY A 1 57 ? -20.632 -5.336 13.422 1.00 1.00 57 GLY A O 5
ATOM 10440 N N . LYS A 1 58 ? -20.061 -3.659 12.042 1.00 1.00 58 LYS A N 5
ATOM 10441 C CA . LYS A 1 58 ? -20.319 -4.443 10.824 1.00 1.00 58 LYS A CA 5
ATOM 10442 C C . LYS A 1 58 ? -19.016 -5.005 10.268 1.00 1.00 58 LYS A C 5
ATOM 10443 O O . LYS A 1 58 ? -18.131 -4.265 9.839 1.00 1.00 58 LYS A O 5
ATOM 10462 N N . ALA A 1 59 ? -18.893 -6.329 10.261 1.00 1.00 59 ALA A N 5
ATOM 10463 C CA . ALA A 1 59 ? -17.702 -6.986 9.746 1.00 1.00 59 ALA A CA 5
ATOM 10464 C C . ALA A 1 59 ? -17.633 -6.838 8.232 1.00 1.00 59 ALA A C 5
ATOM 10465 O O . ALA A 1 59 ? -18.619 -7.055 7.526 1.00 1.00 59 ALA A O 5
ATOM 10472 N N . TYR A 1 60 ? -16.462 -6.472 7.723 1.00 1.00 60 TYR A N 5
ATOM 10473 C CA . TYR A 1 60 ? -16.279 -6.294 6.270 1.00 1.00 60 TYR A CA 5
ATOM 10474 C C . TYR A 1 60 ? -14.961 -6.910 5.809 1.00 1.00 60 TYR A C 5
ATOM 10475 O O . TYR A 1 60 ? -14.007 -7.038 6.576 1.00 1.00 60 TYR A O 5
ATOM 10493 N N . GLU A 1 61 ? -14.911 -7.293 4.538 1.00 1.00 61 GLU A N 5
ATOM 10494 C CA . GLU A 1 61 ? -13.703 -7.891 3.958 1.00 1.00 61 GLU A CA 5
ATOM 10495 C C . GLU A 1 61 ? -13.422 -7.307 2.578 1.00 1.00 61 GLU A C 5
ATOM 10496 O O . GLU A 1 61 ? -14.314 -7.188 1.737 1.00 1.00 61 GLU A O 5
ATOM 10508 N N . ASP A 1 62 ? -12.166 -6.941 2.349 1.00 1.00 62 ASP A N 5
ATOM 10509 C CA . ASP A 1 62 ? -11.734 -6.369 1.072 1.00 1.00 62 ASP A CA 5
ATOM 10510 C C . ASP A 1 62 ? -11.278 -7.492 0.151 1.00 1.00 62 ASP A C 5
ATOM 10511 O O . ASP A 1 62 ? -11.096 -8.625 0.597 1.00 1.00 62 ASP A O 5
ATOM 10520 N N . LYS A 1 63 ? -11.088 -7.199 -1.132 1.00 1.00 63 LYS A N 5
ATOM 10521 C CA . LYS A 1 63 ? -10.662 -8.241 -2.072 1.00 1.00 63 LYS A CA 5
ATOM 10522 C C . LYS A 1 63 ? -9.993 -7.662 -3.318 1.00 1.00 63 LYS A C 5
ATOM 10523 O O . LYS A 1 63 ? -10.490 -6.719 -3.935 1.00 1.00 63 LYS A O 5
ATOM 10542 N N . GLY A 1 64 ? -8.862 -8.254 -3.685 1.00 1.00 64 GLY A N 5
ATOM 10543 C CA . GLY A 1 64 ? -8.112 -7.821 -4.865 1.00 1.00 64 GLY A CA 5
ATOM 10544 C C . GLY A 1 64 ? -7.166 -8.925 -5.329 1.00 1.00 64 GLY A C 5
ATOM 10545 O O . GLY A 1 64 ? -7.171 -10.035 -4.795 1.00 1.00 64 GLY A O 5
ATOM 10549 N N . THR A 1 65 ? -6.342 -8.629 -6.328 1.00 1.00 65 THR A N 5
ATOM 10550 C CA . THR A 1 65 ? -5.391 -9.621 -6.853 1.00 1.00 65 THR A CA 5
ATOM 10551 C C . THR A 1 65 ? -4.101 -8.956 -7.316 1.00 1.00 65 THR A C 5
ATOM 10552 O O . THR A 1 65 ? -4.071 -7.773 -7.653 1.00 1.00 65 THR A O 5
ATOM 10563 N N . ILE A 1 66 ? -3.024 -9.736 -7.335 1.00 1.00 66 ILE A N 5
ATOM 10564 C CA . ILE A 1 66 ? -1.722 -9.218 -7.761 1.00 1.00 66 ILE A CA 5
ATOM 10565 C C . ILE A 1 66 ? -1.678 -9.078 -9.282 1.00 1.00 66 ILE A C 5
ATOM 10566 O O . ILE A 1 66 ? -1.828 -10.051 -10.019 1.00 1.00 66 ILE A O 5
ATOM 10582 N N . LEU A 1 67 ? -1.465 -7.853 -9.753 1.00 1.00 67 LEU A N 5
ATOM 10583 C CA . LEU A 1 67 ? -1.397 -7.591 -11.193 1.00 1.00 67 LEU A CA 5
ATOM 10584 C C . LEU A 1 67 ? -0.042 -8.035 -11.748 1.00 1.00 67 LEU A C 5
ATOM 10585 O O . LEU A 1 67 ? 0.044 -8.739 -12.754 1.00 1.00 67 LEU A O 5
ATOM 10601 N N . GLN A 1 68 ? 1.029 -7.620 -11.080 1.00 1.00 68 GLN A N 5
ATOM 10602 C CA . GLN A 1 68 ? 2.395 -7.975 -11.494 1.00 1.00 68 GLN A CA 5
ATOM 10603 C C . GLN A 1 68 ? 3.245 -8.264 -10.266 1.00 1.00 68 GLN A C 5
ATOM 10604 O O . GLN A 1 68 ? 2.999 -7.721 -9.188 1.00 1.00 68 GLN A O 5
ATOM 10618 N N . PHE A 1 69 ? 4.245 -9.123 -10.420 1.00 1.00 69 PHE A N 5
ATOM 10619 C CA . PHE A 1 69 ? 5.124 -9.477 -9.300 1.00 1.00 69 PHE A CA 5
ATOM 10620 C C . PHE A 1 69 ? 6.548 -9.742 -9.774 1.00 1.00 69 PHE A C 5
ATOM 10621 O O . PHE A 1 69 ? 6.871 -10.822 -10.268 1.00 1.00 69 PHE A O 5
ATOM 10638 N N . ASN A 1 70 ? 7.417 -8.750 -9.610 1.00 1.00 70 ASN A N 5
ATOM 10639 C CA . ASN A 1 70 ? 8.830 -8.880 -10.001 1.00 1.00 70 ASN A CA 5
ATOM 10640 C C . ASN A 1 70 ? 9.713 -8.548 -8.807 1.00 1.00 70 ASN A C 5
ATOM 10641 O O . ASN A 1 70 ? 9.844 -7.388 -8.418 1.00 1.00 70 ASN A O 5
ATOM 10652 N N . GLU A 1 71 ? 10.321 -9.578 -8.225 1.00 1.00 71 GLU A N 5
ATOM 10653 C CA . GLU A 1 71 ? 11.188 -9.422 -7.056 1.00 1.00 71 GLU A CA 5
ATOM 10654 C C . GLU A 1 71 ? 12.043 -8.153 -7.128 1.00 1.00 71 GLU A C 5
ATOM 10655 O O . GLU A 1 71 ? 12.661 -7.850 -8.149 1.00 1.00 71 GLU A O 5
ATOM 10667 N N . ARG A 1 72 ? 12.072 -7.413 -6.025 1.00 1.00 72 ARG A N 5
ATOM 10668 C CA . ARG A 1 72 ? 12.858 -6.177 -5.911 1.00 1.00 72 ARG A CA 5
ATOM 10669 C C . ARG A 1 72 ? 12.866 -5.364 -7.211 1.00 1.00 72 ARG A C 5
ATOM 10670 O O . ARG A 1 72 ? 13.933 -5.031 -7.728 1.00 1.00 72 ARG A O 5
ATOM 10691 N N . SER A 1 73 ? 11.696 -5.048 -7.755 1.00 1.00 73 SER A N 5
ATOM 10692 C CA . SER A 1 73 ? 11.629 -4.279 -9.006 1.00 1.00 73 SER A CA 5
ATOM 10693 C C . SER A 1 73 ? 10.332 -3.476 -9.112 1.00 1.00 73 SER A C 5
ATOM 10694 O O . SER A 1 73 ? 10.361 -2.245 -9.097 1.00 1.00 73 SER A O 5
ATOM 10702 N N . ILE A 1 74 ? 9.198 -4.158 -9.233 1.00 1.00 74 ILE A N 5
ATOM 10703 C CA . ILE A 1 74 ? 7.910 -3.464 -9.358 1.00 1.00 74 ILE A CA 5
ATOM 10704 C C . ILE A 1 74 ? 6.771 -4.292 -8.779 1.00 1.00 74 ILE A C 5
ATOM 10705 O O . ILE A 1 74 ? 6.698 -5.504 -8.983 1.00 1.00 74 ILE A O 5
ATOM 10721 N N . LEU A 1 75 ? 5.868 -3.620 -8.071 1.00 1.00 75 LEU A N 5
ATOM 10722 C CA . LEU A 1 75 ? 4.712 -4.305 -7.481 1.00 1.00 75 LEU A CA 5
ATOM 10723 C C . LEU A 1 75 ? 3.428 -3.550 -7.836 1.00 1.00 75 LEU A C 5
ATOM 10724 O O . LEU A 1 75 ? 3.273 -2.368 -7.525 1.00 1.00 75 LEU A O 5
ATOM 10740 N N . GLN A 1 76 ? 2.496 -4.242 -8.483 1.00 1.00 76 GLN A N 5
ATOM 10741 C CA . GLN A 1 76 ? 1.212 -3.644 -8.876 1.00 1.00 76 GLN A CA 5
ATOM 10742 C C . GLN A 1 76 ? 0.061 -4.578 -8.514 1.00 1.00 76 GLN A C 5
ATOM 10743 O O . GLN A 1 76 ? 0.136 -5.788 -8.728 1.00 1.00 76 GLN A O 5
ATOM 10757 N N . TYR A 1 77 ? -1.007 -4.010 -7.964 1.00 1.00 77 TYR A N 5
ATOM 10758 C CA . TYR A 1 77 ? -2.170 -4.827 -7.579 1.00 1.00 77 TYR A CA 5
ATOM 10759 C C . TYR A 1 77 ? -3.477 -4.059 -7.717 1.00 1.00 77 TYR A C 5
ATOM 10760 O O . TYR A 1 77 ? -3.519 -2.829 -7.682 1.00 1.00 77 TYR A O 5
ATOM 10778 N N . SER A 1 78 ? -4.562 -4.814 -7.862 1.00 1.00 78 SER A N 5
ATOM 10779 C CA . SER A 1 78 ? -5.905 -4.241 -7.978 1.00 1.00 78 SER A CA 5
ATOM 10780 C C . SER A 1 78 ? -6.593 -4.375 -6.629 1.00 1.00 78 SER A C 5
ATOM 10781 O O . SER A 1 78 ? -6.289 -5.285 -5.858 1.00 1.00 78 SER A O 5
ATOM 10789 N N . HIS A 1 79 ? -7.514 -3.468 -6.321 1.00 1.00 79 HIS A N 5
ATOM 10790 C CA . HIS A 1 79 ? -8.205 -3.524 -5.029 1.00 1.00 79 HIS A CA 5
ATOM 10791 C C . HIS A 1 79 ? -9.589 -2.889 -5.101 1.00 1.00 79 HIS A C 5
ATOM 10792 O O . HIS A 1 79 ? -9.854 -2.007 -5.917 1.00 1.00 79 HIS A O 5
ATOM 10807 N N . PHE A 1 80 ? -10.467 -3.361 -4.222 1.00 1.00 80 PHE A N 5
ATOM 10808 C CA . PHE A 1 80 ? -11.842 -2.855 -4.158 1.00 1.00 80 PHE A CA 5
ATOM 10809 C C . PHE A 1 80 ? -12.324 -2.801 -2.705 1.00 1.00 80 PHE A C 5
ATOM 10810 O O . PHE A 1 80 ? -12.176 -3.753 -1.938 1.00 1.00 80 PHE A O 5
ATOM 10827 N N . SER A 1 81 ? -12.927 -1.675 -2.333 1.00 1.00 81 SER A N 5
ATOM 10828 C CA . SER A 1 81 ? -13.448 -1.485 -0.967 1.00 1.00 81 SER A CA 5
ATOM 10829 C C . SER A 1 81 ? -14.990 -1.590 -0.956 1.00 1.00 81 SER A C 5
ATOM 10830 O O . SER A 1 81 ? -15.644 -0.758 -1.583 1.00 1.00 81 SER A O 5
ATOM 10838 N N . PRO A 1 82 ? -15.570 -2.548 -0.286 1.00 1.00 82 PRO A N 5
ATOM 10839 C CA . PRO A 1 82 ? -17.061 -2.679 -0.263 1.00 1.00 82 PRO A CA 5
ATOM 10840 C C . PRO A 1 82 ? -17.724 -1.598 0.593 1.00 1.00 82 PRO A C 5
ATOM 10841 O O . PRO A 1 82 ? -18.921 -1.337 0.473 1.00 1.00 82 PRO A O 5
ATOM 10852 N N . LEU A 1 83 ? -16.944 -0.962 1.462 1.00 1.00 83 LEU A N 5
ATOM 10853 C CA . LEU A 1 83 ? -17.472 0.080 2.333 1.00 1.00 83 LEU A CA 5
ATOM 10854 C C . LEU A 1 83 ? -17.985 1.254 1.504 1.00 1.00 83 LEU A C 5
ATOM 10855 O O . LEU A 1 83 ? -18.598 2.183 2.031 1.00 1.00 83 LEU A O 5
ATOM 10871 N N . THR A 1 84 ? -17.736 1.211 0.200 1.00 1.00 84 THR A N 5
ATOM 10872 C CA . THR A 1 84 ? -18.176 2.274 -0.695 1.00 1.00 84 THR A CA 5
ATOM 10873 C C . THR A 1 84 ? -19.701 2.335 -0.761 1.00 1.00 84 THR A C 5
ATOM 10874 O O . THR A 1 84 ? -20.274 3.410 -0.934 1.00 1.00 84 THR A O 5
ATOM 10885 N N . GLY A 1 85 ? -20.355 1.186 -0.631 1.00 1.00 85 GLY A N 5
ATOM 10886 C CA . GLY A 1 85 ? -21.815 1.125 -0.681 1.00 1.00 85 GLY A CA 5
ATOM 10887 C C . GLY A 1 85 ? -22.323 1.409 -2.093 1.00 1.00 85 GLY A C 5
ATOM 10888 O O . GLY A 1 85 ? -23.512 1.642 -2.303 1.00 1.00 85 GLY A O 5
ATOM 10892 N N . LYS A 1 86 ? -21.407 1.390 -3.055 1.00 1.00 86 LYS A N 5
ATOM 10893 C CA . LYS A 1 86 ? -21.767 1.663 -4.457 1.00 1.00 86 LYS A CA 5
ATOM 10894 C C . LYS A 1 86 ? -22.120 0.363 -5.208 1.00 1.00 86 LYS A C 5
ATOM 10895 O O . LYS A 1 86 ? -21.572 -0.694 -4.893 1.00 1.00 86 LYS A O 5
ATOM 10914 N N . PRO A 1 87 ? -22.979 0.422 -6.188 1.00 1.00 87 PRO A N 5
ATOM 10915 C CA . PRO A 1 87 ? -23.358 -0.793 -6.984 1.00 1.00 87 PRO A CA 5
ATOM 10916 C C . PRO A 1 87 ? -22.185 -1.296 -7.835 1.00 1.00 87 PRO A C 5
ATOM 10917 O O . PRO A 1 87 ? -21.093 -0.726 -7.817 1.00 1.00 87 PRO A O 5
ATOM 10928 N N . ASP A 1 88 ? -22.410 -2.367 -8.587 1.00 1.00 88 ASP A N 5
ATOM 10929 C CA . ASP A 1 88 ? -21.377 -2.958 -9.438 1.00 1.00 88 ASP A CA 5
ATOM 10930 C C . ASP A 1 88 ? -20.756 -1.931 -10.382 1.00 1.00 88 ASP A C 5
ATOM 10931 O O . ASP A 1 88 ? -21.188 -1.753 -11.520 1.00 1.00 88 ASP A O 5
ATOM 10940 N N . LEU A 1 89 ? -19.718 -1.249 -9.909 1.00 1.00 89 LEU A N 5
ATOM 10941 C CA . LEU A 1 89 ? -19.013 -0.236 -10.716 1.00 1.00 89 LEU A CA 5
ATOM 10942 C C . LEU A 1 89 ? -17.490 -0.449 -10.613 1.00 1.00 89 LEU A C 5
ATOM 10943 O O . LEU A 1 89 ? -16.837 0.145 -9.752 1.00 1.00 89 LEU A O 5
ATOM 10959 N N . PRO A 1 90 ? -16.917 -1.255 -11.463 1.00 1.00 90 PRO A N 5
ATOM 10960 C CA . PRO A 1 90 ? -15.439 -1.522 -11.447 1.00 1.00 90 PRO A CA 5
ATOM 10961 C C . PRO A 1 90 ? -14.606 -0.235 -11.489 1.00 1.00 90 PRO A C 5
ATOM 10962 O O . PRO A 1 90 ? -13.531 -0.160 -10.895 1.00 1.00 90 PRO A O 5
ATOM 10973 N N . GLU A 1 91 ? -15.107 0.767 -12.203 1.00 1.00 91 GLU A N 5
ATOM 10974 C CA . GLU A 1 91 ? -14.404 2.041 -12.330 1.00 1.00 91 GLU A CA 5
ATOM 10975 C C . GLU A 1 91 ? -14.387 2.776 -10.992 1.00 1.00 91 GLU A C 5
ATOM 10976 O O . GLU A 1 91 ? -13.781 3.839 -10.854 1.00 1.00 91 GLU A O 5
ATOM 10988 N N . ASN A 1 92 ? -15.060 2.202 -10.000 1.00 1.00 92 ASN A N 5
ATOM 10989 C CA . ASN A 1 92 ? -15.140 2.807 -8.675 1.00 1.00 92 ASN A CA 5
ATOM 10990 C C . ASN A 1 92 ? -13.792 2.791 -7.953 1.00 1.00 92 ASN A C 5
ATOM 10991 O O . ASN A 1 92 ? -13.468 3.740 -7.240 1.00 1.00 92 ASN A O 5
ATOM 11002 N N . TYR A 1 93 ? -13.028 1.718 -8.129 1.00 1.00 93 TYR A N 5
ATOM 11003 C CA . TYR A 1 93 ? -11.722 1.575 -7.464 1.00 1.00 93 TYR A CA 5
ATOM 11004 C C . TYR A 1 93 ? -10.565 1.917 -8.397 1.00 1.00 93 TYR A C 5
ATOM 11005 O O . TYR A 1 93 ? -10.753 2.228 -9.573 1.00 1.00 93 TYR A O 5
ATOM 11023 N N . HIS A 1 94 ? -9.350 1.871 -7.860 1.00 1.00 94 HIS A N 5
ATOM 11024 C CA . HIS A 1 94 ? -8.132 2.190 -8.632 1.00 1.00 94 HIS A CA 5
ATOM 11025 C C . HIS A 1 94 ? -7.056 1.124 -8.427 1.00 1.00 94 HIS A C 5
ATOM 11026 O O . HIS A 1 94 ? -7.071 0.350 -7.469 1.00 1.00 94 HIS A O 5
ATOM 11041 N N . VAL A 1 95 ? -6.110 1.103 -9.360 1.00 1.00 95 VAL A N 5
ATOM 11042 C CA . VAL A 1 95 ? -4.996 0.150 -9.315 1.00 1.00 95 VAL A CA 5
ATOM 11043 C C . VAL A 1 95 ? -3.738 0.856 -8.820 1.00 1.00 95 VAL A C 5
ATOM 11044 O O . VAL A 1 95 ? -3.202 1.748 -9.478 1.00 1.00 95 VAL A O 5
ATOM 11057 N N . VAL A 1 96 ? -3.263 0.445 -7.649 1.00 1.00 96 VAL A N 5
ATOM 11058 C CA . VAL A 1 96 ? -2.063 1.039 -7.050 1.00 1.00 96 VAL A CA 5
ATOM 11059 C C . VAL A 1 96 ? -0.800 0.374 -7.578 1.00 1.00 96 VAL A C 5
ATOM 11060 O O . VAL A 1 96 ? -0.719 -0.851 -7.675 1.00 1.00 96 VAL A O 5
ATOM 11073 N N . THR A 1 97 ? 0.193 1.191 -7.913 1.00 1.00 97 THR A N 5
ATOM 11074 C CA . THR A 1 97 ? 1.477 0.688 -8.429 1.00 1.00 97 THR A CA 5
ATOM 11075 C C . THR A 1 97 ? 2.641 1.237 -7.611 1.00 1.00 97 THR A C 5
ATOM 11076 O O . THR A 1 97 ? 2.822 2.449 -7.488 1.00 1.00 97 THR A O 5
ATOM 11087 N N . ILE A 1 98 ? 3.429 0.323 -7.054 1.00 1.00 98 ILE A N 5
ATOM 11088 C CA . ILE A 1 98 ? 4.586 0.692 -6.228 1.00 1.00 98 ILE A CA 5
ATOM 11089 C C . ILE A 1 98 ? 5.889 0.457 -7.004 1.00 1.00 98 ILE A C 5
ATOM 11090 O O . ILE A 1 98 ? 6.131 -0.625 -7.541 1.00 1.00 98 ILE A O 5
ATOM 11106 N N . THR A 1 99 ? 6.729 1.486 -7.050 1.00 1.00 99 THR A N 5
ATOM 11107 C CA . THR A 1 99 ? 8.025 1.400 -7.757 1.00 1.00 99 THR A CA 5
ATOM 11108 C C . THR A 1 99 ? 9.170 1.588 -6.771 1.00 1.00 99 THR A C 5
ATOM 11109 O O . THR A 1 99 ? 9.217 2.567 -6.028 1.00 1.00 99 THR A O 5
ATOM 11120 N N . LEU A 1 100 ? 10.102 0.641 -6.762 1.00 1.00 100 LEU A N 5
ATOM 11121 C CA . LEU A 1 100 ? 11.259 0.700 -5.850 1.00 1.00 100 LEU A CA 5
ATOM 11122 C C . LEU A 1 100 ? 12.567 0.502 -6.619 1.00 1.00 100 LEU A C 5
ATOM 11123 O O . LEU A 1 100 ? 12.754 -0.484 -7.333 1.00 1.00 100 LEU A O 5
ATOM 11139 N N . THR A 1 101 ? 13.477 1.455 -6.453 1.00 1.00 101 THR A N 5
ATOM 11140 C CA . THR A 1 101 ? 14.788 1.408 -7.120 1.00 1.00 101 THR A CA 5
ATOM 11141 C C . THR A 1 101 ? 15.906 1.634 -6.114 1.00 1.00 101 THR A C 5
ATOM 11142 O O . THR A 1 101 ? 15.892 2.590 -5.340 1.00 1.00 101 THR A O 5
ATOM 11153 N N . ALA A 1 102 ? 16.893 0.743 -6.131 1.00 1.00 102 ALA A N 5
ATOM 11154 C CA . ALA A 1 102 ? 18.031 0.847 -5.213 1.00 1.00 102 ALA A CA 5
ATOM 11155 C C . ALA A 1 102 ? 19.155 1.646 -5.859 1.00 1.00 102 ALA A C 5
ATOM 11156 O O . ALA A 1 102 ? 19.829 1.172 -6.773 1.00 1.00 102 ALA A O 5
ATOM 11163 N N . LEU A 1 103 ? 19.360 2.868 -5.377 1.00 1.00 103 LEU A N 5
ATOM 11164 C CA . LEU A 1 103 ? 20.405 3.752 -5.909 1.00 1.00 103 LEU A CA 5
ATOM 11165 C C . LEU A 1 103 ? 21.664 3.669 -5.047 1.00 1.00 103 LEU A C 5
ATOM 11166 O O . LEU A 1 103 ? 21.673 3.036 -3.991 1.00 1.00 103 LEU A O 5
ATOM 11182 N N . LYS A 1 104 ? 22.737 4.307 -5.501 1.00 1.00 104 LYS A N 5
ATOM 11183 C CA . LYS A 1 104 ? 24.014 4.301 -4.797 1.00 1.00 104 LYS A CA 5
ATOM 11184 C C . LYS A 1 104 ? 23.913 4.935 -3.408 1.00 1.00 104 LYS A C 5
ATOM 11185 O O . LYS A 1 104 ? 24.524 4.430 -2.465 1.00 1.00 104 LYS A O 5
ATOM 11204 N N . LYS A 1 105 ? 23.163 6.024 -3.272 1.00 1.00 105 LYS A N 5
ATOM 11205 C CA . LYS A 1 105 ? 22.997 6.722 -1.996 1.00 1.00 105 LYS A CA 5
ATOM 11206 C C . LYS A 1 105 ? 22.027 5.974 -1.090 1.00 1.00 105 LYS A C 5
ATOM 11207 O O . LYS A 1 105 ? 22.250 5.843 0.114 1.00 1.00 105 LYS A O 5
ATOM 11226 N N . GLY A 1 106 ? 20.932 5.481 -1.659 1.00 1.00 106 GLY A N 5
ATOM 11227 C CA . GLY A 1 106 ? 19.934 4.761 -0.883 1.00 1.00 106 GLY A CA 5
ATOM 11228 C C . GLY A 1 106 ? 18.862 4.171 -1.789 1.00 1.00 106 GLY A C 5
ATOM 11229 O O . GLY A 1 106 ? 19.151 3.692 -2.884 1.00 1.00 106 GLY A O 5
ATOM 11233 N N . VAL A 1 107 ? 17.618 4.203 -1.319 1.00 1.00 107 VAL A N 5
ATOM 11234 C CA . VAL A 1 107 ? 16.483 3.659 -2.082 1.00 1.00 107 VAL A CA 5
ATOM 11235 C C . VAL A 1 107 ? 15.339 4.670 -2.168 1.00 1.00 107 VAL A C 5
ATOM 11236 O O . VAL A 1 107 ? 14.949 5.282 -1.174 1.00 1.00 107 VAL A O 5
ATOM 11249 N N . GLU A 1 108 ? 14.796 4.825 -3.372 1.00 1.00 108 GLU A N 5
ATOM 11250 C CA . GLU A 1 108 ? 13.675 5.745 -3.604 1.00 1.00 108 GLU A CA 5
ATOM 11251 C C . GLU A 1 108 ? 12.365 4.967 -3.629 1.00 1.00 108 GLU A C 5
ATOM 11252 O O . GLU A 1 108 ? 12.302 3.831 -4.098 1.00 1.00 108 GLU A O 5
ATOM 11264 N N . VAL A 1 109 ? 11.308 5.587 -3.114 1.00 1.00 109 VAL A N 5
ATOM 11265 C CA . VAL A 1 109 ? 9.979 4.960 -3.069 1.00 1.00 109 VAL A CA 5
ATOM 11266 C C . VAL A 1 109 ? 8.918 5.920 -3.593 1.00 1.00 109 VAL A C 5
ATOM 11267 O O . VAL A 1 109 ? 8.952 7.125 -3.344 1.00 1.00 109 VAL A O 5
ATOM 11280 N N . GLU A 1 110 ? 7.958 5.373 -4.333 1.00 1.00 110 GLU A N 5
ATOM 11281 C CA . GLU A 1 110 ? 6.879 6.183 -4.909 1.00 1.00 110 GLU A CA 5
ATOM 11282 C C . GLU A 1 110 ? 5.585 5.383 -4.972 1.00 1.00 110 GLU A C 5
ATOM 11283 O O . GLU A 1 110 ? 5.568 4.227 -5.393 1.00 1.00 110 GLU A O 5
ATOM 11295 N N . LEU A 1 111 ? 4.497 6.015 -4.546 1.00 1.00 111 LEU A N 5
ATOM 11296 C CA . LEU A 1 111 ? 3.170 5.384 -4.548 1.00 1.00 111 LEU A CA 5
ATOM 11297 C C . LEU A 1 111 ? 2.206 6.209 -5.389 1.00 1.00 111 LEU A C 5
ATOM 11298 O O . LEU A 1 111 ? 2.078 7.421 -5.216 1.00 1.00 111 LEU A O 5
ATOM 11314 N N . THR A 1 112 ? 1.523 5.544 -6.316 1.00 1.00 112 THR A N 5
ATOM 11315 C CA . THR A 1 112 ? 0.565 6.219 -7.211 1.00 1.00 112 THR A CA 5
ATOM 11316 C C . THR A 1 112 ? -0.843 5.650 -7.045 1.00 1.00 112 THR A C 5
ATOM 11317 O O . THR A 1 112 ? -1.035 4.445 -6.877 1.00 1.00 112 THR A O 5
ATOM 11328 N N . GLN A 1 113 ? -1.829 6.540 -7.102 1.00 1.00 113 GLN A N 5
ATOM 11329 C CA . GLN A 1 113 ? -3.240 6.147 -6.966 1.00 1.00 113 GLN A CA 5
ATOM 11330 C C . GLN A 1 113 ? -4.108 6.992 -7.895 1.00 1.00 113 GLN A C 5
ATOM 11331 O O . GLN A 1 113 ? -4.067 8.222 -7.865 1.00 1.00 113 GLN A O 5
ATOM 11345 N N . ASP A 1 114 ? -4.902 6.325 -8.726 1.00 1.00 114 ASP A N 5
ATOM 11346 C CA . ASP A 1 114 ? -5.781 7.010 -9.688 1.00 1.00 114 ASP A CA 5
ATOM 11347 C C . ASP A 1 114 ? -7.245 7.025 -9.229 1.00 1.00 114 ASP A C 5
ATOM 11348 O O . ASP A 1 114 ? -7.571 6.677 -8.093 1.00 1.00 114 ASP A O 5
ATOM 11357 N N . ASN A 1 115 ? -8.118 7.443 -10.139 1.00 1.00 115 ASN A N 5
ATOM 11358 C CA . ASN A 1 115 ? -9.563 7.525 -9.901 1.00 1.00 115 ASN A CA 5
ATOM 11359 C C . ASN A 1 115 ? -9.946 8.506 -8.794 1.00 1.00 115 ASN A C 5
ATOM 11360 O O . ASN A 1 115 ? -10.881 8.255 -8.033 1.00 1.00 115 ASN A O 5
ATOM 11371 N N . ASN A 1 116 ? -9.256 9.638 -8.699 1.00 1.00 116 ASN A N 5
ATOM 11372 C CA . ASN A 1 116 ? -9.606 10.638 -7.685 1.00 1.00 116 ASN A CA 5
ATOM 11373 C C . ASN A 1 116 ? -10.762 11.468 -8.234 1.00 1.00 116 ASN A C 5
ATOM 11374 O O . ASN A 1 116 ? -10.659 12.079 -9.299 1.00 1.00 116 ASN A O 5
ATOM 11385 N N . GLU A 1 117 ? -11.891 11.501 -7.534 1.00 1.00 117 GLU A N 5
ATOM 11386 C CA . GLU A 1 117 ? -13.059 12.241 -8.003 1.00 1.00 117 GLU A CA 5
ATOM 11387 C C . GLU A 1 117 ? -12.786 13.742 -8.089 1.00 1.00 117 GLU A C 5
ATOM 11388 O O . GLU A 1 117 ? -13.185 14.394 -9.054 1.00 1.00 117 GLU A O 5
ATOM 11400 N N . THR A 1 118 ? -12.100 14.302 -7.100 1.00 1.00 118 THR A N 5
ATOM 11401 C CA . THR A 1 118 ? -11.786 15.740 -7.101 1.00 1.00 118 THR A CA 5
ATOM 11402 C C . THR A 1 118 ? -10.418 15.996 -6.487 1.00 1.00 118 THR A C 5
ATOM 11403 O O . THR A 1 118 ? -9.787 15.093 -5.937 1.00 1.00 118 THR A O 5
ATOM 11414 N N . GLU A 1 119 ? -9.953 17.240 -6.575 1.00 1.00 119 GLU A N 5
ATOM 11415 C CA . GLU A 1 119 ? -8.663 17.610 -6.020 1.00 1.00 119 GLU A CA 5
ATOM 11416 C C . GLU A 1 119 ? -8.672 17.360 -4.519 1.00 1.00 119 GLU A C 5
ATOM 11417 O O . GLU A 1 119 ? -7.687 16.899 -3.941 1.00 1.00 119 GLU A O 5
ATOM 11429 N N . LYS A 1 120 ? -9.801 17.655 -3.882 1.00 1.00 120 LYS A N 5
ATOM 11430 C CA . LYS A 1 120 ? -9.943 17.455 -2.449 1.00 1.00 120 LYS A CA 5
ATOM 11431 C C . LYS A 1 120 ? -9.689 15.990 -2.113 1.00 1.00 120 LYS A C 5
ATOM 11432 O O . LYS A 1 120 ? -9.035 15.674 -1.120 1.00 1.00 120 LYS A O 5
ATOM 11451 N N . GLU A 1 121 ? -10.195 15.082 -2.941 1.00 1.00 121 GLU A N 5
ATOM 11452 C CA . GLU A 1 121 ? -10.011 13.653 -2.729 1.00 1.00 121 GLU A CA 5
ATOM 11453 C C . GLU A 1 121 ? -8.559 13.265 -2.986 1.00 1.00 121 GLU A C 5
ATOM 11454 O O . GLU A 1 121 ? -7.994 12.433 -2.276 1.00 1.00 121 GLU A O 5
ATOM 11466 N N . GLN A 1 122 ? -7.933 13.864 -3.992 1.00 1.00 122 GLN A N 5
ATOM 11467 C CA . GLN A 1 122 ? -6.545 13.568 -4.305 1.00 1.00 122 GLN A CA 5
ATOM 11468 C C . GLN A 1 122 ? -5.679 14.004 -3.138 1.00 1.00 122 GLN A C 5
ATOM 11469 O O . GLN A 1 122 ? -4.818 13.260 -2.667 1.00 1.00 122 GLN A O 5
ATOM 11483 N N . LYS A 1 123 ? -5.910 15.220 -2.656 1.00 1.00 123 LYS A N 5
ATOM 11484 C CA . LYS A 1 123 ? -5.162 15.748 -1.529 1.00 1.00 123 LYS A CA 5
ATOM 11485 C C . LYS A 1 123 ? -5.388 14.855 -0.325 1.00 1.00 123 LYS A C 5
ATOM 11486 O O . LYS A 1 123 ? -4.457 14.535 0.414 1.00 1.00 123 LYS A O 5
ATOM 11505 N N . HIS A 1 124 ? -6.631 14.430 -0.123 1.00 1.00 124 HIS A N 5
ATOM 11506 C CA . HIS A 1 124 ? -6.995 13.558 0.975 1.00 1.00 124 HIS A CA 5
ATOM 11507 C C . HIS A 1 124 ? -6.200 12.266 0.872 1.00 1.00 124 HIS A C 5
ATOM 11508 O O . HIS A 1 124 ? -5.759 11.709 1.878 1.00 1.00 124 HIS A O 5
ATOM 11523 N N . SER A 1 125 ? -6.016 11.786 -0.353 1.00 1.00 125 SER A N 5
ATOM 11524 C CA . SER A 1 125 ? -5.260 10.567 -0.597 1.00 1.00 125 SER A CA 5
ATOM 11525 C C . SER A 1 125 ? -3.779 10.824 -0.348 1.00 1.00 125 SER A C 5
ATOM 11526 O O . SER A 1 125 ? -3.129 10.105 0.412 1.00 1.00 125 SER A O 5
ATOM 11534 N N . GLU A 1 126 ? -3.241 11.858 -0.988 1.00 1.00 126 GLU A N 5
ATOM 11535 C CA . GLU A 1 126 ? -1.839 12.214 -0.833 1.00 1.00 126 GLU A CA 5
ATOM 11536 C C . GLU A 1 126 ? -1.518 12.428 0.638 1.00 1.00 126 GLU A C 5
ATOM 11537 O O . GLU A 1 126 ? -0.521 11.912 1.145 1.00 1.00 126 GLU A O 5
ATOM 11549 N N . ASP A 1 127 ? -2.363 13.183 1.330 1.00 1.00 127 ASP A N 5
ATOM 11550 C CA . ASP A 1 127 ? -2.164 13.450 2.747 1.00 1.00 127 ASP A CA 5
ATOM 11551 C C . ASP A 1 127 ? -2.227 12.140 3.532 1.00 1.00 127 ASP A C 5
ATOM 11552 O O . ASP A 1 127 ? -1.468 11.936 4.480 1.00 1.00 127 ASP A O 5
ATOM 11561 N N . ASN A 1 128 ? -3.125 11.246 3.131 1.00 1.00 128 ASN A N 5
ATOM 11562 C CA . ASN A 1 128 ? -3.271 9.959 3.801 1.00 1.00 128 ASN A CA 5
ATOM 11563 C C . ASN A 1 128 ? -2.052 9.088 3.539 1.00 1.00 128 ASN A C 5
ATOM 11564 O O . ASN A 1 128 ? -1.421 8.577 4.464 1.00 1.00 128 ASN A O 5
ATOM 11575 N N . TRP A 1 129 ? -1.710 8.920 2.267 1.00 1.00 129 TRP A N 5
ATOM 11576 C CA . TRP A 1 129 ? -0.562 8.115 1.904 1.00 1.00 129 TRP A CA 5
ATOM 11577 C C . TRP A 1 129 ? 0.695 8.727 2.494 1.00 1.00 129 TRP A C 5
ATOM 11578 O O . TRP A 1 129 ? 1.584 8.010 2.951 1.00 1.00 129 TRP A O 5
ATOM 11599 N N . ASN A 1 130 ? 0.784 10.053 2.507 1.00 1.00 130 ASN A N 5
ATOM 11600 C CA . ASN A 1 130 ? 1.945 10.723 3.068 1.00 1.00 130 ASN A CA 5
ATOM 11601 C C . ASN A 1 130 ? 2.092 10.291 4.523 1.00 1.00 130 ASN A C 5
ATOM 11602 O O . ASN A 1 130 ? 3.201 10.056 5.002 1.00 1.00 130 ASN A O 5
ATOM 11613 N N . THR A 1 131 ? 0.969 10.174 5.223 1.00 1.00 131 THR A N 5
ATOM 11614 C CA . THR A 1 131 ? 0.980 9.744 6.611 1.00 1.00 131 THR A CA 5
ATOM 11615 C C . THR A 1 131 ? 1.531 8.324 6.684 1.00 1.00 131 THR A C 5
ATOM 11616 O O . THR A 1 131 ? 2.268 7.970 7.603 1.00 1.00 131 THR A O 5
ATOM 11627 N N . MET A 1 132 ? 1.166 7.503 5.705 1.00 1.00 132 MET A N 5
ATOM 11628 C CA . MET A 1 132 ? 1.639 6.124 5.658 1.00 1.00 132 MET A CA 5
ATOM 11629 C C . MET A 1 132 ? 3.141 6.113 5.387 1.00 1.00 132 MET A C 5
ATOM 11630 O O . MET A 1 132 ? 3.912 5.465 6.097 1.00 1.00 132 MET A O 5
ATOM 11644 N N . LEU A 1 133 ? 3.560 6.842 4.359 1.00 1.00 133 LEU A N 5
ATOM 11645 C CA . LEU A 1 133 ? 4.973 6.923 4.005 1.00 1.00 133 LEU A CA 5
ATOM 11646 C C . LEU A 1 133 ? 5.750 7.531 5.171 1.00 1.00 133 LEU A C 5
ATOM 11647 O O . LEU A 1 133 ? 6.835 7.060 5.508 1.00 1.00 133 LEU A O 5
ATOM 11663 N N . GLU A 1 134 ? 5.192 8.562 5.797 1.00 1.00 134 GLU A N 5
ATOM 11664 C CA . GLU A 1 134 ? 5.831 9.204 6.934 1.00 1.00 134 GLU A CA 5
ATOM 11665 C C . GLU A 1 134 ? 5.811 8.250 8.114 1.00 1.00 134 GLU A C 5
ATOM 11666 O O . GLU A 1 134 ? 6.801 8.107 8.832 1.00 1.00 134 GLU A O 5
ATOM 11678 N N . GLY A 1 135 ? 4.682 7.577 8.318 1.00 1.00 135 GLY A N 5
ATOM 11679 C CA . GLY A 1 135 ? 4.543 6.625 9.405 1.00 1.00 135 GLY A CA 5
ATOM 11680 C C . GLY A 1 135 ? 5.527 5.480 9.223 1.00 1.00 135 GLY A C 5
ATOM 11681 O O . GLY A 1 135 ? 6.100 4.979 10.192 1.00 1.00 135 GLY A O 5
ATOM 11685 N N . LEU A 1 136 ? 5.739 5.070 7.977 1.00 1.00 136 LEU A N 5
ATOM 11686 C CA . LEU A 1 136 ? 6.667 3.990 7.664 1.00 1.00 136 LEU A CA 5
ATOM 11687 C C . LEU A 1 136 ? 8.090 4.427 7.984 1.00 1.00 136 LEU A C 5
ATOM 11688 O O . LEU A 1 136 ? 8.888 3.661 8.524 1.00 1.00 136 LEU A O 5
ATOM 11704 N N . LYS A 1 137 ? 8.423 5.669 7.645 1.00 1.00 137 LYS A N 5
ATOM 11705 C CA . LYS A 1 137 ? 9.758 6.189 7.891 1.00 1.00 137 LYS A CA 5
ATOM 11706 C C . LYS A 1 137 ? 10.059 6.163 9.384 1.00 1.00 137 LYS A C 5
ATOM 11707 O O . LYS A 1 137 ? 11.195 5.902 9.779 1.00 1.00 137 LYS A O 5
ATOM 11726 N N . LYS A 1 138 ? 9.059 6.427 10.217 1.00 1.00 138 LYS A N 5
ATOM 11727 C CA . LYS A 1 138 ? 9.241 6.430 11.662 1.00 1.00 138 LYS A CA 5
ATOM 11728 C C . LYS A 1 138 ? 9.677 5.050 12.157 1.00 1.00 138 LYS A C 5
ATOM 11729 O O . LYS A 1 138 ? 10.510 4.936 13.056 1.00 1.00 138 LYS A O 5
ATOM 11748 N N . PHE A 1 139 ? 9.106 3.998 11.580 1.00 1.00 139 PHE A N 5
ATOM 11749 C CA . PHE A 1 139 ? 9.447 2.631 11.981 1.00 1.00 139 PHE A CA 5
ATOM 11750 C C . PHE A 1 139 ? 10.841 2.245 11.469 1.00 1.00 139 PHE A C 5
ATOM 11751 O O . PHE A 1 139 ? 11.680 1.753 12.222 1.00 1.00 139 PHE A O 5
ATOM 11768 N N . LEU A 1 140 ? 11.079 2.470 10.181 1.00 1.00 140 LEU A N 5
ATOM 11769 C CA . LEU A 1 140 ? 12.373 2.141 9.579 1.00 1.00 140 LEU A CA 5
ATOM 11770 C C . LEU A 1 140 ? 13.493 2.989 10.193 1.00 1.00 140 LEU A C 5
ATOM 11771 O O . LEU A 1 140 ? 14.582 2.484 10.470 1.00 1.00 140 LEU A O 5
ATOM 11787 N N . GLU A 1 141 ? 13.228 4.274 10.404 1.00 1.00 141 GLU A N 5
ATOM 11788 C CA . GLU A 1 141 ? 14.226 5.178 10.985 1.00 1.00 141 GLU A CA 5
ATOM 11789 C C . GLU A 1 141 ? 14.331 4.944 12.495 1.00 1.00 141 GLU A C 5
ATOM 11790 O O . GLU A 1 141 ? 15.127 5.582 13.184 1.00 1.00 141 GLU A O 5
ATOM 11802 N N . ASN A 1 142 ? 13.519 4.029 13.013 1.00 1.00 142 ASN A N 5
ATOM 11803 C CA . ASN A 1 142 ? 13.510 3.723 14.436 1.00 1.00 142 ASN A CA 5
ATOM 11804 C C . ASN A 1 142 ? 14.869 3.208 14.875 1.00 1.00 142 ASN A C 5
ATOM 11805 O O . ASN A 1 142 ? 15.343 3.531 15.964 1.00 1.00 142 ASN A O 5
ATOM 11816 N N . LYS A 1 143 ? 15.508 2.400 14.033 1.00 1.00 143 LYS A N 5
ATOM 11817 C CA . LYS A 1 143 ? 16.810 1.840 14.345 1.00 1.00 143 LYS A CA 5
ATOM 11818 C C . LYS A 1 143 ? 17.818 2.944 14.644 1.00 1.00 143 LYS A C 5
ATOM 11819 O O . LYS A 1 143 ? 18.637 2.807 15.554 1.00 1.00 143 LYS A O 5
ATOM 11838 N N . VAL A 1 144 ? 17.769 4.036 13.890 1.00 1.00 144 VAL A N 5
ATOM 11839 C CA . VAL A 1 144 ? 18.687 5.148 14.094 1.00 1.00 144 VAL A CA 5
ATOM 11840 C C . VAL A 1 144 ? 18.471 5.769 15.471 1.00 1.00 144 VAL A C 5
ATOM 11841 O O . VAL A 1 144 ? 19.430 6.022 16.200 1.00 1.00 144 VAL A O 5
ATOM 11854 N N . SER A 1 145 ? 17.219 6.019 15.837 1.00 1.00 145 SER A N 5
ATOM 11855 C CA . SER A 1 145 ? 16.895 6.607 17.130 1.00 1.00 145 SER A CA 5
ATOM 11856 C C . SER A 1 145 ? 17.341 5.691 18.260 1.00 1.00 145 SER A C 5
ATOM 11857 O O . SER A 1 145 ? 17.893 6.147 19.262 1.00 1.00 145 SER A O 5
ATOM 11865 N N . ALA A 1 146 ? 17.100 4.394 18.096 1.00 1.00 146 ALA A N 5
ATOM 11866 C CA . ALA A 1 146 ? 17.476 3.407 19.100 1.00 1.00 146 ALA A CA 5
ATOM 11867 C C . ALA A 1 146 ? 18.988 3.391 19.295 1.00 1.00 146 ALA A C 5
ATOM 11868 O O . ALA A 1 146 ? 19.508 2.343 19.640 1.00 1.00 146 ALA A O 5
ATOM 11876 N N . MET A 1 1 ? -12.262 13.742 -20.846 1.00 1.00 1 MET A N 6
ATOM 11877 C CA . MET A 1 1 ? -10.891 13.858 -21.425 1.00 1.00 1 MET A CA 6
ATOM 11878 C C . MET A 1 1 ? -9.874 13.305 -20.428 1.00 1.00 1 MET A C 6
ATOM 11879 O O . MET A 1 1 ? -9.740 13.822 -19.320 1.00 1.00 1 MET A O 6
ATOM 11895 N N . GLU A 1 2 ? -9.168 12.251 -20.826 1.00 1.00 2 GLU A N 6
ATOM 11896 C CA . GLU A 1 2 ? -8.165 11.615 -19.963 1.00 1.00 2 GLU A CA 6
ATOM 11897 C C . GLU A 1 2 ? -8.805 11.165 -18.652 1.00 1.00 2 GLU A C 6
ATOM 11898 O O . GLU A 1 2 ? -9.796 11.745 -18.207 1.00 1.00 2 GLU A O 6
ATOM 11910 N N . ILE A 1 3 ? -8.253 10.128 -18.031 1.00 1.00 3 ILE A N 6
ATOM 11911 C CA . ILE A 1 3 ? -8.785 9.612 -16.776 1.00 1.00 3 ILE A CA 6
ATOM 11912 C C . ILE A 1 3 ? -8.840 10.714 -15.718 1.00 1.00 3 ILE A C 6
ATOM 11913 O O . ILE A 1 3 ? -8.479 11.865 -15.966 1.00 1.00 3 ILE A O 6
ATOM 11929 N N . LYS A 1 4 ? -9.291 10.366 -14.518 1.00 1.00 4 LYS A N 6
ATOM 11930 C CA . LYS A 1 4 ? -9.402 11.329 -13.426 1.00 1.00 4 LYS A CA 6
ATOM 11931 C C . LYS A 1 4 ? -8.015 11.685 -12.873 1.00 1.00 4 LYS A C 6
ATOM 11932 O O . LYS A 1 4 ? -6.986 11.348 -13.461 1.00 1.00 4 LYS A O 6
ATOM 11951 N N . LEU A 1 5 ? -7.982 12.369 -11.734 1.00 1.00 5 LEU A N 6
ATOM 11952 C CA . LEU A 1 5 ? -6.727 12.783 -11.105 1.00 1.00 5 LEU A CA 6
ATOM 11953 C C . LEU A 1 5 ? -6.013 11.590 -10.453 1.00 1.00 5 LEU A C 6
ATOM 11954 O O . LEU A 1 5 ? -6.629 10.729 -9.827 1.00 1.00 5 LEU A O 6
ATOM 11970 N N . ILE A 1 6 ? -4.693 11.554 -10.601 1.00 1.00 6 ILE A N 6
ATOM 11971 C CA . ILE A 1 6 ? -3.864 10.469 -10.036 1.00 1.00 6 ILE A CA 6
ATOM 11972 C C . ILE A 1 6 ? -2.968 10.996 -8.918 1.00 1.00 6 ILE A C 6
ATOM 11973 O O . ILE A 1 6 ? -2.239 11.973 -9.095 1.00 1.00 6 ILE A O 6
ATOM 11989 N N . ALA A 1 7 ? -3.003 10.344 -7.761 1.00 1.00 7 ALA A N 6
ATOM 11990 C CA . ALA A 1 7 ? -2.182 10.754 -6.617 1.00 1.00 7 ALA A CA 6
ATOM 11991 C C . ALA A 1 7 ? -0.711 10.425 -6.863 1.00 1.00 7 ALA A C 6
ATOM 11992 O O . ALA A 1 7 ? -0.385 9.418 -7.492 1.00 1.00 7 ALA A O 6
ATOM 11999 N N . GLN A 1 8 ? 0.181 11.279 -6.372 1.00 1.00 8 GLN A N 6
ATOM 12000 C CA . GLN A 1 8 ? 1.631 11.076 -6.544 1.00 1.00 8 GLN A CA 6
ATOM 12001 C C . GLN A 1 8 ? 2.390 11.413 -5.256 1.00 1.00 8 GLN A C 6
ATOM 12002 O O . GLN A 1 8 ? 2.295 12.523 -4.734 1.00 1.00 8 GLN A O 6
ATOM 12016 N N . VAL A 1 9 ? 3.152 10.448 -4.751 1.00 1.00 9 VAL A N 6
ATOM 12017 C CA . VAL A 1 9 ? 3.945 10.638 -3.522 1.00 1.00 9 VAL A CA 6
ATOM 12018 C C . VAL A 1 9 ? 5.297 9.940 -3.646 1.00 1.00 9 VAL A C 6
ATOM 12019 O O . VAL A 1 9 ? 5.440 8.952 -4.365 1.00 1.00 9 VAL A O 6
ATOM 12032 N N . LYS A 1 10 ? 6.303 10.451 -2.943 1.00 1.00 10 LYS A N 6
ATOM 12033 C CA . LYS A 1 10 ? 7.641 9.860 -2.982 1.00 1.00 10 LYS A CA 6
ATOM 12034 C C . LYS A 1 10 ? 8.522 10.418 -1.864 1.00 1.00 10 LYS A C 6
ATOM 12035 O O . LYS A 1 10 ? 8.444 11.598 -1.525 1.00 1.00 10 LYS A O 6
ATOM 12054 N N . THR A 1 11 ? 9.366 9.566 -1.292 1.00 1.00 11 THR A N 6
ATOM 12055 C CA . THR A 1 11 ? 10.272 9.972 -0.208 1.00 1.00 11 THR A CA 6
ATOM 12056 C C . THR A 1 11 ? 11.592 9.197 -0.265 1.00 1.00 11 THR A C 6
ATOM 12057 O O . THR A 1 11 ? 11.637 8.025 -0.638 1.00 1.00 11 THR A O 6
ATOM 12068 N N . VAL A 1 12 ? 12.674 9.865 0.120 1.00 1.00 12 VAL A N 6
ATOM 12069 C CA . VAL A 1 12 ? 14.019 9.251 0.119 1.00 1.00 12 VAL A CA 6
ATOM 12070 C C . VAL A 1 12 ? 14.484 8.963 1.543 1.00 1.00 12 VAL A C 6
ATOM 12071 O O . VAL A 1 12 ? 14.384 9.814 2.428 1.00 1.00 12 VAL A O 6
ATOM 12084 N N . ILE A 1 13 ? 14.993 7.755 1.769 1.00 1.00 13 ILE A N 6
ATOM 12085 C CA . ILE A 1 13 ? 15.474 7.356 3.101 1.00 1.00 13 ILE A CA 6
ATOM 12086 C C . ILE A 1 13 ? 16.720 6.485 2.987 1.00 1.00 13 ILE A C 6
ATOM 12087 O O . ILE A 1 13 ? 16.904 5.750 2.016 1.00 1.00 13 ILE A O 6
ATOM 12103 N N . ASN A 1 14 ? 17.582 6.544 3.996 1.00 1.00 14 ASN A N 6
ATOM 12104 C CA . ASN A 1 14 ? 18.796 5.738 4.011 1.00 1.00 14 ASN A CA 6
ATOM 12105 C C . ASN A 1 14 ? 18.501 4.366 4.618 1.00 1.00 14 ASN A C 6
ATOM 12106 O O . ASN A 1 14 ? 18.525 4.182 5.835 1.00 1.00 14 ASN A O 6
ATOM 12117 N N . ALA A 1 15 ? 18.227 3.388 3.759 1.00 1.00 15 ALA A N 6
ATOM 12118 C CA . ALA A 1 15 ? 17.933 2.025 4.229 1.00 1.00 15 ALA A CA 6
ATOM 12119 C C . ALA A 1 15 ? 17.953 1.018 3.061 1.00 1.00 15 ALA A C 6
ATOM 12120 O O . ALA A 1 15 ? 17.630 1.391 1.934 1.00 1.00 15 ALA A O 6
ATOM 12127 N N . PRO A 1 16 ? 18.306 -0.216 3.299 1.00 1.00 16 PRO A N 6
ATOM 12128 C CA . PRO A 1 16 ? 18.344 -1.251 2.212 1.00 1.00 16 PRO A CA 6
ATOM 12129 C C . PRO A 1 16 ? 16.961 -1.525 1.616 1.00 1.00 16 PRO A C 6
ATOM 12130 O O . PRO A 1 16 ? 15.938 -1.450 2.299 1.00 1.00 16 PRO A O 6
ATOM 12141 N N . ILE A 1 17 ? 16.940 -1.850 0.326 1.00 1.00 17 ILE A N 6
ATOM 12142 C CA . ILE A 1 17 ? 15.703 -2.142 -0.390 1.00 1.00 17 ILE A CA 6
ATOM 12143 C C . ILE A 1 17 ? 15.078 -3.451 0.089 1.00 1.00 17 ILE A C 6
ATOM 12144 O O . ILE A 1 17 ? 13.860 -3.625 0.056 1.00 1.00 17 ILE A O 6
ATOM 12160 N N . GLU A 1 18 ? 15.910 -4.384 0.539 1.00 1.00 18 GLU A N 6
ATOM 12161 C CA . GLU A 1 18 ? 15.426 -5.683 1.005 1.00 1.00 18 GLU A CA 6
ATOM 12162 C C . GLU A 1 18 ? 14.376 -5.534 2.104 1.00 1.00 18 GLU A C 6
ATOM 12163 O O . GLU A 1 18 ? 13.287 -6.100 2.011 1.00 1.00 18 GLU A O 6
ATOM 12175 N N . LYS A 1 19 ? 14.716 -4.787 3.148 1.00 1.00 19 LYS A N 6
ATOM 12176 C CA . LYS A 1 19 ? 13.818 -4.587 4.279 1.00 1.00 19 LYS A CA 6
ATOM 12177 C C . LYS A 1 19 ? 12.588 -3.767 3.886 1.00 1.00 19 LYS A C 6
ATOM 12178 O O . LYS A 1 19 ? 11.481 -4.076 4.330 1.00 1.00 19 LYS A O 6
ATOM 12197 N N . VAL A 1 20 ? 12.758 -2.732 3.069 1.00 1.00 20 VAL A N 6
ATOM 12198 C CA . VAL A 1 20 ? 11.621 -1.916 2.657 1.00 1.00 20 VAL A CA 6
ATOM 12199 C C . VAL A 1 20 ? 10.702 -2.763 1.785 1.00 1.00 20 VAL A C 6
ATOM 12200 O O . VAL A 1 20 ? 9.492 -2.818 2.004 1.00 1.00 20 VAL A O 6
ATOM 12213 N N . TRP A 1 21 ? 11.276 -3.445 0.800 1.00 1.00 21 TRP A N 6
ATOM 12214 C CA . TRP A 1 21 ? 10.521 -4.311 -0.098 1.00 1.00 21 TRP A CA 6
ATOM 12215 C C . TRP A 1 21 ? 9.759 -5.341 0.723 1.00 1.00 21 TRP A C 6
ATOM 12216 O O . TRP A 1 21 ? 8.593 -5.642 0.468 1.00 1.00 21 TRP A O 6
ATOM 12237 N N . GLU A 1 22 ? 10.422 -5.887 1.738 1.00 1.00 22 GLU A N 6
ATOM 12238 C CA . GLU A 1 22 ? 9.810 -6.877 2.612 1.00 1.00 22 GLU A CA 6
ATOM 12239 C C . GLU A 1 22 ? 8.565 -6.303 3.279 1.00 1.00 22 GLU A C 6
ATOM 12240 O O . GLU A 1 22 ? 7.520 -6.952 3.323 1.00 1.00 22 GLU A O 6
ATOM 12252 N N . ALA A 1 23 ? 8.669 -5.081 3.795 1.00 1.00 23 ALA A N 6
ATOM 12253 C CA . ALA A 1 23 ? 7.549 -4.430 4.468 1.00 1.00 23 ALA A CA 6
ATOM 12254 C C . ALA A 1 23 ? 6.348 -4.275 3.544 1.00 1.00 23 ALA A C 6
ATOM 12255 O O . ALA A 1 23 ? 5.205 -4.257 3.997 1.00 1.00 23 ALA A O 6
ATOM 12262 N N . LEU A 1 24 ? 6.600 -4.154 2.244 1.00 1.00 24 LEU A N 6
ATOM 12263 C CA . LEU A 1 24 ? 5.522 -3.981 1.276 1.00 1.00 24 LEU A CA 6
ATOM 12264 C C . LEU A 1 24 ? 4.655 -5.252 1.173 1.00 1.00 24 LEU A C 6
ATOM 12265 O O . LEU A 1 24 ? 3.427 -5.170 1.149 1.00 1.00 24 LEU A O 6
ATOM 12281 N N . VAL A 1 25 ? 5.290 -6.418 1.107 1.00 1.00 25 VAL A N 6
ATOM 12282 C CA . VAL A 1 25 ? 4.573 -7.709 0.990 1.00 1.00 25 VAL A CA 6
ATOM 12283 C C . VAL A 1 25 ? 4.854 -8.618 2.192 1.00 1.00 25 VAL A C 6
ATOM 12284 O O . VAL A 1 25 ? 5.656 -9.549 2.129 1.00 1.00 25 VAL A O 6
ATOM 12297 N N . ASN A 1 26 ? 4.168 -8.343 3.297 1.00 1.00 26 ASN A N 6
ATOM 12298 C CA . ASN A 1 26 ? 4.334 -9.150 4.513 1.00 1.00 26 ASN A CA 6
ATOM 12299 C C . ASN A 1 26 ? 3.087 -9.030 5.425 1.00 1.00 26 ASN A C 6
ATOM 12300 O O . ASN A 1 26 ? 2.809 -7.937 5.917 1.00 1.00 26 ASN A O 6
ATOM 12311 N N . PRO A 1 27 ? 2.361 -10.088 5.658 1.00 1.00 27 PRO A N 6
ATOM 12312 C CA . PRO A 1 27 ? 1.139 -10.015 6.520 1.00 1.00 27 PRO A CA 6
ATOM 12313 C C . PRO A 1 27 ? 1.482 -9.865 8.005 1.00 1.00 27 PRO A C 6
ATOM 12314 O O . PRO A 1 27 ? 0.596 -9.686 8.840 1.00 1.00 27 PRO A O 6
ATOM 12325 N N . GLU A 1 28 ? 2.768 -9.939 8.329 1.00 1.00 28 GLU A N 6
ATOM 12326 C CA . GLU A 1 28 ? 3.219 -9.803 9.721 1.00 1.00 28 GLU A CA 6
ATOM 12327 C C . GLU A 1 28 ? 3.606 -8.354 10.015 1.00 1.00 28 GLU A C 6
ATOM 12328 O O . GLU A 1 28 ? 3.216 -7.801 11.043 1.00 1.00 28 GLU A O 6
ATOM 12340 N N . ILE A 1 29 ? 4.364 -7.735 9.116 1.00 1.00 29 ILE A N 6
ATOM 12341 C CA . ILE A 1 29 ? 4.780 -6.344 9.287 1.00 1.00 29 ILE A CA 6
ATOM 12342 C C . ILE A 1 29 ? 3.580 -5.430 9.058 1.00 1.00 29 ILE A C 6
ATOM 12343 O O . ILE A 1 29 ? 3.362 -4.462 9.788 1.00 1.00 29 ILE A O 6
ATOM 12359 N N . ILE A 1 30 ? 2.793 -5.744 8.035 1.00 1.00 30 ILE A N 6
ATOM 12360 C CA . ILE A 1 30 ? 1.610 -4.951 7.714 1.00 1.00 30 ILE A CA 6
ATOM 12361 C C . ILE A 1 30 ? 0.653 -4.974 8.901 1.00 1.00 30 ILE A C 6
ATOM 12362 O O . ILE A 1 30 ? 0.076 -3.950 9.268 1.00 1.00 30 ILE A O 6
ATOM 12378 N N . LYS A 1 31 ? 0.482 -6.142 9.510 1.00 1.00 31 LYS A N 6
ATOM 12379 C CA . LYS A 1 31 ? -0.398 -6.286 10.660 1.00 1.00 31 LYS A CA 6
ATOM 12380 C C . LYS A 1 31 ? 0.140 -5.487 11.842 1.00 1.00 31 LYS A C 6
ATOM 12381 O O . LYS A 1 31 ? -0.622 -5.020 12.689 1.00 1.00 31 LYS A O 6
ATOM 12400 N N . GLU A 1 32 ? 1.457 -5.327 11.907 1.00 1.00 32 GLU A N 6
ATOM 12401 C CA . GLU A 1 32 ? 2.079 -4.581 12.996 1.00 1.00 32 GLU A CA 6
ATOM 12402 C C . GLU A 1 32 ? 1.472 -3.182 13.080 1.00 1.00 32 GLU A C 6
ATOM 12403 O O . GLU A 1 32 ? 1.167 -2.693 14.169 1.00 1.00 32 GLU A O 6
ATOM 12415 N N . TYR A 1 33 ? 1.286 -2.536 11.934 1.00 1.00 33 TYR A N 6
ATOM 12416 C CA . TYR A 1 33 ? 0.709 -1.197 11.892 1.00 1.00 33 TYR A CA 6
ATOM 12417 C C . TYR A 1 33 ? -0.770 -1.245 12.264 1.00 1.00 33 TYR A C 6
ATOM 12418 O O . TYR A 1 33 ? -1.298 -0.316 12.876 1.00 1.00 33 TYR A O 6
ATOM 12436 N N . MET A 1 34 ? -1.446 -2.331 11.896 1.00 1.00 34 MET A N 6
ATOM 12437 C CA . MET A 1 34 ? -2.872 -2.494 12.181 1.00 1.00 34 MET A CA 6
ATOM 12438 C C . MET A 1 34 ? -3.085 -3.075 13.575 1.00 1.00 34 MET A C 6
ATOM 12439 O O . MET A 1 34 ? -2.244 -3.796 14.109 1.00 1.00 34 MET A O 6
ATOM 12453 N N . PHE A 1 35 ? -4.229 -2.755 14.172 1.00 1.00 35 PHE A N 6
ATOM 12454 C CA . PHE A 1 35 ? -4.560 -3.230 15.511 1.00 1.00 35 PHE A CA 6
ATOM 12455 C C . PHE A 1 35 ? -4.641 -4.759 15.567 1.00 1.00 35 PHE A C 6
ATOM 12456 O O . PHE A 1 35 ? -4.159 -5.370 16.520 1.00 1.00 35 PHE A O 6
ATOM 12473 N N . GLY A 1 36 ? -5.251 -5.381 14.564 1.00 1.00 36 GLY A N 6
ATOM 12474 C CA . GLY A 1 36 ? -5.374 -6.838 14.550 1.00 1.00 36 GLY A CA 6
ATOM 12475 C C . GLY A 1 36 ? -5.995 -7.345 13.250 1.00 1.00 36 GLY A C 6
ATOM 12476 O O . GLY A 1 36 ? -6.896 -8.184 13.266 1.00 1.00 36 GLY A O 6
ATOM 12480 N N . THR A 1 37 ? -5.513 -6.846 12.116 1.00 1.00 37 THR A N 6
ATOM 12481 C CA . THR A 1 37 ? -6.032 -7.266 10.808 1.00 1.00 37 THR A CA 6
ATOM 12482 C C . THR A 1 37 ? -5.318 -8.525 10.321 1.00 1.00 37 THR A C 6
ATOM 12483 O O . THR A 1 37 ? -4.092 -8.582 10.235 1.00 1.00 37 THR A O 6
ATOM 12494 N N . THR A 1 38 ? -6.098 -9.549 9.991 1.00 1.00 38 THR A N 6
ATOM 12495 C CA . THR A 1 38 ? -5.538 -10.816 9.506 1.00 1.00 38 THR A CA 6
ATOM 12496 C C . THR A 1 38 ? -5.343 -10.776 7.993 1.00 1.00 38 THR A C 6
ATOM 12497 O O . THR A 1 38 ? -6.270 -11.045 7.230 1.00 1.00 38 THR A O 6
ATOM 12508 N N . VAL A 1 39 ? -4.128 -10.448 7.564 1.00 1.00 39 VAL A N 6
ATOM 12509 C CA . VAL A 1 39 ? -3.803 -10.372 6.131 1.00 1.00 39 VAL A CA 6
ATOM 12510 C C . VAL A 1 39 ? -3.243 -11.699 5.636 1.00 1.00 39 VAL A C 6
ATOM 12511 O O . VAL A 1 39 ? -2.297 -12.245 6.207 1.00 1.00 39 VAL A O 6
ATOM 12524 N N . VAL A 1 40 ? -3.823 -12.228 4.565 1.00 1.00 40 VAL A N 6
ATOM 12525 C CA . VAL A 1 40 ? -3.374 -13.506 3.985 1.00 1.00 40 VAL A CA 6
ATOM 12526 C C . VAL A 1 40 ? -3.094 -13.346 2.495 1.00 1.00 40 VAL A C 6
ATOM 12527 O O . VAL A 1 40 ? -3.948 -12.903 1.728 1.00 1.00 40 VAL A O 6
ATOM 12540 N N . SER A 1 41 ? -1.888 -13.719 2.079 1.00 1.00 41 SER A N 6
ATOM 12541 C CA . SER A 1 41 ? -1.498 -13.619 0.671 1.00 1.00 41 SER A CA 6
ATOM 12542 C C . SER A 1 41 ? -0.344 -14.555 0.344 1.00 1.00 41 SER A C 6
ATOM 12543 O O . SER A 1 41 ? 0.462 -14.880 1.215 1.00 1.00 41 SER A O 6
ATOM 12551 N N . ASP A 1 42 ? -0.262 -14.963 -0.917 1.00 1.00 42 ASP A N 6
ATOM 12552 C CA . ASP A 1 42 ? 0.809 -15.833 -1.399 1.00 1.00 42 ASP A CA 6
ATOM 12553 C C . ASP A 1 42 ? 1.894 -14.971 -2.050 1.00 1.00 42 ASP A C 6
ATOM 12554 O O . ASP A 1 42 ? 3.004 -15.424 -2.323 1.00 1.00 42 ASP A O 6
ATOM 12563 N N . TRP A 1 43 ? 1.564 -13.707 -2.295 1.00 1.00 43 TRP A N 6
ATOM 12564 C CA . TRP A 1 43 ? 2.480 -12.749 -2.911 1.00 1.00 43 TRP A CA 6
ATOM 12565 C C . TRP A 1 43 ? 3.036 -13.265 -4.237 1.00 1.00 43 TRP A C 6
ATOM 12566 O O . TRP A 1 43 ? 4.243 -13.452 -4.394 1.00 1.00 43 TRP A O 6
ATOM 12587 N N . LYS A 1 44 ? 2.160 -13.488 -5.213 1.00 1.00 44 LYS A N 6
ATOM 12588 C CA . LYS A 1 44 ? 2.587 -13.969 -6.529 1.00 1.00 44 LYS A CA 6
ATOM 12589 C C . LYS A 1 44 ? 1.554 -13.627 -7.597 1.00 1.00 44 LYS A C 6
ATOM 12590 O O . LYS A 1 44 ? 0.377 -13.407 -7.308 1.00 1.00 44 LYS A O 6
ATOM 12609 N N . GLU A 1 45 ? 1.989 -13.584 -8.851 1.00 1.00 45 GLU A N 6
ATOM 12610 C CA . GLU A 1 45 ? 1.106 -13.253 -9.968 1.00 1.00 45 GLU A CA 6
ATOM 12611 C C . GLU A 1 45 ? -0.066 -14.241 -10.091 1.00 1.00 45 GLU A C 6
ATOM 12612 O O . GLU A 1 45 ? 0.128 -15.430 -10.340 1.00 1.00 45 GLU A O 6
ATOM 12624 N N . GLY A 1 46 ? -1.284 -13.733 -9.931 1.00 1.00 46 GLY A N 6
ATOM 12625 C CA . GLY A 1 46 ? -2.505 -14.542 -10.043 1.00 1.00 46 GLY A CA 6
ATOM 12626 C C . GLY A 1 46 ? -3.102 -14.874 -8.680 1.00 1.00 46 GLY A C 6
ATOM 12627 O O . GLY A 1 46 ? -4.243 -15.329 -8.586 1.00 1.00 46 GLY A O 6
ATOM 12631 N N . SER A 1 47 ? -2.340 -14.644 -7.615 1.00 1.00 47 SER A N 6
ATOM 12632 C CA . SER A 1 47 ? -2.838 -14.945 -6.272 1.00 1.00 47 SER A CA 6
ATOM 12633 C C . SER A 1 47 ? -3.831 -13.888 -5.802 1.00 1.00 47 SER A C 6
ATOM 12634 O O . SER A 1 47 ? -3.632 -12.689 -5.998 1.00 1.00 47 SER A O 6
ATOM 12642 N N . GLN A 1 48 ? -4.899 -14.356 -5.164 1.00 1.00 48 GLN A N 6
ATOM 12643 C CA . GLN A 1 48 ? -5.926 -13.456 -4.642 1.00 1.00 48 GLN A CA 6
ATOM 12644 C C . GLN A 1 48 ? -5.601 -13.130 -3.192 1.00 1.00 48 GLN A C 6
ATOM 12645 O O . GLN A 1 48 ? -4.869 -13.864 -2.527 1.00 1.00 48 GLN A O 6
ATOM 12659 N N . ILE A 1 49 ? -6.135 -12.022 -2.688 1.00 1.00 49 ILE A N 6
ATOM 12660 C CA . ILE A 1 49 ? -5.877 -11.615 -1.301 1.00 1.00 49 ILE A CA 6
ATOM 12661 C C . ILE A 1 49 ? -7.105 -10.956 -0.692 1.00 1.00 49 ILE A C 6
ATOM 12662 O O . ILE A 1 49 ? -7.901 -10.317 -1.381 1.00 1.00 49 ILE A O 6
ATOM 12678 N N . VAL A 1 50 ? -7.250 -11.114 0.619 1.00 1.00 50 VAL A N 6
ATOM 12679 C CA . VAL A 1 50 ? -8.384 -10.527 1.337 1.00 1.00 50 VAL A CA 6
ATOM 12680 C C . VAL A 1 50 ? -7.950 -10.038 2.709 1.00 1.00 50 VAL A C 6
ATOM 12681 O O . VAL A 1 50 ? -6.979 -10.530 3.283 1.00 1.00 50 VAL A O 6
ATOM 12694 N N . TRP A 1 51 ? -8.682 -9.062 3.236 1.00 1.00 51 TRP A N 6
ATOM 12695 C CA . TRP A 1 51 ? -8.382 -8.487 4.558 1.00 1.00 51 TRP A CA 6
ATOM 12696 C C . TRP A 1 51 ? -9.625 -8.518 5.438 1.00 1.00 51 TRP A C 6
ATOM 12697 O O . TRP A 1 51 ? -10.603 -7.818 5.183 1.00 1.00 51 TRP A O 6
ATOM 12718 N N . LYS A 1 52 ? -9.588 -9.328 6.491 1.00 1.00 52 LYS A N 6
ATOM 12719 C CA . LYS A 1 52 ? -10.715 -9.435 7.415 1.00 1.00 52 LYS A CA 6
ATOM 12720 C C . LYS A 1 52 ? -10.552 -8.425 8.543 1.00 1.00 52 LYS A C 6
ATOM 12721 O O . LYS A 1 52 ? -9.460 -8.243 9.079 1.00 1.00 52 LYS A O 6
ATOM 12740 N N . GLY A 1 53 ? -11.647 -7.765 8.902 1.00 1.00 53 GLY A N 6
ATOM 12741 C CA . GLY A 1 53 ? -11.610 -6.767 9.972 1.00 1.00 53 GLY A CA 6
ATOM 12742 C C . GLY A 1 53 ? -13.011 -6.427 10.451 1.00 1.00 53 GLY A C 6
ATOM 12743 O O . GLY A 1 53 ? -13.988 -7.072 10.068 1.00 1.00 53 GLY A O 6
ATOM 12747 N N . GLU A 1 54 ? -13.112 -5.407 11.297 1.00 1.00 54 GLU A N 6
ATOM 12748 C CA . GLU A 1 54 ? -14.398 -4.961 11.849 1.00 1.00 54 GLU A CA 6
ATOM 12749 C C . GLU A 1 54 ? -14.593 -3.471 11.591 1.00 1.00 54 GLU A C 6
ATOM 12750 O O . GLU A 1 54 ? -13.713 -2.648 11.841 1.00 1.00 54 GLU A O 6
ATOM 12762 N N . TRP A 1 55 ? -15.771 -3.116 11.087 1.00 1.00 55 TRP A N 6
ATOM 12763 C CA . TRP A 1 55 ? -16.100 -1.718 10.782 1.00 1.00 55 TRP A CA 6
ATOM 12764 C C . TRP A 1 55 ? -17.528 -1.404 11.218 1.00 1.00 55 TRP A C 6
ATOM 12765 O O . TRP A 1 55 ? -18.493 -1.974 10.711 1.00 1.00 55 TRP A O 6
ATOM 12786 N N . LYS A 1 56 ? -17.659 -0.480 12.165 1.00 1.00 56 LYS A N 6
ATOM 12787 C CA . LYS A 1 56 ? -18.968 -0.083 12.676 1.00 1.00 56 LYS A CA 6
ATOM 12788 C C . LYS A 1 56 ? -19.750 -1.307 13.163 1.00 1.00 56 LYS A C 6
ATOM 12789 O O . LYS A 1 56 ? -20.962 -1.400 12.978 1.00 1.00 56 LYS A O 6
ATOM 12808 N N . GLY A 1 57 ? -19.046 -2.245 13.788 1.00 1.00 57 GLY A N 6
ATOM 12809 C CA . GLY A 1 57 ? -19.676 -3.464 14.305 1.00 1.00 57 GLY A CA 6
ATOM 12810 C C . GLY A 1 57 ? -19.999 -4.431 13.171 1.00 1.00 57 GLY A C 6
ATOM 12811 O O . GLY A 1 57 ? -20.388 -5.577 13.394 1.00 1.00 57 GLY A O 6
ATOM 12815 N N . LYS A 1 58 ? -19.830 -3.963 11.938 1.00 1.00 58 LYS A N 6
ATOM 12816 C CA . LYS A 1 58 ? -20.109 -4.790 10.754 1.00 1.00 58 LYS A CA 6
ATOM 12817 C C . LYS A 1 58 ? -18.813 -5.327 10.159 1.00 1.00 58 LYS A C 6
ATOM 12818 O O . LYS A 1 58 ? -17.948 -4.568 9.720 1.00 1.00 58 LYS A O 6
ATOM 12837 N N . ALA A 1 59 ? -18.669 -6.648 10.135 1.00 1.00 59 ALA A N 6
ATOM 12838 C CA . ALA A 1 59 ? -17.477 -7.277 9.587 1.00 1.00 59 ALA A CA 6
ATOM 12839 C C . ALA A 1 59 ? -17.413 -7.063 8.081 1.00 1.00 59 ALA A C 6
ATOM 12840 O O . ALA A 1 59 ? -18.380 -7.314 7.361 1.00 1.00 59 ALA A O 6
ATOM 12847 N N . TYR A 1 60 ? -16.267 -6.600 7.596 1.00 1.00 60 TYR A N 6
ATOM 12848 C CA . TYR A 1 60 ? -16.081 -6.343 6.159 1.00 1.00 60 TYR A CA 6
ATOM 12849 C C . TYR A 1 60 ? -14.820 -7.036 5.642 1.00 1.00 60 TYR A C 6
ATOM 12850 O O . TYR A 1 60 ? -13.852 -7.251 6.372 1.00 1.00 60 TYR A O 6
ATOM 12868 N N . GLU A 1 61 ? -14.837 -7.384 4.358 1.00 1.00 61 GLU A N 6
ATOM 12869 C CA . GLU A 1 61 ? -13.687 -8.050 3.727 1.00 1.00 61 GLU A CA 6
ATOM 12870 C C . GLU A 1 61 ? -13.386 -7.422 2.369 1.00 1.00 61 GLU A C 6
ATOM 12871 O O . GLU A 1 61 ? -14.266 -7.252 1.526 1.00 1.00 61 GLU A O 6
ATOM 12883 N N . ASP A 1 62 ? -12.120 -7.072 2.166 1.00 1.00 62 ASP A N 6
ATOM 12884 C CA . ASP A 1 62 ? -11.657 -6.462 0.920 1.00 1.00 62 ASP A CA 6
ATOM 12885 C C . ASP A 1 62 ? -11.335 -7.558 -0.087 1.00 1.00 62 ASP A C 6
ATOM 12886 O O . ASP A 1 62 ? -11.293 -8.736 0.269 1.00 1.00 62 ASP A O 6
ATOM 12895 N N . LYS A 1 63 ? -11.118 -7.192 -1.344 1.00 1.00 63 LYS A N 6
ATOM 12896 C CA . LYS A 1 63 ? -10.818 -8.199 -2.367 1.00 1.00 63 LYS A CA 6
ATOM 12897 C C . LYS A 1 63 ? -10.039 -7.616 -3.546 1.00 1.00 63 LYS A C 6
ATOM 12898 O O . LYS A 1 63 ? -10.457 -6.644 -4.175 1.00 1.00 63 LYS A O 6
ATOM 12917 N N . GLY A 1 64 ? -8.907 -8.242 -3.847 1.00 1.00 64 GLY A N 6
ATOM 12918 C CA . GLY A 1 64 ? -8.054 -7.813 -4.958 1.00 1.00 64 GLY A CA 6
ATOM 12919 C C . GLY A 1 64 ? -7.194 -8.975 -5.448 1.00 1.00 64 GLY A C 6
ATOM 12920 O O . GLY A 1 64 ? -7.243 -10.078 -4.904 1.00 1.00 64 GLY A O 6
ATOM 12924 N N . THR A 1 65 ? -6.392 -8.733 -6.481 1.00 1.00 65 THR A N 6
ATOM 12925 C CA . THR A 1 65 ? -5.526 -9.782 -7.038 1.00 1.00 65 THR A CA 6
ATOM 12926 C C . THR A 1 65 ? -4.207 -9.204 -7.535 1.00 1.00 65 THR A C 6
ATOM 12927 O O . THR A 1 65 ? -4.120 -8.029 -7.893 1.00 1.00 65 THR A O 6
ATOM 12938 N N . ILE A 1 66 ? -3.176 -10.041 -7.557 1.00 1.00 66 ILE A N 6
ATOM 12939 C CA . ILE A 1 66 ? -1.858 -9.596 -8.011 1.00 1.00 66 ILE A CA 6
ATOM 12940 C C . ILE A 1 66 ? -1.832 -9.505 -9.534 1.00 1.00 66 ILE A C 6
ATOM 12941 O O . ILE A 1 66 ? -1.934 -10.510 -10.236 1.00 1.00 66 ILE A O 6
ATOM 12957 N N . LEU A 1 67 ? -1.681 -8.287 -10.047 1.00 1.00 67 LEU A N 6
ATOM 12958 C CA . LEU A 1 67 ? -1.629 -8.067 -11.492 1.00 1.00 67 LEU A CA 6
ATOM 12959 C C . LEU A 1 67 ? -0.257 -8.460 -12.033 1.00 1.00 67 LEU A C 6
ATOM 12960 O O . LEU A 1 67 ? -0.140 -9.124 -13.061 1.00 1.00 67 LEU A O 6
ATOM 12976 N N . GLN A 1 68 ? 0.795 -8.053 -11.329 1.00 1.00 68 GLN A N 6
ATOM 12977 C CA . GLN A 1 68 ? 2.168 -8.369 -11.728 1.00 1.00 68 GLN A CA 6
ATOM 12978 C C . GLN A 1 68 ? 3.058 -8.435 -10.492 1.00 1.00 68 GLN A C 6
ATOM 12979 O O . GLN A 1 68 ? 2.815 -7.745 -9.501 1.00 1.00 68 GLN A O 6
ATOM 12993 N N . PHE A 1 69 ? 4.091 -9.270 -10.546 1.00 1.00 69 PHE A N 6
ATOM 12994 C CA . PHE A 1 69 ? 5.015 -9.419 -9.406 1.00 1.00 69 PHE A CA 6
ATOM 12995 C C . PHE A 1 69 ? 6.468 -9.506 -9.872 1.00 1.00 69 PHE A C 6
ATOM 12996 O O . PHE A 1 69 ? 6.884 -10.473 -10.509 1.00 1.00 69 PHE A O 6
ATOM 13013 N N . ASN A 1 70 ? 7.252 -8.483 -9.543 1.00 1.00 70 ASN A N 6
ATOM 13014 C CA . ASN A 1 70 ? 8.677 -8.441 -9.907 1.00 1.00 70 ASN A CA 6
ATOM 13015 C C . ASN A 1 70 ? 9.514 -8.194 -8.655 1.00 1.00 70 ASN A C 6
ATOM 13016 O O . ASN A 1 70 ? 9.591 -7.075 -8.149 1.00 1.00 70 ASN A O 6
ATOM 13027 N N . GLU A 1 71 ? 10.142 -9.255 -8.159 1.00 1.00 71 GLU A N 6
ATOM 13028 C CA . GLU A 1 71 ? 10.966 -9.188 -6.956 1.00 1.00 71 GLU A CA 6
ATOM 13029 C C . GLU A 1 71 ? 11.918 -7.990 -6.975 1.00 1.00 71 GLU A C 6
ATOM 13030 O O . GLU A 1 71 ? 12.648 -7.764 -7.940 1.00 1.00 71 GLU A O 6
ATOM 13042 N N . ARG A 1 72 ? 11.909 -7.226 -5.889 1.00 1.00 72 ARG A N 6
ATOM 13043 C CA . ARG A 1 72 ? 12.776 -6.056 -5.737 1.00 1.00 72 ARG A CA 6
ATOM 13044 C C . ARG A 1 72 ? 12.853 -5.213 -7.012 1.00 1.00 72 ARG A C 6
ATOM 13045 O O . ARG A 1 72 ? 13.941 -4.965 -7.531 1.00 1.00 72 ARG A O 6
ATOM 13066 N N . SER A 1 73 ? 11.713 -4.766 -7.528 1.00 1.00 73 SER A N 6
ATOM 13067 C CA . SER A 1 73 ? 11.715 -3.948 -8.742 1.00 1.00 73 SER A CA 6
ATOM 13068 C C . SER A 1 73 ? 10.360 -3.286 -8.986 1.00 1.00 73 SER A C 6
ATOM 13069 O O . SER A 1 73 ? 10.222 -2.069 -8.861 1.00 1.00 73 SER A O 6
ATOM 13077 N N . ILE A 1 74 ? 9.358 -4.080 -9.345 1.00 1.00 74 ILE A N 6
ATOM 13078 C CA . ILE A 1 74 ? 8.008 -3.549 -9.629 1.00 1.00 74 ILE A CA 6
ATOM 13079 C C . ILE A 1 74 ? 6.920 -4.404 -8.975 1.00 1.00 74 ILE A C 6
ATOM 13080 O O . ILE A 1 74 ? 6.892 -5.626 -9.109 1.00 1.00 74 ILE A O 6
ATOM 13096 N N . LEU A 1 75 ? 6.011 -3.730 -8.277 1.00 1.00 75 LEU A N 6
ATOM 13097 C CA . LEU A 1 75 ? 4.894 -4.415 -7.608 1.00 1.00 75 LEU A CA 6
ATOM 13098 C C . LEU A 1 75 ? 3.610 -3.601 -7.749 1.00 1.00 75 LEU A C 6
ATOM 13099 O O . LEU A 1 75 ? 3.534 -2.451 -7.316 1.00 1.00 75 LEU A O 6
ATOM 13115 N N . GLN A 1 76 ? 2.590 -4.201 -8.352 1.00 1.00 76 GLN A N 6
ATOM 13116 C CA . GLN A 1 76 ? 1.297 -3.534 -8.544 1.00 1.00 76 GLN A CA 6
ATOM 13117 C C . GLN A 1 76 ? 0.156 -4.521 -8.324 1.00 1.00 76 GLN A C 6
ATOM 13118 O O . GLN A 1 76 ? 0.273 -5.708 -8.627 1.00 1.00 76 GLN A O 6
ATOM 13132 N N . TYR A 1 77 ? -0.955 -4.022 -7.793 1.00 1.00 77 TYR A N 6
ATOM 13133 C CA . TYR A 1 77 ? -2.111 -4.889 -7.540 1.00 1.00 77 TYR A CA 6
ATOM 13134 C C . TYR A 1 77 ? -3.430 -4.125 -7.604 1.00 1.00 77 TYR A C 6
ATOM 13135 O O . TYR A 1 77 ? -3.483 -2.906 -7.448 1.00 1.00 77 TYR A O 6
ATOM 13153 N N . SER A 1 78 ? -4.505 -4.870 -7.838 1.00 1.00 78 SER A N 6
ATOM 13154 C CA . SER A 1 78 ? -5.844 -4.290 -7.906 1.00 1.00 78 SER A CA 6
ATOM 13155 C C . SER A 1 78 ? -6.368 -4.132 -6.487 1.00 1.00 78 SER A C 6
ATOM 13156 O O . SER A 1 78 ? -6.019 -4.918 -5.606 1.00 1.00 78 SER A O 6
ATOM 13164 N N . HIS A 1 79 ? -7.194 -3.120 -6.242 1.00 1.00 79 HIS A N 6
ATOM 13165 C CA . HIS A 1 79 ? -7.728 -2.898 -4.892 1.00 1.00 79 HIS A CA 6
ATOM 13166 C C . HIS A 1 79 ? -9.178 -2.423 -4.926 1.00 1.00 79 HIS A C 6
ATOM 13167 O O . HIS A 1 79 ? -9.546 -1.521 -5.679 1.00 1.00 79 HIS A O 6
ATOM 13182 N N . PHE A 1 80 ? -9.993 -3.043 -4.077 1.00 1.00 80 PHE A N 6
ATOM 13183 C CA . PHE A 1 80 ? -11.411 -2.698 -3.974 1.00 1.00 80 PHE A CA 6
ATOM 13184 C C . PHE A 1 80 ? -11.888 -2.817 -2.528 1.00 1.00 80 PHE A C 6
ATOM 13185 O O . PHE A 1 80 ? -11.625 -3.803 -1.840 1.00 1.00 80 PHE A O 6
ATOM 13202 N N . SER A 1 81 ? -12.611 -1.801 -2.070 1.00 1.00 81 SER A N 6
ATOM 13203 C CA . SER A 1 81 ? -13.141 -1.789 -0.694 1.00 1.00 81 SER A CA 6
ATOM 13204 C C . SER A 1 81 ? -14.549 -1.157 -0.661 1.00 1.00 81 SER A C 6
ATOM 13205 O O . SER A 1 81 ? -14.733 -0.081 -1.232 1.00 1.00 81 SER A O 6
ATOM 13213 N N . PRO A 1 82 ? -15.515 -1.767 -0.030 1.00 1.00 82 PRO A N 6
ATOM 13214 C CA . PRO A 1 82 ? -16.895 -1.184 0.024 1.00 1.00 82 PRO A CA 6
ATOM 13215 C C . PRO A 1 82 ? -16.972 0.045 0.935 1.00 1.00 82 PRO A C 6
ATOM 13216 O O . PRO A 1 82 ? -17.878 0.869 0.808 1.00 1.00 82 PRO A O 6
ATOM 13227 N N . LEU A 1 83 ? -16.023 0.169 1.857 1.00 1.00 83 LEU A N 6
ATOM 13228 C CA . LEU A 1 83 ? -16.007 1.301 2.778 1.00 1.00 83 LEU A CA 6
ATOM 13229 C C . LEU A 1 83 ? -15.843 2.615 2.013 1.00 1.00 83 LEU A C 6
ATOM 13230 O O . LEU A 1 83 ? -15.836 3.698 2.602 1.00 1.00 83 LEU A O 6
ATOM 13246 N N . THR A 1 84 ? -15.713 2.517 0.694 1.00 1.00 84 THR A N 6
ATOM 13247 C CA . THR A 1 84 ? -15.552 3.702 -0.145 1.00 1.00 84 THR A CA 6
ATOM 13248 C C . THR A 1 84 ? -16.824 4.553 -0.146 1.00 1.00 84 THR A C 6
ATOM 13249 O O . THR A 1 84 ? -16.791 5.719 -0.538 1.00 1.00 84 THR A O 6
ATOM 13260 N N . GLY A 1 85 ? -17.938 3.971 0.287 1.00 1.00 85 GLY A N 6
ATOM 13261 C CA . GLY A 1 85 ? -19.215 4.689 0.329 1.00 1.00 85 GLY A CA 6
ATOM 13262 C C . GLY A 1 85 ? -19.848 4.753 -1.058 1.00 1.00 85 GLY A C 6
ATOM 13263 O O . GLY A 1 85 ? -20.785 5.515 -1.296 1.00 1.00 85 GLY A O 6
ATOM 13267 N N . LYS A 1 86 ? -19.327 3.939 -1.969 1.00 1.00 86 LYS A N 6
ATOM 13268 C CA . LYS A 1 86 ? -19.845 3.913 -3.346 1.00 1.00 86 LYS A CA 6
ATOM 13269 C C . LYS A 1 86 ? -19.795 2.496 -3.928 1.00 1.00 86 LYS A C 6
ATOM 13270 O O . LYS A 1 86 ? -18.870 2.190 -4.680 1.00 1.00 86 LYS A O 6
ATOM 13289 N N . PRO A 1 87 ? -20.742 1.649 -3.630 1.00 1.00 87 PRO A N 6
ATOM 13290 C CA . PRO A 1 87 ? -20.750 0.260 -4.178 1.00 1.00 87 PRO A CA 6
ATOM 13291 C C . PRO A 1 87 ? -21.114 0.237 -5.665 1.00 1.00 87 PRO A C 6
ATOM 13292 O O . PRO A 1 87 ? -21.550 -0.783 -6.196 1.00 1.00 87 PRO A O 6
ATOM 13303 N N . ASP A 1 88 ? -20.927 1.363 -6.346 1.00 1.00 88 ASP A N 6
ATOM 13304 C CA . ASP A 1 88 ? -21.231 1.485 -7.768 1.00 1.00 88 ASP A CA 6
ATOM 13305 C C . ASP A 1 88 ? -20.414 0.493 -8.598 1.00 1.00 88 ASP A C 6
ATOM 13306 O O . ASP A 1 88 ? -19.620 -0.292 -8.079 1.00 1.00 88 ASP A O 6
ATOM 13315 N N . LEU A 1 89 ? -20.612 0.526 -9.912 1.00 1.00 89 LEU A N 6
ATOM 13316 C CA . LEU A 1 89 ? -19.925 -0.361 -10.847 1.00 1.00 89 LEU A CA 6
ATOM 13317 C C . LEU A 1 89 ? -18.434 -0.500 -10.494 1.00 1.00 89 LEU A C 6
ATOM 13318 O O . LEU A 1 89 ? -17.854 0.442 -9.955 1.00 1.00 89 LEU A O 6
ATOM 13334 N N . PRO A 1 90 ? -17.811 -1.611 -10.773 1.00 1.00 90 PRO A N 6
ATOM 13335 C CA . PRO A 1 90 ? -16.365 -1.794 -10.447 1.00 1.00 90 PRO A CA 6
ATOM 13336 C C . PRO A 1 90 ? -15.498 -0.625 -10.914 1.00 1.00 90 PRO A C 6
ATOM 13337 O O . PRO A 1 90 ? -14.536 -0.261 -10.238 1.00 1.00 90 PRO A O 6
ATOM 13348 N N . GLU A 1 91 ? -15.827 -0.050 -12.065 1.00 1.00 91 GLU A N 6
ATOM 13349 C CA . GLU A 1 91 ? -15.050 1.069 -12.612 1.00 1.00 91 GLU A CA 6
ATOM 13350 C C . GLU A 1 91 ? -14.788 2.123 -11.532 1.00 1.00 91 GLU A C 6
ATOM 13351 O O . GLU A 1 91 ? -13.909 2.976 -11.664 1.00 1.00 91 GLU A O 6
ATOM 13363 N N . ASN A 1 92 ? -15.561 2.055 -10.455 1.00 1.00 92 ASN A N 6
ATOM 13364 C CA . ASN A 1 92 ? -15.427 3.000 -9.347 1.00 1.00 92 ASN A CA 6
ATOM 13365 C C . ASN A 1 92 ? -14.134 2.783 -8.545 1.00 1.00 92 ASN A C 6
ATOM 13366 O O . ASN A 1 92 ? -13.816 3.594 -7.677 1.00 1.00 92 ASN A O 6
ATOM 13377 N N . TYR A 1 93 ? -13.410 1.708 -8.842 1.00 1.00 93 TYR A N 6
ATOM 13378 C CA . TYR A 1 93 ? -12.155 1.387 -8.124 1.00 1.00 93 TYR A CA 6
ATOM 13379 C C . TYR A 1 93 ? -10.912 1.817 -8.916 1.00 1.00 93 TYR A C 6
ATOM 13380 O O . TYR A 1 93 ? -11.009 2.307 -10.039 1.00 1.00 93 TYR A O 6
ATOM 13398 N N . HIS A 1 94 ? -9.739 1.627 -8.318 1.00 1.00 94 HIS A N 6
ATOM 13399 C CA . HIS A 1 94 ? -8.464 1.992 -8.963 1.00 1.00 94 HIS A CA 6
ATOM 13400 C C . HIS A 1 94 ? -7.382 0.952 -8.676 1.00 1.00 94 HIS A C 6
ATOM 13401 O O . HIS A 1 94 ? -7.476 0.153 -7.745 1.00 1.00 94 HIS A O 6
ATOM 13416 N N . VAL A 1 95 ? -6.342 0.981 -9.505 1.00 1.00 95 VAL A N 6
ATOM 13417 C CA . VAL A 1 95 ? -5.209 0.056 -9.373 1.00 1.00 95 VAL A CA 6
ATOM 13418 C C . VAL A 1 95 ? -3.999 0.804 -8.833 1.00 1.00 95 VAL A C 6
ATOM 13419 O O . VAL A 1 95 ? -3.623 1.863 -9.335 1.00 1.00 95 VAL A O 6
ATOM 13432 N N . VAL A 1 96 ? -3.384 0.242 -7.797 1.00 1.00 96 VAL A N 6
ATOM 13433 C CA . VAL A 1 96 ? -2.208 0.856 -7.173 1.00 1.00 96 VAL A CA 6
ATOM 13434 C C . VAL A 1 96 ? -0.922 0.301 -7.780 1.00 1.00 96 VAL A C 6
ATOM 13435 O O . VAL A 1 96 ? -0.744 -0.910 -7.905 1.00 1.00 96 VAL A O 6
ATOM 13448 N N . THR A 1 97 ? -0.015 1.203 -8.141 1.00 1.00 97 THR A N 6
ATOM 13449 C CA . THR A 1 97 ? 1.279 0.812 -8.734 1.00 1.00 97 THR A CA 6
ATOM 13450 C C . THR A 1 97 ? 2.430 1.397 -7.926 1.00 1.00 97 THR A C 6
ATOM 13451 O O . THR A 1 97 ? 2.536 2.611 -7.751 1.00 1.00 97 THR A O 6
ATOM 13462 N N . ILE A 1 98 ? 3.293 0.513 -7.435 1.00 1.00 98 ILE A N 6
ATOM 13463 C CA . ILE A 1 98 ? 4.447 0.924 -6.623 1.00 1.00 98 ILE A CA 6
ATOM 13464 C C . ILE A 1 98 ? 5.749 0.459 -7.278 1.00 1.00 98 ILE A C 6
ATOM 13465 O O . ILE A 1 98 ? 5.876 -0.694 -7.692 1.00 1.00 98 ILE A O 6
ATOM 13481 N N . THR A 1 99 ? 6.718 1.364 -7.365 1.00 1.00 99 THR A N 6
ATOM 13482 C CA . THR A 1 99 ? 8.029 1.060 -7.961 1.00 1.00 99 THR A CA 6
ATOM 13483 C C . THR A 1 99 ? 9.154 1.484 -7.020 1.00 1.00 99 THR A C 6
ATOM 13484 O O . THR A 1 99 ? 9.306 2.663 -6.698 1.00 1.00 99 THR A O 6
ATOM 13495 N N . LEU A 1 100 ? 9.951 0.517 -6.577 1.00 1.00 100 LEU A N 6
ATOM 13496 C CA . LEU A 1 100 ? 11.083 0.795 -5.664 1.00 1.00 100 LEU A CA 6
ATOM 13497 C C . LEU A 1 100 ? 12.412 0.718 -6.416 1.00 1.00 100 LEU A C 6
ATOM 13498 O O . LEU A 1 100 ? 12.666 -0.200 -7.198 1.00 1.00 100 LEU A O 6
ATOM 13514 N N . THR A 1 101 ? 13.267 1.702 -6.156 1.00 1.00 101 THR A N 6
ATOM 13515 C CA . THR A 1 101 ? 14.589 1.774 -6.788 1.00 1.00 101 THR A CA 6
ATOM 13516 C C . THR A 1 101 ? 15.672 1.983 -5.740 1.00 1.00 101 THR A C 6
ATOM 13517 O O . THR A 1 101 ? 15.574 2.860 -4.881 1.00 1.00 101 THR A O 6
ATOM 13528 N N . ALA A 1 102 ? 16.724 1.174 -5.818 1.00 1.00 102 ALA A N 6
ATOM 13529 C CA . ALA A 1 102 ? 17.839 1.274 -4.873 1.00 1.00 102 ALA A CA 6
ATOM 13530 C C . ALA A 1 102 ? 18.947 2.144 -5.457 1.00 1.00 102 ALA A C 6
ATOM 13531 O O . ALA A 1 102 ? 19.653 1.739 -6.380 1.00 1.00 102 ALA A O 6
ATOM 13538 N N . LEU A 1 103 ? 19.105 3.344 -4.910 1.00 1.00 103 LEU A N 6
ATOM 13539 C CA . LEU A 1 103 ? 20.129 4.285 -5.377 1.00 1.00 103 LEU A CA 6
ATOM 13540 C C . LEU A 1 103 ? 21.380 4.184 -4.512 1.00 1.00 103 LEU A C 6
ATOM 13541 O O . LEU A 1 103 ? 21.365 3.579 -3.439 1.00 1.00 103 LEU A O 6
ATOM 13557 N N . LYS A 1 104 ? 22.476 4.774 -4.977 1.00 1.00 104 LYS A N 6
ATOM 13558 C CA . LYS A 1 104 ? 23.748 4.744 -4.269 1.00 1.00 104 LYS A CA 6
ATOM 13559 C C . LYS A 1 104 ? 23.652 5.367 -2.877 1.00 1.00 104 LYS A C 6
ATOM 13560 O O . LYS A 1 104 ? 24.240 4.839 -1.934 1.00 1.00 104 LYS A O 6
ATOM 13579 N N . LYS A 1 105 ? 22.926 6.470 -2.737 1.00 1.00 105 LYS A N 6
ATOM 13580 C CA . LYS A 1 105 ? 22.761 7.160 -1.457 1.00 1.00 105 LYS A CA 6
ATOM 13581 C C . LYS A 1 105 ? 21.794 6.406 -0.553 1.00 1.00 105 LYS A C 6
ATOM 13582 O O . LYS A 1 105 ? 21.998 6.305 0.657 1.00 1.00 105 LYS A O 6
ATOM 13601 N N . GLY A 1 106 ? 20.724 5.875 -1.132 1.00 1.00 106 GLY A N 6
ATOM 13602 C CA . GLY A 1 106 ? 19.731 5.147 -0.356 1.00 1.00 106 GLY A CA 6
ATOM 13603 C C . GLY A 1 106 ? 18.690 4.508 -1.265 1.00 1.00 106 GLY A C 6
ATOM 13604 O O . GLY A 1 106 ? 19.018 3.980 -2.328 1.00 1.00 106 GLY A O 6
ATOM 13608 N N . VAL A 1 107 ? 17.432 4.551 -0.838 1.00 1.00 107 VAL A N 6
ATOM 13609 C CA . VAL A 1 107 ? 16.329 3.963 -1.612 1.00 1.00 107 VAL A CA 6
ATOM 13610 C C . VAL A 1 107 ? 15.149 4.933 -1.706 1.00 1.00 107 VAL A C 6
ATOM 13611 O O . VAL A 1 107 ? 14.781 5.597 -0.738 1.00 1.00 107 VAL A O 6
ATOM 13624 N N . GLU A 1 108 ? 14.552 4.991 -2.893 1.00 1.00 108 GLU A N 6
ATOM 13625 C CA . GLU A 1 108 ? 13.391 5.857 -3.148 1.00 1.00 108 GLU A CA 6
ATOM 13626 C C . GLU A 1 108 ? 12.170 5.002 -3.476 1.00 1.00 108 GLU A C 6
ATOM 13627 O O . GLU A 1 108 ? 12.268 3.959 -4.122 1.00 1.00 108 GLU A O 6
ATOM 13639 N N . VAL A 1 109 ? 11.008 5.454 -3.017 1.00 1.00 109 VAL A N 6
ATOM 13640 C CA . VAL A 1 109 ? 9.744 4.740 -3.248 1.00 1.00 109 VAL A CA 6
ATOM 13641 C C . VAL A 1 109 ? 8.703 5.687 -3.829 1.00 1.00 109 VAL A C 6
ATOM 13642 O O . VAL A 1 109 ? 8.742 6.902 -3.629 1.00 1.00 109 VAL A O 6
ATOM 13655 N N . GLU A 1 110 ? 7.753 5.116 -4.561 1.00 1.00 110 GLU A N 6
ATOM 13656 C CA . GLU A 1 110 ? 6.686 5.906 -5.186 1.00 1.00 110 GLU A CA 6
ATOM 13657 C C . GLU A 1 110 ? 5.377 5.128 -5.197 1.00 1.00 110 GLU A C 6
ATOM 13658 O O . GLU A 1 110 ? 5.342 3.945 -5.539 1.00 1.00 110 GLU A O 6
ATOM 13670 N N . LEU A 1 111 ? 4.295 5.804 -4.826 1.00 1.00 111 LEU A N 6
ATOM 13671 C CA . LEU A 1 111 ? 2.956 5.197 -4.791 1.00 1.00 111 LEU A CA 6
ATOM 13672 C C . LEU A 1 111 ? 1.956 6.105 -5.494 1.00 1.00 111 LEU A C 6
ATOM 13673 O O . LEU A 1 111 ? 2.075 7.330 -5.455 1.00 1.00 111 LEU A O 6
ATOM 13689 N N . THR A 1 112 ? 0.966 5.505 -6.147 1.00 1.00 112 THR A N 6
ATOM 13690 C CA . THR A 1 112 ? -0.059 6.278 -6.864 1.00 1.00 112 THR A CA 6
ATOM 13691 C C . THR A 1 112 ? -1.432 5.632 -6.735 1.00 1.00 112 THR A C 6
ATOM 13692 O O . THR A 1 112 ? -1.561 4.418 -6.580 1.00 1.00 112 THR A O 6
ATOM 13703 N N . GLN A 1 113 ? -2.465 6.466 -6.809 1.00 1.00 113 GLN A N 6
ATOM 13704 C CA . GLN A 1 113 ? -3.851 5.997 -6.712 1.00 1.00 113 GLN A CA 6
ATOM 13705 C C . GLN A 1 113 ? -4.741 6.788 -7.672 1.00 1.00 113 GLN A C 6
ATOM 13706 O O . GLN A 1 113 ? -4.969 7.985 -7.498 1.00 1.00 113 GLN A O 6
ATOM 13720 N N . ASP A 1 114 ? -5.248 6.106 -8.692 1.00 1.00 114 ASP A N 6
ATOM 13721 C CA . ASP A 1 114 ? -6.110 6.737 -9.700 1.00 1.00 114 ASP A CA 6
ATOM 13722 C C . ASP A 1 114 ? -7.578 6.792 -9.265 1.00 1.00 114 ASP A C 6
ATOM 13723 O O . ASP A 1 114 ? -7.917 6.524 -8.112 1.00 1.00 114 ASP A O 6
ATOM 13732 N N . ASN A 1 115 ? -8.439 7.153 -10.211 1.00 1.00 115 ASN A N 6
ATOM 13733 C CA . ASN A 1 115 ? -9.889 7.264 -10.000 1.00 1.00 115 ASN A CA 6
ATOM 13734 C C . ASN A 1 115 ? -10.271 8.223 -8.871 1.00 1.00 115 ASN A C 6
ATOM 13735 O O . ASN A 1 115 ? -11.204 7.957 -8.115 1.00 1.00 115 ASN A O 6
ATOM 13746 N N . ASN A 1 116 ? -9.578 9.350 -8.748 1.00 1.00 116 ASN A N 6
ATOM 13747 C CA . ASN A 1 116 ? -9.922 10.324 -7.710 1.00 1.00 116 ASN A CA 6
ATOM 13748 C C . ASN A 1 116 ? -11.070 11.180 -8.236 1.00 1.00 116 ASN A C 6
ATOM 13749 O O . ASN A 1 116 ? -10.952 11.833 -9.273 1.00 1.00 116 ASN A O 6
ATOM 13760 N N . GLU A 1 117 ? -12.209 11.189 -7.550 1.00 1.00 117 GLU A N 6
ATOM 13761 C CA . GLU A 1 117 ? -13.367 11.951 -8.009 1.00 1.00 117 GLU A CA 6
ATOM 13762 C C . GLU A 1 117 ? -13.078 13.448 -8.061 1.00 1.00 117 GLU A C 6
ATOM 13763 O O . GLU A 1 117 ? -13.526 14.141 -8.975 1.00 1.00 117 GLU A O 6
ATOM 13775 N N . THR A 1 118 ? -12.325 13.963 -7.094 1.00 1.00 118 THR A N 6
ATOM 13776 C CA . THR A 1 118 ? -11.992 15.391 -7.057 1.00 1.00 118 THR A CA 6
ATOM 13777 C C . THR A 1 118 ? -10.631 15.615 -6.413 1.00 1.00 118 THR A C 6
ATOM 13778 O O . THR A 1 118 ? -10.047 14.707 -5.820 1.00 1.00 118 THR A O 6
ATOM 13789 N N . GLU A 1 119 ? -10.119 16.836 -6.525 1.00 1.00 119 GLU A N 6
ATOM 13790 C CA . GLU A 1 119 ? -8.824 17.176 -5.949 1.00 1.00 119 GLU A CA 6
ATOM 13791 C C . GLU A 1 119 ? -8.850 16.897 -4.454 1.00 1.00 119 GLU A C 6
ATOM 13792 O O . GLU A 1 119 ? -7.872 16.429 -3.872 1.00 1.00 119 GLU A O 6
ATOM 13804 N N . LYS A 1 120 ? -9.989 17.176 -3.829 1.00 1.00 120 LYS A N 6
ATOM 13805 C CA . LYS A 1 120 ? -10.151 16.948 -2.403 1.00 1.00 120 LYS A CA 6
ATOM 13806 C C . LYS A 1 120 ? -9.880 15.484 -2.088 1.00 1.00 120 LYS A C 6
ATOM 13807 O O . LYS A 1 120 ? -9.242 15.159 -1.086 1.00 1.00 120 LYS A O 6
ATOM 13826 N N . GLU A 1 121 ? -10.355 14.582 -2.942 1.00 1.00 121 GLU A N 6
ATOM 13827 C CA . GLU A 1 121 ? -10.156 13.153 -2.753 1.00 1.00 121 GLU A CA 6
ATOM 13828 C C . GLU A 1 121 ? -8.698 12.794 -2.991 1.00 1.00 121 GLU A C 6
ATOM 13829 O O . GLU A 1 121 ? -8.127 11.968 -2.278 1.00 1.00 121 GLU A O 6
ATOM 13841 N N . GLN A 1 122 ? -8.068 13.410 -3.986 1.00 1.00 122 GLN A N 6
ATOM 13842 C CA . GLN A 1 122 ? -6.673 13.144 -4.284 1.00 1.00 122 GLN A CA 6
ATOM 13843 C C . GLN A 1 122 ? -5.834 13.597 -3.108 1.00 1.00 122 GLN A C 6
ATOM 13844 O O . GLN A 1 122 ? -4.943 12.883 -2.648 1.00 1.00 122 GLN A O 6
ATOM 13858 N N . LYS A 1 123 ? -6.117 14.794 -2.604 1.00 1.00 123 LYS A N 6
ATOM 13859 C CA . LYS A 1 123 ? -5.397 15.331 -1.463 1.00 1.00 123 LYS A CA 6
ATOM 13860 C C . LYS A 1 123 ? -5.632 14.435 -0.261 1.00 1.00 123 LYS A C 6
ATOM 13861 O O . LYS A 1 123 ? -4.712 14.139 0.501 1.00 1.00 123 LYS A O 6
ATOM 13880 N N . HIS A 1 124 ? -6.869 13.982 -0.090 1.00 1.00 124 HIS A N 6
ATOM 13881 C CA . HIS A 1 124 ? -7.235 13.104 1.004 1.00 1.00 124 HIS A CA 6
ATOM 13882 C C . HIS A 1 124 ? -6.427 11.820 0.914 1.00 1.00 124 HIS A C 6
ATOM 13883 O O . HIS A 1 124 ? -5.950 11.295 1.920 1.00 1.00 124 HIS A O 6
ATOM 13898 N N . SER A 1 125 ? -6.272 11.310 -0.303 1.00 1.00 125 SER A N 6
ATOM 13899 C CA . SER A 1 125 ? -5.510 10.089 -0.533 1.00 1.00 125 SER A CA 6
ATOM 13900 C C . SER A 1 125 ? -4.024 10.375 -0.385 1.00 1.00 125 SER A C 6
ATOM 13901 O O . SER A 1 125 ? -3.303 9.655 0.306 1.00 1.00 125 SER A O 6
ATOM 13909 N N . GLU A 1 126 ? -3.564 11.440 -1.032 1.00 1.00 126 GLU A N 6
ATOM 13910 C CA . GLU A 1 126 ? -2.164 11.835 -0.978 1.00 1.00 126 GLU A CA 6
ATOM 13911 C C . GLU A 1 126 ? -1.742 12.019 0.472 1.00 1.00 126 GLU A C 6
ATOM 13912 O O . GLU A 1 126 ? -0.730 11.469 0.906 1.00 1.00 126 GLU A O 6
ATOM 13924 N N . ASP A 1 127 ? -2.519 12.787 1.229 1.00 1.00 127 ASP A N 6
ATOM 13925 C CA . ASP A 1 127 ? -2.223 13.026 2.633 1.00 1.00 127 ASP A CA 6
ATOM 13926 C C . ASP A 1 127 ? -2.274 11.707 3.400 1.00 1.00 127 ASP A C 6
ATOM 13927 O O . ASP A 1 127 ? -1.465 11.469 4.297 1.00 1.00 127 ASP A O 6
ATOM 13936 N N . ASN A 1 128 ? -3.218 10.844 3.043 1.00 1.00 128 ASN A N 6
ATOM 13937 C CA . ASN A 1 128 ? -3.355 9.555 3.707 1.00 1.00 128 ASN A CA 6
ATOM 13938 C C . ASN A 1 128 ? -2.132 8.692 3.436 1.00 1.00 128 ASN A C 6
ATOM 13939 O O . ASN A 1 128 ? -1.506 8.170 4.358 1.00 1.00 128 ASN A O 6
ATOM 13950 N N . TRP A 1 129 ? -1.779 8.543 2.163 1.00 1.00 129 TRP A N 6
ATOM 13951 C CA . TRP A 1 129 ? -0.623 7.746 1.801 1.00 1.00 129 TRP A CA 6
ATOM 13952 C C . TRP A 1 129 ? 0.627 8.349 2.426 1.00 1.00 129 TRP A C 6
ATOM 13953 O O . TRP A 1 129 ? 1.493 7.621 2.912 1.00 1.00 129 TRP A O 6
ATOM 13974 N N . ASN A 1 130 ? 0.732 9.674 2.437 1.00 1.00 130 ASN A N 6
ATOM 13975 C CA . ASN A 1 130 ? 1.887 10.330 3.036 1.00 1.00 130 ASN A CA 6
ATOM 13976 C C . ASN A 1 130 ? 1.985 9.908 4.495 1.00 1.00 130 ASN A C 6
ATOM 13977 O O . ASN A 1 130 ? 3.076 9.671 5.014 1.00 1.00 130 ASN A O 6
ATOM 13988 N N . THR A 1 131 ? 0.836 9.799 5.156 1.00 1.00 131 THR A N 6
ATOM 13989 C CA . THR A 1 131 ? 0.799 9.377 6.546 1.00 1.00 131 THR A CA 6
ATOM 13990 C C . THR A 1 131 ? 1.302 7.940 6.641 1.00 1.00 131 THR A C 6
ATOM 13991 O O . THR A 1 131 ? 2.066 7.588 7.541 1.00 1.00 131 THR A O 6
ATOM 14002 N N . MET A 1 132 ? 0.871 7.104 5.705 1.00 1.00 132 MET A N 6
ATOM 14003 C CA . MET A 1 132 ? 1.296 5.708 5.687 1.00 1.00 132 MET A CA 6
ATOM 14004 C C . MET A 1 132 ? 2.797 5.638 5.445 1.00 1.00 132 MET A C 6
ATOM 14005 O O . MET A 1 132 ? 3.526 4.971 6.180 1.00 1.00 132 MET A O 6
ATOM 14019 N N . LEU A 1 133 ? 3.268 6.340 4.420 1.00 1.00 133 LEU A N 6
ATOM 14020 C CA . LEU A 1 133 ? 4.689 6.367 4.103 1.00 1.00 133 LEU A CA 6
ATOM 14021 C C . LEU A 1 133 ? 5.445 6.966 5.280 1.00 1.00 133 LEU A C 6
ATOM 14022 O O . LEU A 1 133 ? 6.519 6.482 5.637 1.00 1.00 133 LEU A O 6
ATOM 14038 N N . GLU A 1 134 ? 4.892 8.009 5.892 1.00 1.00 134 GLU A N 6
ATOM 14039 C CA . GLU A 1 134 ? 5.519 8.647 7.033 1.00 1.00 134 GLU A CA 6
ATOM 14040 C C . GLU A 1 134 ? 5.621 7.641 8.168 1.00 1.00 134 GLU A C 6
ATOM 14041 O O . GLU A 1 134 ? 6.654 7.524 8.827 1.00 1.00 134 GLU A O 6
ATOM 14053 N N . GLY A 1 135 ? 4.545 6.898 8.401 1.00 1.00 135 GLY A N 6
ATOM 14054 C CA . GLY A 1 135 ? 4.523 5.888 9.447 1.00 1.00 135 GLY A CA 6
ATOM 14055 C C . GLY A 1 135 ? 5.463 4.746 9.097 1.00 1.00 135 GLY A C 6
ATOM 14056 O O . GLY A 1 135 ? 6.089 4.146 9.972 1.00 1.00 135 GLY A O 6
ATOM 14060 N N . LEU A 1 136 ? 5.573 4.445 7.807 1.00 1.00 136 LEU A N 6
ATOM 14061 C CA . LEU A 1 136 ? 6.438 3.367 7.341 1.00 1.00 136 LEU A CA 6
ATOM 14062 C C . LEU A 1 136 ? 7.902 3.728 7.594 1.00 1.00 136 LEU A C 6
ATOM 14063 O O . LEU A 1 136 ? 8.658 2.971 8.202 1.00 1.00 136 LEU A O 6
ATOM 14079 N N . LYS A 1 137 ? 8.309 4.901 7.121 1.00 1.00 137 LYS A N 6
ATOM 14080 C CA . LYS A 1 137 ? 9.683 5.359 7.294 1.00 1.00 137 LYS A CA 6
ATOM 14081 C C . LYS A 1 137 ? 10.010 5.512 8.773 1.00 1.00 137 LYS A C 6
ATOM 14082 O O . LYS A 1 137 ? 11.126 5.210 9.197 1.00 1.00 137 LYS A O 6
ATOM 14101 N N . LYS A 1 138 ? 9.044 5.964 9.567 1.00 1.00 138 LYS A N 6
ATOM 14102 C CA . LYS A 1 138 ? 9.258 6.139 10.997 1.00 1.00 138 LYS A CA 6
ATOM 14103 C C . LYS A 1 138 ? 9.630 4.812 11.649 1.00 1.00 138 LYS A C 6
ATOM 14104 O O . LYS A 1 138 ? 10.462 4.777 12.555 1.00 1.00 138 LYS A O 6
ATOM 14123 N N . PHE A 1 139 ? 9.017 3.718 11.208 1.00 1.00 139 PHE A N 6
ATOM 14124 C CA . PHE A 1 139 ? 9.306 2.413 11.780 1.00 1.00 139 PHE A CA 6
ATOM 14125 C C . PHE A 1 139 ? 10.763 2.024 11.521 1.00 1.00 139 PHE A C 6
ATOM 14126 O O . PHE A 1 139 ? 11.476 1.612 12.436 1.00 1.00 139 PHE A O 6
ATOM 14143 N N . LEU A 1 140 ? 11.204 2.157 10.274 1.00 1.00 140 LEU A N 6
ATOM 14144 C CA . LEU A 1 140 ? 12.575 1.822 9.907 1.00 1.00 140 LEU A CA 6
ATOM 14145 C C . LEU A 1 140 ? 13.558 2.785 10.570 1.00 1.00 140 LEU A C 6
ATOM 14146 O O . LEU A 1 140 ? 14.624 2.377 11.028 1.00 1.00 140 LEU A O 6
ATOM 14162 N N . GLU A 1 141 ? 13.204 4.067 10.617 1.00 1.00 141 GLU A N 6
ATOM 14163 C CA . GLU A 1 141 ? 14.062 5.079 11.222 1.00 1.00 141 GLU A CA 6
ATOM 14164 C C . GLU A 1 141 ? 14.104 4.895 12.734 1.00 1.00 141 GLU A C 6
ATOM 14165 O O . GLU A 1 141 ? 14.799 5.623 13.443 1.00 1.00 141 GLU A O 6
ATOM 14177 N N . ASN A 1 142 ? 13.364 3.913 13.238 1.00 1.00 142 ASN A N 6
ATOM 14178 C CA . ASN A 1 142 ? 13.325 3.635 14.663 1.00 1.00 142 ASN A CA 6
ATOM 14179 C C . ASN A 1 142 ? 14.680 3.137 15.151 1.00 1.00 142 ASN A C 6
ATOM 14180 O O . ASN A 1 142 ? 15.111 3.454 16.260 1.00 1.00 142 ASN A O 6
ATOM 14191 N N . LYS A 1 143 ? 15.357 2.344 14.328 1.00 1.00 143 LYS A N 6
ATOM 14192 C CA . LYS A 1 143 ? 16.656 1.793 14.688 1.00 1.00 143 LYS A CA 6
ATOM 14193 C C . LYS A 1 143 ? 17.686 2.897 14.909 1.00 1.00 143 LYS A C 6
ATOM 14194 O O . LYS A 1 143 ? 18.313 2.962 15.965 1.00 1.00 143 LYS A O 6
ATOM 14213 N N . VAL A 1 144 ? 17.859 3.772 13.925 1.00 1.00 144 VAL A N 6
ATOM 14214 C CA . VAL A 1 144 ? 18.818 4.867 14.039 1.00 1.00 144 VAL A CA 6
ATOM 14215 C C . VAL A 1 144 ? 18.382 5.845 15.125 1.00 1.00 144 VAL A C 6
ATOM 14216 O O . VAL A 1 144 ? 19.211 6.375 15.866 1.00 1.00 144 VAL A O 6
ATOM 14229 N N . SER A 1 145 ? 17.081 6.091 15.229 1.00 1.00 145 SER A N 6
ATOM 14230 C CA . SER A 1 145 ? 16.547 7.007 16.230 1.00 1.00 145 SER A CA 6
ATOM 14231 C C . SER A 1 145 ? 16.898 6.527 17.632 1.00 1.00 145 SER A C 6
ATOM 14232 O O . SER A 1 145 ? 17.255 7.324 18.501 1.00 1.00 145 SER A O 6
ATOM 14240 N N . ALA A 1 146 ? 16.795 5.220 17.850 1.00 1.00 146 ALA A N 6
ATOM 14241 C CA . ALA A 1 146 ? 17.102 4.628 19.147 1.00 1.00 146 ALA A CA 6
ATOM 14242 C C . ALA A 1 146 ? 18.584 4.789 19.471 1.00 1.00 146 ALA A C 6
ATOM 14243 O O . ALA A 1 146 ? 19.385 4.679 18.557 1.00 1.00 146 ALA A O 6
ATOM 14251 N N . MET A 1 1 ? -9.048 14.314 -18.848 1.00 1.00 1 MET A N 7
ATOM 14252 C CA . MET A 1 1 ? -10.283 14.013 -19.626 1.00 1.00 1 MET A CA 7
ATOM 14253 C C . MET A 1 1 ? -10.447 12.500 -19.741 1.00 1.00 1 MET A C 7
ATOM 14254 O O . MET A 1 1 ? -11.504 11.961 -19.412 1.00 1.00 1 MET A O 7
ATOM 14270 N N . GLU A 1 2 ? -9.401 11.823 -20.203 1.00 1.00 2 GLU A N 7
ATOM 14271 C CA . GLU A 1 2 ? -9.441 10.371 -20.359 1.00 1.00 2 GLU A CA 7
ATOM 14272 C C . GLU A 1 2 ? -9.548 9.688 -18.997 1.00 1.00 2 GLU A C 7
ATOM 14273 O O . GLU A 1 2 ? -10.261 8.695 -18.845 1.00 1.00 2 GLU A O 7
ATOM 14285 N N . ILE A 1 3 ? -8.846 10.215 -18.000 1.00 1.00 3 ILE A N 7
ATOM 14286 C CA . ILE A 1 3 ? -8.864 9.659 -16.635 1.00 1.00 3 ILE A CA 7
ATOM 14287 C C . ILE A 1 3 ? -8.950 10.777 -15.590 1.00 1.00 3 ILE A C 7
ATOM 14288 O O . ILE A 1 3 ? -8.745 11.957 -15.873 1.00 1.00 3 ILE A O 7
ATOM 14304 N N . LYS A 1 4 ? -9.263 10.398 -14.356 1.00 1.00 4 LYS A N 7
ATOM 14305 C CA . LYS A 1 4 ? -9.389 11.358 -13.262 1.00 1.00 4 LYS A CA 7
ATOM 14306 C C . LYS A 1 4 ? -8.007 11.728 -12.707 1.00 1.00 4 LYS A C 7
ATOM 14307 O O . LYS A 1 4 ? -6.969 11.358 -13.256 1.00 1.00 4 LYS A O 7
ATOM 14326 N N . LEU A 1 5 ? -7.995 12.476 -11.609 1.00 1.00 5 LEU A N 7
ATOM 14327 C CA . LEU A 1 5 ? -6.752 12.920 -10.978 1.00 1.00 5 LEU A CA 7
ATOM 14328 C C . LEU A 1 5 ? -6.009 11.753 -10.323 1.00 1.00 5 LEU A C 7
ATOM 14329 O O . LEU A 1 5 ? -6.603 10.851 -9.733 1.00 1.00 5 LEU A O 7
ATOM 14345 N N . ILE A 1 6 ? -4.685 11.778 -10.436 1.00 1.00 6 ILE A N 7
ATOM 14346 C CA . ILE A 1 6 ? -3.822 10.729 -9.865 1.00 1.00 6 ILE A CA 7
ATOM 14347 C C . ILE A 1 6 ? -2.937 11.296 -8.749 1.00 1.00 6 ILE A C 7
ATOM 14348 O O . ILE A 1 6 ? -2.266 12.314 -8.919 1.00 1.00 6 ILE A O 7
ATOM 14364 N N . ALA A 1 7 ? -2.918 10.622 -7.605 1.00 1.00 7 ALA A N 7
ATOM 14365 C CA . ALA A 1 7 ? -2.102 11.050 -6.469 1.00 1.00 7 ALA A CA 7
ATOM 14366 C C . ALA A 1 7 ? -0.622 10.769 -6.732 1.00 1.00 7 ALA A C 7
ATOM 14367 O O . ALA A 1 7 ? -0.265 9.756 -7.333 1.00 1.00 7 ALA A O 7
ATOM 14374 N N . GLN A 1 8 ? 0.243 11.672 -6.280 1.00 1.00 8 GLN A N 7
ATOM 14375 C CA . GLN A 1 8 ? 1.698 11.516 -6.472 1.00 1.00 8 GLN A CA 7
ATOM 14376 C C . GLN A 1 8 ? 2.459 11.855 -5.189 1.00 1.00 8 GLN A C 7
ATOM 14377 O O . GLN A 1 8 ? 2.440 12.995 -4.726 1.00 1.00 8 GLN A O 7
ATOM 14391 N N . VAL A 1 9 ? 3.133 10.862 -4.618 1.00 1.00 9 VAL A N 7
ATOM 14392 C CA . VAL A 1 9 ? 3.913 11.052 -3.383 1.00 1.00 9 VAL A CA 7
ATOM 14393 C C . VAL A 1 9 ? 5.218 10.263 -3.445 1.00 1.00 9 VAL A C 7
ATOM 14394 O O . VAL A 1 9 ? 5.242 9.112 -3.878 1.00 1.00 9 VAL A O 7
ATOM 14407 N N . LYS A 1 10 ? 6.313 10.876 -3.009 1.00 1.00 10 LYS A N 7
ATOM 14408 C CA . LYS A 1 10 ? 7.619 10.212 -3.019 1.00 1.00 10 LYS A CA 7
ATOM 14409 C C . LYS A 1 10 ? 8.554 10.817 -1.971 1.00 1.00 10 LYS A C 7
ATOM 14410 O O . LYS A 1 10 ? 8.531 12.023 -1.721 1.00 1.00 10 LYS A O 7
ATOM 14429 N N . THR A 1 11 ? 9.378 9.976 -1.357 1.00 1.00 11 THR A N 7
ATOM 14430 C CA . THR A 1 11 ? 10.331 10.436 -0.333 1.00 1.00 11 THR A CA 7
ATOM 14431 C C . THR A 1 11 ? 11.619 9.616 -0.362 1.00 1.00 11 THR A C 7
ATOM 14432 O O . THR A 1 11 ? 11.601 8.407 -0.594 1.00 1.00 11 THR A O 7
ATOM 14443 N N . VAL A 1 12 ? 12.744 10.279 -0.116 1.00 1.00 12 VAL A N 7
ATOM 14444 C CA . VAL A 1 12 ? 14.049 9.604 -0.111 1.00 1.00 12 VAL A CA 7
ATOM 14445 C C . VAL A 1 12 ? 14.328 8.983 1.255 1.00 1.00 12 VAL A C 7
ATOM 14446 O O . VAL A 1 12 ? 14.264 9.651 2.287 1.00 1.00 12 VAL A O 7
ATOM 14459 N N . ILE A 1 13 ? 14.641 7.692 1.259 1.00 1.00 13 ILE A N 7
ATOM 14460 C CA . ILE A 1 13 ? 14.929 6.965 2.511 1.00 1.00 13 ILE A CA 7
ATOM 14461 C C . ILE A 1 13 ? 16.230 6.188 2.388 1.00 1.00 13 ILE A C 7
ATOM 14462 O O . ILE A 1 13 ? 16.471 5.484 1.408 1.00 1.00 13 ILE A O 7
ATOM 14478 N N . ASN A 1 14 ? 17.081 6.298 3.402 1.00 1.00 14 ASN A N 7
ATOM 14479 C CA . ASN A 1 14 ? 18.359 5.584 3.407 1.00 1.00 14 ASN A CA 7
ATOM 14480 C C . ASN A 1 14 ? 18.187 4.224 4.065 1.00 1.00 14 ASN A C 7
ATOM 14481 O O . ASN A 1 14 ? 18.246 4.091 5.288 1.00 1.00 14 ASN A O 7
ATOM 14492 N N . ALA A 1 15 ? 17.976 3.196 3.250 1.00 1.00 15 ALA A N 7
ATOM 14493 C CA . ALA A 1 15 ? 17.810 1.849 3.775 1.00 1.00 15 ALA A CA 7
ATOM 14494 C C . ALA A 1 15 ? 17.717 0.817 2.628 1.00 1.00 15 ALA A C 7
ATOM 14495 O O . ALA A 1 15 ? 17.330 1.182 1.519 1.00 1.00 15 ALA A O 7
ATOM 14502 N N . PRO A 1 16 ? 18.032 -0.426 2.869 1.00 1.00 16 PRO A N 7
ATOM 14503 C CA . PRO A 1 16 ? 17.954 -1.490 1.806 1.00 1.00 16 PRO A CA 7
ATOM 14504 C C . PRO A 1 16 ? 16.541 -1.641 1.224 1.00 1.00 16 PRO A C 7
ATOM 14505 O O . PRO A 1 16 ? 15.545 -1.460 1.925 1.00 1.00 16 PRO A O 7
ATOM 14516 N N . ILE A 1 17 ? 16.466 -1.979 -0.059 1.00 1.00 17 ILE A N 7
ATOM 14517 C CA . ILE A 1 17 ? 15.194 -2.168 -0.751 1.00 1.00 17 ILE A CA 7
ATOM 14518 C C . ILE A 1 17 ? 14.457 -3.406 -0.239 1.00 1.00 17 ILE A C 7
ATOM 14519 O O . ILE A 1 17 ? 13.230 -3.493 -0.297 1.00 1.00 17 ILE A O 7
ATOM 14535 N N . GLU A 1 18 ? 15.208 -4.385 0.258 1.00 1.00 18 GLU A N 7
ATOM 14536 C CA . GLU A 1 18 ? 14.612 -5.627 0.756 1.00 1.00 18 GLU A CA 7
ATOM 14537 C C . GLU A 1 18 ? 13.677 -5.387 1.937 1.00 1.00 18 GLU A C 7
ATOM 14538 O O . GLU A 1 18 ? 12.566 -5.913 1.976 1.00 1.00 18 GLU A O 7
ATOM 14550 N N . LYS A 1 19 ? 14.138 -4.602 2.906 1.00 1.00 19 LYS A N 7
ATOM 14551 C CA . LYS A 1 19 ? 13.346 -4.329 4.099 1.00 1.00 19 LYS A CA 7
ATOM 14552 C C . LYS A 1 19 ? 12.047 -3.594 3.768 1.00 1.00 19 LYS A C 7
ATOM 14553 O O . LYS A 1 19 ? 10.988 -3.980 4.263 1.00 1.00 19 LYS A O 7
ATOM 14572 N N . VAL A 1 20 ? 12.104 -2.556 2.941 1.00 1.00 20 VAL A N 7
ATOM 14573 C CA . VAL A 1 20 ? 10.897 -1.825 2.567 1.00 1.00 20 VAL A CA 7
ATOM 14574 C C . VAL A 1 20 ? 10.035 -2.718 1.685 1.00 1.00 20 VAL A C 7
ATOM 14575 O O . VAL A 1 20 ? 8.830 -2.844 1.891 1.00 1.00 20 VAL A O 7
ATOM 14588 N N . TRP A 1 21 ? 10.658 -3.359 0.701 1.00 1.00 21 TRP A N 7
ATOM 14589 C CA . TRP A 1 21 ? 9.966 -4.262 -0.203 1.00 1.00 21 TRP A CA 7
ATOM 14590 C C . TRP A 1 21 ? 9.247 -5.330 0.613 1.00 1.00 21 TRP A C 7
ATOM 14591 O O . TRP A 1 21 ? 8.054 -5.577 0.431 1.00 1.00 21 TRP A O 7
ATOM 14612 N N . GLU A 1 22 ? 9.966 -5.967 1.530 1.00 1.00 22 GLU A N 7
ATOM 14613 C CA . GLU A 1 22 ? 9.397 -7.002 2.383 1.00 1.00 22 GLU A CA 7
ATOM 14614 C C . GLU A 1 22 ? 8.262 -6.431 3.224 1.00 1.00 22 GLU A C 7
ATOM 14615 O O . GLU A 1 22 ? 7.199 -7.039 3.349 1.00 1.00 22 GLU A O 7
ATOM 14627 N N . ALA A 1 23 ? 8.486 -5.254 3.801 1.00 1.00 23 ALA A N 7
ATOM 14628 C CA . ALA A 1 23 ? 7.488 -4.605 4.643 1.00 1.00 23 ALA A CA 7
ATOM 14629 C C . ALA A 1 23 ? 6.174 -4.398 3.903 1.00 1.00 23 ALA A C 7
ATOM 14630 O O . ALA A 1 23 ? 5.122 -4.237 4.521 1.00 1.00 23 ALA A O 7
ATOM 14637 N N . LEU A 1 24 ? 6.223 -4.396 2.574 1.00 1.00 24 LEU A N 7
ATOM 14638 C CA . LEU A 1 24 ? 5.015 -4.182 1.764 1.00 1.00 24 LEU A CA 7
ATOM 14639 C C . LEU A 1 24 ? 4.245 -5.488 1.546 1.00 1.00 24 LEU A C 7
ATOM 14640 O O . LEU A 1 24 ? 3.016 -5.519 1.610 1.00 1.00 24 LEU A O 7
ATOM 14656 N N . VAL A 1 25 ? 4.967 -6.572 1.284 1.00 1.00 25 VAL A N 7
ATOM 14657 C CA . VAL A 1 25 ? 4.350 -7.884 1.040 1.00 1.00 25 VAL A CA 7
ATOM 14658 C C . VAL A 1 25 ? 4.590 -8.815 2.212 1.00 1.00 25 VAL A C 7
ATOM 14659 O O . VAL A 1 25 ? 5.410 -9.731 2.144 1.00 1.00 25 VAL A O 7
ATOM 14672 N N . ASN A 1 26 ? 3.854 -8.598 3.298 1.00 1.00 26 ASN A N 7
ATOM 14673 C CA . ASN A 1 26 ? 3.984 -9.456 4.469 1.00 1.00 26 ASN A CA 7
ATOM 14674 C C . ASN A 1 26 ? 2.727 -9.355 5.366 1.00 1.00 26 ASN A C 7
ATOM 14675 O O . ASN A 1 26 ? 2.367 -8.250 5.773 1.00 1.00 26 ASN A O 7
ATOM 14686 N N . PRO A 1 27 ? 2.075 -10.441 5.677 1.00 1.00 27 PRO A N 7
ATOM 14687 C CA . PRO A 1 27 ? 0.854 -10.407 6.534 1.00 1.00 27 PRO A CA 7
ATOM 14688 C C . PRO A 1 27 ? 1.187 -10.190 8.014 1.00 1.00 27 PRO A C 7
ATOM 14689 O O . PRO A 1 27 ? 0.296 -9.928 8.822 1.00 1.00 27 PRO A O 7
ATOM 14700 N N . GLU A 1 28 ? 2.464 -10.302 8.367 1.00 1.00 28 GLU A N 7
ATOM 14701 C CA . GLU A 1 28 ? 2.897 -10.117 9.761 1.00 1.00 28 GLU A CA 7
ATOM 14702 C C . GLU A 1 28 ? 3.268 -8.654 10.011 1.00 1.00 28 GLU A C 7
ATOM 14703 O O . GLU A 1 28 ? 2.833 -8.057 10.997 1.00 1.00 28 GLU A O 7
ATOM 14715 N N . ILE A 1 29 ? 4.063 -8.074 9.118 1.00 1.00 29 ILE A N 7
ATOM 14716 C CA . ILE A 1 29 ? 4.465 -6.683 9.249 1.00 1.00 29 ILE A CA 7
ATOM 14717 C C . ILE A 1 29 ? 3.255 -5.793 8.994 1.00 1.00 29 ILE A C 7
ATOM 14718 O O . ILE A 1 29 ? 3.025 -4.807 9.696 1.00 1.00 29 ILE A O 7
ATOM 14734 N N . ILE A 1 30 ? 2.477 -6.140 7.975 1.00 1.00 30 ILE A N 7
ATOM 14735 C CA . ILE A 1 30 ? 1.293 -5.368 7.626 1.00 1.00 30 ILE A CA 7
ATOM 14736 C C . ILE A 1 30 ? 0.333 -5.361 8.805 1.00 1.00 30 ILE A C 7
ATOM 14737 O O . ILE A 1 30 ? -0.254 -4.331 9.133 1.00 1.00 30 ILE A O 7
ATOM 14753 N N . LYS A 1 31 ? 0.169 -6.509 9.454 1.00 1.00 31 LYS A N 7
ATOM 14754 C CA . LYS A 1 31 ? -0.706 -6.620 10.602 1.00 1.00 31 LYS A CA 7
ATOM 14755 C C . LYS A 1 31 ? -0.185 -5.765 11.750 1.00 1.00 31 LYS A C 7
ATOM 14756 O O . LYS A 1 31 ? -0.963 -5.251 12.554 1.00 1.00 31 LYS A O 7
ATOM 14775 N N . GLU A 1 32 ? 1.132 -5.609 11.837 1.00 1.00 32 GLU A N 7
ATOM 14776 C CA . GLU A 1 32 ? 1.734 -4.809 12.896 1.00 1.00 32 GLU A CA 7
ATOM 14777 C C . GLU A 1 32 ? 1.324 -3.345 12.734 1.00 1.00 32 GLU A C 7
ATOM 14778 O O . GLU A 1 32 ? 0.933 -2.692 13.701 1.00 1.00 32 GLU A O 7
ATOM 14790 N N . TYR A 1 33 ? 1.404 -2.829 11.514 1.00 1.00 33 TYR A N 7
ATOM 14791 C CA . TYR A 1 33 ? 1.031 -1.444 11.233 1.00 1.00 33 TYR A CA 7
ATOM 14792 C C . TYR A 1 33 ? -0.485 -1.271 11.304 1.00 1.00 33 TYR A C 7
ATOM 14793 O O . TYR A 1 33 ? -0.986 -0.226 11.713 1.00 1.00 33 TYR A O 7
ATOM 14811 N N . MET A 1 34 ? -1.219 -2.304 10.902 1.00 1.00 34 MET A N 7
ATOM 14812 C CA . MET A 1 34 ? -2.684 -2.255 10.903 1.00 1.00 34 MET A CA 7
ATOM 14813 C C . MET A 1 34 ? -3.249 -2.830 12.189 1.00 1.00 34 MET A C 7
ATOM 14814 O O . MET A 1 34 ? -4.014 -3.795 12.182 1.00 1.00 34 MET A O 7
ATOM 14828 N N . PHE A 1 35 ? -2.879 -2.225 13.313 1.00 1.00 35 PHE A N 7
ATOM 14829 C CA . PHE A 1 35 ? -3.349 -2.657 14.637 1.00 1.00 35 PHE A CA 7
ATOM 14830 C C . PHE A 1 35 ? -3.449 -4.186 14.747 1.00 1.00 35 PHE A C 7
ATOM 14831 O O . PHE A 1 35 ? -2.529 -4.850 15.227 1.00 1.00 35 PHE A O 7
ATOM 14848 N N . GLY A 1 36 ? -4.568 -4.751 14.305 1.00 1.00 36 GLY A N 7
ATOM 14849 C CA . GLY A 1 36 ? -4.774 -6.204 14.370 1.00 1.00 36 GLY A CA 7
ATOM 14850 C C . GLY A 1 36 ? -5.597 -6.719 13.191 1.00 1.00 36 GLY A C 7
ATOM 14851 O O . GLY A 1 36 ? -6.544 -7.484 13.375 1.00 1.00 36 GLY A O 7
ATOM 14855 N N . THR A 1 37 ? -5.236 -6.317 11.976 1.00 1.00 37 THR A N 7
ATOM 14856 C CA . THR A 1 37 ? -5.957 -6.760 10.772 1.00 1.00 37 THR A CA 7
ATOM 14857 C C . THR A 1 37 ? -5.293 -7.998 10.169 1.00 1.00 37 THR A C 7
ATOM 14858 O O . THR A 1 37 ? -4.141 -7.968 9.738 1.00 1.00 37 THR A O 7
ATOM 14869 N N . THR A 1 38 ? -6.032 -9.102 10.133 1.00 1.00 38 THR A N 7
ATOM 14870 C CA . THR A 1 38 ? -5.506 -10.354 9.577 1.00 1.00 38 THR A CA 7
ATOM 14871 C C . THR A 1 38 ? -5.649 -10.372 8.062 1.00 1.00 38 THR A C 7
ATOM 14872 O O . THR A 1 38 ? -6.747 -10.202 7.531 1.00 1.00 38 THR A O 7
ATOM 14883 N N . VAL A 1 39 ? -4.536 -10.584 7.367 1.00 1.00 39 VAL A N 7
ATOM 14884 C CA . VAL A 1 39 ? -4.527 -10.627 5.896 1.00 1.00 39 VAL A CA 7
ATOM 14885 C C . VAL A 1 39 ? -3.763 -11.856 5.397 1.00 1.00 39 VAL A C 7
ATOM 14886 O O . VAL A 1 39 ? -2.773 -12.280 5.992 1.00 1.00 39 VAL A O 7
ATOM 14899 N N . VAL A 1 40 ? -4.222 -12.428 4.290 1.00 1.00 40 VAL A N 7
ATOM 14900 C CA . VAL A 1 40 ? -3.581 -13.616 3.697 1.00 1.00 40 VAL A CA 7
ATOM 14901 C C . VAL A 1 40 ? -3.124 -13.319 2.272 1.00 1.00 40 VAL A C 7
ATOM 14902 O O . VAL A 1 40 ? -3.882 -12.805 1.449 1.00 1.00 40 VAL A O 7
ATOM 14915 N N . SER A 1 41 ? -1.872 -13.654 1.977 1.00 1.00 41 SER A N 7
ATOM 14916 C CA . SER A 1 41 ? -1.320 -13.413 0.634 1.00 1.00 41 SER A CA 7
ATOM 14917 C C . SER A 1 41 ? -0.220 -14.414 0.306 1.00 1.00 41 SER A C 7
ATOM 14918 O O . SER A 1 41 ? 0.690 -14.618 1.110 1.00 1.00 41 SER A O 7
ATOM 14926 N N . ASP A 1 42 ? -0.305 -15.020 -0.874 1.00 1.00 42 ASP A N 7
ATOM 14927 C CA . ASP A 1 42 ? 0.689 -15.984 -1.330 1.00 1.00 42 ASP A CA 7
ATOM 14928 C C . ASP A 1 42 ? 1.955 -15.240 -1.770 1.00 1.00 42 ASP A C 7
ATOM 14929 O O . ASP A 1 42 ? 3.045 -15.805 -1.871 1.00 1.00 42 ASP A O 7
ATOM 14938 N N . TRP A 1 43 ? 1.799 -13.948 -2.038 1.00 1.00 43 TRP A N 7
ATOM 14939 C CA . TRP A 1 43 ? 2.897 -13.084 -2.470 1.00 1.00 43 TRP A CA 7
ATOM 14940 C C . TRP A 1 43 ? 3.387 -13.458 -3.874 1.00 1.00 43 TRP A C 7
ATOM 14941 O O . TRP A 1 43 ? 4.591 -13.545 -4.115 1.00 1.00 43 TRP A O 7
ATOM 14962 N N . LYS A 1 44 ? 2.469 -13.677 -4.810 1.00 1.00 44 LYS A N 7
ATOM 14963 C CA . LYS A 1 44 ? 2.840 -14.037 -6.186 1.00 1.00 44 LYS A CA 7
ATOM 14964 C C . LYS A 1 44 ? 1.821 -13.502 -7.197 1.00 1.00 44 LYS A C 7
ATOM 14965 O O . LYS A 1 44 ? 0.663 -13.247 -6.868 1.00 1.00 44 LYS A O 7
ATOM 14984 N N . GLU A 1 45 ? 2.252 -13.326 -8.443 1.00 1.00 45 GLU A N 7
ATOM 14985 C CA . GLU A 1 45 ? 1.386 -12.806 -9.503 1.00 1.00 45 GLU A CA 7
ATOM 14986 C C . GLU A 1 45 ? 0.032 -13.519 -9.552 1.00 1.00 45 GLU A C 7
ATOM 14987 O O . GLU A 1 45 ? -0.051 -14.746 -9.618 1.00 1.00 45 GLU A O 7
ATOM 14999 N N . GLY A 1 46 ? -1.036 -12.730 -9.530 1.00 1.00 46 GLY A N 7
ATOM 15000 C CA . GLY A 1 46 ? -2.401 -13.258 -9.598 1.00 1.00 46 GLY A CA 7
ATOM 15001 C C . GLY A 1 46 ? -2.887 -13.761 -8.246 1.00 1.00 46 GLY A C 7
ATOM 15002 O O . GLY A 1 46 ? -4.001 -14.271 -8.125 1.00 1.00 46 GLY A O 7
ATOM 15006 N N . SER A 1 47 ? -2.055 -13.620 -7.219 1.00 1.00 47 SER A N 7
ATOM 15007 C CA . SER A 1 47 ? -2.436 -14.074 -5.890 1.00 1.00 47 SER A CA 7
ATOM 15008 C C . SER A 1 47 ? -3.616 -13.283 -5.340 1.00 1.00 47 SER A C 7
ATOM 15009 O O . SER A 1 47 ? -3.633 -12.052 -5.382 1.00 1.00 47 SER A O 7
ATOM 15017 N N . GLN A 1 48 ? -4.596 -14.009 -4.811 1.00 1.00 48 GLN A N 7
ATOM 15018 C CA . GLN A 1 48 ? -5.778 -13.376 -4.224 1.00 1.00 48 GLN A CA 7
ATOM 15019 C C . GLN A 1 48 ? -5.455 -12.963 -2.795 1.00 1.00 48 GLN A C 7
ATOM 15020 O O . GLN A 1 48 ? -4.729 -13.656 -2.083 1.00 1.00 48 GLN A O 7
ATOM 15034 N N . ILE A 1 49 ? -5.991 -11.827 -2.363 1.00 1.00 49 ILE A N 7
ATOM 15035 C CA . ILE A 1 49 ? -5.745 -11.326 -0.998 1.00 1.00 49 ILE A CA 7
ATOM 15036 C C . ILE A 1 49 ? -7.045 -10.866 -0.343 1.00 1.00 49 ILE A C 7
ATOM 15037 O O . ILE A 1 49 ? -7.870 -10.185 -0.949 1.00 1.00 49 ILE A O 7
ATOM 15053 N N . VAL A 1 50 ? -7.209 -11.248 0.919 1.00 1.00 50 VAL A N 7
ATOM 15054 C CA . VAL A 1 50 ? -8.407 -10.874 1.691 1.00 1.00 50 VAL A CA 7
ATOM 15055 C C . VAL A 1 50 ? -8.013 -10.250 3.026 1.00 1.00 50 VAL A C 7
ATOM 15056 O O . VAL A 1 50 ? -7.054 -10.672 3.672 1.00 1.00 50 VAL A O 7
ATOM 15069 N N . TRP A 1 51 ? -8.770 -9.237 3.437 1.00 1.00 51 TRP A N 7
ATOM 15070 C CA . TRP A 1 51 ? -8.509 -8.542 4.713 1.00 1.00 51 TRP A CA 7
ATOM 15071 C C . TRP A 1 51 ? -9.692 -8.719 5.654 1.00 1.00 51 TRP A C 7
ATOM 15072 O O . TRP A 1 51 ? -10.824 -8.365 5.321 1.00 1.00 51 TRP A O 7
ATOM 15093 N N . LYS A 1 52 ? -9.439 -9.260 6.842 1.00 1.00 52 LYS A N 7
ATOM 15094 C CA . LYS A 1 52 ? -10.511 -9.461 7.825 1.00 1.00 52 LYS A CA 7
ATOM 15095 C C . LYS A 1 52 ? -10.520 -8.305 8.816 1.00 1.00 52 LYS A C 7
ATOM 15096 O O . LYS A 1 52 ? -9.502 -7.985 9.429 1.00 1.00 52 LYS A O 7
ATOM 15115 N N . GLY A 1 53 ? -11.682 -7.678 8.973 1.00 1.00 53 GLY A N 7
ATOM 15116 C CA . GLY A 1 53 ? -11.810 -6.553 9.896 1.00 1.00 53 GLY A CA 7
ATOM 15117 C C . GLY A 1 53 ? -13.257 -6.350 10.309 1.00 1.00 53 GLY A C 7
ATOM 15118 O O . GLY A 1 53 ? -14.155 -7.059 9.853 1.00 1.00 53 GLY A O 7
ATOM 15122 N N . GLU A 1 54 ? -13.488 -5.372 11.179 1.00 1.00 54 GLU A N 7
ATOM 15123 C CA . GLU A 1 54 ? -14.837 -5.062 11.669 1.00 1.00 54 GLU A CA 7
ATOM 15124 C C . GLU A 1 54 ? -15.127 -3.575 11.504 1.00 1.00 54 GLU A C 7
ATOM 15125 O O . GLU A 1 54 ? -14.289 -2.719 11.790 1.00 1.00 54 GLU A O 7
ATOM 15137 N N . TRP A 1 55 ? -16.328 -3.258 11.036 1.00 1.00 55 TRP A N 7
ATOM 15138 C CA . TRP A 1 55 ? -16.738 -1.863 10.820 1.00 1.00 55 TRP A CA 7
ATOM 15139 C C . TRP A 1 55 ? -18.177 -1.653 11.279 1.00 1.00 55 TRP A C 7
ATOM 15140 O O . TRP A 1 55 ? -19.108 -2.256 10.745 1.00 1.00 55 TRP A O 7
ATOM 15161 N N . LYS A 1 56 ? -18.359 -0.789 12.272 1.00 1.00 56 LYS A N 7
ATOM 15162 C CA . LYS A 1 56 ? -19.685 -0.498 12.807 1.00 1.00 56 LYS A CA 7
ATOM 15163 C C . LYS A 1 56 ? -20.398 -1.785 13.215 1.00 1.00 56 LYS A C 7
ATOM 15164 O O . LYS A 1 56 ? -21.603 -1.939 13.019 1.00 1.00 56 LYS A O 7
ATOM 15183 N N . GLY A 1 57 ? -19.642 -2.719 13.787 1.00 1.00 57 GLY A N 7
ATOM 15184 C CA . GLY A 1 57 ? -20.202 -3.994 14.226 1.00 1.00 57 GLY A CA 7
ATOM 15185 C C . GLY A 1 57 ? -20.458 -4.903 13.033 1.00 1.00 57 GLY A C 7
ATOM 15186 O O . GLY A 1 57 ? -20.785 -6.081 13.186 1.00 1.00 57 GLY A O 7
ATOM 15190 N N . LYS A 1 58 ? -20.308 -4.352 11.833 1.00 1.00 58 LYS A N 7
ATOM 15191 C CA . LYS A 1 58 ? -20.530 -5.128 10.603 1.00 1.00 58 LYS A CA 7
ATOM 15192 C C . LYS A 1 58 ? -19.207 -5.615 10.029 1.00 1.00 58 LYS A C 7
ATOM 15193 O O . LYS A 1 58 ? -18.358 -4.820 9.624 1.00 1.00 58 LYS A O 7
ATOM 15212 N N . ALA A 1 59 ? -19.023 -6.929 9.979 1.00 1.00 59 ALA A N 7
ATOM 15213 C CA . ALA A 1 59 ? -17.806 -7.518 9.441 1.00 1.00 59 ALA A CA 7
ATOM 15214 C C . ALA A 1 59 ? -17.697 -7.232 7.947 1.00 1.00 59 ALA A C 7
ATOM 15215 O O . ALA A 1 59 ? -18.627 -7.482 7.179 1.00 1.00 59 ALA A O 7
ATOM 15222 N N . TYR A 1 60 ? -16.552 -6.704 7.529 1.00 1.00 60 TYR A N 7
ATOM 15223 C CA . TYR A 1 60 ? -16.327 -6.375 6.109 1.00 1.00 60 TYR A CA 7
ATOM 15224 C C . TYR A 1 60 ? -15.005 -6.953 5.618 1.00 1.00 60 TYR A C 7
ATOM 15225 O O . TYR A 1 60 ? -14.047 -7.106 6.375 1.00 1.00 60 TYR A O 7
ATOM 15243 N N . GLU A 1 61 ? -14.953 -7.270 4.328 1.00 1.00 61 GLU A N 7
ATOM 15244 C CA . GLU A 1 61 ? -13.732 -7.822 3.724 1.00 1.00 61 GLU A CA 7
ATOM 15245 C C . GLU A 1 61 ? -13.451 -7.152 2.386 1.00 1.00 61 GLU A C 7
ATOM 15246 O O . GLU A 1 61 ? -14.333 -7.030 1.536 1.00 1.00 61 GLU A O 7
ATOM 15258 N N . ASP A 1 62 ? -12.207 -6.720 2.198 1.00 1.00 62 ASP A N 7
ATOM 15259 C CA . ASP A 1 62 ? -11.786 -6.064 0.962 1.00 1.00 62 ASP A CA 7
ATOM 15260 C C . ASP A 1 62 ? -11.294 -7.123 -0.017 1.00 1.00 62 ASP A C 7
ATOM 15261 O O . ASP A 1 62 ? -11.000 -8.249 0.382 1.00 1.00 62 ASP A O 7
ATOM 15270 N N . LYS A 1 63 ? -11.204 -6.781 -1.299 1.00 1.00 63 LYS A N 7
ATOM 15271 C CA . LYS A 1 63 ? -10.752 -7.763 -2.305 1.00 1.00 63 LYS A CA 7
ATOM 15272 C C . LYS A 1 63 ? -9.847 -7.137 -3.365 1.00 1.00 63 LYS A C 7
ATOM 15273 O O . LYS A 1 63 ? -10.197 -6.148 -4.008 1.00 1.00 63 LYS A O 7
ATOM 15292 N N . GLY A 1 64 ? -8.681 -7.747 -3.543 1.00 1.00 64 GLY A N 7
ATOM 15293 C CA . GLY A 1 64 ? -7.709 -7.276 -4.534 1.00 1.00 64 GLY A CA 7
ATOM 15294 C C . GLY A 1 64 ? -6.855 -8.439 -5.034 1.00 1.00 64 GLY A C 7
ATOM 15295 O O . GLY A 1 64 ? -6.905 -9.544 -4.496 1.00 1.00 64 GLY A O 7
ATOM 15299 N N . THR A 1 65 ? -6.064 -8.196 -6.074 1.00 1.00 65 THR A N 7
ATOM 15300 C CA . THR A 1 65 ? -5.204 -9.248 -6.640 1.00 1.00 65 THR A CA 7
ATOM 15301 C C . THR A 1 65 ? -3.898 -8.667 -7.173 1.00 1.00 65 THR A C 7
ATOM 15302 O O . THR A 1 65 ? -3.824 -7.500 -7.558 1.00 1.00 65 THR A O 7
ATOM 15313 N N . ILE A 1 66 ? -2.862 -9.499 -7.198 1.00 1.00 66 ILE A N 7
ATOM 15314 C CA . ILE A 1 66 ? -1.550 -9.066 -7.691 1.00 1.00 66 ILE A CA 7
ATOM 15315 C C . ILE A 1 66 ? -1.539 -9.037 -9.215 1.00 1.00 66 ILE A C 7
ATOM 15316 O O . ILE A 1 66 ? -1.681 -10.070 -9.869 1.00 1.00 66 ILE A O 7
ATOM 15332 N N . LEU A 1 67 ? -1.358 -7.851 -9.783 1.00 1.00 67 LEU A N 7
ATOM 15333 C CA . LEU A 1 67 ? -1.320 -7.696 -11.233 1.00 1.00 67 LEU A CA 7
ATOM 15334 C C . LEU A 1 67 ? 0.022 -8.182 -11.777 1.00 1.00 67 LEU A C 7
ATOM 15335 O O . LEU A 1 67 ? 0.093 -8.899 -12.775 1.00 1.00 67 LEU A O 7
ATOM 15351 N N . GLN A 1 68 ? 1.103 -7.789 -11.112 1.00 1.00 68 GLN A N 7
ATOM 15352 C CA . GLN A 1 68 ? 2.458 -8.180 -11.516 1.00 1.00 68 GLN A CA 7
ATOM 15353 C C . GLN A 1 68 ? 3.325 -8.365 -10.281 1.00 1.00 68 GLN A C 7
ATOM 15354 O O . GLN A 1 68 ? 3.130 -7.698 -9.264 1.00 1.00 68 GLN A O 7
ATOM 15368 N N . PHE A 1 69 ? 4.285 -9.279 -10.363 1.00 1.00 69 PHE A N 7
ATOM 15369 C CA . PHE A 1 69 ? 5.179 -9.555 -9.232 1.00 1.00 69 PHE A CA 7
ATOM 15370 C C . PHE A 1 69 ? 6.627 -9.686 -9.686 1.00 1.00 69 PHE A C 7
ATOM 15371 O O . PHE A 1 69 ? 7.036 -10.689 -10.272 1.00 1.00 69 PHE A O 7
ATOM 15388 N N . ASN A 1 70 ? 7.421 -8.659 -9.401 1.00 1.00 70 ASN A N 7
ATOM 15389 C CA . ASN A 1 70 ? 8.848 -8.654 -9.762 1.00 1.00 70 ASN A CA 7
ATOM 15390 C C . ASN A 1 70 ? 9.680 -8.384 -8.516 1.00 1.00 70 ASN A C 7
ATOM 15391 O O . ASN A 1 70 ? 9.705 -7.267 -7.998 1.00 1.00 70 ASN A O 7
ATOM 15402 N N . GLU A 1 71 ? 10.363 -9.417 -8.033 1.00 1.00 71 GLU A N 7
ATOM 15403 C CA . GLU A 1 71 ? 11.185 -9.326 -6.834 1.00 1.00 71 GLU A CA 7
ATOM 15404 C C . GLU A 1 71 ? 12.077 -8.088 -6.846 1.00 1.00 71 GLU A C 7
ATOM 15405 O O . GLU A 1 71 ? 12.719 -7.767 -7.845 1.00 1.00 71 GLU A O 7
ATOM 15417 N N . ARG A 1 72 ? 12.113 -7.391 -5.716 1.00 1.00 72 ARG A N 7
ATOM 15418 C CA . ARG A 1 72 ? 12.940 -6.187 -5.540 1.00 1.00 72 ARG A CA 7
ATOM 15419 C C . ARG A 1 72 ? 13.007 -5.334 -6.808 1.00 1.00 72 ARG A C 7
ATOM 15420 O O . ARG A 1 72 ? 14.093 -5.015 -7.289 1.00 1.00 72 ARG A O 7
ATOM 15441 N N . SER A 1 73 ? 11.859 -4.967 -7.366 1.00 1.00 73 SER A N 7
ATOM 15442 C CA . SER A 1 73 ? 11.855 -4.159 -8.585 1.00 1.00 73 SER A CA 7
ATOM 15443 C C . SER A 1 73 ? 10.543 -3.403 -8.753 1.00 1.00 73 SER A C 7
ATOM 15444 O O . SER A 1 73 ? 10.505 -2.178 -8.634 1.00 1.00 73 SER A O 7
ATOM 15452 N N . ILE A 1 74 ? 9.463 -4.123 -9.040 1.00 1.00 74 ILE A N 7
ATOM 15453 C CA . ILE A 1 74 ? 8.149 -3.487 -9.248 1.00 1.00 74 ILE A CA 7
ATOM 15454 C C . ILE A 1 74 ? 7.020 -4.333 -8.670 1.00 1.00 74 ILE A C 7
ATOM 15455 O O . ILE A 1 74 ? 6.961 -5.547 -8.862 1.00 1.00 74 ILE A O 7
ATOM 15471 N N . LEU A 1 75 ? 6.113 -3.665 -7.965 1.00 1.00 75 LEU A N 7
ATOM 15472 C CA . LEU A 1 75 ? 4.958 -4.346 -7.362 1.00 1.00 75 LEU A CA 7
ATOM 15473 C C . LEU A 1 75 ? 3.664 -3.594 -7.669 1.00 1.00 75 LEU A C 7
ATOM 15474 O O . LEU A 1 75 ? 3.503 -2.432 -7.297 1.00 1.00 75 LEU A O 7
ATOM 15490 N N . GLN A 1 76 ? 2.733 -4.257 -8.349 1.00 1.00 76 GLN A N 7
ATOM 15491 C CA . GLN A 1 76 ? 1.441 -3.645 -8.694 1.00 1.00 76 GLN A CA 7
ATOM 15492 C C . GLN A 1 76 ? 0.301 -4.604 -8.378 1.00 1.00 76 GLN A C 7
ATOM 15493 O O . GLN A 1 76 ? 0.387 -5.807 -8.635 1.00 1.00 76 GLN A O 7
ATOM 15507 N N . TYR A 1 77 ? -0.777 -4.067 -7.816 1.00 1.00 77 TYR A N 7
ATOM 15508 C CA . TYR A 1 77 ? -1.929 -4.906 -7.469 1.00 1.00 77 TYR A CA 7
ATOM 15509 C C . TYR A 1 77 ? -3.237 -4.130 -7.518 1.00 1.00 77 TYR A C 7
ATOM 15510 O O . TYR A 1 77 ? -3.281 -2.914 -7.331 1.00 1.00 77 TYR A O 7
ATOM 15528 N N . SER A 1 78 ? -4.319 -4.860 -7.769 1.00 1.00 78 SER A N 7
ATOM 15529 C CA . SER A 1 78 ? -5.653 -4.258 -7.827 1.00 1.00 78 SER A CA 7
ATOM 15530 C C . SER A 1 78 ? -6.200 -4.176 -6.412 1.00 1.00 78 SER A C 7
ATOM 15531 O O . SER A 1 78 ? -5.827 -4.984 -5.562 1.00 1.00 78 SER A O 7
ATOM 15539 N N . HIS A 1 79 ? -7.068 -3.210 -6.135 1.00 1.00 79 HIS A N 7
ATOM 15540 C CA . HIS A 1 79 ? -7.621 -3.075 -4.789 1.00 1.00 79 HIS A CA 7
ATOM 15541 C C . HIS A 1 79 ? -9.024 -2.490 -4.803 1.00 1.00 79 HIS A C 7
ATOM 15542 O O . HIS A 1 79 ? -9.321 -1.542 -5.530 1.00 1.00 79 HIS A O 7
ATOM 15557 N N . PHE A 1 80 ? -9.885 -3.076 -3.978 1.00 1.00 80 PHE A N 7
ATOM 15558 C CA . PHE A 1 80 ? -11.269 -2.628 -3.872 1.00 1.00 80 PHE A CA 7
ATOM 15559 C C . PHE A 1 80 ? -11.817 -2.898 -2.472 1.00 1.00 80 PHE A C 7
ATOM 15560 O O . PHE A 1 80 ? -11.419 -3.846 -1.795 1.00 1.00 80 PHE A O 7
ATOM 15577 N N . SER A 1 81 ? -12.749 -2.055 -2.038 1.00 1.00 81 SER A N 7
ATOM 15578 C CA . SER A 1 81 ? -13.375 -2.210 -0.711 1.00 1.00 81 SER A CA 7
ATOM 15579 C C . SER A 1 81 ? -14.874 -1.825 -0.767 1.00 1.00 81 SER A C 7
ATOM 15580 O O . SER A 1 81 ? -15.222 -0.845 -1.426 1.00 1.00 81 SER A O 7
ATOM 15588 N N . PRO A 1 82 ? -15.740 -2.545 -0.108 1.00 1.00 82 PRO A N 7
ATOM 15589 C CA . PRO A 1 82 ? -17.205 -2.220 -0.121 1.00 1.00 82 PRO A CA 7
ATOM 15590 C C . PRO A 1 82 ? -17.519 -0.934 0.654 1.00 1.00 82 PRO A C 7
ATOM 15591 O O . PRO A 1 82 ? -18.562 -0.313 0.453 1.00 1.00 82 PRO A O 7
ATOM 15602 N N . LEU A 1 83 ? -16.617 -0.535 1.545 1.00 1.00 83 LEU A N 7
ATOM 15603 C CA . LEU A 1 83 ? -16.815 0.669 2.346 1.00 1.00 83 LEU A CA 7
ATOM 15604 C C . LEU A 1 83 ? -16.996 1.884 1.441 1.00 1.00 83 LEU A C 7
ATOM 15605 O O . LEU A 1 83 ? -17.301 2.982 1.907 1.00 1.00 83 LEU A O 7
ATOM 15621 N N . THR A 1 84 ? -16.807 1.686 0.141 1.00 1.00 84 THR A N 7
ATOM 15622 C CA . THR A 1 84 ? -16.954 2.767 -0.823 1.00 1.00 84 THR A CA 7
ATOM 15623 C C . THR A 1 84 ? -18.403 3.243 -0.893 1.00 1.00 84 THR A C 7
ATOM 15624 O O . THR A 1 84 ? -18.672 4.341 -1.380 1.00 1.00 84 THR A O 7
ATOM 15635 N N . GLY A 1 85 ? -19.332 2.420 -0.417 1.00 1.00 85 GLY A N 7
ATOM 15636 C CA . GLY A 1 85 ? -20.750 2.771 -0.436 1.00 1.00 85 GLY A CA 7
ATOM 15637 C C . GLY A 1 85 ? -21.321 2.612 -1.839 1.00 1.00 85 GLY A C 7
ATOM 15638 O O . GLY A 1 85 ? -22.336 3.218 -2.180 1.00 1.00 85 GLY A O 7
ATOM 15642 N N . LYS A 1 86 ? -20.663 1.787 -2.646 1.00 1.00 86 LYS A N 7
ATOM 15643 C CA . LYS A 1 86 ? -21.120 1.561 -4.027 1.00 1.00 86 LYS A CA 7
ATOM 15644 C C . LYS A 1 86 ? -20.866 0.110 -4.474 1.00 1.00 86 LYS A C 7
ATOM 15645 O O . LYS A 1 86 ? -19.904 -0.510 -4.022 1.00 1.00 86 LYS A O 7
ATOM 15664 N N . PRO A 1 87 ? -21.677 -0.425 -5.346 1.00 1.00 87 PRO A N 7
ATOM 15665 C CA . PRO A 1 87 ? -21.487 -1.825 -5.849 1.00 1.00 87 PRO A CA 7
ATOM 15666 C C . PRO A 1 87 ? -20.183 -1.969 -6.641 1.00 1.00 87 PRO A C 7
ATOM 15667 O O . PRO A 1 87 ? -19.686 -1.007 -7.227 1.00 1.00 87 PRO A O 7
ATOM 15678 N N . ASP A 1 88 ? -19.628 -3.176 -6.671 1.00 1.00 88 ASP A N 7
ATOM 15679 C CA . ASP A 1 88 ? -18.378 -3.453 -7.377 1.00 1.00 88 ASP A CA 7
ATOM 15680 C C . ASP A 1 88 ? -18.415 -2.945 -8.813 1.00 1.00 88 ASP A C 7
ATOM 15681 O O . ASP A 1 88 ? -19.060 -3.530 -9.683 1.00 1.00 88 ASP A O 7
ATOM 15690 N N . LEU A 1 89 ? -17.719 -1.843 -9.077 1.00 1.00 89 LEU A N 7
ATOM 15691 C CA . LEU A 1 89 ? -17.670 -1.257 -10.428 1.00 1.00 89 LEU A CA 7
ATOM 15692 C C . LEU A 1 89 ? -16.247 -0.780 -10.768 1.00 1.00 89 LEU A C 7
ATOM 15693 O O . LEU A 1 89 ? -15.490 -0.419 -9.867 1.00 1.00 89 LEU A O 7
ATOM 15709 N N . PRO A 1 90 ? -15.868 -0.778 -12.016 1.00 1.00 90 PRO A N 7
ATOM 15710 C CA . PRO A 1 90 ? -14.499 -0.348 -12.445 1.00 1.00 90 PRO A CA 7
ATOM 15711 C C . PRO A 1 90 ? -14.246 1.141 -12.172 1.00 1.00 90 PRO A C 7
ATOM 15712 O O . PRO A 1 90 ? -13.095 1.568 -12.061 1.00 1.00 90 PRO A O 7
ATOM 15723 N N . GLU A 1 91 ? -15.316 1.920 -12.066 1.00 1.00 91 GLU A N 7
ATOM 15724 C CA . GLU A 1 91 ? -15.201 3.355 -11.802 1.00 1.00 91 GLU A CA 7
ATOM 15725 C C . GLU A 1 91 ? -15.182 3.624 -10.299 1.00 1.00 91 GLU A C 7
ATOM 15726 O O . GLU A 1 91 ? -14.930 4.744 -9.853 1.00 1.00 91 GLU A O 7
ATOM 15738 N N . ASN A 1 92 ? -15.462 2.588 -9.517 1.00 1.00 92 ASN A N 7
ATOM 15739 C CA . ASN A 1 92 ? -15.500 2.707 -8.051 1.00 1.00 92 ASN A CA 7
ATOM 15740 C C . ASN A 1 92 ? -14.219 2.187 -7.392 1.00 1.00 92 ASN A C 7
ATOM 15741 O O . ASN A 1 92 ? -14.190 2.029 -6.172 1.00 1.00 92 ASN A O 7
ATOM 15752 N N . TYR A 1 93 ? -13.184 1.931 -8.185 1.00 1.00 93 TYR A N 7
ATOM 15753 C CA . TYR A 1 93 ? -11.920 1.427 -7.632 1.00 1.00 93 TYR A CA 7
ATOM 15754 C C . TYR A 1 93 ? -10.720 1.850 -8.484 1.00 1.00 93 TYR A C 7
ATOM 15755 O O . TYR A 1 93 ? -10.870 2.376 -9.588 1.00 1.00 93 TYR A O 7
ATOM 15773 N N . HIS A 1 94 ? -9.521 1.610 -7.965 1.00 1.00 94 HIS A N 7
ATOM 15774 C CA . HIS A 1 94 ? -8.279 1.951 -8.679 1.00 1.00 94 HIS A CA 7
ATOM 15775 C C . HIS A 1 94 ? -7.184 0.920 -8.412 1.00 1.00 94 HIS A C 7
ATOM 15776 O O . HIS A 1 94 ? -7.225 0.169 -7.438 1.00 1.00 94 HIS A O 7
ATOM 15791 N N . VAL A 1 95 ? -6.192 0.908 -9.295 1.00 1.00 95 VAL A N 7
ATOM 15792 C CA . VAL A 1 95 ? -5.053 -0.015 -9.175 1.00 1.00 95 VAL A CA 7
ATOM 15793 C C . VAL A 1 95 ? -3.830 0.749 -8.676 1.00 1.00 95 VAL A C 7
ATOM 15794 O O . VAL A 1 95 ? -3.463 1.792 -9.218 1.00 1.00 95 VAL A O 7
ATOM 15807 N N . VAL A 1 96 ? -3.198 0.221 -7.633 1.00 1.00 96 VAL A N 7
ATOM 15808 C CA . VAL A 1 96 ? -2.013 0.863 -7.046 1.00 1.00 96 VAL A CA 7
ATOM 15809 C C . VAL A 1 96 ? -0.732 0.253 -7.599 1.00 1.00 96 VAL A C 7
ATOM 15810 O O . VAL A 1 96 ? -0.584 -0.968 -7.658 1.00 1.00 96 VAL A O 7
ATOM 15823 N N . THR A 1 97 ? 0.199 1.113 -7.999 1.00 1.00 97 THR A N 7
ATOM 15824 C CA . THR A 1 97 ? 1.492 0.656 -8.555 1.00 1.00 97 THR A CA 7
ATOM 15825 C C . THR A 1 97 ? 2.655 1.233 -7.754 1.00 1.00 97 THR A C 7
ATOM 15826 O O . THR A 1 97 ? 2.802 2.448 -7.622 1.00 1.00 97 THR A O 7
ATOM 15837 N N . ILE A 1 98 ? 3.476 0.338 -7.213 1.00 1.00 98 ILE A N 7
ATOM 15838 C CA . ILE A 1 98 ? 4.636 0.743 -6.402 1.00 1.00 98 ILE A CA 7
ATOM 15839 C C . ILE A 1 98 ? 5.932 0.516 -7.174 1.00 1.00 98 ILE A C 7
ATOM 15840 O O . ILE A 1 98 ? 6.155 -0.552 -7.745 1.00 1.00 98 ILE A O 7
ATOM 15856 N N . THR A 1 99 ? 6.792 1.529 -7.187 1.00 1.00 99 THR A N 7
ATOM 15857 C CA . THR A 1 99 ? 8.085 1.440 -7.888 1.00 1.00 99 THR A CA 7
ATOM 15858 C C . THR A 1 99 ? 9.231 1.613 -6.898 1.00 1.00 99 THR A C 7
ATOM 15859 O O . THR A 1 99 ? 9.412 2.677 -6.308 1.00 1.00 99 THR A O 7
ATOM 15870 N N . LEU A 1 100 ? 10.014 0.554 -6.715 1.00 1.00 100 LEU A N 7
ATOM 15871 C CA . LEU A 1 100 ? 11.156 0.588 -5.784 1.00 1.00 100 LEU A CA 7
ATOM 15872 C C . LEU A 1 100 ? 12.451 0.238 -6.503 1.00 1.00 100 LEU A C 7
ATOM 15873 O O . LEU A 1 100 ? 12.589 -0.828 -7.102 1.00 1.00 100 LEU A O 7
ATOM 15889 N N . THR A 1 101 ? 13.412 1.153 -6.428 1.00 1.00 101 THR A N 7
ATOM 15890 C CA . THR A 1 101 ? 14.716 0.950 -7.067 1.00 1.00 101 THR A CA 7
ATOM 15891 C C . THR A 1 101 ? 15.845 1.258 -6.087 1.00 1.00 101 THR A C 7
ATOM 15892 O O . THR A 1 101 ? 15.842 2.289 -5.413 1.00 1.00 101 THR A O 7
ATOM 15903 N N . ALA A 1 102 ? 16.820 0.358 -6.011 1.00 1.00 102 ALA A N 7
ATOM 15904 C CA . ALA A 1 102 ? 17.958 0.539 -5.107 1.00 1.00 102 ALA A CA 7
ATOM 15905 C C . ALA A 1 102 ? 19.034 1.388 -5.772 1.00 1.00 102 ALA A C 7
ATOM 15906 O O . ALA A 1 102 ? 19.525 1.059 -6.852 1.00 1.00 102 ALA A O 7
ATOM 15913 N N . LEU A 1 103 ? 19.403 2.491 -5.127 1.00 1.00 103 LEU A N 7
ATOM 15914 C CA . LEU A 1 103 ? 20.423 3.400 -5.664 1.00 1.00 103 LEU A CA 7
ATOM 15915 C C . LEU A 1 103 ? 21.805 3.040 -5.114 1.00 1.00 103 LEU A C 7
ATOM 15916 O O . LEU A 1 103 ? 22.074 1.886 -4.781 1.00 1.00 103 LEU A O 7
ATOM 15932 N N . LYS A 1 104 ? 22.691 4.027 -5.030 1.00 1.00 104 LYS A N 7
ATOM 15933 C CA . LYS A 1 104 ? 24.062 3.818 -4.545 1.00 1.00 104 LYS A CA 7
ATOM 15934 C C . LYS A 1 104 ? 24.125 3.707 -3.018 1.00 1.00 104 LYS A C 7
ATOM 15935 O O . LYS A 1 104 ? 24.757 2.784 -2.507 1.00 1.00 104 LYS A O 7
ATOM 15954 N N . LYS A 1 105 ? 23.497 4.629 -2.297 1.00 1.00 105 LYS A N 7
ATOM 15955 C CA . LYS A 1 105 ? 23.478 4.645 -0.831 1.00 1.00 105 LYS A CA 7
ATOM 15956 C C . LYS A 1 105 ? 22.077 4.969 -0.332 1.00 1.00 105 LYS A C 7
ATOM 15957 O O . LYS A 1 105 ? 21.910 5.638 0.688 1.00 1.00 105 LYS A O 7
ATOM 15976 N N . GLY A 1 106 ? 21.054 4.495 -1.034 1.00 1.00 106 GLY A N 7
ATOM 15977 C CA . GLY A 1 106 ? 19.678 4.762 -0.637 1.00 1.00 106 GLY A CA 7
ATOM 15978 C C . GLY A 1 106 ? 18.698 4.127 -1.613 1.00 1.00 106 GLY A C 7
ATOM 15979 O O . GLY A 1 106 ? 19.082 3.656 -2.683 1.00 1.00 106 GLY A O 7
ATOM 15983 N N . VAL A 1 107 ? 17.424 4.113 -1.233 1.00 1.00 107 VAL A N 7
ATOM 15984 C CA . VAL A 1 107 ? 16.371 3.526 -2.079 1.00 1.00 107 VAL A CA 7
ATOM 15985 C C . VAL A 1 107 ? 15.227 4.512 -2.305 1.00 1.00 107 VAL A C 7
ATOM 15986 O O . VAL A 1 107 ? 14.731 5.135 -1.366 1.00 1.00 107 VAL A O 7
ATOM 15999 N N . GLU A 1 108 ? 14.807 4.636 -3.559 1.00 1.00 108 GLU A N 7
ATOM 16000 C CA . GLU A 1 108 ? 13.711 5.539 -3.915 1.00 1.00 108 GLU A CA 7
ATOM 16001 C C . GLU A 1 108 ? 12.383 4.806 -3.799 1.00 1.00 108 GLU A C 7
ATOM 16002 O O . GLU A 1 108 ? 12.270 3.637 -4.169 1.00 1.00 108 GLU A O 7
ATOM 16014 N N . VAL A 1 109 ? 11.373 5.496 -3.281 1.00 1.00 109 VAL A N 7
ATOM 16015 C CA . VAL A 1 109 ? 10.037 4.904 -3.117 1.00 1.00 109 VAL A CA 7
ATOM 16016 C C . VAL A 1 109 ? 8.968 5.868 -3.617 1.00 1.00 109 VAL A C 7
ATOM 16017 O O . VAL A 1 109 ? 9.027 7.076 -3.379 1.00 1.00 109 VAL A O 7
ATOM 16030 N N . GLU A 1 110 ? 7.974 5.327 -4.313 1.00 1.00 110 GLU A N 7
ATOM 16031 C CA . GLU A 1 110 ? 6.885 6.143 -4.850 1.00 1.00 110 GLU A CA 7
ATOM 16032 C C . GLU A 1 110 ? 5.604 5.333 -4.932 1.00 1.00 110 GLU A C 7
ATOM 16033 O O . GLU A 1 110 ? 5.603 4.179 -5.362 1.00 1.00 110 GLU A O 7
ATOM 16045 N N . LEU A 1 111 ? 4.502 5.951 -4.520 1.00 1.00 111 LEU A N 7
ATOM 16046 C CA . LEU A 1 111 ? 3.183 5.307 -4.544 1.00 1.00 111 LEU A CA 7
ATOM 16047 C C . LEU A 1 111 ? 2.218 6.129 -5.387 1.00 1.00 111 LEU A C 7
ATOM 16048 O O . LEU A 1 111 ? 2.128 7.348 -5.246 1.00 1.00 111 LEU A O 7
ATOM 16064 N N . THR A 1 112 ? 1.495 5.456 -6.277 1.00 1.00 112 THR A N 7
ATOM 16065 C CA . THR A 1 112 ? 0.527 6.135 -7.158 1.00 1.00 112 THR A CA 7
ATOM 16066 C C . THR A 1 112 ? -0.871 5.532 -7.021 1.00 1.00 112 THR A C 7
ATOM 16067 O O . THR A 1 112 ? -1.037 4.322 -6.862 1.00 1.00 112 THR A O 7
ATOM 16078 N N . GLN A 1 113 ? -1.877 6.399 -7.099 1.00 1.00 113 GLN A N 7
ATOM 16079 C CA . GLN A 1 113 ? -3.279 5.974 -6.998 1.00 1.00 113 GLN A CA 7
ATOM 16080 C C . GLN A 1 113 ? -4.152 6.840 -7.902 1.00 1.00 113 GLN A C 7
ATOM 16081 O O . GLN A 1 113 ? -4.018 8.062 -7.942 1.00 1.00 113 GLN A O 7
ATOM 16095 N N . ASP A 1 114 ? -5.057 6.197 -8.633 1.00 1.00 114 ASP A N 7
ATOM 16096 C CA . ASP A 1 114 ? -5.958 6.907 -9.562 1.00 1.00 114 ASP A CA 7
ATOM 16097 C C . ASP A 1 114 ? -7.414 6.907 -9.079 1.00 1.00 114 ASP A C 7
ATOM 16098 O O . ASP A 1 114 ? -7.707 6.611 -7.920 1.00 1.00 114 ASP A O 7
ATOM 16107 N N . ASN A 1 115 ? -8.314 7.250 -9.993 1.00 1.00 115 ASN A N 7
ATOM 16108 C CA . ASN A 1 115 ? -9.758 7.307 -9.735 1.00 1.00 115 ASN A CA 7
ATOM 16109 C C . ASN A 1 115 ? -10.148 8.292 -8.634 1.00 1.00 115 ASN A C 7
ATOM 16110 O O . ASN A 1 115 ? -11.076 8.042 -7.863 1.00 1.00 115 ASN A O 7
ATOM 16121 N N . ASN A 1 116 ? -9.470 9.433 -8.555 1.00 1.00 116 ASN A N 7
ATOM 16122 C CA . ASN A 1 116 ? -9.823 10.437 -7.546 1.00 1.00 116 ASN A CA 7
ATOM 16123 C C . ASN A 1 116 ? -10.975 11.271 -8.105 1.00 1.00 116 ASN A C 7
ATOM 16124 O O . ASN A 1 116 ? -10.816 11.999 -9.084 1.00 1.00 116 ASN A O 7
ATOM 16135 N N . GLU A 1 117 ? -12.159 11.174 -7.509 1.00 1.00 117 GLU A N 7
ATOM 16136 C CA . GLU A 1 117 ? -13.322 11.904 -8.006 1.00 1.00 117 GLU A CA 7
ATOM 16137 C C . GLU A 1 117 ? -13.110 13.417 -7.933 1.00 1.00 117 GLU A C 7
ATOM 16138 O O . GLU A 1 117 ? -13.562 14.154 -8.810 1.00 1.00 117 GLU A O 7
ATOM 16150 N N . THR A 1 118 ? -12.421 13.894 -6.902 1.00 1.00 118 THR A N 7
ATOM 16151 C CA . THR A 1 118 ? -12.159 15.339 -6.751 1.00 1.00 118 THR A CA 7
ATOM 16152 C C . THR A 1 118 ? -10.778 15.586 -6.158 1.00 1.00 118 THR A C 7
ATOM 16153 O O . THR A 1 118 ? -10.150 14.680 -5.610 1.00 1.00 118 THR A O 7
ATOM 16164 N N . GLU A 1 119 ? -10.303 16.823 -6.259 1.00 1.00 119 GLU A N 7
ATOM 16165 C CA . GLU A 1 119 ? -9.000 17.187 -5.724 1.00 1.00 119 GLU A CA 7
ATOM 16166 C C . GLU A 1 119 ? -8.973 16.898 -4.230 1.00 1.00 119 GLU A C 7
ATOM 16167 O O . GLU A 1 119 ? -7.957 16.484 -3.672 1.00 1.00 119 GLU A O 7
ATOM 16179 N N . LYS A 1 120 ? -10.112 17.110 -3.576 1.00 1.00 120 LYS A N 7
ATOM 16180 C CA . LYS A 1 120 ? -10.227 16.865 -2.148 1.00 1.00 120 LYS A CA 7
ATOM 16181 C C . LYS A 1 120 ? -9.898 15.409 -1.856 1.00 1.00 120 LYS A C 7
ATOM 16182 O O . LYS A 1 120 ? -9.214 15.103 -0.881 1.00 1.00 120 LYS A O 7
ATOM 16201 N N . GLU A 1 121 ? -10.372 14.496 -2.698 1.00 1.00 121 GLU A N 7
ATOM 16202 C CA . GLU A 1 121 ? -10.115 13.074 -2.524 1.00 1.00 121 GLU A CA 7
ATOM 16203 C C . GLU A 1 121 ? -8.646 12.777 -2.762 1.00 1.00 121 GLU A C 7
ATOM 16204 O O . GLU A 1 121 ? -8.035 11.998 -2.030 1.00 1.00 121 GLU A O 7
ATOM 16216 N N . GLN A 1 122 ? -8.051 13.393 -3.778 1.00 1.00 122 GLN A N 7
ATOM 16217 C CA . GLN A 1 122 ? -6.648 13.185 -4.079 1.00 1.00 122 GLN A CA 7
ATOM 16218 C C . GLN A 1 122 ? -5.824 13.702 -2.918 1.00 1.00 122 GLN A C 7
ATOM 16219 O O . GLN A 1 122 ? -4.919 13.026 -2.430 1.00 1.00 122 GLN A O 7
ATOM 16233 N N . LYS A 1 123 ? -6.137 14.909 -2.461 1.00 1.00 123 LYS A N 7
ATOM 16234 C CA . LYS A 1 123 ? -5.431 15.502 -1.348 1.00 1.00 123 LYS A CA 7
ATOM 16235 C C . LYS A 1 123 ? -5.575 14.601 -0.133 1.00 1.00 123 LYS A C 7
ATOM 16236 O O . LYS A 1 123 ? -4.617 14.354 0.600 1.00 1.00 123 LYS A O 7
ATOM 16255 N N . HIS A 1 124 ? -6.784 14.092 0.084 1.00 1.00 124 HIS A N 7
ATOM 16256 C CA . HIS A 1 124 ? -7.072 13.207 1.195 1.00 1.00 124 HIS A CA 7
ATOM 16257 C C . HIS A 1 124 ? -6.263 11.928 1.043 1.00 1.00 124 HIS A C 7
ATOM 16258 O O . HIS A 1 124 ? -5.773 11.365 2.022 1.00 1.00 124 HIS A O 7
ATOM 16273 N N . SER A 1 125 ? -6.124 11.468 -0.195 1.00 1.00 125 SER A N 7
ATOM 16274 C CA . SER A 1 125 ? -5.363 10.260 -0.478 1.00 1.00 125 SER A CA 7
ATOM 16275 C C . SER A 1 125 ? -3.888 10.508 -0.200 1.00 1.00 125 SER A C 7
ATOM 16276 O O . SER A 1 125 ? -3.256 9.779 0.565 1.00 1.00 125 SER A O 7
ATOM 16284 N N . GLU A 1 126 ? -3.338 11.545 -0.820 1.00 1.00 126 GLU A N 7
ATOM 16285 C CA . GLU A 1 126 ? -1.938 11.899 -0.637 1.00 1.00 126 GLU A CA 7
ATOM 16286 C C . GLU A 1 126 ? -1.624 12.029 0.849 1.00 1.00 126 GLU A C 7
ATOM 16287 O O . GLU A 1 126 ? -0.599 11.537 1.319 1.00 1.00 126 GLU A O 7
ATOM 16299 N N . ASP A 1 127 ? -2.509 12.684 1.592 1.00 1.00 127 ASP A N 7
ATOM 16300 C CA . ASP A 1 127 ? -2.325 12.858 3.023 1.00 1.00 127 ASP A CA 7
ATOM 16301 C C . ASP A 1 127 ? -2.327 11.498 3.712 1.00 1.00 127 ASP A C 7
ATOM 16302 O O . ASP A 1 127 ? -1.548 11.258 4.635 1.00 1.00 127 ASP A O 7
ATOM 16311 N N . ASN A 1 128 ? -3.198 10.603 3.262 1.00 1.00 128 ASN A N 7
ATOM 16312 C CA . ASN A 1 128 ? -3.289 9.268 3.839 1.00 1.00 128 ASN A CA 7
ATOM 16313 C C . ASN A 1 128 ? -2.027 8.478 3.534 1.00 1.00 128 ASN A C 7
ATOM 16314 O O . ASN A 1 128 ? -1.397 7.918 4.430 1.00 1.00 128 ASN A O 7
ATOM 16325 N N . TRP A 1 129 ? -1.645 8.432 2.262 1.00 1.00 129 TRP A N 7
ATOM 16326 C CA . TRP A 1 129 ? -0.452 7.711 1.865 1.00 1.00 129 TRP A CA 7
ATOM 16327 C C . TRP A 1 129 ? 0.768 8.362 2.495 1.00 1.00 129 TRP A C 7
ATOM 16328 O O . TRP A 1 129 ? 1.658 7.671 2.988 1.00 1.00 129 TRP A O 7
ATOM 16349 N N . ASN A 1 130 ? 0.820 9.691 2.498 1.00 1.00 130 ASN A N 7
ATOM 16350 C CA . ASN A 1 130 ? 1.947 10.392 3.093 1.00 1.00 130 ASN A CA 7
ATOM 16351 C C . ASN A 1 130 ? 2.056 9.984 4.557 1.00 1.00 130 ASN A C 7
ATOM 16352 O O . ASN A 1 130 ? 3.151 9.777 5.078 1.00 1.00 130 ASN A O 7
ATOM 16363 N N . THR A 1 131 ? 0.910 9.854 5.217 1.00 1.00 131 THR A N 7
ATOM 16364 C CA . THR A 1 131 ? 0.875 9.445 6.611 1.00 1.00 131 THR A CA 7
ATOM 16365 C C . THR A 1 131 ? 1.424 8.032 6.724 1.00 1.00 131 THR A C 7
ATOM 16366 O O . THR A 1 131 ? 2.172 7.707 7.647 1.00 1.00 131 THR A O 7
ATOM 16377 N N . MET A 1 132 ? 1.051 7.180 5.774 1.00 1.00 132 MET A N 7
ATOM 16378 C CA . MET A 1 132 ? 1.521 5.803 5.768 1.00 1.00 132 MET A CA 7
ATOM 16379 C C . MET A 1 132 ? 3.025 5.791 5.532 1.00 1.00 132 MET A C 7
ATOM 16380 O O . MET A 1 132 ? 3.780 5.158 6.269 1.00 1.00 132 MET A O 7
ATOM 16394 N N . LEU A 1 133 ? 3.464 6.500 4.498 1.00 1.00 133 LEU A N 7
ATOM 16395 C CA . LEU A 1 133 ? 4.880 6.594 4.172 1.00 1.00 133 LEU A CA 7
ATOM 16396 C C . LEU A 1 133 ? 5.625 7.244 5.330 1.00 1.00 133 LEU A C 7
ATOM 16397 O O . LEU A 1 133 ? 6.723 6.817 5.688 1.00 1.00 133 LEU A O 7
ATOM 16413 N N . GLU A 1 134 ? 5.029 8.271 5.928 1.00 1.00 134 GLU A N 7
ATOM 16414 C CA . GLU A 1 134 ? 5.633 8.957 7.049 1.00 1.00 134 GLU A CA 7
ATOM 16415 C C . GLU A 1 134 ? 5.699 8.006 8.234 1.00 1.00 134 GLU A C 7
ATOM 16416 O O . GLU A 1 134 ? 6.713 7.916 8.924 1.00 1.00 134 GLU A O 7
ATOM 16428 N N . GLY A 1 135 ? 4.612 7.280 8.473 1.00 1.00 135 GLY A N 7
ATOM 16429 C CA . GLY A 1 135 ? 4.554 6.319 9.564 1.00 1.00 135 GLY A CA 7
ATOM 16430 C C . GLY A 1 135 ? 5.506 5.161 9.293 1.00 1.00 135 GLY A C 7
ATOM 16431 O O . GLY A 1 135 ? 6.143 4.637 10.206 1.00 1.00 135 GLY A O 7
ATOM 16435 N N . LEU A 1 136 ? 5.605 4.760 8.029 1.00 1.00 136 LEU A N 7
ATOM 16436 C CA . LEU A 1 136 ? 6.483 3.665 7.633 1.00 1.00 136 LEU A CA 7
ATOM 16437 C C . LEU A 1 136 ? 7.937 4.103 7.723 1.00 1.00 136 LEU A C 7
ATOM 16438 O O . LEU A 1 136 ? 8.795 3.379 8.229 1.00 1.00 136 LEU A O 7
ATOM 16454 N N . LYS A 1 137 ? 8.227 5.300 7.226 1.00 1.00 137 LYS A N 7
ATOM 16455 C CA . LYS A 1 137 ? 9.585 5.818 7.246 1.00 1.00 137 LYS A CA 7
ATOM 16456 C C . LYS A 1 137 ? 10.087 5.940 8.678 1.00 1.00 137 LYS A C 7
ATOM 16457 O O . LYS A 1 137 ? 11.220 5.565 8.978 1.00 1.00 137 LYS A O 7
ATOM 16476 N N . LYS A 1 138 ? 9.248 6.456 9.570 1.00 1.00 138 LYS A N 7
ATOM 16477 C CA . LYS A 1 138 ? 9.626 6.624 10.967 1.00 1.00 138 LYS A CA 7
ATOM 16478 C C . LYS A 1 138 ? 9.989 5.285 11.595 1.00 1.00 138 LYS A C 7
ATOM 16479 O O . LYS A 1 138 ? 10.895 5.205 12.423 1.00 1.00 138 LYS A O 7
ATOM 16498 N N . PHE A 1 139 ? 9.287 4.224 11.207 1.00 1.00 139 PHE A N 7
ATOM 16499 C CA . PHE A 1 139 ? 9.551 2.903 11.756 1.00 1.00 139 PHE A CA 7
ATOM 16500 C C . PHE A 1 139 ? 10.973 2.460 11.417 1.00 1.00 139 PHE A C 7
ATOM 16501 O O . PHE A 1 139 ? 11.723 2.008 12.281 1.00 1.00 139 PHE A O 7
ATOM 16518 N N . LEU A 1 140 ? 11.343 2.597 10.149 1.00 1.00 140 LEU A N 7
ATOM 16519 C CA . LEU A 1 140 ? 12.676 2.215 9.694 1.00 1.00 140 LEU A CA 7
ATOM 16520 C C . LEU A 1 140 ? 13.736 3.118 10.316 1.00 1.00 140 LEU A C 7
ATOM 16521 O O . LEU A 1 140 ? 14.829 2.663 10.651 1.00 1.00 140 LEU A O 7
ATOM 16537 N N . GLU A 1 141 ? 13.418 4.400 10.467 1.00 1.00 141 GLU A N 7
ATOM 16538 C CA . GLU A 1 141 ? 14.351 5.356 11.045 1.00 1.00 141 GLU A CA 7
ATOM 16539 C C . GLU A 1 141 ? 14.477 5.125 12.544 1.00 1.00 141 GLU A C 7
ATOM 16540 O O . GLU A 1 141 ? 15.224 5.816 13.237 1.00 1.00 141 GLU A O 7
ATOM 16552 N N . ASN A 1 142 ? 13.741 4.143 13.057 1.00 1.00 142 ASN A N 7
ATOM 16553 C CA . ASN A 1 142 ? 13.769 3.819 14.473 1.00 1.00 142 ASN A CA 7
ATOM 16554 C C . ASN A 1 142 ? 15.166 3.366 14.895 1.00 1.00 142 ASN A C 7
ATOM 16555 O O . ASN A 1 142 ? 15.612 3.659 16.003 1.00 1.00 142 ASN A O 7
ATOM 16566 N N . LYS A 1 143 ? 15.859 2.650 14.015 1.00 1.00 143 LYS A N 7
ATOM 16567 C CA . LYS A 1 143 ? 17.192 2.156 14.322 1.00 1.00 143 LYS A CA 7
ATOM 16568 C C . LYS A 1 143 ? 18.155 3.314 14.583 1.00 1.00 143 LYS A C 7
ATOM 16569 O O . LYS A 1 143 ? 18.809 3.359 15.625 1.00 1.00 143 LYS A O 7
ATOM 16588 N N . VAL A 1 144 ? 18.247 4.251 13.645 1.00 1.00 144 VAL A N 7
ATOM 16589 C CA . VAL A 1 144 ? 19.134 5.401 13.790 1.00 1.00 144 VAL A CA 7
ATOM 16590 C C . VAL A 1 144 ? 18.654 6.308 14.914 1.00 1.00 144 VAL A C 7
ATOM 16591 O O . VAL A 1 144 ? 19.453 6.968 15.581 1.00 1.00 144 VAL A O 7
ATOM 16604 N N . SER A 1 145 ? 17.344 6.352 15.133 1.00 1.00 145 SER A N 7
ATOM 16605 C CA . SER A 1 145 ? 16.770 7.186 16.179 1.00 1.00 145 SER A CA 7
ATOM 16606 C C . SER A 1 145 ? 17.321 6.788 17.537 1.00 1.00 145 SER A C 7
ATOM 16607 O O . SER A 1 145 ? 17.678 7.644 18.343 1.00 1.00 145 SER A O 7
ATOM 16615 N N . ALA A 1 146 ? 17.391 5.484 17.788 1.00 1.00 146 ALA A N 7
ATOM 16616 C CA . ALA A 1 146 ? 17.900 4.968 19.048 1.00 1.00 146 ALA A CA 7
ATOM 16617 C C . ALA A 1 146 ? 19.358 5.373 19.236 1.00 1.00 146 ALA A C 7
ATOM 16618 O O . ALA A 1 146 ? 19.680 5.875 20.298 1.00 1.00 146 ALA A O 7
ATOM 16626 N N . MET A 1 1 ? -8.049 7.885 -23.070 1.00 1.00 1 MET A N 8
ATOM 16627 C CA . MET A 1 1 ? -6.881 8.770 -23.344 1.00 1.00 1 MET A CA 8
ATOM 16628 C C . MET A 1 1 ? -6.880 9.936 -22.358 1.00 1.00 1 MET A C 8
ATOM 16629 O O . MET A 1 1 ? -6.149 10.909 -22.541 1.00 1.00 1 MET A O 8
ATOM 16645 N N . GLU A 1 2 ? -7.698 9.828 -21.317 1.00 1.00 2 GLU A N 8
ATOM 16646 C CA . GLU A 1 2 ? -7.788 10.872 -20.298 1.00 1.00 2 GLU A CA 8
ATOM 16647 C C . GLU A 1 2 ? -8.459 10.319 -19.044 1.00 1.00 2 GLU A C 8
ATOM 16648 O O . GLU A 1 2 ? -9.329 9.451 -19.117 1.00 1.00 2 GLU A O 8
ATOM 16660 N N . ILE A 1 3 ? -8.059 10.822 -17.880 1.00 1.00 3 ILE A N 8
ATOM 16661 C CA . ILE A 1 3 ? -8.623 10.365 -16.597 1.00 1.00 3 ILE A CA 8
ATOM 16662 C C . ILE A 1 3 ? -8.739 11.522 -15.609 1.00 1.00 3 ILE A C 8
ATOM 16663 O O . ILE A 1 3 ? -8.392 12.663 -15.913 1.00 1.00 3 ILE A O 8
ATOM 16679 N N . LYS A 1 4 ? -9.221 11.232 -14.406 1.00 1.00 4 LYS A N 8
ATOM 16680 C CA . LYS A 1 4 ? -9.379 12.251 -13.376 1.00 1.00 4 LYS A CA 8
ATOM 16681 C C . LYS A 1 4 ? -8.023 12.616 -12.758 1.00 1.00 4 LYS A C 8
ATOM 16682 O O . LYS A 1 4 ? -6.976 12.484 -13.393 1.00 1.00 4 LYS A O 8
ATOM 16701 N N . LEU A 1 5 ? -8.039 13.084 -11.515 1.00 1.00 5 LEU A N 8
ATOM 16702 C CA . LEU A 1 5 ? -6.814 13.487 -10.814 1.00 1.00 5 LEU A CA 8
ATOM 16703 C C . LEU A 1 5 ? -6.050 12.274 -10.272 1.00 1.00 5 LEU A C 8
ATOM 16704 O O . LEU A 1 5 ? -6.636 11.304 -9.793 1.00 1.00 5 LEU A O 8
ATOM 16720 N N . ILE A 1 6 ? -4.725 12.336 -10.352 1.00 1.00 6 ILE A N 8
ATOM 16721 C CA . ILE A 1 6 ? -3.851 11.243 -9.875 1.00 1.00 6 ILE A CA 8
ATOM 16722 C C . ILE A 1 6 ? -2.944 11.722 -8.740 1.00 1.00 6 ILE A C 8
ATOM 16723 O O . ILE A 1 6 ? -2.248 12.729 -8.862 1.00 1.00 6 ILE A O 8
ATOM 16739 N N . ALA A 1 7 ? -2.933 10.988 -7.631 1.00 1.00 7 ALA A N 8
ATOM 16740 C CA . ALA A 1 7 ? -2.090 11.341 -6.476 1.00 1.00 7 ALA A CA 8
ATOM 16741 C C . ALA A 1 7 ? -0.662 10.818 -6.669 1.00 1.00 7 ALA A C 8
ATOM 16742 O O . ALA A 1 7 ? -0.459 9.701 -7.144 1.00 1.00 7 ALA A O 8
ATOM 16749 N N . GLN A 1 8 ? 0.325 11.628 -6.299 1.00 1.00 8 GLN A N 8
ATOM 16750 C CA . GLN A 1 8 ? 1.743 11.245 -6.432 1.00 1.00 8 GLN A CA 8
ATOM 16751 C C . GLN A 1 8 ? 2.535 11.625 -5.176 1.00 1.00 8 GLN A C 8
ATOM 16752 O O . GLN A 1 8 ? 2.521 12.775 -4.735 1.00 1.00 8 GLN A O 8
ATOM 16766 N N . VAL A 1 9 ? 3.233 10.650 -4.603 1.00 1.00 9 VAL A N 8
ATOM 16767 C CA . VAL A 1 9 ? 4.048 10.870 -3.393 1.00 1.00 9 VAL A CA 8
ATOM 16768 C C . VAL A 1 9 ? 5.375 10.114 -3.492 1.00 1.00 9 VAL A C 8
ATOM 16769 O O . VAL A 1 9 ? 5.491 9.127 -4.219 1.00 1.00 9 VAL A O 8
ATOM 16782 N N . LYS A 1 10 ? 6.385 10.573 -2.761 1.00 1.00 10 LYS A N 8
ATOM 16783 C CA . LYS A 1 10 ? 7.695 9.927 -2.776 1.00 1.00 10 LYS A CA 8
ATOM 16784 C C . LYS A 1 10 ? 8.604 10.504 -1.688 1.00 1.00 10 LYS A C 8
ATOM 16785 O O . LYS A 1 10 ? 8.558 11.698 -1.390 1.00 1.00 10 LYS A O 8
ATOM 16804 N N . THR A 1 11 ? 9.438 9.654 -1.097 1.00 1.00 11 THR A N 8
ATOM 16805 C CA . THR A 1 11 ? 10.365 10.090 -0.041 1.00 1.00 11 THR A CA 8
ATOM 16806 C C . THR A 1 11 ? 11.666 9.289 -0.088 1.00 1.00 11 THR A C 8
ATOM 16807 O O . THR A 1 11 ? 11.674 8.098 -0.397 1.00 1.00 11 THR A O 8
ATOM 16818 N N . VAL A 1 12 ? 12.772 9.951 0.233 1.00 1.00 12 VAL A N 8
ATOM 16819 C CA . VAL A 1 12 ? 14.090 9.303 0.232 1.00 1.00 12 VAL A CA 8
ATOM 16820 C C . VAL A 1 12 ? 14.390 8.702 1.604 1.00 1.00 12 VAL A C 8
ATOM 16821 O O . VAL A 1 12 ? 14.283 9.371 2.631 1.00 1.00 12 VAL A O 8
ATOM 16834 N N . ILE A 1 13 ? 14.769 7.428 1.618 1.00 1.00 13 ILE A N 8
ATOM 16835 C CA . ILE A 1 13 ? 15.084 6.723 2.873 1.00 1.00 13 ILE A CA 8
ATOM 16836 C C . ILE A 1 13 ? 16.410 5.977 2.752 1.00 1.00 13 ILE A C 8
ATOM 16837 O O . ILE A 1 13 ? 16.684 5.301 1.761 1.00 1.00 13 ILE A O 8
ATOM 16853 N N . ASN A 1 14 ? 17.245 6.088 3.780 1.00 1.00 14 ASN A N 8
ATOM 16854 C CA . ASN A 1 14 ? 18.542 5.406 3.781 1.00 1.00 14 ASN A CA 8
ATOM 16855 C C . ASN A 1 14 ? 18.392 3.995 4.351 1.00 1.00 14 ASN A C 8
ATOM 16856 O O . ASN A 1 14 ? 18.445 3.782 5.563 1.00 1.00 14 ASN A O 8
ATOM 16867 N N . ALA A 1 15 ? 18.205 3.019 3.468 1.00 1.00 15 ALA A N 8
ATOM 16868 C CA . ALA A 1 15 ? 18.052 1.628 3.897 1.00 1.00 15 ALA A CA 8
ATOM 16869 C C . ALA A 1 15 ? 17.982 0.686 2.677 1.00 1.00 15 ALA A C 8
ATOM 16870 O O . ALA A 1 15 ? 17.612 1.119 1.586 1.00 1.00 15 ALA A O 8
ATOM 16877 N N . PRO A 1 16 ? 18.307 -0.566 2.844 1.00 1.00 16 PRO A N 8
ATOM 16878 C CA . PRO A 1 16 ? 18.258 -1.560 1.724 1.00 1.00 16 PRO A CA 8
ATOM 16879 C C . PRO A 1 16 ? 16.836 -1.775 1.196 1.00 1.00 16 PRO A C 8
ATOM 16880 O O . PRO A 1 16 ? 15.857 -1.659 1.933 1.00 1.00 16 PRO A O 8
ATOM 16891 N N . ILE A 1 17 ? 16.736 -2.091 -0.091 1.00 1.00 17 ILE A N 8
ATOM 16892 C CA . ILE A 1 17 ? 15.452 -2.327 -0.741 1.00 1.00 17 ILE A CA 8
ATOM 16893 C C . ILE A 1 17 ? 14.803 -3.615 -0.235 1.00 1.00 17 ILE A C 8
ATOM 16894 O O . ILE A 1 17 ? 13.580 -3.749 -0.221 1.00 1.00 17 ILE A O 8
ATOM 16910 N N . GLU A 1 18 ? 15.621 -4.578 0.178 1.00 1.00 18 GLU A N 8
ATOM 16911 C CA . GLU A 1 18 ? 15.110 -5.858 0.662 1.00 1.00 18 GLU A CA 8
ATOM 16912 C C . GLU A 1 18 ? 14.097 -5.676 1.788 1.00 1.00 18 GLU A C 8
ATOM 16913 O O . GLU A 1 18 ? 12.983 -6.196 1.718 1.00 1.00 18 GLU A O 8
ATOM 16925 N N . LYS A 1 19 ? 14.493 -4.956 2.831 1.00 1.00 19 LYS A N 8
ATOM 16926 C CA . LYS A 1 19 ? 13.632 -4.728 3.984 1.00 1.00 19 LYS A CA 8
ATOM 16927 C C . LYS A 1 19 ? 12.418 -3.873 3.630 1.00 1.00 19 LYS A C 8
ATOM 16928 O O . LYS A 1 19 ? 11.318 -4.146 4.109 1.00 1.00 19 LYS A O 8
ATOM 16947 N N . VAL A 1 20 ? 12.594 -2.847 2.803 1.00 1.00 20 VAL A N 8
ATOM 16948 C CA . VAL A 1 20 ? 11.472 -2.001 2.415 1.00 1.00 20 VAL A CA 8
ATOM 16949 C C . VAL A 1 20 ? 10.498 -2.826 1.586 1.00 1.00 20 VAL A C 8
ATOM 16950 O O . VAL A 1 20 ? 9.290 -2.810 1.821 1.00 1.00 20 VAL A O 8
ATOM 16963 N N . TRP A 1 21 ? 11.020 -3.569 0.615 1.00 1.00 21 TRP A N 8
ATOM 16964 C CA . TRP A 1 21 ? 10.212 -4.422 -0.241 1.00 1.00 21 TRP A CA 8
ATOM 16965 C C . TRP A 1 21 ? 9.453 -5.421 0.627 1.00 1.00 21 TRP A C 8
ATOM 16966 O O . TRP A 1 21 ? 8.275 -5.704 0.409 1.00 1.00 21 TRP A O 8
ATOM 16987 N N . GLU A 1 22 ? 10.133 -5.963 1.632 1.00 1.00 22 GLU A N 8
ATOM 16988 C CA . GLU A 1 22 ? 9.530 -6.927 2.541 1.00 1.00 22 GLU A CA 8
ATOM 16989 C C . GLU A 1 22 ? 8.341 -6.300 3.270 1.00 1.00 22 GLU A C 8
ATOM 16990 O O . GLU A 1 22 ? 7.286 -6.918 3.404 1.00 1.00 22 GLU A O 8
ATOM 17002 N N . ALA A 1 23 ? 8.514 -5.069 3.741 1.00 1.00 23 ALA A N 8
ATOM 17003 C CA . ALA A 1 23 ? 7.460 -4.365 4.463 1.00 1.00 23 ALA A CA 8
ATOM 17004 C C . ALA A 1 23 ? 6.196 -4.223 3.619 1.00 1.00 23 ALA A C 8
ATOM 17005 O O . ALA A 1 23 ? 5.084 -4.231 4.147 1.00 1.00 23 ALA A O 8
ATOM 17012 N N . LEU A 1 24 ? 6.357 -4.080 2.307 1.00 1.00 24 LEU A N 8
ATOM 17013 C CA . LEU A 1 24 ? 5.214 -3.921 1.408 1.00 1.00 24 LEU A CA 8
ATOM 17014 C C . LEU A 1 24 ? 4.408 -5.224 1.287 1.00 1.00 24 LEU A C 8
ATOM 17015 O O . LEU A 1 24 ? 3.178 -5.199 1.279 1.00 1.00 24 LEU A O 8
ATOM 17031 N N . VAL A 1 25 ? 5.095 -6.357 1.186 1.00 1.00 25 VAL A N 8
ATOM 17032 C CA . VAL A 1 25 ? 4.439 -7.672 1.048 1.00 1.00 25 VAL A CA 8
ATOM 17033 C C . VAL A 1 25 ? 4.837 -8.607 2.184 1.00 1.00 25 VAL A C 8
ATOM 17034 O O . VAL A 1 25 ? 5.672 -9.499 2.027 1.00 1.00 25 VAL A O 8
ATOM 17047 N N . ASN A 1 26 ? 4.211 -8.413 3.340 1.00 1.00 26 ASN A N 8
ATOM 17048 C CA . ASN A 1 26 ? 4.489 -9.253 4.497 1.00 1.00 26 ASN A CA 8
ATOM 17049 C C . ASN A 1 26 ? 3.338 -9.153 5.517 1.00 1.00 26 ASN A C 8
ATOM 17050 O O . ASN A 1 26 ? 3.254 -8.161 6.241 1.00 1.00 26 ASN A O 8
ATOM 17061 N N . PRO A 1 27 ? 2.478 -10.131 5.596 1.00 1.00 27 PRO A N 8
ATOM 17062 C CA . PRO A 1 27 ? 1.338 -10.110 6.565 1.00 1.00 27 PRO A CA 8
ATOM 17063 C C . PRO A 1 27 ? 1.792 -9.875 8.012 1.00 1.00 27 PRO A C 8
ATOM 17064 O O . PRO A 1 27 ? 1.036 -9.356 8.832 1.00 1.00 27 PRO A O 8
ATOM 17075 N N . GLU A 1 28 ? 3.023 -10.271 8.320 1.00 1.00 28 GLU A N 8
ATOM 17076 C CA . GLU A 1 28 ? 3.550 -10.104 9.675 1.00 1.00 28 GLU A CA 8
ATOM 17077 C C . GLU A 1 28 ? 3.797 -8.625 9.976 1.00 1.00 28 GLU A C 8
ATOM 17078 O O . GLU A 1 28 ? 3.312 -8.088 10.973 1.00 1.00 28 GLU A O 8
ATOM 17090 N N . ILE A 1 29 ? 4.554 -7.963 9.107 1.00 1.00 29 ILE A N 8
ATOM 17091 C CA . ILE A 1 29 ? 4.850 -6.544 9.278 1.00 1.00 29 ILE A CA 8
ATOM 17092 C C . ILE A 1 29 ? 3.566 -5.735 9.104 1.00 1.00 29 ILE A C 8
ATOM 17093 O O . ILE A 1 29 ? 3.291 -4.798 9.855 1.00 1.00 29 ILE A O 8
ATOM 17109 N N . ILE A 1 30 ? 2.768 -6.105 8.108 1.00 1.00 30 ILE A N 8
ATOM 17110 C CA . ILE A 1 30 ? 1.520 -5.404 7.845 1.00 1.00 30 ILE A CA 8
ATOM 17111 C C . ILE A 1 30 ? 0.632 -5.488 9.084 1.00 1.00 30 ILE A C 8
ATOM 17112 O O . ILE A 1 30 ? 0.011 -4.499 9.477 1.00 1.00 30 ILE A O 8
ATOM 17128 N N . LYS A 1 31 ? 0.574 -6.658 9.709 1.00 1.00 31 LYS A N 8
ATOM 17129 C CA . LYS A 1 31 ? -0.222 -6.859 10.912 1.00 1.00 31 LYS A CA 8
ATOM 17130 C C . LYS A 1 31 ? 0.395 -6.114 12.087 1.00 1.00 31 LYS A C 8
ATOM 17131 O O . LYS A 1 31 ? -0.309 -5.651 12.985 1.00 1.00 31 LYS A O 8
ATOM 17150 N N . GLU A 1 32 ? 1.718 -5.993 12.091 1.00 1.00 32 GLU A N 8
ATOM 17151 C CA . GLU A 1 32 ? 2.416 -5.301 13.166 1.00 1.00 32 GLU A CA 8
ATOM 17152 C C . GLU A 1 32 ? 1.893 -3.876 13.283 1.00 1.00 32 GLU A C 8
ATOM 17153 O O . GLU A 1 32 ? 1.674 -3.377 14.387 1.00 1.00 32 GLU A O 8
ATOM 17165 N N . TYR A 1 33 ? 1.679 -3.214 12.149 1.00 1.00 33 TYR A N 8
ATOM 17166 C CA . TYR A 1 33 ? 1.168 -1.850 12.140 1.00 1.00 33 TYR A CA 8
ATOM 17167 C C . TYR A 1 33 ? -0.294 -1.827 12.582 1.00 1.00 33 TYR A C 8
ATOM 17168 O O . TYR A 1 33 ? -0.743 -0.881 13.227 1.00 1.00 33 TYR A O 8
ATOM 17186 N N . MET A 1 34 ? -1.041 -2.872 12.234 1.00 1.00 34 MET A N 8
ATOM 17187 C CA . MET A 1 34 ? -2.459 -2.960 12.587 1.00 1.00 34 MET A CA 8
ATOM 17188 C C . MET A 1 34 ? -2.640 -3.533 13.988 1.00 1.00 34 MET A C 8
ATOM 17189 O O . MET A 1 34 ? -1.849 -4.351 14.457 1.00 1.00 34 MET A O 8
ATOM 17203 N N . PHE A 1 35 ? -3.692 -3.092 14.669 1.00 1.00 35 PHE A N 8
ATOM 17204 C CA . PHE A 1 35 ? -3.980 -3.543 16.023 1.00 1.00 35 PHE A CA 8
ATOM 17205 C C . PHE A 1 35 ? -4.211 -5.056 16.077 1.00 1.00 35 PHE A C 8
ATOM 17206 O O . PHE A 1 35 ? -3.714 -5.727 16.982 1.00 1.00 35 PHE A O 8
ATOM 17223 N N . GLY A 1 36 ? -4.967 -5.602 15.131 1.00 1.00 36 GLY A N 8
ATOM 17224 C CA . GLY A 1 36 ? -5.237 -7.042 15.115 1.00 1.00 36 GLY A CA 8
ATOM 17225 C C . GLY A 1 36 ? -5.857 -7.495 13.794 1.00 1.00 36 GLY A C 8
ATOM 17226 O O . GLY A 1 36 ? -6.771 -8.319 13.776 1.00 1.00 36 GLY A O 8
ATOM 17230 N N . THR A 1 37 ? -5.352 -6.971 12.682 1.00 1.00 37 THR A N 8
ATOM 17231 C CA . THR A 1 37 ? -5.868 -7.342 11.358 1.00 1.00 37 THR A CA 8
ATOM 17232 C C . THR A 1 37 ? -5.190 -8.612 10.852 1.00 1.00 37 THR A C 8
ATOM 17233 O O . THR A 1 37 ? -3.964 -8.708 10.799 1.00 1.00 37 THR A O 8
ATOM 17244 N N . THR A 1 38 ? -5.993 -9.599 10.467 1.00 1.00 38 THR A N 8
ATOM 17245 C CA . THR A 1 38 ? -5.458 -10.871 9.962 1.00 1.00 38 THR A CA 8
ATOM 17246 C C . THR A 1 38 ? -5.333 -10.835 8.442 1.00 1.00 38 THR A C 8
ATOM 17247 O O . THR A 1 38 ? -6.329 -10.910 7.723 1.00 1.00 38 THR A O 8
ATOM 17258 N N . VAL A 1 39 ? -4.100 -10.725 7.958 1.00 1.00 39 VAL A N 8
ATOM 17259 C CA . VAL A 1 39 ? -3.823 -10.678 6.516 1.00 1.00 39 VAL A CA 8
ATOM 17260 C C . VAL A 1 39 ? -3.222 -11.992 6.047 1.00 1.00 39 VAL A C 8
ATOM 17261 O O . VAL A 1 39 ? -2.328 -12.556 6.679 1.00 1.00 39 VAL A O 8
ATOM 17274 N N . VAL A 1 40 ? -3.714 -12.491 4.918 1.00 1.00 40 VAL A N 8
ATOM 17275 C CA . VAL A 1 40 ? -3.230 -13.744 4.337 1.00 1.00 40 VAL A CA 8
ATOM 17276 C C . VAL A 1 40 ? -2.891 -13.554 2.855 1.00 1.00 40 VAL A C 8
ATOM 17277 O O . VAL A 1 40 ? -3.681 -13.019 2.078 1.00 1.00 40 VAL A O 8
ATOM 17290 N N . SER A 1 41 ? -1.705 -14.010 2.463 1.00 1.00 41 SER A N 8
ATOM 17291 C CA . SER A 1 41 ? -1.263 -13.896 1.067 1.00 1.00 41 SER A CA 8
ATOM 17292 C C . SER A 1 41 ? -0.219 -14.951 0.723 1.00 1.00 41 SER A C 8
ATOM 17293 O O . SER A 1 41 ? 0.499 -15.433 1.599 1.00 1.00 41 SER A O 8
ATOM 17301 N N . ASP A 1 42 ? -0.141 -15.297 -0.559 1.00 1.00 42 ASP A N 8
ATOM 17302 C CA . ASP A 1 42 ? 0.823 -16.279 -1.059 1.00 1.00 42 ASP A CA 8
ATOM 17303 C C . ASP A 1 42 ? 2.082 -15.548 -1.519 1.00 1.00 42 ASP A C 8
ATOM 17304 O O . ASP A 1 42 ? 3.158 -16.132 -1.661 1.00 1.00 42 ASP A O 8
ATOM 17313 N N . TRP A 1 43 ? 1.946 -14.247 -1.756 1.00 1.00 43 TRP A N 8
ATOM 17314 C CA . TRP A 1 43 ? 3.053 -13.404 -2.201 1.00 1.00 43 TRP A CA 8
ATOM 17315 C C . TRP A 1 43 ? 3.516 -13.787 -3.607 1.00 1.00 43 TRP A C 8
ATOM 17316 O O . TRP A 1 43 ? 4.715 -13.917 -3.855 1.00 1.00 43 TRP A O 8
ATOM 17337 N N . LYS A 1 44 ? 2.586 -13.963 -4.540 1.00 1.00 44 LYS A N 8
ATOM 17338 C CA . LYS A 1 44 ? 2.930 -14.322 -5.922 1.00 1.00 44 LYS A CA 8
ATOM 17339 C C . LYS A 1 44 ? 1.904 -13.766 -6.914 1.00 1.00 44 LYS A C 8
ATOM 17340 O O . LYS A 1 44 ? 0.756 -13.487 -6.566 1.00 1.00 44 LYS A O 8
ATOM 17359 N N . GLU A 1 45 ? 2.317 -13.607 -8.167 1.00 1.00 45 GLU A N 8
ATOM 17360 C CA . GLU A 1 45 ? 1.445 -13.075 -9.216 1.00 1.00 45 GLU A CA 8
ATOM 17361 C C . GLU A 1 45 ? 0.112 -13.827 -9.301 1.00 1.00 45 GLU A C 8
ATOM 17362 O O . GLU A 1 45 ? 0.062 -15.056 -9.375 1.00 1.00 45 GLU A O 8
ATOM 17374 N N . GLY A 1 46 ? -0.977 -13.068 -9.299 1.00 1.00 46 GLY A N 8
ATOM 17375 C CA . GLY A 1 46 ? -2.325 -13.633 -9.396 1.00 1.00 46 GLY A CA 8
ATOM 17376 C C . GLY A 1 46 ? -2.840 -14.127 -8.049 1.00 1.00 46 GLY A C 8
ATOM 17377 O O . GLY A 1 46 ? -3.947 -14.655 -7.952 1.00 1.00 46 GLY A O 8
ATOM 17381 N N . SER A 1 47 ? -2.042 -13.953 -7.001 1.00 1.00 47 SER A N 8
ATOM 17382 C CA . SER A 1 47 ? -2.446 -14.393 -5.672 1.00 1.00 47 SER A CA 8
ATOM 17383 C C . SER A 1 47 ? -3.606 -13.563 -5.135 1.00 1.00 47 SER A C 8
ATOM 17384 O O . SER A 1 47 ? -3.585 -12.333 -5.195 1.00 1.00 47 SER A O 8
ATOM 17392 N N . GLN A 1 48 ? -4.606 -14.251 -4.596 1.00 1.00 48 GLN A N 8
ATOM 17393 C CA . GLN A 1 48 ? -5.763 -13.572 -4.022 1.00 1.00 48 GLN A CA 8
ATOM 17394 C C . GLN A 1 48 ? -5.399 -13.067 -2.632 1.00 1.00 48 GLN A C 8
ATOM 17395 O O . GLN A 1 48 ? -4.646 -13.710 -1.901 1.00 1.00 48 GLN A O 8
ATOM 17409 N N . ILE A 1 49 ? -5.930 -11.908 -2.254 1.00 1.00 49 ILE A N 8
ATOM 17410 C CA . ILE A 1 49 ? -5.647 -11.322 -0.934 1.00 1.00 49 ILE A CA 8
ATOM 17411 C C . ILE A 1 49 ? -6.908 -10.736 -0.309 1.00 1.00 49 ILE A C 8
ATOM 17412 O O . ILE A 1 49 ? -7.705 -10.067 -0.969 1.00 1.00 49 ILE A O 8
ATOM 17428 N N . VAL A 1 50 ? -7.080 -10.993 0.984 1.00 1.00 50 VAL A N 8
ATOM 17429 C CA . VAL A 1 50 ? -8.243 -10.483 1.720 1.00 1.00 50 VAL A CA 8
ATOM 17430 C C . VAL A 1 50 ? -7.836 -10.032 3.116 1.00 1.00 50 VAL A C 8
ATOM 17431 O O . VAL A 1 50 ? -6.882 -10.541 3.701 1.00 1.00 50 VAL A O 8
ATOM 17444 N N . TRP A 1 51 ? -8.576 -9.063 3.647 1.00 1.00 51 TRP A N 8
ATOM 17445 C CA . TRP A 1 51 ? -8.308 -8.525 4.990 1.00 1.00 51 TRP A CA 8
ATOM 17446 C C . TRP A 1 51 ? -9.554 -8.631 5.858 1.00 1.00 51 TRP A C 8
ATOM 17447 O O . TRP A 1 51 ? -10.646 -8.239 5.449 1.00 1.00 51 TRP A O 8
ATOM 17468 N N . LYS A 1 52 ? -9.397 -9.151 7.070 1.00 1.00 52 LYS A N 8
ATOM 17469 C CA . LYS A 1 52 ? -10.523 -9.285 7.996 1.00 1.00 52 LYS A CA 8
ATOM 17470 C C . LYS A 1 52 ? -10.579 -8.074 8.913 1.00 1.00 52 LYS A C 8
ATOM 17471 O O . LYS A 1 52 ? -9.561 -7.600 9.415 1.00 1.00 52 LYS A O 8
ATOM 17490 N N . GLY A 1 53 ? -11.789 -7.566 9.131 1.00 1.00 53 GLY A N 8
AT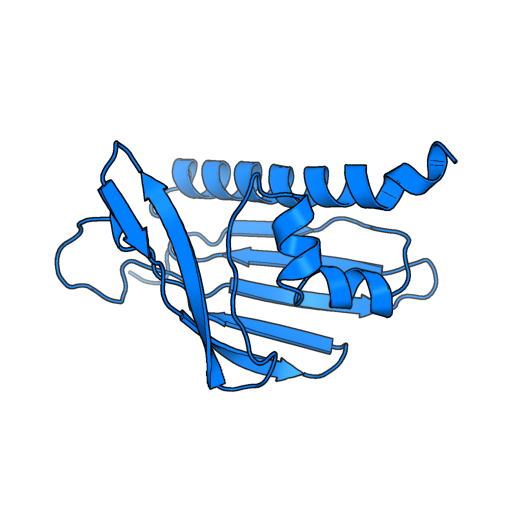OM 17491 C CA . GLY A 1 53 ? -11.977 -6.402 9.986 1.00 1.00 53 GLY A CA 8
ATOM 17492 C C . GLY A 1 53 ? -13.422 -6.286 10.434 1.00 1.00 53 GLY A C 8
ATOM 17493 O O . GLY A 1 53 ? -14.302 -6.990 9.940 1.00 1.00 53 GLY A O 8
ATOM 17497 N N . GLU A 1 54 ? -13.667 -5.386 11.381 1.00 1.00 54 GLU A N 8
ATOM 17498 C CA . GLU A 1 54 ? -15.008 -5.154 11.919 1.00 1.00 54 GLU A CA 8
ATOM 17499 C C . GLU A 1 54 ? -15.407 -3.703 11.713 1.00 1.00 54 GLU A C 8
ATOM 17500 O O . GLU A 1 54 ? -14.735 -2.775 12.163 1.00 1.00 54 GLU A O 8
ATOM 17512 N N . TRP A 1 55 ? -16.527 -3.499 11.028 1.00 1.00 55 TRP A N 8
ATOM 17513 C CA . TRP A 1 55 ? -17.041 -2.156 10.745 1.00 1.00 55 TRP A CA 8
ATOM 17514 C C . TRP A 1 55 ? -18.402 -1.973 11.401 1.00 1.00 55 TRP A C 8
ATOM 17515 O O . TRP A 1 55 ? -19.378 -2.642 11.059 1.00 1.00 55 TRP A O 8
ATOM 17536 N N . LYS A 1 56 ? -18.468 -1.047 12.352 1.00 1.00 56 LYS A N 8
ATOM 17537 C CA . LYS A 1 56 ? -19.733 -0.762 13.072 1.00 1.00 56 LYS A CA 8
ATOM 17538 C C . LYS A 1 56 ? -20.512 -2.060 13.387 1.00 1.00 56 LYS A C 8
ATOM 17539 O O . LYS A 1 56 ? -21.719 -2.151 13.158 1.00 1.00 56 LYS A O 8
ATOM 17558 N N . GLY A 1 57 ? -19.805 -3.061 13.896 1.00 1.00 57 GLY A N 8
ATOM 17559 C CA . GLY A 1 57 ? -20.416 -4.357 14.232 1.00 1.00 57 GLY A CA 8
ATOM 17560 C C . GLY A 1 57 ? -20.584 -5.219 12.983 1.00 1.00 57 GLY A C 8
ATOM 17561 O O . GLY A 1 57 ? -20.756 -6.435 13.055 1.00 1.00 57 GLY A O 8
ATOM 17565 N N . LYS A 1 58 ? -20.521 -4.574 11.823 1.00 1.00 58 LYS A N 8
ATOM 17566 C CA . LYS A 1 58 ? -20.660 -5.268 10.540 1.00 1.00 58 LYS A CA 8
ATOM 17567 C C . LYS A 1 58 ? -19.292 -5.702 10.022 1.00 1.00 58 LYS A C 8
ATOM 17568 O O . LYS A 1 58 ? -18.440 -4.877 9.691 1.00 1.00 58 LYS A O 8
ATOM 17587 N N . ALA A 1 59 ? -19.078 -7.011 9.938 1.00 1.00 59 ALA A N 8
ATOM 17588 C CA . ALA A 1 59 ? -17.814 -7.546 9.442 1.00 1.00 59 ALA A CA 8
ATOM 17589 C C . ALA A 1 59 ? -17.705 -7.337 7.933 1.00 1.00 59 ALA A C 8
ATOM 17590 O O . ALA A 1 59 ? -18.661 -7.567 7.194 1.00 1.00 59 ALA A O 8
ATOM 17597 N N . TYR A 1 60 ? -16.535 -6.913 7.469 1.00 1.00 60 TYR A N 8
ATOM 17598 C CA . TYR A 1 60 ? -16.314 -6.674 6.031 1.00 1.00 60 TYR A CA 8
ATOM 17599 C C . TYR A 1 60 ? -14.941 -7.185 5.597 1.00 1.00 60 TYR A C 8
ATOM 17600 O O . TYR A 1 60 ? -14.016 -7.306 6.399 1.00 1.00 60 TYR A O 8
ATOM 17618 N N . GLU A 1 61 ? -14.813 -7.488 4.309 1.00 1.00 61 GLU A N 8
ATOM 17619 C CA . GLU A 1 61 ? -13.544 -7.983 3.760 1.00 1.00 61 GLU A CA 8
ATOM 17620 C C . GLU A 1 61 ? -13.261 -7.342 2.401 1.00 1.00 61 GLU A C 8
ATOM 17621 O O . GLU A 1 61 ? -14.124 -7.300 1.523 1.00 1.00 61 GLU A O 8
ATOM 17633 N N . ASP A 1 62 ? -12.041 -6.844 2.232 1.00 1.00 62 ASP A N 8
ATOM 17634 C CA . ASP A 1 62 ? -11.618 -6.210 0.984 1.00 1.00 62 ASP A CA 8
ATOM 17635 C C . ASP A 1 62 ? -11.090 -7.281 0.040 1.00 1.00 62 ASP A C 8
ATOM 17636 O O . ASP A 1 62 ? -10.355 -8.178 0.452 1.00 1.00 62 ASP A O 8
ATOM 17645 N N . LYS A 1 63 ? -11.463 -7.204 -1.235 1.00 1.00 63 LYS A N 8
ATOM 17646 C CA . LYS A 1 63 ? -11.022 -8.214 -2.223 1.00 1.00 63 LYS A CA 8
ATOM 17647 C C . LYS A 1 63 ? -10.227 -7.597 -3.375 1.00 1.00 63 LYS A C 8
ATOM 17648 O O . LYS A 1 63 ? -10.673 -6.658 -4.036 1.00 1.00 63 LYS A O 8
ATOM 17667 N N . GLY A 1 64 ? -9.048 -8.161 -3.615 1.00 1.00 64 GLY A N 8
ATOM 17668 C CA . GLY A 1 64 ? -8.172 -7.698 -4.691 1.00 1.00 64 GLY A CA 8
ATOM 17669 C C . GLY A 1 64 ? -7.214 -8.808 -5.110 1.00 1.00 64 GLY A C 8
ATOM 17670 O O . GLY A 1 64 ? -7.225 -9.908 -4.556 1.00 1.00 64 GLY A O 8
ATOM 17674 N N . THR A 1 65 ? -6.373 -8.530 -6.102 1.00 1.00 65 THR A N 8
ATOM 17675 C CA . THR A 1 65 ? -5.412 -9.527 -6.591 1.00 1.00 65 THR A CA 8
ATOM 17676 C C . THR A 1 65 ? -4.133 -8.861 -7.086 1.00 1.00 65 THR A C 8
ATOM 17677 O O . THR A 1 65 ? -4.116 -7.682 -7.439 1.00 1.00 65 THR A O 8
ATOM 17688 N N . ILE A 1 66 ? -3.054 -9.636 -7.117 1.00 1.00 66 ILE A N 8
ATOM 17689 C CA . ILE A 1 66 ? -1.766 -9.117 -7.575 1.00 1.00 66 ILE A CA 8
ATOM 17690 C C . ILE A 1 66 ? -1.771 -8.935 -9.096 1.00 1.00 66 ILE A C 8
ATOM 17691 O O . ILE A 1 66 ? -1.876 -9.901 -9.852 1.00 1.00 66 ILE A O 8
ATOM 17707 N N . LEU A 1 67 ? -1.651 -7.689 -9.541 1.00 1.00 67 LEU A N 8
ATOM 17708 C CA . LEU A 1 67 ? -1.629 -7.389 -10.972 1.00 1.00 67 LEU A CA 8
ATOM 17709 C C . LEU A 1 67 ? -0.334 -7.895 -11.594 1.00 1.00 67 LEU A C 8
ATOM 17710 O O . LEU A 1 67 ? -0.331 -8.494 -12.670 1.00 1.00 67 LEU A O 8
ATOM 17726 N N . GLN A 1 68 ? 0.782 -7.649 -10.916 1.00 1.00 68 GLN A N 8
ATOM 17727 C CA . GLN A 1 68 ? 2.090 -8.081 -11.401 1.00 1.00 68 GLN A CA 8
ATOM 17728 C C . GLN A 1 68 ? 3.050 -8.211 -10.226 1.00 1.00 68 GLN A C 8
ATOM 17729 O O . GLN A 1 68 ? 2.952 -7.475 -9.243 1.00 1.00 68 GLN A O 8
ATOM 17743 N N . PHE A 1 69 ? 3.978 -9.155 -10.322 1.00 1.00 69 PHE A N 8
ATOM 17744 C CA . PHE A 1 69 ? 4.959 -9.382 -9.246 1.00 1.00 69 PHE A CA 8
ATOM 17745 C C . PHE A 1 69 ? 6.384 -9.457 -9.791 1.00 1.00 69 PHE A C 8
ATOM 17746 O O . PHE A 1 69 ? 6.769 -10.414 -10.464 1.00 1.00 69 PHE A O 8
ATOM 17763 N N . ASN A 1 70 ? 7.183 -8.439 -9.485 1.00 1.00 70 ASN A N 8
ATOM 17764 C CA . ASN A 1 70 ? 8.587 -8.387 -9.925 1.00 1.00 70 ASN A CA 8
ATOM 17765 C C . ASN A 1 70 ? 9.490 -8.187 -8.711 1.00 1.00 70 ASN A C 8
ATOM 17766 O O . ASN A 1 70 ? 9.716 -7.064 -8.260 1.00 1.00 70 ASN A O 8
ATOM 17777 N N . GLU A 1 71 ? 10.007 -9.293 -8.186 1.00 1.00 71 GLU A N 8
ATOM 17778 C CA . GLU A 1 71 ? 10.878 -9.276 -7.011 1.00 1.00 71 GLU A CA 8
ATOM 17779 C C . GLU A 1 71 ? 11.877 -8.118 -7.043 1.00 1.00 71 GLU A C 8
ATOM 17780 O O . GLU A 1 71 ? 12.553 -7.882 -8.045 1.00 1.00 71 GLU A O 8
ATOM 17792 N N . ARG A 1 72 ? 11.969 -7.398 -5.930 1.00 1.00 72 ARG A N 8
ATOM 17793 C CA . ARG A 1 72 ? 12.884 -6.266 -5.787 1.00 1.00 72 ARG A CA 8
ATOM 17794 C C . ARG A 1 72 ? 12.949 -5.403 -7.047 1.00 1.00 72 ARG A C 8
ATOM 17795 O O . ARG A 1 72 ? 14.028 -5.170 -7.591 1.00 1.00 72 ARG A O 8
ATOM 17816 N N . SER A 1 73 ? 11.807 -4.919 -7.523 1.00 1.00 73 SER A N 8
ATOM 17817 C CA . SER A 1 73 ? 11.796 -4.081 -8.726 1.00 1.00 73 SER A CA 8
ATOM 17818 C C . SER A 1 73 ? 10.486 -3.307 -8.872 1.00 1.00 73 SER A C 8
ATOM 17819 O O . SER A 1 73 ? 10.450 -2.088 -8.714 1.00 1.00 73 SER A O 8
ATOM 17827 N N . ILE A 1 74 ? 9.406 -4.015 -9.183 1.00 1.00 74 ILE A N 8
ATOM 17828 C CA . ILE A 1 74 ? 8.092 -3.372 -9.370 1.00 1.00 74 ILE A CA 8
ATOM 17829 C C . ILE A 1 74 ? 6.967 -4.223 -8.786 1.00 1.00 74 ILE A C 8
ATOM 17830 O O . ILE A 1 74 ? 6.892 -5.432 -9.010 1.00 1.00 74 ILE A O 8
ATOM 17846 N N . LEU A 1 75 ? 6.080 -3.566 -8.048 1.00 1.00 75 LEU A N 8
ATOM 17847 C CA . LEU A 1 75 ? 4.932 -4.251 -7.436 1.00 1.00 75 LEU A CA 8
ATOM 17848 C C . LEU A 1 75 ? 3.658 -3.421 -7.616 1.00 1.00 75 LEU A C 8
ATOM 17849 O O . LEU A 1 75 ? 3.608 -2.244 -7.252 1.00 1.00 75 LEU A O 8
ATOM 17865 N N . GLN A 1 76 ? 2.619 -4.036 -8.171 1.00 1.00 76 GLN A N 8
ATOM 17866 C CA . GLN A 1 76 ? 1.336 -3.352 -8.393 1.00 1.00 76 GLN A CA 8
ATOM 17867 C C . GLN A 1 76 ? 0.174 -4.315 -8.147 1.00 1.00 76 GLN A C 8
ATOM 17868 O O . GLN A 1 76 ? 0.274 -5.513 -8.411 1.00 1.00 76 GLN A O 8
ATOM 17882 N N . TYR A 1 77 ? -0.931 -3.781 -7.637 1.00 1.00 77 TYR A N 8
ATOM 17883 C CA . TYR A 1 77 ? -2.108 -4.616 -7.364 1.00 1.00 77 TYR A CA 8
ATOM 17884 C C . TYR A 1 77 ? -3.412 -3.834 -7.492 1.00 1.00 77 TYR A C 8
ATOM 17885 O O . TYR A 1 77 ? -3.462 -2.615 -7.336 1.00 1.00 77 TYR A O 8
ATOM 17903 N N . SER A 1 78 ? -4.482 -4.570 -7.775 1.00 1.00 78 SER A N 8
ATOM 17904 C CA . SER A 1 78 ? -5.820 -3.985 -7.909 1.00 1.00 78 SER A CA 8
ATOM 17905 C C . SER A 1 78 ? -6.529 -4.120 -6.574 1.00 1.00 78 SER A C 8
ATOM 17906 O O . SER A 1 78 ? -6.225 -5.028 -5.799 1.00 1.00 78 SER A O 8
ATOM 17914 N N . HIS A 1 79 ? -7.466 -3.226 -6.280 1.00 1.00 79 HIS A N 8
ATOM 17915 C CA . HIS A 1 79 ? -8.178 -3.297 -5.001 1.00 1.00 79 HIS A CA 8
ATOM 17916 C C . HIS A 1 79 ? -9.580 -2.703 -5.106 1.00 1.00 79 HIS A C 8
ATOM 17917 O O . HIS A 1 79 ? -9.849 -1.812 -5.911 1.00 1.00 79 HIS A O 8
ATOM 17932 N N . PHE A 1 80 ? -10.469 -3.223 -4.266 1.00 1.00 80 PHE A N 8
ATOM 17933 C CA . PHE A 1 80 ? -11.862 -2.768 -4.232 1.00 1.00 80 PHE A CA 8
ATOM 17934 C C . PHE A 1 80 ? -12.382 -2.741 -2.790 1.00 1.00 80 PHE A C 8
ATOM 17935 O O . PHE A 1 80 ? -12.194 -3.681 -2.018 1.00 1.00 80 PHE A O 8
ATOM 17952 N N . SER A 1 81 ? -13.061 -1.655 -2.438 1.00 1.00 81 SER A N 8
ATOM 17953 C CA . SER A 1 81 ? -13.625 -1.489 -1.088 1.00 1.00 81 SER A CA 8
ATOM 17954 C C . SER A 1 81 ? -15.154 -1.711 -1.108 1.00 1.00 81 SER A C 8
ATOM 17955 O O . SER A 1 81 ? -15.859 -0.913 -1.726 1.00 1.00 81 SER A O 8
ATOM 17963 N N . PRO A 1 82 ? -15.671 -2.730 -0.476 1.00 1.00 82 PRO A N 8
ATOM 17964 C CA . PRO A 1 82 ? -17.146 -2.975 -0.489 1.00 1.00 82 PRO A CA 8
ATOM 17965 C C . PRO A 1 82 ? -17.904 -1.976 0.387 1.00 1.00 82 PRO A C 8
ATOM 17966 O O . PRO A 1 82 ? -19.115 -1.801 0.249 1.00 1.00 82 PRO A O 8
ATOM 17977 N N . LEU A 1 83 ? -17.191 -1.315 1.294 1.00 1.00 83 LEU A N 8
ATOM 17978 C CA . LEU A 1 83 ? -17.808 -0.345 2.184 1.00 1.00 83 LEU A CA 8
ATOM 17979 C C . LEU A 1 83 ? -18.437 0.785 1.382 1.00 1.00 83 LEU A C 8
ATOM 17980 O O . LEU A 1 83 ? -19.230 1.570 1.906 1.00 1.00 83 LEU A O 8
ATOM 17996 N N . THR A 1 84 ? -18.084 0.871 0.104 1.00 1.00 84 THR A N 8
ATOM 17997 C CA . THR A 1 84 ? -18.620 1.912 -0.761 1.00 1.00 84 THR A CA 8
ATOM 17998 C C . THR A 1 84 ? -20.122 1.741 -0.956 1.00 1.00 84 THR A C 8
ATOM 17999 O O . THR A 1 84 ? -20.853 2.725 -1.072 1.00 1.00 84 THR A O 8
ATOM 18010 N N . GLY A 1 85 ? -20.583 0.494 -0.997 1.00 1.00 85 GLY A N 8
ATOM 18011 C CA . GLY A 1 85 ? -22.005 0.211 -1.182 1.00 1.00 85 GLY A CA 8
ATOM 18012 C C . GLY A 1 85 ? -22.555 0.948 -2.402 1.00 1.00 85 GLY A C 8
ATOM 18013 O O . GLY A 1 85 ? -23.734 1.298 -2.453 1.00 1.00 85 GLY A O 8
ATOM 18017 N N . LYS A 1 86 ? -21.687 1.179 -3.382 1.00 1.00 86 LYS A N 8
ATOM 18018 C CA . LYS A 1 86 ? -22.099 1.894 -4.600 1.00 1.00 86 LYS A CA 8
ATOM 18019 C C . LYS A 1 86 ? -22.600 0.911 -5.685 1.00 1.00 86 LYS A C 8
ATOM 18020 O O . LYS A 1 86 ? -22.166 -0.241 -5.711 1.00 1.00 86 LYS A O 8
ATOM 18039 N N . PRO A 1 87 ? -23.451 1.342 -6.576 1.00 1.00 87 PRO A N 8
ATOM 18040 C CA . PRO A 1 87 ? -23.947 0.446 -7.671 1.00 1.00 87 PRO A CA 8
ATOM 18041 C C . PRO A 1 87 ? -22.795 -0.224 -8.430 1.00 1.00 87 PRO A C 8
ATOM 18042 O O . PRO A 1 87 ? -21.716 0.348 -8.580 1.00 1.00 87 PRO A O 8
ATOM 18053 N N . ASP A 1 88 ? -23.024 -1.438 -8.919 1.00 1.00 88 ASP A N 8
ATOM 18054 C CA . ASP A 1 88 ? -22.009 -2.192 -9.656 1.00 1.00 88 ASP A CA 8
ATOM 18055 C C . ASP A 1 88 ? -21.287 -1.322 -10.691 1.00 1.00 88 ASP A C 8
ATOM 18056 O O . ASP A 1 88 ? -21.796 -1.055 -11.779 1.00 1.00 88 ASP A O 8
ATOM 18065 N N . LEU A 1 89 ? -20.081 -0.881 -10.351 1.00 1.00 89 LEU A N 8
ATOM 18066 C CA . LEU A 1 89 ? -19.274 -0.047 -11.253 1.00 1.00 89 LEU A CA 8
ATOM 18067 C C . LEU A 1 89 ? -17.770 -0.248 -10.966 1.00 1.00 89 LEU A C 8
ATOM 18068 O O . LEU A 1 89 ? -17.213 0.453 -10.122 1.00 1.00 89 LEU A O 8
ATOM 18084 N N . PRO A 1 90 ? -17.116 -1.163 -11.628 1.00 1.00 90 PRO A N 8
ATOM 18085 C CA . PRO A 1 90 ? -15.656 -1.423 -11.397 1.00 1.00 90 PRO A CA 8
ATOM 18086 C C . PRO A 1 90 ? -14.808 -0.144 -11.460 1.00 1.00 90 PRO A C 8
ATOM 18087 O O . PRO A 1 90 ? -13.801 -0.023 -10.764 1.00 1.00 90 PRO A O 8
ATOM 18098 N N . GLU A 1 91 ? -15.218 0.797 -12.304 1.00 1.00 91 GLU A N 8
ATOM 18099 C CA . GLU A 1 91 ? -14.489 2.052 -12.456 1.00 1.00 91 GLU A CA 8
ATOM 18100 C C . GLU A 1 91 ? -14.482 2.829 -11.141 1.00 1.00 91 GLU A C 8
ATOM 18101 O O . GLU A 1 91 ? -13.865 3.888 -11.028 1.00 1.00 91 GLU A O 8
ATOM 18113 N N . ASN A 1 92 ? -15.179 2.296 -10.142 1.00 1.00 92 ASN A N 8
ATOM 18114 C CA . ASN A 1 92 ? -15.271 2.939 -8.834 1.00 1.00 92 ASN A CA 8
ATOM 18115 C C . ASN A 1 92 ? -13.939 2.921 -8.084 1.00 1.00 92 ASN A C 8
ATOM 18116 O O . ASN A 1 92 ? -13.626 3.872 -7.367 1.00 1.00 92 ASN A O 8
ATOM 18127 N N . TYR A 1 93 ? -13.172 1.846 -8.245 1.00 1.00 93 TYR A N 8
ATOM 18128 C CA . TYR A 1 93 ? -11.877 1.704 -7.554 1.00 1.00 93 TYR A CA 8
ATOM 18129 C C . TYR A 1 93 ? -10.697 2.015 -8.476 1.00 1.00 93 TYR A C 8
ATOM 18130 O O . TYR A 1 93 ? -10.863 2.312 -9.659 1.00 1.00 93 TYR A O 8
ATOM 18148 N N . HIS A 1 94 ? -9.491 1.958 -7.918 1.00 1.00 94 HIS A N 8
ATOM 18149 C CA . HIS A 1 94 ? -8.262 2.247 -8.677 1.00 1.00 94 HIS A CA 8
ATOM 18150 C C . HIS A 1 94 ? -7.175 1.210 -8.395 1.00 1.00 94 HIS A C 8
ATOM 18151 O O . HIS A 1 94 ? -7.224 0.467 -7.416 1.00 1.00 94 HIS A O 8
ATOM 18166 N N . VAL A 1 95 ? -6.188 1.174 -9.285 1.00 1.00 95 VAL A N 8
ATOM 18167 C CA . VAL A 1 95 ? -5.061 0.244 -9.165 1.00 1.00 95 VAL A CA 8
ATOM 18168 C C . VAL A 1 95 ? -3.841 0.978 -8.610 1.00 1.00 95 VAL A C 8
ATOM 18169 O O . VAL A 1 95 ? -3.452 2.039 -9.098 1.00 1.00 95 VAL A O 8
ATOM 18182 N N . VAL A 1 96 ? -3.237 0.397 -7.579 1.00 1.00 96 VAL A N 8
ATOM 18183 C CA . VAL A 1 96 ? -2.056 0.989 -6.939 1.00 1.00 96 VAL A CA 8
ATOM 18184 C C . VAL A 1 96 ? -0.773 0.406 -7.520 1.00 1.00 96 VAL A C 8
ATOM 18185 O O . VAL A 1 96 ? -0.631 -0.807 -7.670 1.00 1.00 96 VAL A O 8
ATOM 18198 N N . THR A 1 97 ? 0.170 1.288 -7.837 1.00 1.00 97 THR A N 8
ATOM 18199 C CA . THR A 1 97 ? 1.468 0.868 -8.403 1.00 1.00 97 THR A CA 8
ATOM 18200 C C . THR A 1 97 ? 2.618 1.489 -7.619 1.00 1.00 97 THR A C 8
ATOM 18201 O O . THR A 1 97 ? 2.726 2.710 -7.501 1.00 1.00 97 THR A O 8
ATOM 18212 N N . ILE A 1 98 ? 3.479 0.630 -7.083 1.00 1.00 98 ILE A N 8
ATOM 18213 C CA . ILE A 1 98 ? 4.632 1.072 -6.290 1.00 1.00 98 ILE A CA 8
ATOM 18214 C C . ILE A 1 98 ? 5.935 0.703 -6.996 1.00 1.00 98 ILE A C 8
ATOM 18215 O O . ILE A 1 98 ? 6.118 -0.429 -7.444 1.00 1.00 98 ILE A O 8
ATOM 18231 N N . THR A 1 99 ? 6.847 1.665 -7.086 1.00 1.00 99 THR A N 8
ATOM 18232 C CA . THR A 1 99 ? 8.155 1.446 -7.732 1.00 1.00 99 THR A CA 8
ATOM 18233 C C . THR A 1 99 ? 9.266 1.497 -6.690 1.00 1.00 99 THR A C 8
ATOM 18234 O O . THR A 1 99 ? 9.409 2.472 -5.951 1.00 1.00 99 THR A O 8
ATOM 18245 N N . LEU A 1 100 ? 10.062 0.435 -6.630 1.00 1.00 100 LEU A N 8
ATOM 18246 C CA . LEU A 1 100 ? 11.171 0.349 -5.664 1.00 1.00 100 LEU A CA 8
ATOM 18247 C C . LEU A 1 100 ? 12.486 0.059 -6.375 1.00 1.00 100 LEU A C 8
ATOM 18248 O O . LEU A 1 100 ? 12.659 -0.985 -7.004 1.00 1.00 100 LEU A O 8
ATOM 18264 N N . THR A 1 101 ? 13.421 0.997 -6.260 1.00 1.00 101 THR A N 8
ATOM 18265 C CA . THR A 1 101 ? 14.741 0.850 -6.893 1.00 1.00 101 THR A CA 8
ATOM 18266 C C . THR A 1 101 ? 15.844 1.202 -5.908 1.00 1.00 101 THR A C 8
ATOM 18267 O O . THR A 1 101 ? 15.774 2.208 -5.202 1.00 1.00 101 THR A O 8
ATOM 18278 N N . ALA A 1 102 ? 16.878 0.369 -5.860 1.00 1.00 102 ALA A N 8
ATOM 18279 C CA . ALA A 1 102 ? 18.002 0.599 -4.958 1.00 1.00 102 ALA A CA 8
ATOM 18280 C C . ALA A 1 102 ? 19.018 1.528 -5.607 1.00 1.00 102 ALA A C 8
ATOM 18281 O O . ALA A 1 102 ? 19.491 1.283 -6.716 1.00 1.00 102 ALA A O 8
ATOM 18288 N N . LEU A 1 103 ? 19.360 2.605 -4.907 1.00 1.00 103 LEU A N 8
ATOM 18289 C CA . LEU A 1 103 ? 20.326 3.593 -5.413 1.00 1.00 103 LEU A CA 8
ATOM 18290 C C . LEU A 1 103 ? 21.624 3.529 -4.618 1.00 1.00 103 LEU A C 8
ATOM 18291 O O . LEU A 1 103 ? 21.721 2.826 -3.612 1.00 1.00 103 LEU A O 8
ATOM 18307 N N . LYS A 1 104 ? 22.636 4.258 -5.074 1.00 1.00 104 LYS A N 8
ATOM 18308 C CA . LYS A 1 104 ? 23.942 4.280 -4.434 1.00 1.00 104 LYS A CA 8
ATOM 18309 C C . LYS A 1 104 ? 23.893 4.875 -3.026 1.00 1.00 104 LYS A C 8
ATOM 18310 O O . LYS A 1 104 ? 24.563 4.369 -2.125 1.00 1.00 104 LYS A O 8
ATOM 18329 N N . LYS A 1 105 ? 23.119 5.937 -2.830 1.00 1.00 105 LYS A N 8
ATOM 18330 C CA . LYS A 1 105 ? 22.995 6.602 -1.529 1.00 1.00 105 LYS A CA 8
ATOM 18331 C C . LYS A 1 105 ? 21.965 5.895 -0.653 1.00 1.00 105 LYS A C 8
ATOM 18332 O O . LYS A 1 105 ? 22.110 5.816 0.567 1.00 1.00 105 LYS A O 8
ATOM 18351 N N . GLY A 1 106 ? 20.909 5.374 -1.269 1.00 1.00 106 GLY A N 8
ATOM 18352 C CA . GLY A 1 106 ? 19.867 4.683 -0.525 1.00 1.00 106 GLY A CA 8
ATOM 18353 C C . GLY A 1 106 ? 18.835 4.082 -1.467 1.00 1.00 106 GLY A C 8
ATOM 18354 O O . GLY A 1 106 ? 19.160 3.652 -2.573 1.00 1.00 106 GLY A O 8
ATOM 18358 N N . VAL A 1 107 ? 17.585 4.052 -1.019 1.00 1.00 107 VAL A N 8
ATOM 18359 C CA . VAL A 1 107 ? 16.484 3.495 -1.823 1.00 1.00 107 VAL A CA 8
ATOM 18360 C C . VAL A 1 107 ? 15.350 4.509 -1.977 1.00 1.00 107 VAL A C 8
ATOM 18361 O O . VAL A 1 107 ? 14.851 5.063 -0.997 1.00 1.00 107 VAL A O 8
ATOM 18374 N N . GLU A 1 108 ? 14.938 4.728 -3.220 1.00 1.00 108 GLU A N 8
ATOM 18375 C CA . GLU A 1 108 ? 13.846 5.666 -3.520 1.00 1.00 108 GLU A CA 8
ATOM 18376 C C . GLU A 1 108 ? 12.536 4.903 -3.639 1.00 1.00 108 GLU A C 8
ATOM 18377 O O . GLU A 1 108 ? 12.492 3.789 -4.162 1.00 1.00 108 GLU A O 8
ATOM 18389 N N . VAL A 1 109 ? 11.458 5.506 -3.146 1.00 1.00 109 VAL A N 8
ATOM 18390 C CA . VAL A 1 109 ? 10.128 4.882 -3.197 1.00 1.00 109 VAL A CA 8
ATOM 18391 C C . VAL A 1 109 ? 9.100 5.857 -3.764 1.00 1.00 109 VAL A C 8
ATOM 18392 O O . VAL A 1 109 ? 9.198 7.072 -3.590 1.00 1.00 109 VAL A O 8
ATOM 18405 N N . GLU A 1 110 ? 8.096 5.316 -4.450 1.00 1.00 110 GLU A N 8
ATOM 18406 C CA . GLU A 1 110 ? 7.045 6.139 -5.048 1.00 1.00 110 GLU A CA 8
ATOM 18407 C C . GLU A 1 110 ? 5.737 5.360 -5.128 1.00 1.00 110 GLU A C 8
ATOM 18408 O O . GLU A 1 110 ? 5.706 4.211 -5.569 1.00 1.00 110 GLU A O 8
ATOM 18420 N N . LEU A 1 111 ? 4.653 6.003 -4.706 1.00 1.00 111 LEU A N 8
ATOM 18421 C CA . LEU A 1 111 ? 3.314 5.397 -4.728 1.00 1.00 111 LEU A CA 8
ATOM 18422 C C . LEU A 1 111 ? 2.356 6.289 -5.510 1.00 1.00 111 LEU A C 8
ATOM 18423 O O . LEU A 1 111 ? 2.292 7.500 -5.295 1.00 1.00 111 LEU A O 8
ATOM 18439 N N . THR A 1 112 ? 1.604 5.684 -6.426 1.00 1.00 112 THR A N 8
ATOM 18440 C CA . THR A 1 112 ? 0.643 6.431 -7.261 1.00 1.00 112 THR A CA 8
ATOM 18441 C C . THR A 1 112 ? -0.766 5.867 -7.116 1.00 1.00 112 THR A C 8
ATOM 18442 O O . THR A 1 112 ? -0.969 4.658 -6.995 1.00 1.00 112 THR A O 8
ATOM 18453 N N . GLN A 1 113 ? -1.744 6.768 -7.137 1.00 1.00 113 GLN A N 8
ATOM 18454 C CA . GLN A 1 113 ? -3.156 6.384 -7.016 1.00 1.00 113 GLN A CA 8
ATOM 18455 C C . GLN A 1 113 ? -4.015 7.259 -7.923 1.00 1.00 113 GLN A C 8
ATOM 18456 O O . GLN A 1 113 ? -3.831 8.473 -8.007 1.00 1.00 113 GLN A O 8
ATOM 18470 N N . ASP A 1 114 ? -4.962 6.632 -8.615 1.00 1.00 114 ASP A N 8
ATOM 18471 C CA . ASP A 1 114 ? -5.853 7.345 -9.546 1.00 1.00 114 ASP A CA 8
ATOM 18472 C C . ASP A 1 114 ? -7.311 7.333 -9.080 1.00 1.00 114 ASP A C 8
ATOM 18473 O O . ASP A 1 114 ? -7.617 7.040 -7.924 1.00 1.00 114 ASP A O 8
ATOM 18482 N N . ASN A 1 115 ? -8.204 7.669 -10.005 1.00 1.00 115 ASN A N 8
ATOM 18483 C CA . ASN A 1 115 ? -9.648 7.719 -9.763 1.00 1.00 115 ASN A CA 8
ATOM 18484 C C . ASN A 1 115 ? -10.045 8.688 -8.653 1.00 1.00 115 ASN A C 8
ATOM 18485 O O . ASN A 1 115 ? -11.000 8.440 -7.917 1.00 1.00 115 ASN A O 8
ATOM 18496 N N . ASN A 1 116 ? -9.346 9.812 -8.527 1.00 1.00 116 ASN A N 8
ATOM 18497 C CA . ASN A 1 116 ? -9.711 10.802 -7.511 1.00 1.00 116 ASN A CA 8
ATOM 18498 C C . ASN A 1 116 ? -10.822 11.669 -8.092 1.00 1.00 116 ASN A C 8
ATOM 18499 O O . ASN A 1 116 ? -10.742 12.113 -9.237 1.00 1.00 116 ASN A O 8
ATOM 18510 N N . GLU A 1 117 ? -11.883 11.921 -7.332 1.00 1.00 117 GLU A N 8
ATOM 18511 C CA . GLU A 1 117 ? -13.000 12.715 -7.841 1.00 1.00 117 GLU A CA 8
ATOM 18512 C C . GLU A 1 117 ? -12.587 14.152 -8.154 1.00 1.00 117 GLU A C 8
ATOM 18513 O O . GLU A 1 117 ? -12.917 14.682 -9.215 1.00 1.00 117 GLU A O 8
ATOM 18525 N N . THR A 1 118 ? -11.856 14.794 -7.246 1.00 1.00 118 THR A N 8
ATOM 18526 C CA . THR A 1 118 ? -11.411 16.181 -7.458 1.00 1.00 118 THR A CA 8
ATOM 18527 C C . THR A 1 118 ? -10.059 16.424 -6.796 1.00 1.00 118 THR A C 8
ATOM 18528 O O . THR A 1 118 ? -9.485 15.532 -6.175 1.00 1.00 118 THR A O 8
ATOM 18539 N N . GLU A 1 119 ? -9.551 17.645 -6.926 1.00 1.00 119 GLU A N 8
ATOM 18540 C CA . GLU A 1 119 ? -8.275 18.008 -6.324 1.00 1.00 119 GLU A CA 8
ATOM 18541 C C . GLU A 1 119 ? -8.365 17.833 -4.814 1.00 1.00 119 GLU A C 8
ATOM 18542 O O . GLU A 1 119 ? -7.409 17.412 -4.163 1.00 1.00 119 GLU A O 8
ATOM 18554 N N . LYS A 1 120 ? -9.526 18.156 -4.253 1.00 1.00 120 LYS A N 8
ATOM 18555 C CA . LYS A 1 120 ? -9.742 18.031 -2.822 1.00 1.00 120 LYS A CA 8
ATOM 18556 C C . LYS A 1 120 ? -9.583 16.575 -2.405 1.00 1.00 120 LYS A C 8
ATOM 18557 O O . LYS A 1 120 ? -8.944 16.273 -1.400 1.00 1.00 120 LYS A O 8
ATOM 18576 N N . GLU A 1 121 ? -10.154 15.657 -3.178 1.00 1.00 121 GLU A N 8
ATOM 18577 C CA . GLU A 1 121 ? -10.060 14.233 -2.885 1.00 1.00 121 GLU A CA 8
ATOM 18578 C C . GLU A 1 121 ? -8.642 13.736 -3.151 1.00 1.00 121 GLU A C 8
ATOM 18579 O O . GLU A 1 121 ? -8.091 12.958 -2.372 1.00 1.00 121 GLU A O 8
ATOM 18591 N N . GLN A 1 122 ? -8.029 14.182 -4.244 1.00 1.00 122 GLN A N 8
ATOM 18592 C CA . GLN A 1 122 ? -6.673 13.776 -4.579 1.00 1.00 122 GLN A CA 8
ATOM 18593 C C . GLN A 1 122 ? -5.731 14.267 -3.495 1.00 1.00 122 GLN A C 8
ATOM 18594 O O . GLN A 1 122 ? -4.863 13.535 -3.020 1.00 1.00 122 GLN A O 8
ATOM 18608 N N . LYS A 1 123 ? -5.908 15.518 -3.086 1.00 1.00 123 LYS A N 8
ATOM 18609 C CA . LYS A 1 123 ? -5.088 16.109 -2.044 1.00 1.00 123 LYS A CA 8
ATOM 18610 C C . LYS A 1 123 ? -5.309 15.336 -0.752 1.00 1.00 123 LYS A C 8
ATOM 18611 O O . LYS A 1 123 ? -4.366 15.027 -0.022 1.00 1.00 123 LYS A O 8
ATOM 18630 N N . HIS A 1 124 ? -6.564 15.008 -0.464 1.00 1.00 124 HIS A N 8
ATOM 18631 C CA . HIS A 1 124 ? -6.930 14.257 0.725 1.00 1.00 124 HIS A CA 8
ATOM 18632 C C . HIS A 1 124 ? -6.226 12.911 0.706 1.00 1.00 124 HIS A C 8
ATOM 18633 O O . HIS A 1 124 ? -5.752 12.428 1.735 1.00 1.00 124 HIS A O 8
ATOM 18648 N N . SER A 1 125 ? -6.155 12.303 -0.473 1.00 1.00 125 SER A N 8
ATOM 18649 C CA . SER A 1 125 ? -5.496 11.017 -0.633 1.00 1.00 125 SER A CA 8
ATOM 18650 C C . SER A 1 125 ? -3.995 11.188 -0.458 1.00 1.00 125 SER A C 8
ATOM 18651 O O . SER A 1 125 ? -3.340 10.403 0.228 1.00 1.00 125 SER A O 8
ATOM 18659 N N . GLU A 1 126 ? -3.445 12.225 -1.079 1.00 1.00 126 GLU A N 8
ATOM 18660 C CA . GLU A 1 126 ? -2.021 12.513 -0.995 1.00 1.00 126 GLU A CA 8
ATOM 18661 C C . GLU A 1 126 ? -1.611 12.651 0.465 1.00 1.00 126 GLU A C 8
ATOM 18662 O O . GLU A 1 126 ? -0.619 12.063 0.897 1.00 1.00 126 GLU A O 8
ATOM 18674 N N . ASP A 1 127 ? -2.376 13.424 1.228 1.00 1.00 127 ASP A N 8
ATOM 18675 C CA . ASP A 1 127 ? -2.092 13.627 2.639 1.00 1.00 127 ASP A CA 8
ATOM 18676 C C . ASP A 1 127 ? -2.175 12.298 3.378 1.00 1.00 127 ASP A C 8
ATOM 18677 O O . ASP A 1 127 ? -1.370 12.018 4.266 1.00 1.00 127 ASP A O 8
ATOM 18686 N N . ASN A 1 128 ? -3.146 11.469 3.008 1.00 1.00 128 ASN A N 8
ATOM 18687 C CA . ASN A 1 128 ? -3.316 10.169 3.642 1.00 1.00 128 ASN A CA 8
ATOM 18688 C C . ASN A 1 128 ? -2.108 9.291 3.363 1.00 1.00 128 ASN A C 8
ATOM 18689 O O . ASN A 1 128 ? -1.491 8.756 4.283 1.00 1.00 128 ASN A O 8
ATOM 18700 N N . TRP A 1 129 ? -1.757 9.144 2.089 1.00 1.00 129 TRP A N 8
ATOM 18701 C CA . TRP A 1 129 ? -0.611 8.331 1.725 1.00 1.00 129 TRP A CA 8
ATOM 18702 C C . TRP A 1 129 ? 0.644 8.903 2.363 1.00 1.00 129 TRP A C 8
ATOM 18703 O O . TRP A 1 129 ? 1.497 8.153 2.835 1.00 1.00 129 TRP A O 8
ATOM 18724 N N . ASN A 1 130 ? 0.767 10.226 2.401 1.00 1.00 130 ASN A N 8
ATOM 18725 C CA . ASN A 1 130 ? 1.933 10.853 3.011 1.00 1.00 130 ASN A CA 8
ATOM 18726 C C . ASN A 1 130 ? 2.009 10.413 4.465 1.00 1.00 130 ASN A C 8
ATOM 18727 O O . ASN A 1 130 ? 3.090 10.135 4.984 1.00 1.00 130 ASN A O 8
ATOM 18738 N N . THR A 1 131 ? 0.857 10.338 5.122 1.00 1.00 131 THR A N 8
ATOM 18739 C CA . THR A 1 131 ? 0.801 9.909 6.508 1.00 1.00 131 THR A CA 8
ATOM 18740 C C . THR A 1 131 ? 1.282 8.464 6.598 1.00 1.00 131 THR A C 8
ATOM 18741 O O . THR A 1 131 ? 2.041 8.095 7.493 1.00 1.00 131 THR A O 8
ATOM 18752 N N . MET A 1 132 ? 0.831 7.638 5.659 1.00 1.00 132 MET A N 8
ATOM 18753 C CA . MET A 1 132 ? 1.232 6.236 5.638 1.00 1.00 132 MET A CA 8
ATOM 18754 C C . MET A 1 132 ? 2.737 6.141 5.428 1.00 1.00 132 MET A C 8
ATOM 18755 O O . MET A 1 132 ? 3.439 5.466 6.179 1.00 1.00 132 MET A O 8
ATOM 18769 N N . LEU A 1 133 ? 3.240 6.832 4.410 1.00 1.00 133 LEU A N 8
ATOM 18770 C CA . LEU A 1 133 ? 4.669 6.838 4.123 1.00 1.00 133 LEU A CA 8
ATOM 18771 C C . LEU A 1 133 ? 5.414 7.429 5.316 1.00 1.00 133 LEU A C 8
ATOM 18772 O O . LEU A 1 133 ? 6.487 6.947 5.678 1.00 1.00 133 LEU A O 8
ATOM 18788 N N . GLU A 1 134 ? 4.847 8.460 5.935 1.00 1.00 134 GLU A N 8
ATOM 18789 C CA . GLU A 1 134 ? 5.458 9.095 7.090 1.00 1.00 134 GLU A CA 8
ATOM 18790 C C . GLU A 1 134 ? 5.480 8.105 8.239 1.00 1.00 134 GLU A C 8
ATOM 18791 O O . GLU A 1 134 ? 6.408 8.089 9.049 1.00 1.00 134 GLU A O 8
ATOM 18803 N N . GLY A 1 135 ? 4.459 7.259 8.314 1.00 1.00 135 GLY A N 8
ATOM 18804 C CA . GLY A 1 135 ? 4.365 6.246 9.356 1.00 1.00 135 GLY A CA 8
ATOM 18805 C C . GLY A 1 135 ? 5.227 5.042 8.997 1.00 1.00 135 GLY A C 8
ATOM 18806 O O . GLY A 1 135 ? 5.788 4.379 9.869 1.00 1.00 135 GLY A O 8
ATOM 18810 N N . LEU A 1 136 ? 5.344 4.765 7.701 1.00 1.00 136 LEU A N 8
ATOM 18811 C CA . LEU A 1 136 ? 6.141 3.637 7.230 1.00 1.00 136 LEU A CA 8
ATOM 18812 C C . LEU A 1 136 ? 7.623 3.905 7.487 1.00 1.00 136 LEU A C 8
ATOM 18813 O O . LEU A 1 136 ? 8.325 3.108 8.110 1.00 1.00 136 LEU A O 8
ATOM 18829 N N . LYS A 1 137 ? 8.107 5.043 6.999 1.00 1.00 137 LYS A N 8
ATOM 18830 C CA . LYS A 1 137 ? 9.507 5.411 7.173 1.00 1.00 137 LYS A CA 8
ATOM 18831 C C . LYS A 1 137 ? 9.841 5.558 8.652 1.00 1.00 137 LYS A C 8
ATOM 18832 O O . LYS A 1 137 ? 10.986 5.356 9.055 1.00 1.00 137 LYS A O 8
ATOM 18851 N N . LYS A 1 138 ? 8.846 5.890 9.467 1.00 1.00 138 LYS A N 8
ATOM 18852 C CA . LYS A 1 138 ? 9.050 6.057 10.899 1.00 1.00 138 LYS A CA 8
ATOM 18853 C C . LYS A 1 138 ? 9.647 4.789 11.509 1.00 1.00 138 LYS A C 8
ATOM 18854 O O . LYS A 1 138 ? 10.408 4.850 12.475 1.00 1.00 138 LYS A O 8
ATOM 18873 N N . PHE A 1 139 ? 9.297 3.635 10.953 1.00 1.00 139 PHE A N 8
ATOM 18874 C CA . PHE A 1 139 ? 9.807 2.355 11.455 1.00 1.00 139 PHE A CA 8
ATOM 18875 C C . PHE A 1 139 ? 11.228 2.104 10.950 1.00 1.00 139 PHE A C 8
ATOM 18876 O O . PHE A 1 139 ? 12.093 1.639 11.693 1.00 1.00 139 PHE A O 8
ATOM 18893 N N . LEU A 1 140 ? 11.465 2.410 9.679 1.00 1.00 140 LEU A N 8
ATOM 18894 C CA . LEU A 1 140 ? 12.783 2.209 9.084 1.00 1.00 140 LEU A CA 8
ATOM 18895 C C . LEU A 1 140 ? 13.832 3.090 9.772 1.00 1.00 140 LEU A C 8
ATOM 18896 O O . LEU A 1 140 ? 14.948 2.645 10.036 1.00 1.00 140 LEU A O 8
ATOM 18912 N N . GLU A 1 141 ? 13.474 4.337 10.058 1.00 1.00 141 GLU A N 8
ATOM 18913 C CA . GLU A 1 141 ? 14.396 5.270 10.713 1.00 1.00 141 GLU A CA 8
ATOM 18914 C C . GLU A 1 141 ? 14.516 4.938 12.200 1.00 1.00 141 GLU A C 8
ATOM 18915 O O . GLU A 1 141 ? 15.268 5.573 12.939 1.00 1.00 141 GLU A O 8
ATOM 18927 N N . ASN A 1 142 ? 13.768 3.933 12.642 1.00 1.00 142 ASN A N 8
ATOM 18928 C CA . ASN A 1 142 ? 13.782 3.526 14.044 1.00 1.00 142 ASN A CA 8
ATOM 18929 C C . ASN A 1 142 ? 15.161 3.017 14.442 1.00 1.00 142 ASN A C 8
ATOM 18930 O O . ASN A 1 142 ? 15.655 3.316 15.529 1.00 1.00 142 ASN A O 8
ATOM 18941 N N . LYS A 1 143 ? 15.793 2.246 13.563 1.00 1.00 143 LYS A N 8
ATOM 18942 C CA . LYS A 1 143 ? 17.111 1.695 13.829 1.00 1.00 143 LYS A CA 8
ATOM 18943 C C . LYS A 1 143 ? 18.126 2.802 14.052 1.00 1.00 143 LYS A C 8
ATOM 18944 O O . LYS A 1 143 ? 18.786 2.851 15.090 1.00 1.00 143 LYS A O 8
ATOM 18963 N N . VAL A 1 144 ? 18.260 3.700 13.082 1.00 1.00 144 VAL A N 8
ATOM 18964 C CA . VAL A 1 144 ? 19.201 4.799 13.172 1.00 1.00 144 VAL A CA 8
ATOM 18965 C C . VAL A 1 144 ? 18.784 5.758 14.281 1.00 1.00 144 VAL A C 8
ATOM 18966 O O . VAL A 1 144 ? 19.618 6.212 15.065 1.00 1.00 144 VAL A O 8
ATOM 18979 N N . SER A 1 145 ? 17.495 6.070 14.361 1.00 1.00 145 SER A N 8
ATOM 18980 C CA . SER A 1 145 ? 16.982 6.974 15.380 1.00 1.00 145 SER A CA 8
ATOM 18981 C C . SER A 1 145 ? 17.260 6.414 16.768 1.00 1.00 145 SER A C 8
ATOM 18982 O O . SER A 1 145 ? 17.633 7.150 17.681 1.00 1.00 145 SER A O 8
ATOM 18990 N N . ALA A 1 146 ? 17.074 5.108 16.924 1.00 1.00 146 ALA A N 8
ATOM 18991 C CA . ALA A 1 146 ? 17.302 4.442 18.199 1.00 1.00 146 ALA A CA 8
ATOM 18992 C C . ALA A 1 146 ? 18.794 4.389 18.511 1.00 1.00 146 ALA A C 8
ATOM 18993 O O . ALA A 1 146 ? 19.577 4.598 17.599 1.00 1.00 146 ALA A O 8
ATOM 19001 N N . MET A 1 1 ? -11.943 13.740 -21.160 1.00 1.00 1 MET A N 9
ATOM 19002 C CA . MET A 1 1 ? -11.213 14.058 -19.899 1.00 1.00 1 MET A CA 9
ATOM 19003 C C . MET A 1 1 ? -10.191 12.962 -19.616 1.00 1.00 1 MET A C 9
ATOM 19004 O O . MET A 1 1 ? -9.581 12.941 -18.546 1.00 1.00 1 MET A O 9
ATOM 19020 N N . GLU A 1 2 ? -10.011 12.058 -20.572 1.00 1.00 2 GLU A N 9
ATOM 19021 C CA . GLU A 1 2 ? -9.062 10.959 -20.421 1.00 1.00 2 GLU A CA 9
ATOM 19022 C C . GLU A 1 2 ? -9.310 10.213 -19.113 1.00 1.00 2 GLU A C 9
ATOM 19023 O O . GLU A 1 2 ? -10.071 9.247 -19.075 1.00 1.00 2 GLU A O 9
ATOM 19035 N N . ILE A 1 3 ? -8.675 10.658 -18.034 1.00 1.00 3 ILE A N 9
ATOM 19036 C CA . ILE A 1 3 ? -8.837 10.028 -16.717 1.00 1.00 3 ILE A CA 9
ATOM 19037 C C . ILE A 1 3 ? -8.889 11.078 -15.614 1.00 1.00 3 ILE A C 9
ATOM 19038 O O . ILE A 1 3 ? -8.598 12.257 -15.823 1.00 1.00 3 ILE A O 9
ATOM 19054 N N . LYS A 1 4 ? -9.270 10.655 -14.413 1.00 1.00 4 LYS A N 9
ATOM 19055 C CA . LYS A 1 4 ? -9.373 11.558 -13.269 1.00 1.00 4 LYS A CA 9
ATOM 19056 C C . LYS A 1 4 ? -7.986 11.919 -12.729 1.00 1.00 4 LYS A C 9
ATOM 19057 O O . LYS A 1 4 ? -6.963 11.534 -13.293 1.00 1.00 4 LYS A O 9
ATOM 19076 N N . LEU A 1 5 ? -7.948 12.668 -11.632 1.00 1.00 5 LEU A N 9
ATOM 19077 C CA . LEU A 1 5 ? -6.691 13.105 -11.016 1.00 1.00 5 LEU A CA 9
ATOM 19078 C C . LEU A 1 5 ? -5.931 11.924 -10.415 1.00 1.00 5 LEU A C 9
ATOM 19079 O O . LEU A 1 5 ? -6.505 11.015 -9.817 1.00 1.00 5 LEU A O 9
ATOM 19095 N N . ILE A 1 6 ? -4.611 11.943 -10.581 1.00 1.00 6 ILE A N 9
ATOM 19096 C CA . ILE A 1 6 ? -3.733 10.882 -10.068 1.00 1.00 6 ILE A CA 9
ATOM 19097 C C . ILE A 1 6 ? -2.841 11.403 -8.939 1.00 1.00 6 ILE A C 9
ATOM 19098 O O . ILE A 1 6 ? -2.098 12.369 -9.107 1.00 1.00 6 ILE A O 9
ATOM 19114 N N . ALA A 1 7 ? -2.899 10.751 -7.782 1.00 1.00 7 ALA A N 9
ATOM 19115 C CA . ALA A 1 7 ? -2.087 11.142 -6.627 1.00 1.00 7 ALA A CA 9
ATOM 19116 C C . ALA A 1 7 ? -0.658 10.629 -6.784 1.00 1.00 7 ALA A C 9
ATOM 19117 O O . ALA A 1 7 ? -0.436 9.471 -7.138 1.00 1.00 7 ALA A O 9
ATOM 19124 N N . GLN A 1 8 ? 0.316 11.491 -6.513 1.00 1.00 8 GLN A N 9
ATOM 19125 C CA . GLN A 1 8 ? 1.737 11.111 -6.627 1.00 1.00 8 GLN A CA 9
ATOM 19126 C C . GLN A 1 8 ? 2.524 11.573 -5.397 1.00 1.00 8 GLN A C 9
ATOM 19127 O O . GLN A 1 8 ? 2.557 12.762 -5.075 1.00 1.00 8 GLN A O 9
ATOM 19141 N N . VAL A 1 9 ? 3.163 10.630 -4.713 1.00 1.00 9 VAL A N 9
ATOM 19142 C CA . VAL A 1 9 ? 3.958 10.930 -3.510 1.00 1.00 9 VAL A CA 9
ATOM 19143 C C . VAL A 1 9 ? 5.245 10.103 -3.496 1.00 1.00 9 VAL A C 9
ATOM 19144 O O . VAL A 1 9 ? 5.234 8.906 -3.778 1.00 1.00 9 VAL A O 9
ATOM 19157 N N . LYS A 1 10 ? 6.364 10.739 -3.165 1.00 1.00 10 LYS A N 9
ATOM 19158 C CA . LYS A 1 10 ? 7.658 10.047 -3.113 1.00 1.00 10 LYS A CA 9
ATOM 19159 C C . LYS A 1 10 ? 8.603 10.724 -2.119 1.00 1.00 10 LYS A C 9
ATOM 19160 O O . LYS A 1 10 ? 8.528 11.932 -1.892 1.00 1.00 10 LYS A O 9
ATOM 19179 N N . THR A 1 11 ? 9.500 9.941 -1.530 1.00 1.00 11 THR A N 9
ATOM 19180 C CA . THR A 1 11 ? 10.473 10.467 -0.559 1.00 1.00 11 THR A CA 9
ATOM 19181 C C . THR A 1 11 ? 11.808 9.725 -0.658 1.00 1.00 11 THR A C 9
ATOM 19182 O O . THR A 1 11 ? 11.857 8.512 -0.864 1.00 1.00 11 THR A O 9
ATOM 19193 N N . VAL A 1 12 ? 12.901 10.465 -0.497 1.00 1.00 12 VAL A N 9
ATOM 19194 C CA . VAL A 1 12 ? 14.252 9.886 -0.564 1.00 1.00 12 VAL A CA 9
ATOM 19195 C C . VAL A 1 12 ? 14.667 9.326 0.793 1.00 1.00 12 VAL A C 9
ATOM 19196 O O . VAL A 1 12 ? 14.829 10.061 1.769 1.00 1.00 12 VAL A O 9
ATOM 19209 N N . ILE A 1 13 ? 14.835 8.010 0.854 1.00 1.00 13 ILE A N 9
ATOM 19210 C CA . ILE A 1 13 ? 15.232 7.330 2.106 1.00 1.00 13 ILE A CA 9
ATOM 19211 C C . ILE A 1 13 ? 16.444 6.438 1.874 1.00 1.00 13 ILE A C 9
ATOM 19212 O O . ILE A 1 13 ? 16.560 5.738 0.868 1.00 1.00 13 ILE A O 9
ATOM 19228 N N . ASN A 1 14 ? 17.369 6.458 2.827 1.00 1.00 14 ASN A N 9
ATOM 19229 C CA . ASN A 1 14 ? 18.584 5.638 2.743 1.00 1.00 14 ASN A CA 9
ATOM 19230 C C . ASN A 1 14 ? 18.419 4.357 3.558 1.00 1.00 14 ASN A C 9
ATOM 19231 O O . ASN A 1 14 ? 18.461 4.377 4.789 1.00 1.00 14 ASN A O 9
ATOM 19242 N N . ALA A 1 15 ? 18.234 3.235 2.873 1.00 1.00 15 ALA A N 9
ATOM 19243 C CA . ALA A 1 15 ? 18.061 1.953 3.559 1.00 1.00 15 ALA A CA 9
ATOM 19244 C C . ALA A 1 15 ? 18.034 0.794 2.537 1.00 1.00 15 ALA A C 9
ATOM 19245 O O . ALA A 1 15 ? 17.780 1.019 1.355 1.00 1.00 15 ALA A O 9
ATOM 19252 N N . PRO A 1 16 ? 18.273 -0.412 2.971 1.00 1.00 16 PRO A N 9
ATOM 19253 C CA . PRO A 1 16 ? 18.262 -1.608 2.065 1.00 1.00 16 PRO A CA 9
ATOM 19254 C C . PRO A 1 16 ? 16.901 -1.805 1.384 1.00 1.00 16 PRO A C 9
ATOM 19255 O O . PRO A 1 16 ? 15.847 -1.621 1.993 1.00 1.00 16 PRO A O 9
ATOM 19266 N N . ILE A 1 17 ? 16.940 -2.188 0.113 1.00 1.00 17 ILE A N 9
ATOM 19267 C CA . ILE A 1 17 ? 15.735 -2.418 -0.678 1.00 1.00 17 ILE A CA 9
ATOM 19268 C C . ILE A 1 17 ? 14.970 -3.646 -0.178 1.00 1.00 17 ILE A C 9
ATOM 19269 O O . ILE A 1 17 ? 13.742 -3.713 -0.243 1.00 1.00 17 ILE A O 9
ATOM 19285 N N . GLU A 1 18 ? 15.702 -4.638 0.319 1.00 1.00 18 GLU A N 9
ATOM 19286 C CA . GLU A 1 18 ? 15.095 -5.871 0.801 1.00 1.00 18 GLU A CA 9
ATOM 19287 C C . GLU A 1 18 ? 14.071 -5.608 1.899 1.00 1.00 18 GLU A C 9
ATOM 19288 O O . GLU A 1 18 ? 12.936 -6.073 1.818 1.00 1.00 18 GLU A O 9
ATOM 19300 N N . LYS A 1 19 ? 14.480 -4.872 2.928 1.00 1.00 19 LYS A N 9
ATOM 19301 C CA . LYS A 1 19 ? 13.598 -4.583 4.050 1.00 1.00 19 LYS A CA 9
ATOM 19302 C C . LYS A 1 19 ? 12.396 -3.733 3.630 1.00 1.00 19 LYS A C 9
ATOM 19303 O O . LYS A 1 19 ? 11.275 -4.014 4.052 1.00 1.00 19 LYS A O 9
ATOM 19322 N N . VAL A 1 20 ? 12.605 -2.712 2.805 1.00 1.00 20 VAL A N 9
ATOM 19323 C CA . VAL A 1 20 ? 11.499 -1.874 2.359 1.00 1.00 20 VAL A CA 9
ATOM 19324 C C . VAL A 1 20 ? 10.541 -2.734 1.546 1.00 1.00 20 VAL A C 9
ATOM 19325 O O . VAL A 1 20 ? 9.329 -2.713 1.764 1.00 1.00 20 VAL A O 9
ATOM 19338 N N . TRP A 1 21 ? 11.080 -3.512 0.613 1.00 1.00 21 TRP A N 9
ATOM 19339 C CA . TRP A 1 21 ? 10.290 -4.404 -0.226 1.00 1.00 21 TRP A CA 9
ATOM 19340 C C . TRP A 1 21 ? 9.565 -5.404 0.663 1.00 1.00 21 TRP A C 9
ATOM 19341 O O . TRP A 1 21 ? 8.388 -5.707 0.469 1.00 1.00 21 TRP A O 9
ATOM 19362 N N . GLU A 1 22 ? 10.269 -5.922 1.663 1.00 1.00 22 GLU A N 9
ATOM 19363 C CA . GLU A 1 22 ? 9.698 -6.885 2.592 1.00 1.00 22 GLU A CA 9
ATOM 19364 C C . GLU A 1 22 ? 8.489 -6.283 3.297 1.00 1.00 22 GLU A C 9
ATOM 19365 O O . GLU A 1 22 ? 7.434 -6.911 3.384 1.00 1.00 22 GLU A O 9
ATOM 19377 N N . ALA A 1 23 ? 8.634 -5.060 3.798 1.00 1.00 23 ALA A N 9
ATOM 19378 C CA . ALA A 1 23 ? 7.554 -4.384 4.505 1.00 1.00 23 ALA A CA 9
ATOM 19379 C C . ALA A 1 23 ? 6.333 -4.188 3.614 1.00 1.00 23 ALA A C 9
ATOM 19380 O O . ALA A 1 23 ? 5.203 -4.138 4.100 1.00 1.00 23 ALA A O 9
ATOM 19387 N N . LEU A 1 24 ? 6.549 -4.070 2.307 1.00 1.00 24 LEU A N 9
ATOM 19388 C CA . LEU A 1 24 ? 5.448 -3.869 1.368 1.00 1.00 24 LEU A CA 9
ATOM 19389 C C . LEU A 1 24 ? 4.594 -5.131 1.227 1.00 1.00 24 LEU A C 9
ATOM 19390 O O . LEU A 1 24 ? 3.366 -5.054 1.172 1.00 1.00 24 LEU A O 9
ATOM 19406 N N . VAL A 1 25 ? 5.235 -6.293 1.158 1.00 1.00 25 VAL A N 9
ATOM 19407 C CA . VAL A 1 25 ? 4.523 -7.579 1.005 1.00 1.00 25 VAL A CA 9
ATOM 19408 C C . VAL A 1 25 ? 4.819 -8.519 2.176 1.00 1.00 25 VAL A C 9
ATOM 19409 O O . VAL A 1 25 ? 5.616 -9.451 2.073 1.00 1.00 25 VAL A O 9
ATOM 19422 N N . ASN A 1 26 ? 4.149 -8.275 3.297 1.00 1.00 26 ASN A N 9
ATOM 19423 C CA . ASN A 1 26 ? 4.335 -9.119 4.477 1.00 1.00 26 ASN A CA 9
ATOM 19424 C C . ASN A 1 26 ? 3.123 -8.998 5.427 1.00 1.00 26 ASN A C 9
ATOM 19425 O O . ASN A 1 26 ? 2.917 -7.926 5.994 1.00 1.00 26 ASN A O 9
ATOM 19436 N N . PRO A 1 27 ? 2.344 -10.030 5.612 1.00 1.00 27 PRO A N 9
ATOM 19437 C CA . PRO A 1 27 ? 1.151 -9.951 6.515 1.00 1.00 27 PRO A CA 9
ATOM 19438 C C . PRO A 1 27 ? 1.537 -9.816 7.993 1.00 1.00 27 PRO A C 9
ATOM 19439 O O . PRO A 1 27 ? 0.691 -9.532 8.839 1.00 1.00 27 PRO A O 9
ATOM 19450 N N . GLU A 1 28 ? 2.815 -10.020 8.296 1.00 1.00 28 GLU A N 9
ATOM 19451 C CA . GLU A 1 28 ? 3.300 -9.912 9.676 1.00 1.00 28 GLU A CA 9
ATOM 19452 C C . GLU A 1 28 ? 3.659 -8.465 10.000 1.00 1.00 28 GLU A C 9
ATOM 19453 O O . GLU A 1 28 ? 3.267 -7.936 11.040 1.00 1.00 28 GLU A O 9
ATOM 19465 N N . ILE A 1 29 ? 4.408 -7.820 9.111 1.00 1.00 29 ILE A N 9
ATOM 19466 C CA . ILE A 1 29 ? 4.802 -6.425 9.299 1.00 1.00 29 ILE A CA 9
ATOM 19467 C C . ILE A 1 29 ? 3.587 -5.525 9.089 1.00 1.00 29 ILE A C 9
ATOM 19468 O O . ILE A 1 29 ? 3.372 -4.564 9.828 1.00 1.00 29 ILE A O 9
ATOM 19484 N N . ILE A 1 30 ? 2.786 -5.839 8.077 1.00 1.00 30 ILE A N 9
ATOM 19485 C CA . ILE A 1 30 ? 1.590 -5.059 7.784 1.00 1.00 30 ILE A CA 9
ATOM 19486 C C . ILE A 1 30 ? 0.670 -5.079 9.000 1.00 1.00 30 ILE A C 9
ATOM 19487 O O . ILE A 1 30 ? 0.093 -4.057 9.369 1.00 1.00 30 ILE A O 9
ATOM 19503 N N . LYS A 1 31 ? 0.526 -6.242 9.628 1.00 1.00 31 LYS A N 9
ATOM 19504 C CA . LYS A 1 31 ? -0.317 -6.380 10.806 1.00 1.00 31 LYS A CA 9
ATOM 19505 C C . LYS A 1 31 ? 0.255 -5.568 11.964 1.00 1.00 31 LYS A C 9
ATOM 19506 O O . LYS A 1 31 ? -0.490 -5.068 12.807 1.00 1.00 31 LYS A O 9
ATOM 19525 N N . GLU A 1 32 ? 1.575 -5.431 12.013 1.00 1.00 32 GLU A N 9
ATOM 19526 C CA . GLU A 1 32 ? 2.219 -4.675 13.083 1.00 1.00 32 GLU A CA 9
ATOM 19527 C C . GLU A 1 32 ? 1.661 -3.256 13.122 1.00 1.00 32 GLU A C 9
ATOM 19528 O O . GLU A 1 32 ? 1.379 -2.720 14.195 1.00 1.00 32 GLU A O 9
ATOM 19540 N N . TYR A 1 33 ? 1.490 -2.644 11.955 1.00 1.00 33 TYR A N 9
ATOM 19541 C CA . TYR A 1 33 ? 0.957 -1.287 11.871 1.00 1.00 33 TYR A CA 9
ATOM 19542 C C . TYR A 1 33 ? -0.520 -1.271 12.256 1.00 1.00 33 TYR A C 9
ATOM 19543 O O . TYR A 1 33 ? -1.011 -0.306 12.843 1.00 1.00 33 TYR A O 9
ATOM 19561 N N . MET A 1 34 ? -1.235 -2.343 11.929 1.00 1.00 34 MET A N 9
ATOM 19562 C CA . MET A 1 34 ? -2.666 -2.443 12.231 1.00 1.00 34 MET A CA 9
ATOM 19563 C C . MET A 1 34 ? -2.886 -2.960 13.650 1.00 1.00 34 MET A C 9
ATOM 19564 O O . MET A 1 34 ? -2.052 -3.667 14.217 1.00 1.00 34 MET A O 9
ATOM 19578 N N . PHE A 1 35 ? -4.025 -2.602 14.232 1.00 1.00 35 PHE A N 9
ATOM 19579 C CA . PHE A 1 35 ? -4.370 -3.011 15.591 1.00 1.00 35 PHE A CA 9
ATOM 19580 C C . PHE A 1 35 ? -4.494 -4.531 15.708 1.00 1.00 35 PHE A C 9
ATOM 19581 O O . PHE A 1 35 ? -4.142 -5.105 16.739 1.00 1.00 35 PHE A O 9
ATOM 19598 N N . GLY A 1 36 ? -5.002 -5.193 14.672 1.00 1.00 36 GLY A N 9
ATOM 19599 C CA . GLY A 1 36 ? -5.161 -6.644 14.711 1.00 1.00 36 GLY A CA 9
ATOM 19600 C C . GLY A 1 36 ? -5.801 -7.183 13.432 1.00 1.00 36 GLY A C 9
ATOM 19601 O O . GLY A 1 36 ? -6.668 -8.056 13.479 1.00 1.00 36 GLY A O 9
ATOM 19605 N N . THR A 1 37 ? -5.371 -6.674 12.281 1.00 1.00 37 THR A N 9
ATOM 19606 C CA . THR A 1 37 ? -5.916 -7.124 10.994 1.00 1.00 37 THR A CA 9
ATOM 19607 C C . THR A 1 37 ? -5.177 -8.366 10.498 1.00 1.00 37 THR A C 9
ATOM 19608 O O . THR A 1 37 ? -3.953 -8.381 10.373 1.00 1.00 37 THR A O 9
ATOM 19619 N N . THR A 1 38 ? -5.931 -9.421 10.206 1.00 1.00 38 THR A N 9
ATOM 19620 C CA . THR A 1 38 ? -5.336 -10.673 9.718 1.00 1.00 38 THR A CA 9
ATOM 19621 C C . THR A 1 38 ? -5.222 -10.657 8.196 1.00 1.00 38 THR A C 9
ATOM 19622 O O . THR A 1 38 ? -6.206 -10.871 7.488 1.00 1.00 38 THR A O 9
ATOM 19633 N N . VAL A 1 39 ? -4.014 -10.414 7.698 1.00 1.00 39 VAL A N 9
ATOM 19634 C CA . VAL A 1 39 ? -3.758 -10.375 6.252 1.00 1.00 39 VAL A CA 9
ATOM 19635 C C . VAL A 1 39 ? -3.200 -11.712 5.774 1.00 1.00 39 VAL A C 9
ATOM 19636 O O . VAL A 1 39 ? -2.253 -12.253 6.343 1.00 1.00 39 VAL A O 9
ATOM 19649 N N . VAL A 1 40 ? -3.787 -12.247 4.708 1.00 1.00 40 VAL A N 9
ATOM 19650 C CA . VAL A 1 40 ? -3.341 -13.531 4.136 1.00 1.00 40 VAL A CA 9
ATOM 19651 C C . VAL A 1 40 ? -2.968 -13.354 2.667 1.00 1.00 40 VAL A C 9
ATOM 19652 O O . VAL A 1 40 ? -3.741 -12.825 1.868 1.00 1.00 40 VAL A O 9
ATOM 19665 N N . SER A 1 41 ? -1.774 -13.810 2.308 1.00 1.00 41 SER A N 9
ATOM 19666 C CA . SER A 1 41 ? -1.297 -13.703 0.924 1.00 1.00 41 SER A CA 9
ATOM 19667 C C . SER A 1 41 ? -0.248 -14.762 0.615 1.00 1.00 41 SER A C 9
ATOM 19668 O O . SER A 1 41 ? 0.458 -15.226 1.510 1.00 1.00 41 SER A O 9
ATOM 19676 N N . ASP A 1 42 ? -0.149 -15.126 -0.659 1.00 1.00 42 ASP A N 9
ATOM 19677 C CA . ASP A 1 42 ? 0.817 -16.110 -1.141 1.00 1.00 42 ASP A CA 9
ATOM 19678 C C . ASP A 1 42 ? 2.086 -15.380 -1.598 1.00 1.00 42 ASP A C 9
ATOM 19679 O O . ASP A 1 42 ? 3.169 -15.955 -1.693 1.00 1.00 42 ASP A O 9
ATOM 19688 N N . TRP A 1 43 ? 1.941 -14.089 -1.883 1.00 1.00 43 TRP A N 9
ATOM 19689 C CA . TRP A 1 43 ? 3.052 -13.247 -2.332 1.00 1.00 43 TRP A CA 9
ATOM 19690 C C . TRP A 1 43 ? 3.538 -13.653 -3.727 1.00 1.00 43 TRP A C 9
ATOM 19691 O O . TRP A 1 43 ? 4.736 -13.835 -3.942 1.00 1.00 43 TRP A O 9
ATOM 19712 N N . LYS A 1 44 ? 2.625 -13.793 -4.682 1.00 1.00 44 LYS A N 9
ATOM 19713 C CA . LYS A 1 44 ? 2.997 -14.173 -6.056 1.00 1.00 44 LYS A CA 9
ATOM 19714 C C . LYS A 1 44 ? 1.996 -13.620 -7.073 1.00 1.00 44 LYS A C 9
ATOM 19715 O O . LYS A 1 44 ? 0.834 -13.363 -6.758 1.00 1.00 44 LYS A O 9
ATOM 19734 N N . GLU A 1 45 ? 2.444 -13.438 -8.312 1.00 1.00 45 GLU A N 9
ATOM 19735 C CA . GLU A 1 45 ? 1.598 -12.907 -9.382 1.00 1.00 45 GLU A CA 9
ATOM 19736 C C . GLU A 1 45 ? 0.256 -13.639 -9.475 1.00 1.00 45 GLU A C 9
ATOM 19737 O O . GLU A 1 45 ? 0.191 -14.865 -9.573 1.00 1.00 45 GLU A O 9
ATOM 19749 N N . GLY A 1 46 ? -0.825 -12.865 -9.456 1.00 1.00 46 GLY A N 9
ATOM 19750 C CA . GLY A 1 46 ? -2.181 -13.419 -9.560 1.00 1.00 46 GLY A CA 9
ATOM 19751 C C . GLY A 1 46 ? -2.709 -13.903 -8.212 1.00 1.00 46 GLY A C 9
ATOM 19752 O O . GLY A 1 46 ? -3.828 -14.408 -8.117 1.00 1.00 46 GLY A O 9
ATOM 19756 N N . SER A 1 47 ? -1.909 -13.750 -7.162 1.00 1.00 47 SER A N 9
ATOM 19757 C CA . SER A 1 47 ? -2.331 -14.187 -5.836 1.00 1.00 47 SER A CA 9
ATOM 19758 C C . SER A 1 47 ? -3.505 -13.363 -5.318 1.00 1.00 47 SER A C 9
ATOM 19759 O O . SER A 1 47 ? -3.514 -12.137 -5.423 1.00 1.00 47 SER A O 9
ATOM 19767 N N . GLN A 1 48 ? -4.485 -14.054 -4.744 1.00 1.00 48 GLN A N 9
ATOM 19768 C CA . GLN A 1 48 ? -5.658 -13.378 -4.185 1.00 1.00 48 GLN A CA 9
ATOM 19769 C C . GLN A 1 48 ? -5.335 -12.924 -2.765 1.00 1.00 48 GLN A C 9
ATOM 19770 O O . GLN A 1 48 ? -4.578 -13.578 -2.050 1.00 1.00 48 GLN A O 9
ATOM 19784 N N . ILE A 1 49 ? -5.904 -11.798 -2.347 1.00 1.00 49 ILE A N 9
ATOM 19785 C CA . ILE A 1 49 ? -5.663 -11.265 -0.995 1.00 1.00 49 ILE A CA 9
ATOM 19786 C C . ILE A 1 49 ? -6.958 -10.769 -0.354 1.00 1.00 49 ILE A C 9
ATOM 19787 O O . ILE A 1 49 ? -7.773 -10.096 -0.986 1.00 1.00 49 ILE A O 9
ATOM 19803 N N . VAL A 1 50 ? -7.135 -11.112 0.917 1.00 1.00 50 VAL A N 9
ATOM 19804 C CA . VAL A 1 50 ? -8.332 -10.708 1.669 1.00 1.00 50 VAL A CA 9
ATOM 19805 C C . VAL A 1 50 ? -7.957 -10.281 3.082 1.00 1.00 50 VAL A C 9
ATOM 19806 O O . VAL A 1 50 ? -7.073 -10.859 3.714 1.00 1.00 50 VAL A O 9
ATOM 19819 N N . TRP A 1 51 ? -8.643 -9.254 3.572 1.00 1.00 51 TRP A N 9
ATOM 19820 C CA . TRP A 1 51 ? -8.398 -8.728 4.927 1.00 1.00 51 TRP A CA 9
ATOM 19821 C C . TRP A 1 51 ? -9.662 -8.839 5.766 1.00 1.00 51 TRP A C 9
ATOM 19822 O O . TRP A 1 51 ? -10.759 -8.523 5.306 1.00 1.00 51 TRP A O 9
ATOM 19843 N N . LYS A 1 52 ? -9.515 -9.274 7.013 1.00 1.00 52 LYS A N 9
ATOM 19844 C CA . LYS A 1 52 ? -10.663 -9.403 7.920 1.00 1.00 52 LYS A CA 9
ATOM 19845 C C . LYS A 1 52 ? -10.684 -8.228 8.886 1.00 1.00 52 LYS A C 9
ATOM 19846 O O . LYS A 1 52 ? -9.642 -7.744 9.328 1.00 1.00 52 LYS A O 9
ATOM 19865 N N . GLY A 1 53 ? -11.887 -7.766 9.211 1.00 1.00 53 GLY A N 9
ATOM 19866 C CA . GLY A 1 53 ? -12.031 -6.637 10.123 1.00 1.00 53 GLY A CA 9
ATOM 19867 C C . GLY A 1 53 ? -13.474 -6.460 10.541 1.00 1.00 53 GLY A C 9
ATOM 19868 O O . GLY A 1 53 ? -14.365 -7.155 10.050 1.00 1.00 53 GLY A O 9
ATOM 19872 N N . GLU A 1 54 ? -13.716 -5.519 11.447 1.00 1.00 54 GLU A N 9
ATOM 19873 C CA . GLU A 1 54 ? -15.065 -5.230 11.939 1.00 1.00 54 GLU A CA 9
ATOM 19874 C C . GLU A 1 54 ? -15.374 -3.754 11.756 1.00 1.00 54 GLU A C 9
ATOM 19875 O O . GLU A 1 54 ? -14.634 -2.874 12.195 1.00 1.00 54 GLU A O 9
ATOM 19887 N N . TRP A 1 55 ? -16.499 -3.471 11.107 1.00 1.00 55 TRP A N 9
ATOM 19888 C CA . TRP A 1 55 ? -16.933 -2.094 10.851 1.00 1.00 55 TRP A CA 9
ATOM 19889 C C . TRP A 1 55 ? -18.289 -1.858 11.494 1.00 1.00 55 TRP A C 9
ATOM 19890 O O . TRP A 1 55 ? -19.280 -2.505 11.156 1.00 1.00 55 TRP A O 9
ATOM 19911 N N . LYS A 1 56 ? -18.336 -0.908 12.422 1.00 1.00 56 LYS A N 9
ATOM 19912 C CA . LYS A 1 56 ? -19.600 -0.572 13.117 1.00 1.00 56 LYS A CA 9
ATOM 19913 C C . LYS A 1 56 ? -20.426 -1.836 13.443 1.00 1.00 56 LYS A C 9
ATOM 19914 O O . LYS A 1 56 ? -21.646 -1.867 13.270 1.00 1.00 56 LYS A O 9
ATOM 19933 N N . GLY A 1 57 ? -19.744 -2.882 13.898 1.00 1.00 57 GLY A N 9
ATOM 19934 C CA . GLY A 1 57 ? -20.406 -4.155 14.243 1.00 1.00 57 GLY A CA 9
ATOM 19935 C C . GLY A 1 57 ? -20.616 -5.010 12.998 1.00 1.00 57 GLY A C 9
ATOM 19936 O O . GLY A 1 57 ? -20.834 -6.219 13.069 1.00 1.00 57 GLY A O 9
ATOM 19940 N N . LYS A 1 58 ? -20.539 -4.366 11.838 1.00 1.00 58 LYS A N 9
ATOM 19941 C CA . LYS A 1 58 ? -20.712 -5.042 10.552 1.00 1.00 58 LYS A CA 9
ATOM 19942 C C . LYS A 1 58 ? -19.368 -5.522 10.011 1.00 1.00 58 LYS A C 9
ATOM 19943 O O . LYS A 1 58 ? -18.509 -4.737 9.609 1.00 1.00 58 LYS A O 9
ATOM 19962 N N . ALA A 1 59 ? -19.183 -6.837 9.999 1.00 1.00 59 ALA A N 9
ATOM 19963 C CA . ALA A 1 59 ? -17.952 -7.426 9.495 1.00 1.00 59 ALA A CA 9
ATOM 19964 C C . ALA A 1 59 ? -17.810 -7.176 7.995 1.00 1.00 59 ALA A C 9
ATOM 19965 O O . ALA A 1 59 ? -18.743 -7.396 7.222 1.00 1.00 59 ALA A O 9
ATOM 19972 N N . TYR A 1 60 ? -16.634 -6.721 7.578 1.00 1.00 60 TYR A N 9
ATOM 19973 C CA . TYR A 1 60 ? -16.373 -6.435 6.155 1.00 1.00 60 TYR A CA 9
ATOM 19974 C C . TYR A 1 60 ? -15.023 -7.005 5.723 1.00 1.00 60 TYR A C 9
ATOM 19975 O O . TYR A 1 60 ? -14.100 -7.154 6.523 1.00 1.00 60 TYR A O 9
ATOM 19993 N N . GLU A 1 61 ? -14.913 -7.323 4.438 1.00 1.00 61 GLU A N 9
ATOM 19994 C CA . GLU A 1 61 ? -13.670 -7.874 3.883 1.00 1.00 61 GLU A CA 9
ATOM 19995 C C . GLU A 1 61 ? -13.364 -7.243 2.529 1.00 1.00 61 GLU A C 9
ATOM 19996 O O . GLU A 1 61 ? -14.242 -7.084 1.680 1.00 1.00 61 GLU A O 9
ATOM 20008 N N . ASP A 1 62 ? -12.099 -6.883 2.331 1.00 1.00 62 ASP A N 9
ATOM 20009 C CA . ASP A 1 62 ? -11.639 -6.274 1.084 1.00 1.00 62 ASP A CA 9
ATOM 20010 C C . ASP A 1 62 ? -11.229 -7.374 0.114 1.00 1.00 62 ASP A C 9
ATOM 20011 O O . ASP A 1 62 ? -11.106 -8.535 0.503 1.00 1.00 62 ASP A O 9
ATOM 20020 N N . LYS A 1 63 ? -11.019 -7.027 -1.153 1.00 1.00 63 LYS A N 9
ATOM 20021 C CA . LYS A 1 63 ? -10.633 -8.042 -2.141 1.00 1.00 63 LYS A CA 9
ATOM 20022 C C . LYS A 1 63 ? -9.838 -7.449 -3.304 1.00 1.00 63 LYS A C 9
ATOM 20023 O O . LYS A 1 63 ? -10.269 -6.497 -3.956 1.00 1.00 63 LYS A O 9
ATOM 20042 N N . GLY A 1 64 ? -8.677 -8.040 -3.562 1.00 1.00 64 GLY A N 9
ATOM 20043 C CA . GLY A 1 64 ? -7.808 -7.596 -4.655 1.00 1.00 64 GLY A CA 9
ATOM 20044 C C . GLY A 1 64 ? -6.936 -8.749 -5.143 1.00 1.00 64 GLY A C 9
ATOM 20045 O O . GLY A 1 64 ? -6.988 -9.858 -4.611 1.00 1.00 64 GLY A O 9
ATOM 20049 N N . THR A 1 65 ? -6.121 -8.494 -6.162 1.00 1.00 65 THR A N 9
ATOM 20050 C CA . THR A 1 65 ? -5.239 -9.532 -6.712 1.00 1.00 65 THR A CA 9
ATOM 20051 C C . THR A 1 65 ? -3.949 -8.930 -7.253 1.00 1.00 65 THR A C 9
ATOM 20052 O O . THR A 1 65 ? -3.898 -7.766 -7.649 1.00 1.00 65 THR A O 9
ATOM 20063 N N . ILE A 1 66 ? -2.896 -9.741 -7.272 1.00 1.00 66 ILE A N 9
ATOM 20064 C CA . ILE A 1 66 ? -1.595 -9.285 -7.772 1.00 1.00 66 ILE A CA 9
ATOM 20065 C C . ILE A 1 66 ? -1.566 -9.329 -9.302 1.00 1.00 66 ILE A C 9
ATOM 20066 O O . ILE A 1 66 ? -1.767 -10.376 -9.917 1.00 1.00 66 ILE A O 9
ATOM 20082 N N . LEU A 1 67 ? -1.308 -8.179 -9.915 1.00 1.00 67 LEU A N 9
ATOM 20083 C CA . LEU A 1 67 ? -1.242 -8.083 -11.383 1.00 1.00 67 LEU A CA 9
ATOM 20084 C C . LEU A 1 67 ? 0.191 -8.317 -11.857 1.00 1.00 67 LEU A C 9
ATOM 20085 O O . LEU A 1 67 ? 0.438 -9.044 -12.818 1.00 1.00 67 LEU A O 9
ATOM 20101 N N . GLN A 1 68 ? 1.150 -7.696 -11.177 1.00 1.00 68 GLN A N 9
ATOM 20102 C CA . GLN A 1 68 ? 2.572 -7.837 -11.519 1.00 1.00 68 GLN A CA 9
ATOM 20103 C C . GLN A 1 68 ? 3.381 -8.089 -10.256 1.00 1.00 68 GLN A C 9
ATOM 20104 O O . GLN A 1 68 ? 3.183 -7.430 -9.235 1.00 1.00 68 GLN A O 9
ATOM 20118 N N . PHE A 1 69 ? 4.298 -9.048 -10.321 1.00 1.00 69 PHE A N 9
ATOM 20119 C CA . PHE A 1 69 ? 5.139 -9.384 -9.154 1.00 1.00 69 PHE A CA 9
ATOM 20120 C C . PHE A 1 69 ? 6.601 -9.549 -9.548 1.00 1.00 69 PHE A C 9
ATOM 20121 O O . PHE A 1 69 ? 7.012 -10.571 -10.096 1.00 1.00 69 PHE A O 9
ATOM 20138 N N . ASN A 1 70 ? 7.402 -8.531 -9.254 1.00 1.00 70 ASN A N 9
ATOM 20139 C CA . ASN A 1 70 ? 8.842 -8.557 -9.555 1.00 1.00 70 ASN A CA 9
ATOM 20140 C C . ASN A 1 70 ? 9.631 -8.287 -8.276 1.00 1.00 70 ASN A C 9
ATOM 20141 O O . ASN A 1 70 ? 9.738 -7.150 -7.817 1.00 1.00 70 ASN A O 9
ATOM 20152 N N . GLU A 1 71 ? 10.184 -9.351 -7.704 1.00 1.00 71 GLU A N 9
ATOM 20153 C CA . GLU A 1 71 ? 10.956 -9.269 -6.461 1.00 1.00 71 GLU A CA 9
ATOM 20154 C C . GLU A 1 71 ? 11.906 -8.067 -6.446 1.00 1.00 71 GLU A C 9
ATOM 20155 O O . GLU A 1 71 ? 12.702 -7.867 -7.363 1.00 1.00 71 GLU A O 9
ATOM 20167 N N . ARG A 1 72 ? 11.817 -7.265 -5.388 1.00 1.00 72 ARG A N 9
ATOM 20168 C CA . ARG A 1 72 ? 12.663 -6.084 -5.208 1.00 1.00 72 ARG A CA 9
ATOM 20169 C C . ARG A 1 72 ? 12.775 -5.249 -6.484 1.00 1.00 72 ARG A C 9
ATOM 20170 O O . ARG A 1 72 ? 13.876 -4.956 -6.950 1.00 1.00 72 ARG A O 9
ATOM 20191 N N . SER A 1 73 ? 11.644 -4.857 -7.061 1.00 1.00 73 SER A N 9
ATOM 20192 C CA . SER A 1 73 ? 11.673 -4.051 -8.288 1.00 1.00 73 SER A CA 9
ATOM 20193 C C . SER A 1 73 ? 10.355 -3.306 -8.517 1.00 1.00 73 SER A C 9
ATOM 20194 O O . SER A 1 73 ? 10.271 -2.093 -8.330 1.00 1.00 73 SER A O 9
ATOM 20202 N N . ILE A 1 74 ? 9.323 -4.034 -8.931 1.00 1.00 74 ILE A N 9
ATOM 20203 C CA . ILE A 1 74 ? 8.005 -3.423 -9.206 1.00 1.00 74 ILE A CA 9
ATOM 20204 C C . ILE A 1 74 ? 6.868 -4.291 -8.675 1.00 1.00 74 ILE A C 9
ATOM 20205 O O . ILE A 1 74 ? 6.821 -5.501 -8.897 1.00 1.00 74 ILE A O 9
ATOM 20221 N N . LEU A 1 75 ? 5.935 -3.645 -7.984 1.00 1.00 75 LEU A N 9
ATOM 20222 C CA . LEU A 1 75 ? 4.768 -4.344 -7.426 1.00 1.00 75 LEU A CA 9
ATOM 20223 C C . LEU A 1 75 ? 3.480 -3.589 -7.758 1.00 1.00 75 LEU A C 9
ATOM 20224 O O . LEU A 1 75 ? 3.345 -2.400 -7.465 1.00 1.00 75 LEU A O 9
ATOM 20240 N N . GLN A 1 76 ? 2.525 -4.281 -8.370 1.00 1.00 76 GLN A N 9
ATOM 20241 C CA . GLN A 1 76 ? 1.232 -3.672 -8.733 1.00 1.00 76 GLN A CA 9
ATOM 20242 C C . GLN A 1 76 ? 0.087 -4.606 -8.362 1.00 1.00 76 GLN A C 9
ATOM 20243 O O . GLN A 1 76 ? 0.146 -5.815 -8.586 1.00 1.00 76 GLN A O 9
ATOM 20257 N N . TYR A 1 77 ? -0.965 -4.032 -7.786 1.00 1.00 77 TYR A N 9
ATOM 20258 C CA . TYR A 1 77 ? -2.125 -4.844 -7.389 1.00 1.00 77 TYR A CA 9
ATOM 20259 C C . TYR A 1 77 ? -3.425 -4.053 -7.456 1.00 1.00 77 TYR A C 9
ATOM 20260 O O . TYR A 1 77 ? -3.453 -2.830 -7.316 1.00 1.00 77 TYR A O 9
ATOM 20278 N N . SER A 1 78 ? -4.517 -4.780 -7.669 1.00 1.00 78 SER A N 9
ATOM 20279 C CA . SER A 1 78 ? -5.847 -4.169 -7.734 1.00 1.00 78 SER A CA 9
ATOM 20280 C C . SER A 1 78 ? -6.399 -4.087 -6.323 1.00 1.00 78 SER A C 9
ATOM 20281 O O . SER A 1 78 ? -6.049 -4.906 -5.473 1.00 1.00 78 SER A O 9
ATOM 20289 N N . HIS A 1 79 ? -7.251 -3.105 -6.048 1.00 1.00 79 HIS A N 9
ATOM 20290 C CA . HIS A 1 79 ? -7.812 -2.967 -4.702 1.00 1.00 79 HIS A CA 9
ATOM 20291 C C . HIS A 1 79 ? -9.190 -2.325 -4.724 1.00 1.00 79 HIS A C 9
ATOM 20292 O O . HIS A 1 79 ? -9.463 -1.412 -5.504 1.00 1.00 79 HIS A O 9
ATOM 20307 N N . PHE A 1 80 ? -10.056 -2.821 -3.846 1.00 1.00 80 PHE A N 9
ATOM 20308 C CA . PHE A 1 80 ? -11.423 -2.308 -3.739 1.00 1.00 80 PHE A CA 9
ATOM 20309 C C . PHE A 1 80 ? -11.890 -2.339 -2.284 1.00 1.00 80 PHE A C 9
ATOM 20310 O O . PHE A 1 80 ? -11.503 -3.203 -1.497 1.00 1.00 80 PHE A O 9
ATOM 20327 N N . SER A 1 81 ? -12.746 -1.386 -1.931 1.00 1.00 81 SER A N 9
ATOM 20328 C CA . SER A 1 81 ? -13.290 -1.291 -0.562 1.00 1.00 81 SER A CA 9
ATOM 20329 C C . SER A 1 81 ? -14.837 -1.355 -0.584 1.00 1.00 81 SER A C 9
ATOM 20330 O O . SER A 1 81 ? -15.459 -0.479 -1.186 1.00 1.00 81 SER A O 9
ATOM 20338 N N . PRO A 1 82 ? -15.453 -2.324 0.036 1.00 1.00 82 PRO A N 9
ATOM 20339 C CA . PRO A 1 82 ? -16.949 -2.416 0.031 1.00 1.00 82 PRO A CA 9
ATOM 20340 C C . PRO A 1 82 ? -17.601 -1.350 0.916 1.00 1.00 82 PRO A C 9
ATOM 20341 O O . PRO A 1 82 ? -18.794 -1.070 0.800 1.00 1.00 82 PRO A O 9
ATOM 20352 N N . LEU A 1 83 ? -16.814 -0.749 1.803 1.00 1.00 83 LEU A N 9
ATOM 20353 C CA . LEU A 1 83 ? -17.331 0.277 2.700 1.00 1.00 83 LEU A CA 9
ATOM 20354 C C . LEU A 1 83 ? -17.773 1.502 1.906 1.00 1.00 83 LEU A C 9
ATOM 20355 O O . LEU A 1 83 ? -18.443 2.390 2.433 1.00 1.00 83 LEU A O 9
ATOM 20371 N N . THR A 1 84 ? -17.399 1.548 0.632 1.00 1.00 84 THR A N 9
ATOM 20372 C CA . THR A 1 84 ? -17.764 2.669 -0.225 1.00 1.00 84 THR A CA 9
ATOM 20373 C C . THR A 1 84 ? -19.273 2.735 -0.415 1.00 1.00 84 THR A C 9
ATOM 20374 O O . THR A 1 84 ? -19.834 3.822 -0.552 1.00 1.00 84 THR A O 9
ATOM 20385 N N . GLY A 1 85 ? -19.930 1.580 -0.432 1.00 1.00 85 GLY A N 9
ATOM 20386 C CA . GLY A 1 85 ? -21.377 1.526 -0.608 1.00 1.00 85 GLY A CA 9
ATOM 20387 C C . GLY A 1 85 ? -21.764 1.964 -2.016 1.00 1.00 85 GLY A C 9
ATOM 20388 O O . GLY A 1 85 ? -22.946 2.056 -2.350 1.00 1.00 85 GLY A O 9
ATOM 20392 N N . LYS A 1 86 ? -20.756 2.232 -2.838 1.00 1.00 86 LYS A N 9
ATOM 20393 C CA . LYS A 1 86 ? -21.005 2.679 -4.219 1.00 1.00 86 LYS A CA 9
ATOM 20394 C C . LYS A 1 86 ? -21.141 1.482 -5.182 1.00 1.00 86 LYS A C 9
ATOM 20395 O O . LYS A 1 86 ? -20.505 0.452 -4.958 1.00 1.00 86 LYS A O 9
ATOM 20414 N N . PRO A 1 87 ? -21.902 1.599 -6.235 1.00 1.00 87 PRO A N 9
ATOM 20415 C CA . PRO A 1 87 ? -22.047 0.474 -7.217 1.00 1.00 87 PRO A CA 9
ATOM 20416 C C . PRO A 1 87 ? -20.681 -0.104 -7.626 1.00 1.00 87 PRO A C 9
ATOM 20417 O O . PRO A 1 87 ? -19.710 0.628 -7.807 1.00 1.00 87 PRO A O 9
ATOM 20428 N N . ASP A 1 88 ? -20.611 -1.422 -7.782 1.00 1.00 88 ASP A N 9
ATOM 20429 C CA . ASP A 1 88 ? -19.362 -2.095 -8.163 1.00 1.00 88 ASP A CA 9
ATOM 20430 C C . ASP A 1 88 ? -19.096 -1.983 -9.668 1.00 1.00 88 ASP A C 9
ATOM 20431 O O . ASP A 1 88 ? -19.309 -2.927 -10.428 1.00 1.00 88 ASP A O 9
ATOM 20440 N N . LEU A 1 89 ? -18.619 -0.823 -10.105 1.00 1.00 89 LEU A N 9
ATOM 20441 C CA . LEU A 1 89 ? -18.316 -0.588 -11.541 1.00 1.00 89 LEU A CA 9
ATOM 20442 C C . LEU A 1 89 ? -16.802 -0.345 -11.750 1.00 1.00 89 LEU A C 9
ATOM 20443 O O . LEU A 1 89 ? -16.097 -0.024 -10.795 1.00 1.00 89 LEU A O 9
ATOM 20459 N N . PRO A 1 90 ? -16.301 -0.488 -12.947 1.00 1.00 90 PRO A N 9
ATOM 20460 C CA . PRO A 1 90 ? -14.844 -0.274 -13.242 1.00 1.00 90 PRO A CA 9
ATOM 20461 C C . PRO A 1 90 ? -14.326 1.074 -12.716 1.00 1.00 90 PRO A C 9
ATOM 20462 O O . PRO A 1 90 ? -13.158 1.196 -12.347 1.00 1.00 90 PRO A O 9
ATOM 20473 N N . GLU A 1 91 ? -15.197 2.077 -12.698 1.00 1.00 91 GLU A N 9
ATOM 20474 C CA . GLU A 1 91 ? -14.826 3.419 -12.229 1.00 1.00 91 GLU A CA 9
ATOM 20475 C C . GLU A 1 91 ? -14.994 3.520 -10.715 1.00 1.00 91 GLU A C 9
ATOM 20476 O O . GLU A 1 91 ? -14.614 4.513 -10.096 1.00 1.00 91 GLU A O 9
ATOM 20488 N N . ASN A 1 92 ? -15.567 2.480 -10.118 1.00 1.00 92 ASN A N 9
ATOM 20489 C CA . ASN A 1 92 ? -15.799 2.456 -8.672 1.00 1.00 92 ASN A CA 9
ATOM 20490 C C . ASN A 1 92 ? -14.520 2.156 -7.885 1.00 1.00 92 ASN A C 9
ATOM 20491 O O . ASN A 1 92 ? -14.514 2.281 -6.660 1.00 1.00 92 ASN A O 9
ATOM 20502 N N . TYR A 1 93 ? -13.459 1.761 -8.581 1.00 1.00 93 TYR A N 9
ATOM 20503 C CA . TYR A 1 93 ? -12.187 1.428 -7.922 1.00 1.00 93 TYR A CA 9
ATOM 20504 C C . TYR A 1 93 ? -10.980 1.770 -8.798 1.00 1.00 93 TYR A C 9
ATOM 20505 O O . TYR A 1 93 ? -11.114 2.154 -9.960 1.00 1.00 93 TYR A O 9
ATOM 20523 N N . HIS A 1 94 ? -9.790 1.632 -8.225 1.00 1.00 94 HIS A N 9
ATOM 20524 C CA . HIS A 1 94 ? -8.536 1.928 -8.941 1.00 1.00 94 HIS A CA 9
ATOM 20525 C C . HIS A 1 94 ? -7.459 0.895 -8.618 1.00 1.00 94 HIS A C 9
ATOM 20526 O O . HIS A 1 94 ? -7.559 0.120 -7.666 1.00 1.00 94 HIS A O 9
ATOM 20541 N N . VAL A 1 95 ? -6.415 0.901 -9.441 1.00 1.00 95 VAL A N 9
ATOM 20542 C CA . VAL A 1 95 ? -5.284 -0.024 -9.274 1.00 1.00 95 VAL A CA 9
ATOM 20543 C C . VAL A 1 95 ? -4.071 0.738 -8.753 1.00 1.00 95 VAL A C 9
ATOM 20544 O O . VAL A 1 95 ? -3.676 1.769 -9.300 1.00 1.00 95 VAL A O 9
ATOM 20557 N N . VAL A 1 96 ? -3.478 0.223 -7.682 1.00 1.00 96 VAL A N 9
ATOM 20558 C CA . VAL A 1 96 ? -2.304 0.854 -7.068 1.00 1.00 96 VAL A CA 9
ATOM 20559 C C . VAL A 1 96 ? -1.010 0.273 -7.630 1.00 1.00 96 VAL A C 9
ATOM 20560 O O . VAL A 1 96 ? -0.855 -0.943 -7.747 1.00 1.00 96 VAL A O 9
ATOM 20573 N N . THR A 1 97 ? -0.075 1.156 -7.968 1.00 1.00 97 THR A N 9
ATOM 20574 C CA . THR A 1 97 ? 1.229 0.734 -8.517 1.00 1.00 97 THR A CA 9
ATOM 20575 C C . THR A 1 97 ? 2.366 1.451 -7.799 1.00 1.00 97 THR A C 9
ATOM 20576 O O . THR A 1 97 ? 2.412 2.679 -7.733 1.00 1.00 97 THR A O 9
ATOM 20587 N N . ILE A 1 98 ? 3.290 0.661 -7.260 1.00 1.00 98 ILE A N 9
ATOM 20588 C CA . ILE A 1 98 ? 4.445 1.202 -6.529 1.00 1.00 98 ILE A CA 9
ATOM 20589 C C . ILE A 1 98 ? 5.740 0.875 -7.273 1.00 1.00 98 ILE A C 9
ATOM 20590 O O . ILE A 1 98 ? 5.993 -0.273 -7.637 1.00 1.00 98 ILE A O 9
ATOM 20606 N N . THR A 1 99 ? 6.569 1.893 -7.483 1.00 1.00 99 THR A N 9
ATOM 20607 C CA . THR A 1 99 ? 7.858 1.716 -8.175 1.00 1.00 99 THR A CA 9
ATOM 20608 C C . THR A 1 99 ? 9.000 1.810 -7.172 1.00 1.00 99 THR A C 9
ATOM 20609 O O . THR A 1 99 ? 9.174 2.817 -6.487 1.00 1.00 99 THR A O 9
ATOM 20620 N N . LEU A 1 100 ? 9.787 0.742 -7.082 1.00 1.00 100 LEU A N 9
ATOM 20621 C CA . LEU A 1 100 ? 10.930 0.692 -6.145 1.00 1.00 100 LEU A CA 9
ATOM 20622 C C . LEU A 1 100 ? 12.252 0.552 -6.906 1.00 1.00 100 LEU A C 9
ATOM 20623 O O . LEU A 1 100 ? 12.449 -0.375 -7.693 1.00 1.00 100 LEU A O 9
ATOM 20639 N N . THR A 1 101 ? 13.160 1.488 -6.651 1.00 1.00 101 THR A N 9
ATOM 20640 C CA . THR A 1 101 ? 14.484 1.494 -7.290 1.00 1.00 101 THR A CA 9
ATOM 20641 C C . THR A 1 101 ? 15.580 1.676 -6.245 1.00 1.00 101 THR A C 9
ATOM 20642 O O . THR A 1 101 ? 15.504 2.537 -5.367 1.00 1.00 101 THR A O 9
ATOM 20653 N N . ALA A 1 102 ? 16.621 0.858 -6.354 1.00 1.00 102 ALA A N 9
ATOM 20654 C CA . ALA A 1 102 ? 17.752 0.917 -5.420 1.00 1.00 102 ALA A CA 9
ATOM 20655 C C . ALA A 1 102 ? 18.925 1.639 -6.064 1.00 1.00 102 ALA A C 9
ATOM 20656 O O . ALA A 1 102 ? 19.543 1.133 -7.001 1.00 1.00 102 ALA A O 9
ATOM 20663 N N . LEU A 1 103 ? 19.240 2.828 -5.560 1.00 1.00 103 LEU A N 9
ATOM 20664 C CA . LEU A 1 103 ? 20.341 3.628 -6.091 1.00 1.00 103 LEU A CA 9
ATOM 20665 C C . LEU A 1 103 ? 21.680 3.091 -5.592 1.00 1.00 103 LEU A C 9
ATOM 20666 O O . LEU A 1 103 ? 21.755 2.002 -5.024 1.00 1.00 103 LEU A O 9
ATOM 20682 N N . LYS A 1 104 ? 22.747 3.853 -5.811 1.00 1.00 104 LYS A N 9
ATOM 20683 C CA . LYS A 1 104 ? 24.093 3.450 -5.413 1.00 1.00 104 LYS A CA 9
ATOM 20684 C C . LYS A 1 104 ? 24.243 3.328 -3.898 1.00 1.00 104 LYS A C 9
ATOM 20685 O O . LYS A 1 104 ? 24.764 2.322 -3.417 1.00 1.00 104 LYS A O 9
ATOM 20704 N N . LYS A 1 105 ? 23.796 4.329 -3.147 1.00 1.00 105 LYS A N 9
ATOM 20705 C CA . LYS A 1 105 ? 23.872 4.336 -1.679 1.00 1.00 105 LYS A CA 9
ATOM 20706 C C . LYS A 1 105 ? 22.569 4.864 -1.094 1.00 1.00 105 LYS A C 9
ATOM 20707 O O . LYS A 1 105 ? 22.573 5.593 -0.102 1.00 1.00 105 LYS A O 9
ATOM 20726 N N . GLY A 1 106 ? 21.440 4.503 -1.696 1.00 1.00 106 GLY A N 9
ATOM 20727 C CA . GLY A 1 106 ? 20.151 4.967 -1.211 1.00 1.00 106 GLY A CA 9
ATOM 20728 C C . GLY A 1 106 ? 19.014 4.336 -2.005 1.00 1.00 106 GLY A C 9
ATOM 20729 O O . GLY A 1 106 ? 19.237 3.709 -3.040 1.00 1.00 106 GLY A O 9
ATOM 20733 N N . VAL A 1 107 ? 17.792 4.503 -1.509 1.00 1.00 107 VAL A N 9
ATOM 20734 C CA . VAL A 1 107 ? 16.605 3.943 -2.173 1.00 1.00 107 VAL A CA 9
ATOM 20735 C C . VAL A 1 107 ? 15.484 4.978 -2.242 1.00 1.00 107 VAL A C 9
ATOM 20736 O O . VAL A 1 107 ? 15.284 5.778 -1.328 1.00 1.00 107 VAL A O 9
ATOM 20749 N N . GLU A 1 108 ? 14.738 4.934 -3.341 1.00 1.00 108 GLU A N 9
ATOM 20750 C CA . GLU A 1 108 ? 13.605 5.845 -3.558 1.00 1.00 108 GLU A CA 9
ATOM 20751 C C . GLU A 1 108 ? 12.326 5.041 -3.726 1.00 1.00 108 GLU A C 9
ATOM 20752 O O . GLU A 1 108 ? 12.315 3.962 -4.320 1.00 1.00 108 GLU A O 9
ATOM 20764 N N . VAL A 1 109 ? 11.233 5.575 -3.192 1.00 1.00 109 VAL A N 9
ATOM 20765 C CA . VAL A 1 109 ? 9.927 4.910 -3.275 1.00 1.00 109 VAL A CA 9
ATOM 20766 C C . VAL A 1 109 ? 8.869 5.882 -3.781 1.00 1.00 109 VAL A C 9
ATOM 20767 O O . VAL A 1 109 ? 8.944 7.091 -3.560 1.00 1.00 109 VAL A O 9
ATOM 20780 N N . GLU A 1 110 ? 7.868 5.346 -4.472 1.00 1.00 110 GLU A N 9
ATOM 20781 C CA . GLU A 1 110 ? 6.785 6.170 -5.016 1.00 1.00 110 GLU A CA 9
ATOM 20782 C C . GLU A 1 110 ? 5.503 5.362 -5.135 1.00 1.00 110 GLU A C 9
ATOM 20783 O O . GLU A 1 110 ? 5.506 4.232 -5.623 1.00 1.00 110 GLU A O 9
ATOM 20795 N N . LEU A 1 111 ? 4.397 5.954 -4.691 1.00 1.00 111 LEU A N 9
ATOM 20796 C CA . LEU A 1 111 ? 3.078 5.314 -4.742 1.00 1.00 111 LEU A CA 9
ATOM 20797 C C . LEU A 1 111 ? 2.127 6.151 -5.584 1.00 1.00 111 LEU A C 9
ATOM 20798 O O . LEU A 1 111 ? 2.015 7.363 -5.409 1.00 1.00 111 LEU A O 9
ATOM 20814 N N . THR A 1 112 ? 1.439 5.497 -6.514 1.00 1.00 112 THR A N 9
ATOM 20815 C CA . THR A 1 112 ? 0.494 6.188 -7.409 1.00 1.00 112 THR A CA 9
ATOM 20816 C C . THR A 1 112 ? -0.919 5.623 -7.266 1.00 1.00 112 THR A C 9
ATOM 20817 O O . THR A 1 112 ? -1.115 4.418 -7.098 1.00 1.00 112 THR A O 9
ATOM 20828 N N . GLN A 1 113 ? -1.901 6.514 -7.345 1.00 1.00 113 GLN A N 9
ATOM 20829 C CA . GLN A 1 113 ? -3.316 6.124 -7.233 1.00 1.00 113 GLN A CA 9
ATOM 20830 C C . GLN A 1 113 ? -4.176 7.007 -8.137 1.00 1.00 113 GLN A C 9
ATOM 20831 O O . GLN A 1 113 ? -3.995 8.223 -8.199 1.00 1.00 113 GLN A O 9
ATOM 20845 N N . ASP A 1 114 ? -5.118 6.388 -8.842 1.00 1.00 114 ASP A N 9
ATOM 20846 C CA . ASP A 1 114 ? -6.011 7.125 -9.769 1.00 1.00 114 ASP A CA 9
ATOM 20847 C C . ASP A 1 114 ? -7.483 7.058 -9.338 1.00 1.00 114 ASP A C 9
ATOM 20848 O O . ASP A 1 114 ? -7.816 6.597 -8.247 1.00 1.00 114 ASP A O 9
ATOM 20857 N N . ASN A 1 115 ? -8.354 7.538 -10.220 1.00 1.00 115 ASN A N 9
ATOM 20858 C CA . ASN A 1 115 ? -9.806 7.564 -10.000 1.00 1.00 115 ASN A CA 9
ATOM 20859 C C . ASN A 1 115 ? -10.235 8.475 -8.851 1.00 1.00 115 ASN A C 9
ATOM 20860 O O . ASN A 1 115 ? -11.162 8.153 -8.108 1.00 1.00 115 ASN A O 9
ATOM 20871 N N . ASN A 1 116 ? -9.595 9.631 -8.700 1.00 1.00 116 ASN A N 9
ATOM 20872 C CA . ASN A 1 116 ? -9.989 10.567 -7.645 1.00 1.00 116 ASN A CA 9
ATOM 20873 C C . ASN A 1 116 ? -11.138 11.416 -8.185 1.00 1.00 116 ASN A C 9
ATOM 20874 O O . ASN A 1 116 ? -10.978 12.157 -9.155 1.00 1.00 116 ASN A O 9
ATOM 20885 N N . GLU A 1 117 ? -12.320 11.322 -7.584 1.00 1.00 117 GLU A N 9
ATOM 20886 C CA . GLU A 1 117 ? -13.478 12.070 -8.064 1.00 1.00 117 GLU A CA 9
ATOM 20887 C C . GLU A 1 117 ? -13.222 13.576 -8.058 1.00 1.00 117 GLU A C 9
ATOM 20888 O O . GLU A 1 117 ? -13.671 14.290 -8.956 1.00 1.00 117 GLU A O 9
ATOM 20900 N N . THR A 1 118 ? -12.501 14.074 -7.061 1.00 1.00 118 THR A N 9
ATOM 20901 C CA . THR A 1 118 ? -12.196 15.513 -6.969 1.00 1.00 118 THR A CA 9
ATOM 20902 C C . THR A 1 118 ? -10.772 15.740 -6.479 1.00 1.00 118 THR A C 9
ATOM 20903 O O . THR A 1 118 ? -10.137 14.840 -5.931 1.00 1.00 118 THR A O 9
ATOM 20914 N N . GLU A 1 119 ? -10.269 16.954 -6.672 1.00 1.00 119 GLU A N 9
ATOM 20915 C CA . GLU A 1 119 ? -8.924 17.298 -6.237 1.00 1.00 119 GLU A CA 9
ATOM 20916 C C . GLU A 1 119 ? -8.844 17.186 -4.725 1.00 1.00 119 GLU A C 9
ATOM 20917 O O . GLU A 1 119 ? -7.817 16.797 -4.168 1.00 1.00 119 GLU A O 9
ATOM 20929 N N . LYS A 1 120 ? -9.940 17.520 -4.052 1.00 1.00 120 LYS A N 9
ATOM 20930 C CA . LYS A 1 120 ? -9.995 17.447 -2.602 1.00 1.00 120 LYS A CA 9
ATOM 20931 C C . LYS A 1 120 ? -9.688 16.026 -2.152 1.00 1.00 120 LYS A C 9
ATOM 20932 O O . LYS A 1 120 ? -8.995 15.816 -1.155 1.00 1.00 120 LYS A O 9
ATOM 20951 N N . GLU A 1 121 ? -10.184 15.034 -2.883 1.00 1.00 121 GLU A N 9
ATOM 20952 C CA . GLU A 1 121 ? -9.948 13.635 -2.561 1.00 1.00 121 GLU A CA 9
ATOM 20953 C C . GLU A 1 121 ? -8.500 13.264 -2.856 1.00 1.00 121 GLU A C 9
ATOM 20954 O O . GLU A 1 121 ? -7.896 12.463 -2.144 1.00 1.00 121 GLU A O 9
ATOM 20966 N N . GLN A 1 122 ? -7.920 13.844 -3.903 1.00 1.00 122 GLN A N 9
ATOM 20967 C CA . GLN A 1 122 ? -6.540 13.562 -4.258 1.00 1.00 122 GLN A CA 9
ATOM 20968 C C . GLN A 1 122 ? -5.641 14.000 -3.114 1.00 1.00 122 GLN A C 9
ATOM 20969 O O . GLN A 1 122 ? -4.762 13.261 -2.670 1.00 1.00 122 GLN A O 9
ATOM 20983 N N . LYS A 1 123 ? -5.867 15.214 -2.622 1.00 1.00 123 LYS A N 9
ATOM 20984 C CA . LYS A 1 123 ? -5.087 15.744 -1.519 1.00 1.00 123 LYS A CA 9
ATOM 20985 C C . LYS A 1 123 ? -5.264 14.838 -0.314 1.00 1.00 123 LYS A C 9
ATOM 20986 O O . LYS A 1 123 ? -4.307 14.523 0.393 1.00 1.00 123 LYS A O 9
ATOM 21005 N N . HIS A 1 124 ? -6.496 14.404 -0.074 1.00 1.00 124 HIS A N 9
ATOM 21006 C CA . HIS A 1 124 ? -6.817 13.522 1.032 1.00 1.00 124 HIS A CA 9
ATOM 21007 C C . HIS A 1 124 ? -6.053 12.218 0.875 1.00 1.00 124 HIS A C 9
ATOM 21008 O O . HIS A 1 124 ? -5.574 11.638 1.850 1.00 1.00 124 HIS A O 9
ATOM 21023 N N . SER A 1 125 ? -5.937 11.753 -0.365 1.00 1.00 125 SER A N 9
ATOM 21024 C CA . SER A 1 125 ? -5.221 10.522 -0.650 1.00 1.00 125 SER A CA 9
ATOM 21025 C C . SER A 1 125 ? -3.735 10.723 -0.391 1.00 1.00 125 SER A C 9
ATOM 21026 O O . SER A 1 125 ? -3.114 9.968 0.357 1.00 1.00 125 SER A O 9
ATOM 21034 N N . GLU A 1 126 ? -3.161 11.752 -1.006 1.00 1.00 126 GLU A N 9
ATOM 21035 C CA . GLU A 1 126 ? -1.747 12.060 -0.837 1.00 1.00 126 GLU A CA 9
ATOM 21036 C C . GLU A 1 126 ? -1.424 12.229 0.641 1.00 1.00 126 GLU A C 9
ATOM 21037 O O . GLU A 1 126 ? -0.432 11.694 1.135 1.00 1.00 126 GLU A O 9
ATOM 21049 N N . ASP A 1 127 ? -2.267 12.968 1.354 1.00 1.00 127 ASP A N 9
ATOM 21050 C CA . ASP A 1 127 ? -2.072 13.195 2.778 1.00 1.00 127 ASP A CA 9
ATOM 21051 C C . ASP A 1 127 ? -2.149 11.872 3.527 1.00 1.00 127 ASP A C 9
ATOM 21052 O O . ASP A 1 127 ? -1.373 11.620 4.447 1.00 1.00 127 ASP A O 9
ATOM 21061 N N . ASN A 1 128 ? -3.081 11.014 3.125 1.00 1.00 128 ASN A N 9
ATOM 21062 C CA . ASN A 1 128 ? -3.245 9.717 3.761 1.00 1.00 128 ASN A CA 9
ATOM 21063 C C . ASN A 1 128 ? -2.031 8.845 3.491 1.00 1.00 128 ASN A C 9
ATOM 21064 O O . ASN A 1 128 ? -1.427 8.287 4.406 1.00 1.00 128 ASN A O 9
ATOM 21075 N N . TRP A 1 129 ? -1.661 8.726 2.219 1.00 1.00 129 TRP A N 9
ATOM 21076 C CA . TRP A 1 129 ? -0.513 7.924 1.846 1.00 1.00 129 TRP A CA 9
ATOM 21077 C C . TRP A 1 129 ? 0.737 8.492 2.500 1.00 1.00 129 TRP A C 9
ATOM 21078 O O . TRP A 1 129 ? 1.622 7.740 2.906 1.00 1.00 129 TRP A O 9
ATOM 21099 N N . ASN A 1 130 ? 0.820 9.812 2.624 1.00 1.00 130 ASN A N 9
ATOM 21100 C CA . ASN A 1 130 ? 1.976 10.430 3.253 1.00 1.00 130 ASN A CA 9
ATOM 21101 C C . ASN A 1 130 ? 2.088 9.909 4.681 1.00 1.00 130 ASN A C 9
ATOM 21102 O O . ASN A 1 130 ? 3.181 9.621 5.167 1.00 1.00 130 ASN A O 9
ATOM 21113 N N . THR A 1 131 ? 0.947 9.778 5.350 1.00 1.00 131 THR A N 9
ATOM 21114 C CA . THR A 1 131 ? 0.918 9.263 6.708 1.00 1.00 131 THR A CA 9
ATOM 21115 C C . THR A 1 131 ? 1.409 7.823 6.709 1.00 1.00 131 THR A C 9
ATOM 21116 O O . THR A 1 131 ? 2.187 7.410 7.570 1.00 1.00 131 THR A O 9
ATOM 21127 N N . MET A 1 132 ? 0.951 7.050 5.730 1.00 1.00 132 MET A N 9
ATOM 21128 C CA . MET A 1 132 ? 1.358 5.657 5.626 1.00 1.00 132 MET A CA 9
ATOM 21129 C C . MET A 1 132 ? 2.861 5.588 5.427 1.00 1.00 132 MET A C 9
ATOM 21130 O O . MET A 1 132 ? 3.559 4.867 6.139 1.00 1.00 132 MET A O 9
ATOM 21144 N N . LEU A 1 133 ? 3.371 6.351 4.465 1.00 1.00 133 LEU A N 9
ATOM 21145 C CA . LEU A 1 133 ? 4.800 6.379 4.199 1.00 1.00 133 LEU A CA 9
ATOM 21146 C C . LEU A 1 133 ? 5.526 6.885 5.438 1.00 1.00 133 LEU A C 9
ATOM 21147 O O . LEU A 1 133 ? 6.580 6.359 5.794 1.00 1.00 133 LEU A O 9
ATOM 21163 N N . GLU A 1 134 ? 4.967 7.890 6.104 1.00 1.00 134 GLU A N 9
ATOM 21164 C CA . GLU A 1 134 ? 5.569 8.441 7.303 1.00 1.00 134 GLU A CA 9
ATOM 21165 C C . GLU A 1 134 ? 5.612 7.358 8.371 1.00 1.00 134 GLU A C 9
ATOM 21166 O O . GLU A 1 134 ? 6.619 7.176 9.055 1.00 1.00 134 GLU A O 9
ATOM 21178 N N . GLY A 1 135 ? 4.514 6.624 8.514 1.00 1.00 135 GLY A N 9
ATOM 21179 C CA . GLY A 1 135 ? 4.433 5.546 9.487 1.00 1.00 135 GLY A CA 9
ATOM 21180 C C . GLY A 1 135 ? 5.361 4.404 9.087 1.00 1.00 135 GLY A C 9
ATOM 21181 O O . GLY A 1 135 ? 6.052 3.826 9.926 1.00 1.00 135 GLY A O 9
ATOM 21185 N N . LEU A 1 136 ? 5.384 4.082 7.799 1.00 1.00 136 LEU A N 9
ATOM 21186 C CA . LEU A 1 136 ? 6.235 3.005 7.293 1.00 1.00 136 LEU A CA 9
ATOM 21187 C C . LEU A 1 136 ? 7.710 3.346 7.521 1.00 1.00 136 LEU A C 9
ATOM 21188 O O . LEU A 1 136 ? 8.483 2.550 8.056 1.00 1.00 136 LEU A O 9
ATOM 21204 N N . LYS A 1 137 ? 8.106 4.546 7.109 1.00 1.00 137 LYS A N 9
ATOM 21205 C CA . LYS A 1 137 ? 9.487 4.990 7.267 1.00 1.00 137 LYS A CA 9
ATOM 21206 C C . LYS A 1 1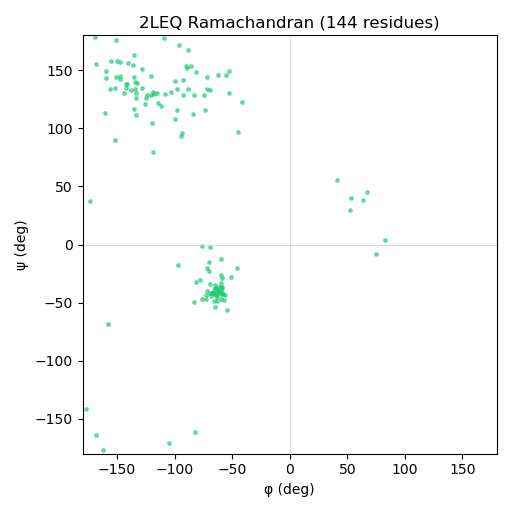37 ? 9.853 5.060 8.748 1.00 1.00 137 LYS A C 9
ATOM 21207 O O . LYS A 1 137 ? 10.980 4.738 9.124 1.00 1.00 137 LYS A O 9
ATOM 21226 N N . LYS A 1 138 ? 8.911 5.471 9.592 1.00 1.00 138 LYS A N 9
ATOM 21227 C CA . LYS A 1 138 ? 9.158 5.582 11.024 1.00 1.00 138 LYS A CA 9
ATOM 21228 C C . LYS A 1 138 ? 9.720 4.278 11.578 1.00 1.00 138 LYS A C 9
ATOM 21229 O O . LYS A 1 138 ? 10.556 4.292 12.481 1.00 1.00 138 LYS A O 9
ATOM 21248 N N . PHE A 1 139 ? 9.273 3.147 11.042 1.00 1.00 139 PHE A N 9
ATOM 21249 C CA . PHE A 1 139 ? 9.752 1.853 11.499 1.00 1.00 139 PHE A CA 9
ATOM 21250 C C . PHE A 1 139 ? 11.235 1.690 11.177 1.00 1.00 139 PHE A C 9
ATOM 21251 O O . PHE A 1 139 ? 12.037 1.348 12.046 1.00 1.00 139 PHE A O 9
ATOM 21268 N N . LEU A 1 140 ? 11.600 1.937 9.923 1.00 1.00 140 LEU A N 9
ATOM 21269 C CA . LEU A 1 140 ? 12.991 1.823 9.488 1.00 1.00 140 LEU A CA 9
ATOM 21270 C C . LEU A 1 140 ? 13.859 2.889 10.153 1.00 1.00 140 LEU A C 9
ATOM 21271 O O . LEU A 1 140 ? 14.985 2.613 10.567 1.00 1.00 140 LEU A O 9
ATOM 21287 N N . GLU A 1 141 ? 13.340 4.108 10.258 1.00 1.00 141 GLU A N 9
ATOM 21288 C CA . GLU A 1 141 ? 14.076 5.206 10.869 1.00 1.00 141 GLU A CA 9
ATOM 21289 C C . GLU A 1 141 ? 14.232 4.959 12.358 1.00 1.00 141 GLU A C 9
ATOM 21290 O O . GLU A 1 141 ? 15.081 5.557 13.019 1.00 1.00 141 GLU A O 9
ATOM 21302 N N . ASN A 1 142 ? 13.411 4.067 12.903 1.00 1.00 142 ASN A N 9
ATOM 21303 C CA . ASN A 1 142 ? 13.457 3.737 14.322 1.00 1.00 142 ASN A CA 9
ATOM 21304 C C . ASN A 1 142 ? 14.888 3.450 14.763 1.00 1.00 142 ASN A C 9
ATOM 21305 O O . ASN A 1 142 ? 15.259 3.702 15.910 1.00 1.00 142 ASN A O 9
ATOM 21316 N N . LYS A 1 143 ? 15.702 2.922 13.853 1.00 1.00 143 LYS A N 9
ATOM 21317 C CA . LYS A 1 143 ? 17.093 2.597 14.157 1.00 1.00 143 LYS A CA 9
ATOM 21318 C C . LYS A 1 143 ? 17.775 3.734 14.911 1.00 1.00 143 LYS A C 9
ATOM 21319 O O . LYS A 1 143 ? 18.734 3.512 15.651 1.00 1.00 143 LYS A O 9
ATOM 21338 N N . VAL A 1 144 ? 17.281 4.956 14.737 1.00 1.00 144 VAL A N 9
ATOM 21339 C CA . VAL A 1 144 ? 17.852 6.112 15.412 1.00 1.00 144 VAL A CA 9
ATOM 21340 C C . VAL A 1 144 ? 17.769 5.940 16.928 1.00 1.00 144 VAL A C 9
ATOM 21341 O O . VAL A 1 144 ? 18.721 6.244 17.648 1.00 1.00 144 VAL A O 9
ATOM 21354 N N . SER A 1 145 ? 16.637 5.448 17.423 1.00 1.00 145 SER A N 9
ATOM 21355 C CA . SER A 1 145 ? 16.450 5.241 18.853 1.00 1.00 145 SER A CA 9
ATOM 21356 C C . SER A 1 145 ? 17.463 4.234 19.381 1.00 1.00 145 SER A C 9
ATOM 21357 O O . SER A 1 145 ? 17.937 4.350 20.511 1.00 1.00 145 SER A O 9
ATOM 21365 N N . ALA A 1 146 ? 17.793 3.244 18.559 1.00 1.00 146 ALA A N 9
ATOM 21366 C CA . ALA A 1 146 ? 18.749 2.211 18.935 1.00 1.00 146 ALA A CA 9
ATOM 21367 C C . ALA A 1 146 ? 20.168 2.769 18.928 1.00 1.00 146 ALA A C 9
ATOM 21368 O O . ALA A 1 146 ? 20.752 2.835 17.858 1.00 1.00 146 ALA A O 9
ATOM 21376 N N . MET A 1 1 ? -11.784 13.354 -21.336 1.00 1.00 1 MET A N 10
ATOM 21377 C CA . MET A 1 1 ? -11.418 12.956 -19.950 1.00 1.00 1 MET A CA 10
ATOM 21378 C C . MET A 1 1 ? -11.211 11.447 -19.903 1.00 1.00 1 MET A C 10
ATOM 21379 O O . MET A 1 1 ? -12.069 10.713 -19.412 1.00 1.00 1 MET A O 10
ATOM 21395 N N . GLU A 1 2 ? -10.072 10.988 -20.413 1.00 1.00 2 GLU A N 10
ATOM 21396 C CA . GLU A 1 2 ? -9.763 9.565 -20.427 1.00 1.00 2 GLU A CA 10
ATOM 21397 C C . GLU A 1 2 ? -9.582 9.036 -19.004 1.00 1.00 2 GLU A C 10
ATOM 21398 O O . GLU A 1 2 ? -10.115 7.984 -18.652 1.00 1.00 2 GLU A O 10
ATOM 21410 N N . ILE A 1 3 ? -8.836 9.765 -18.178 1.00 1.00 3 ILE A N 10
ATOM 21411 C CA . ILE A 1 3 ? -8.596 9.362 -16.782 1.00 1.00 3 ILE A CA 10
ATOM 21412 C C . ILE A 1 3 ? -8.679 10.565 -15.845 1.00 1.00 3 ILE A C 10
ATOM 21413 O O . ILE A 1 3 ? -8.355 11.695 -16.211 1.00 1.00 3 ILE A O 10
ATOM 21429 N N . LYS A 1 4 ? -9.115 10.327 -14.613 1.00 1.00 4 LYS A N 10
ATOM 21430 C CA . LYS A 1 4 ? -9.244 11.393 -13.619 1.00 1.00 4 LYS A CA 10
ATOM 21431 C C . LYS A 1 4 ? -7.877 11.772 -13.037 1.00 1.00 4 LYS A C 10
ATOM 21432 O O . LYS A 1 4 ? -6.833 11.418 -13.584 1.00 1.00 4 LYS A O 10
ATOM 21451 N N . LEU A 1 5 ? -7.879 12.499 -11.925 1.00 1.00 5 LEU A N 10
ATOM 21452 C CA . LEU A 1 5 ? -6.643 12.947 -11.277 1.00 1.00 5 LEU A CA 10
ATOM 21453 C C . LEU A 1 5 ? -5.871 11.767 -10.673 1.00 1.00 5 LEU A C 10
ATOM 21454 O O . LEU A 1 5 ? -6.447 10.853 -10.080 1.00 1.00 5 LEU A O 10
ATOM 21470 N N . ILE A 1 6 ? -4.552 11.794 -10.827 1.00 1.00 6 ILE A N 10
ATOM 21471 C CA . ILE A 1 6 ? -3.678 10.723 -10.307 1.00 1.00 6 ILE A CA 10
ATOM 21472 C C . ILE A 1 6 ? -2.840 11.225 -9.127 1.00 1.00 6 ILE A C 10
ATOM 21473 O O . ILE A 1 6 ? -2.115 12.213 -9.236 1.00 1.00 6 ILE A O 10
ATOM 21489 N N . ALA A 1 7 ? -2.928 10.536 -7.994 1.00 1.00 7 ALA A N 10
ATOM 21490 C CA . ALA A 1 7 ? -2.167 10.916 -6.802 1.00 1.00 7 ALA A CA 10
ATOM 21491 C C . ALA A 1 7 ? -0.691 10.549 -6.965 1.00 1.00 7 ALA A C 10
ATOM 21492 O O . ALA A 1 7 ? -0.357 9.460 -7.433 1.00 1.00 7 ALA A O 10
ATOM 21499 N N . GLN A 1 8 ? 0.193 11.461 -6.575 1.00 1.00 8 GLN A N 10
ATOM 21500 C CA . GLN A 1 8 ? 1.648 11.236 -6.681 1.00 1.00 8 GLN A CA 10
ATOM 21501 C C . GLN A 1 8 ? 2.354 11.594 -5.370 1.00 1.00 8 GLN A C 10
ATOM 21502 O O . GLN A 1 8 ? 2.302 12.736 -4.911 1.00 1.00 8 GLN A O 10
ATOM 21516 N N . VAL A 1 9 ? 3.021 10.613 -4.772 1.00 1.00 9 VAL A N 10
ATOM 21517 C CA . VAL A 1 9 ? 3.752 10.818 -3.510 1.00 1.00 9 VAL A CA 10
ATOM 21518 C C . VAL A 1 9 ? 5.035 9.989 -3.491 1.00 1.00 9 VAL A C 10
ATOM 21519 O O . VAL A 1 9 ? 5.042 8.820 -3.875 1.00 1.00 9 VAL A O 10
ATOM 21532 N N . LYS A 1 10 ? 6.132 10.590 -3.041 1.00 1.00 10 LYS A N 10
ATOM 21533 C CA . LYS A 1 10 ? 7.421 9.892 -2.972 1.00 1.00 10 LYS A CA 10
ATOM 21534 C C . LYS A 1 10 ? 8.289 10.440 -1.841 1.00 1.00 10 LYS A C 10
ATOM 21535 O O . LYS A 1 10 ? 8.203 11.617 -1.489 1.00 1.00 10 LYS A O 10
ATOM 21554 N N . THR A 1 11 ? 9.133 9.587 -1.272 1.00 1.00 11 THR A N 10
ATOM 21555 C CA . THR A 1 11 ? 10.028 9.994 -0.180 1.00 1.00 11 THR A CA 10
ATOM 21556 C C . THR A 1 11 ? 11.350 9.231 -0.238 1.00 1.00 11 THR A C 10
ATOM 21557 O O . THR A 1 11 ? 11.395 8.050 -0.587 1.00 1.00 11 THR A O 10
ATOM 21568 N N . VAL A 1 12 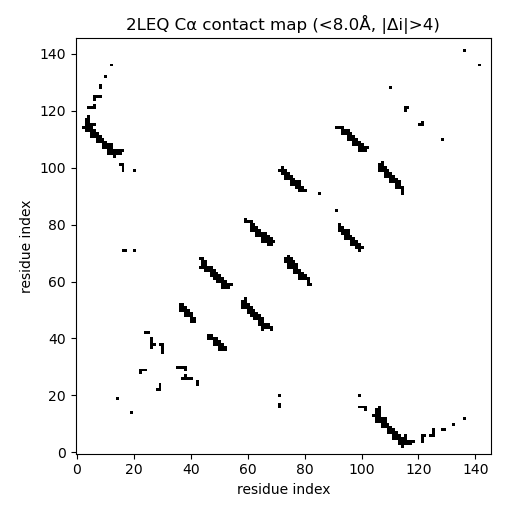? 12.434 9.909 0.125 1.00 1.00 12 VAL A N 10
ATOM 21569 C CA . VAL A 1 12 ? 13.767 9.294 0.123 1.00 1.00 12 VAL A CA 10
ATOM 21570 C C . VAL A 1 12 ? 14.017 8.551 1.432 1.00 1.00 12 VAL A C 10
ATOM 21571 O O . VAL A 1 12 ? 14.117 9.154 2.499 1.00 1.00 12 VAL A O 10
ATOM 21584 N N . ILE A 1 13 ? 14.121 7.229 1.345 1.00 1.00 13 ILE A N 10
ATOM 21585 C CA . ILE A 1 13 ? 14.360 6.393 2.536 1.00 1.00 13 ILE A CA 10
ATOM 21586 C C . ILE A 1 13 ? 15.765 5.795 2.497 1.00 1.00 13 ILE A C 10
ATOM 21587 O O . ILE A 1 13 ? 16.167 5.152 1.528 1.00 1.00 13 ILE A O 10
ATOM 21603 N N . ASN A 1 14 ? 16.521 5.997 3.570 1.00 1.00 14 ASN A N 10
ATOM 21604 C CA . ASN A 1 14 ? 17.881 5.464 3.654 1.00 1.00 14 ASN A CA 10
ATOM 21605 C C . ASN A 1 14 ? 17.859 4.096 4.326 1.00 1.00 14 ASN A C 10
ATOM 21606 O O . ASN A 1 14 ? 17.885 3.987 5.552 1.00 1.00 14 ASN A O 10
ATOM 21617 N N . ALA A 1 15 ? 17.815 3.041 3.519 1.00 1.00 15 ALA A N 10
ATOM 21618 C CA . ALA A 1 15 ? 17.796 1.683 4.060 1.00 1.00 15 ALA A CA 10
ATOM 21619 C C . ALA A 1 15 ? 17.955 0.642 2.933 1.00 1.00 15 ALA A C 10
ATOM 21620 O O . ALA A 1 15 ? 17.866 0.995 1.757 1.00 1.00 15 ALA A O 10
ATOM 21627 N N . PRO A 1 16 ? 18.163 -0.604 3.262 1.00 1.00 16 PRO A N 10
ATOM 21628 C CA . PRO A 1 16 ? 18.320 -1.690 2.235 1.00 1.00 16 PRO A CA 10
ATOM 21629 C C . PRO A 1 16 ? 17.065 -1.859 1.361 1.00 1.00 16 PRO A C 10
ATOM 21630 O O . PRO A 1 16 ? 15.943 -1.646 1.820 1.00 1.00 16 PRO A O 10
ATOM 21641 N N . ILE A 1 17 ? 17.268 -2.249 0.107 1.00 1.00 17 ILE A N 10
ATOM 21642 C CA . ILE A 1 17 ? 16.168 -2.459 -0.832 1.00 1.00 17 ILE A CA 10
ATOM 21643 C C . ILE A 1 17 ? 15.321 -3.673 -0.436 1.00 1.00 17 ILE A C 10
ATOM 21644 O O . ILE A 1 17 ? 14.101 -3.682 -0.606 1.00 1.00 17 ILE A O 10
ATOM 21660 N N . GLU A 1 18 ? 15.964 -4.711 0.086 1.00 1.00 18 GLU A N 10
ATOM 21661 C CA . GLU A 1 18 ? 15.258 -5.930 0.473 1.00 1.00 18 GLU A CA 10
ATOM 21662 C C . GLU A 1 18 ? 14.306 -5.695 1.642 1.00 1.00 18 GLU A C 10
ATOM 21663 O O . GLU A 1 18 ? 13.148 -6.114 1.609 1.00 1.00 18 GLU A O 10
ATOM 21675 N N . LYS A 1 19 ? 14.808 -5.041 2.683 1.00 1.00 19 LYS A N 10
ATOM 21676 C CA . LYS A 1 19 ? 14.016 -4.779 3.875 1.00 1.00 19 LYS A CA 10
ATOM 21677 C C . LYS A 1 19 ? 12.814 -3.880 3.576 1.00 1.00 19 LYS A C 10
ATOM 21678 O O . LYS A 1 19 ? 11.720 -4.152 4.068 1.00 1.00 19 LYS A O 10
ATOM 21697 N N . VAL A 1 20 ? 12.990 -2.831 2.779 1.00 1.00 20 VAL A N 10
ATOM 21698 C CA . VAL A 1 20 ? 11.875 -1.956 2.442 1.00 1.00 20 VAL A CA 10
ATOM 21699 C C . VAL A 1 20 ? 10.898 -2.723 1.563 1.00 1.00 20 VAL A C 10
ATOM 21700 O O . VAL A 1 20 ? 9.687 -2.695 1.780 1.00 1.00 20 VAL A O 10
ATOM 21713 N N . TRP A 1 21 ? 11.424 -3.429 0.568 1.00 1.00 21 TRP A N 10
ATOM 21714 C CA . TRP A 1 21 ? 10.618 -4.232 -0.343 1.00 1.00 21 TRP A CA 10
ATOM 21715 C C . TRP A 1 21 ? 9.856 -5.280 0.458 1.00 1.00 21 TRP A C 10
ATOM 21716 O O . TRP A 1 21 ? 8.677 -5.541 0.217 1.00 1.00 21 TRP A O 10
ATOM 21737 N N . GLU A 1 22 ? 10.527 -5.885 1.432 1.00 1.00 22 GLU A N 10
ATOM 21738 C CA . GLU A 1 22 ? 9.915 -6.900 2.282 1.00 1.00 22 GLU A CA 10
ATOM 21739 C C . GLU A 1 22 ? 8.668 -6.345 2.956 1.00 1.00 22 GLU A C 10
ATOM 21740 O O . GLU A 1 22 ? 7.638 -7.016 3.023 1.00 1.00 22 GLU A O 10
ATOM 21752 N N . ALA A 1 23 ? 8.754 -5.115 3.452 1.00 1.00 23 ALA A N 10
ATOM 21753 C CA . ALA A 1 23 ? 7.633 -4.484 4.132 1.00 1.00 23 ALA A CA 10
ATOM 21754 C C . ALA A 1 23 ? 6.396 -4.419 3.239 1.00 1.00 23 ALA A C 10
ATOM 21755 O O . ALA A 1 23 ? 5.265 -4.476 3.723 1.00 1.00 23 ALA A O 10
ATOM 21762 N N . LEU A 1 24 ? 6.603 -4.289 1.933 1.00 1.00 24 LEU A N 10
ATOM 21763 C CA . LEU A 1 24 ? 5.483 -4.197 0.994 1.00 1.00 24 LEU A CA 10
ATOM 21764 C C . LEU A 1 24 ? 4.684 -5.506 0.936 1.00 1.00 24 LEU A C 10
ATOM 21765 O O . LEU A 1 24 ? 3.453 -5.495 0.975 1.00 1.00 24 LEU A O 10
ATOM 21781 N N . VAL A 1 25 ? 5.379 -6.636 0.843 1.00 1.00 25 VAL A N 10
ATOM 21782 C CA . VAL A 1 25 ? 4.730 -7.954 0.759 1.00 1.00 25 VAL A CA 10
ATOM 21783 C C . VAL A 1 25 ? 5.083 -8.808 1.969 1.00 1.00 25 VAL A C 10
ATOM 21784 O O . VAL A 1 25 ? 5.968 -9.663 1.919 1.00 1.00 25 VAL A O 10
ATOM 21797 N N . ASN A 1 26 ? 4.370 -8.584 3.067 1.00 1.00 26 ASN A N 10
ATOM 21798 C CA . ASN A 1 26 ? 4.607 -9.355 4.282 1.00 1.00 26 ASN A CA 10
ATOM 21799 C C . ASN A 1 26 ? 3.381 -9.276 5.221 1.00 1.00 26 ASN A C 10
ATOM 21800 O O . ASN A 1 26 ? 3.086 -8.197 5.733 1.00 1.00 26 ASN A O 10
ATOM 21811 N N . PRO A 1 27 ? 2.687 -10.356 5.455 1.00 1.00 27 PRO A N 10
ATOM 21812 C CA . PRO A 1 27 ? 1.484 -10.339 6.348 1.00 1.00 27 PRO A CA 10
ATOM 21813 C C . PRO A 1 27 ? 1.857 -10.176 7.826 1.00 1.00 27 PRO A C 10
ATOM 21814 O O . PRO A 1 27 ? 0.993 -9.913 8.662 1.00 1.00 27 PRO A O 10
ATOM 21825 N N . GLU A 1 28 ? 3.138 -10.334 8.141 1.00 1.00 28 GLU A N 10
ATOM 21826 C CA . GLU A 1 28 ? 3.611 -10.194 9.524 1.00 1.00 28 GLU A CA 10
ATOM 21827 C C . GLU A 1 28 ? 3.925 -8.733 9.835 1.00 1.00 28 GLU A C 10
ATOM 21828 O O . GLU A 1 28 ? 3.530 -8.215 10.879 1.00 1.00 28 GLU A O 10
ATOM 21840 N N . ILE A 1 29 ? 4.636 -8.066 8.931 1.00 1.00 29 ILE A N 10
ATOM 21841 C CA . ILE A 1 29 ? 4.982 -6.656 9.118 1.00 1.00 29 ILE A CA 10
ATOM 21842 C C . ILE A 1 29 ? 3.729 -5.804 8.941 1.00 1.00 29 ILE A C 10
ATOM 21843 O O . ILE A 1 29 ? 3.475 -4.879 9.714 1.00 1.00 29 ILE A O 10
ATOM 21859 N N . ILE A 1 30 ? 2.937 -6.120 7.922 1.00 1.00 30 ILE A N 10
ATOM 21860 C CA . ILE A 1 30 ? 1.708 -5.383 7.656 1.00 1.00 30 ILE A CA 10
ATOM 21861 C C . ILE A 1 30 ? 0.791 -5.488 8.873 1.00 1.00 30 ILE A C 10
ATOM 21862 O O . ILE A 1 30 ? 0.185 -4.500 9.287 1.00 1.00 30 ILE A O 10
ATOM 21878 N N . LYS A 1 31 ? 0.686 -6.680 9.450 1.00 1.00 31 LYS A N 10
ATOM 21879 C CA . LYS A 1 31 ? -0.145 -6.902 10.624 1.00 1.00 31 LYS A CA 10
ATOM 21880 C C . LYS A 1 31 ? 0.478 -6.237 11.849 1.00 1.00 31 LYS A C 10
ATOM 21881 O O . LYS A 1 31 ? -0.224 -5.829 12.775 1.00 1.00 31 LYS A O 10
ATOM 21900 N N . GLU A 1 32 ? 1.803 -6.128 11.862 1.00 1.00 32 GLU A N 10
ATOM 21901 C CA . GLU A 1 32 ? 2.505 -5.511 12.983 1.00 1.00 32 GLU A CA 10
ATOM 21902 C C . GLU A 1 32 ? 1.991 -4.091 13.194 1.00 1.00 32 GLU A C 10
ATOM 21903 O O . GLU A 1 32 ? 1.799 -3.656 14.330 1.00 1.00 32 GLU A O 10
ATOM 21915 N N . TYR A 1 33 ? 1.763 -3.362 12.106 1.00 1.00 33 TYR A N 10
ATOM 21916 C CA . TYR A 1 33 ? 1.265 -1.995 12.182 1.00 1.00 33 TYR A CA 10
ATOM 21917 C C . TYR A 1 33 ? -0.188 -1.987 12.655 1.00 1.00 33 TYR A C 10
ATOM 21918 O O . TYR A 1 33 ? -0.619 -1.067 13.351 1.00 1.00 33 TYR A O 10
ATOM 21936 N N . MET A 1 34 ? -0.947 -3.010 12.277 1.00 1.00 34 MET A N 10
ATOM 21937 C CA . MET A 1 34 ? -2.358 -3.109 12.658 1.00 1.00 34 MET A CA 10
ATOM 21938 C C . MET A 1 34 ? -2.517 -3.806 14.004 1.00 1.00 34 MET A C 10
ATOM 21939 O O . MET A 1 34 ? -1.670 -4.593 14.427 1.00 1.00 34 MET A O 10
ATOM 21953 N N . PHE A 1 35 ? -3.617 -3.513 14.688 1.00 1.00 35 PHE A N 10
ATOM 21954 C CA . PHE A 1 35 ? -3.894 -4.095 15.995 1.00 1.00 35 PHE A CA 10
ATOM 21955 C C . PHE A 1 35 ? -3.996 -5.619 15.925 1.00 1.00 35 PHE A C 10
ATOM 21956 O O . PHE A 1 35 ? -3.458 -6.316 16.786 1.00 1.00 35 PHE A O 10
ATOM 21973 N N . GLY A 1 36 ? -4.683 -6.148 14.919 1.00 1.00 36 GLY A N 10
ATOM 21974 C CA . GLY A 1 36 ? -4.831 -7.595 14.789 1.00 1.00 36 GLY A CA 10
ATOM 21975 C C . GLY A 1 36 ? -5.536 -7.982 13.489 1.00 1.00 36 GLY A C 10
ATOM 21976 O O . GLY A 1 36 ? -6.484 -8.767 13.496 1.00 1.00 36 GLY A O 10
ATOM 21980 N N . THR A 1 37 ? -5.072 -7.440 12.368 1.00 1.00 37 THR A N 10
ATOM 21981 C CA . THR A 1 37 ? -5.671 -7.745 11.064 1.00 1.00 37 THR A CA 10
ATOM 21982 C C . THR A 1 37 ? -5.132 -9.065 10.516 1.00 1.00 37 THR A C 10
ATOM 21983 O O . THR A 1 37 ? -3.925 -9.290 10.442 1.00 1.00 37 THR A O 10
ATOM 21994 N N . THR A 1 38 ? -6.042 -9.950 10.119 1.00 1.00 38 THR A N 10
ATOM 21995 C CA . THR A 1 38 ? -5.650 -11.256 9.571 1.00 1.00 38 THR A CA 10
ATOM 21996 C C . THR A 1 38 ? -5.508 -11.185 8.052 1.00 1.00 38 THR A C 10
ATOM 21997 O O . THR A 1 38 ? -6.477 -11.393 7.323 1.00 1.00 38 THR A O 10
ATOM 22008 N N . VAL A 1 39 ? -4.298 -10.901 7.580 1.00 1.00 39 VAL A N 10
ATOM 22009 C CA . VAL A 1 39 ? -4.021 -10.810 6.140 1.00 1.00 39 VAL A CA 10
ATOM 22010 C C . VAL A 1 39 ? -3.283 -12.059 5.660 1.00 1.00 39 VAL A C 10
ATOM 22011 O O . VAL A 1 39 ? -2.321 -12.520 6.277 1.00 1.00 39 VAL A O 10
ATOM 22024 N N . VAL A 1 40 ? -3.732 -12.609 4.537 1.00 1.00 40 VAL A N 10
ATOM 22025 C CA . VAL A 1 40 ? -3.126 -13.809 3.944 1.00 1.00 40 VAL A CA 10
ATOM 22026 C C . VAL A 1 40 ? -2.756 -13.553 2.484 1.00 1.00 40 VAL A C 10
ATOM 22027 O O . VAL A 1 40 ? -3.535 -13.000 1.707 1.00 1.00 40 VAL A O 10
ATOM 22040 N N . SER A 1 41 ? -1.551 -13.969 2.108 1.00 1.00 41 SER A N 10
ATOM 22041 C CA . SER A 1 41 ? -1.077 -13.783 0.728 1.00 1.00 41 SER A CA 10
ATOM 22042 C C . SER A 1 41 ? -0.010 -14.806 0.365 1.00 1.00 41 SER A C 10
ATOM 22043 O O . SER A 1 41 ? 0.820 -15.160 1.202 1.00 1.00 41 SER A O 10
ATOM 22051 N N . ASP A 1 42 ? -0.033 -15.264 -0.883 1.00 1.00 42 ASP A N 10
ATOM 22052 C CA . ASP A 1 42 ? 0.943 -16.225 -1.386 1.00 1.00 42 ASP A CA 10
ATOM 22053 C C . ASP A 1 42 ? 2.218 -15.480 -1.788 1.00 1.00 42 ASP A C 10
ATOM 22054 O O . ASP A 1 42 ? 3.297 -16.058 -1.907 1.00 1.00 42 ASP A O 10
ATOM 22063 N N . TRP A 1 43 ? 2.086 -14.174 -2.002 1.00 1.00 43 TRP A N 10
ATOM 22064 C CA . TRP A 1 43 ? 3.206 -13.314 -2.390 1.00 1.00 43 TRP A CA 10
ATOM 22065 C C . TRP A 1 43 ? 3.680 -13.617 -3.816 1.00 1.00 43 TRP A C 10
ATOM 22066 O O . TRP A 1 43 ? 4.875 -13.770 -4.059 1.00 1.00 43 TRP A O 10
ATOM 22087 N N . LYS A 1 44 ? 2.754 -13.703 -4.767 1.00 1.00 44 LYS A N 10
ATOM 22088 C CA . LYS A 1 44 ? 3.112 -13.984 -6.162 1.00 1.00 44 LYS A CA 10
ATOM 22089 C C . LYS A 1 44 ? 2.023 -13.499 -7.121 1.00 1.00 44 LYS A C 10
ATOM 22090 O O . LYS A 1 44 ? 0.919 -13.139 -6.710 1.00 1.00 44 LYS A O 10
ATOM 22109 N N . GLU A 1 45 ? 2.332 -13.481 -8.413 1.00 1.00 45 GLU A N 10
ATOM 22110 C CA . GLU A 1 45 ? 1.395 -13.016 -9.436 1.00 1.00 45 GLU A CA 10
ATOM 22111 C C . GLU A 1 45 ? 0.091 -13.821 -9.439 1.00 1.00 45 GLU A C 10
ATOM 22112 O O . GLU A 1 45 ? 0.090 -15.049 -9.506 1.00 1.00 45 GLU A O 10
ATOM 22124 N N . GLY A 1 46 ? -1.028 -13.108 -9.370 1.00 1.00 46 GLY A N 10
ATOM 22125 C CA . GLY A 1 46 ? -2.358 -13.734 -9.382 1.00 1.00 46 GLY A CA 10
ATOM 22126 C C . GLY A 1 46 ? -2.827 -14.107 -7.978 1.00 1.00 46 GLY A C 10
ATOM 22127 O O . GLY A 1 46 ? -3.933 -14.615 -7.796 1.00 1.00 46 GLY A O 10
ATOM 22131 N N . SER A 1 47 ? -1.990 -13.853 -6.977 1.00 1.00 47 SER A N 10
ATOM 22132 C CA . SER A 1 47 ? -2.359 -14.178 -5.602 1.00 1.00 47 SER A CA 10
ATOM 22133 C C . SER A 1 47 ? -3.506 -13.304 -5.101 1.00 1.00 47 SER A C 10
ATOM 22134 O O . SER A 1 47 ? -3.491 -12.084 -5.258 1.00 1.00 47 SER A O 10
ATOM 22142 N N . GLN A 1 48 ? -4.489 -13.950 -4.482 1.00 1.00 48 GLN A N 10
ATOM 22143 C CA . GLN A 1 48 ? -5.635 -13.227 -3.931 1.00 1.00 48 GLN A CA 10
ATOM 22144 C C . GLN A 1 48 ? -5.263 -12.693 -2.552 1.00 1.00 48 GLN A C 10
ATOM 22145 O O . GLN A 1 48 ? -4.509 -13.321 -1.809 1.00 1.00 48 GLN A O 10
ATOM 22159 N N . ILE A 1 49 ? -5.789 -11.525 -2.198 1.00 1.00 49 ILE A N 10
ATOM 22160 C CA . ILE A 1 49 ? -5.496 -10.911 -0.890 1.00 1.00 49 ILE A CA 10
ATOM 22161 C C . ILE A 1 49 ? -6.759 -10.339 -0.256 1.00 1.00 49 ILE A C 10
ATOM 22162 O O . ILE A 1 49 ? -7.578 -9.701 -0.918 1.00 1.00 49 ILE A O 10
ATOM 22178 N N . VAL A 1 50 ? -6.904 -10.569 1.043 1.00 1.00 50 VAL A N 10
ATOM 22179 C CA . VAL A 1 50 ? -8.063 -10.074 1.790 1.00 1.00 50 VAL A CA 10
ATOM 22180 C C . VAL A 1 50 ? -7.657 -9.649 3.192 1.00 1.00 50 VAL A C 10
ATOM 22181 O O . VAL A 1 50 ? -6.724 -10.197 3.782 1.00 1.00 50 VAL A O 10
ATOM 22194 N N . TRP A 1 51 ? -8.371 -8.665 3.729 1.00 1.00 51 TRP A N 10
ATOM 22195 C CA . TRP A 1 51 ? -8.107 -8.147 5.078 1.00 1.00 51 TRP A CA 10
ATOM 22196 C C . TRP A 1 51 ? -9.375 -8.223 5.925 1.00 1.00 51 TRP A C 10
ATOM 22197 O O . TRP A 1 51 ? -10.478 -7.949 5.453 1.00 1.00 51 TRP A O 10
ATOM 22218 N N . LYS A 1 52 ? -9.216 -8.587 7.193 1.00 1.00 52 LYS A N 10
ATOM 22219 C CA . LYS A 1 52 ? -10.358 -8.683 8.116 1.00 1.00 52 LYS A CA 10
ATOM 22220 C C . LYS A 1 52 ? -10.371 -7.479 9.047 1.00 1.00 52 LYS A C 10
ATOM 22221 O O . LYS A 1 52 ? -9.332 -7.056 9.554 1.00 1.00 52 LYS A O 10
ATOM 22240 N N . GLY A 1 53 ? -11.557 -6.926 9.270 1.00 1.00 53 GLY A N 10
ATOM 22241 C CA . GLY A 1 53 ? -11.692 -5.762 10.141 1.00 1.00 53 GLY A CA 10
ATOM 22242 C C . GLY A 1 53 ? -13.141 -5.540 10.533 1.00 1.00 53 GLY A C 10
ATOM 22243 O O . GLY A 1 53 ? -14.038 -6.245 10.071 1.00 1.00 53 GLY A O 10
ATOM 22247 N N . GLU A 1 54 ? -13.374 -4.549 11.388 1.00 1.00 54 GLU A N 10
ATOM 22248 C CA . GLU A 1 54 ? -14.722 -4.214 11.858 1.00 1.00 54 GLU A CA 10
ATOM 22249 C C . GLU A 1 54 ? -15.004 -2.732 11.635 1.00 1.00 54 GLU A C 10
ATOM 22250 O O . GLU A 1 54 ? -14.155 -1.870 11.857 1.00 1.00 54 GLU A O 10
ATOM 22262 N N . TRP A 1 55 ? -16.218 -2.432 11.189 1.00 1.00 55 TRP A N 10
ATOM 22263 C CA . TRP A 1 55 ? -16.628 -1.049 10.923 1.00 1.00 55 TRP A CA 10
ATOM 22264 C C . TRP A 1 55 ? -18.092 -0.846 11.312 1.00 1.00 55 TRP A C 10
ATOM 22265 O O . TRP A 1 55 ? -18.994 -1.464 10.749 1.00 1.00 55 TRP A O 10
ATOM 22286 N N . LYS A 1 56 ? -18.323 0.034 12.281 1.00 1.00 56 LYS A N 10
ATOM 22287 C CA . LYS A 1 56 ? -19.675 0.323 12.748 1.00 1.00 56 LYS A CA 10
ATOM 22288 C C . LYS A 1 56 ? -20.385 -0.963 13.166 1.00 1.00 56 LYS A C 10
ATOM 22289 O O . LYS A 1 56 ? -21.595 -1.108 12.991 1.00 1.00 56 LYS A O 10
ATOM 22308 N N . GLY A 1 57 ? -19.628 -1.900 13.728 1.00 1.00 57 GLY A N 10
ATOM 22309 C CA . GLY A 1 57 ? -20.187 -3.179 14.178 1.00 1.00 57 GLY A CA 10
ATOM 22310 C C . GLY A 1 57 ? -20.393 -4.126 13.000 1.00 1.00 57 GLY A C 10
ATOM 22311 O O . GLY A 1 57 ? -20.685 -5.309 13.171 1.00 1.00 57 GLY A O 10
ATOM 22315 N N . LYS A 1 58 ? -20.231 -3.598 11.791 1.00 1.00 58 LYS A N 10
ATOM 22316 C CA . LYS A 1 58 ? -20.403 -4.408 10.572 1.00 1.00 58 LYS A CA 10
ATOM 22317 C C . LYS A 1 58 ? -19.044 -4.882 10.059 1.00 1.00 58 LYS A C 10
ATOM 22318 O O . LYS A 1 58 ? -18.184 -4.087 9.677 1.00 1.00 58 LYS A O 10
ATOM 22337 N N . ALA A 1 59 ? -18.847 -6.197 10.039 1.00 1.00 59 ALA A N 10
ATOM 22338 C CA . ALA A 1 59 ? -17.601 -6.776 9.565 1.00 1.00 59 ALA A CA 10
ATOM 22339 C C . ALA A 1 59 ? -17.460 -6.557 8.066 1.00 1.00 59 ALA A C 10
ATOM 22340 O O . ALA A 1 59 ? -18.363 -6.861 7.288 1.00 1.00 59 ALA A O 10
ATOM 22347 N N . TYR A 1 60 ? -16.313 -6.028 7.652 1.00 1.00 60 TYR A N 10
ATOM 22348 C CA . TYR A 1 60 ? -16.056 -5.761 6.227 1.00 1.00 60 TYR A CA 10
ATOM 22349 C C . TYR A 1 60 ? -14.721 -6.362 5.795 1.00 1.00 60 TYR A C 10
ATOM 22350 O O . TYR A 1 60 ? -13.781 -6.480 6.581 1.00 1.00 60 TYR A O 10
ATOM 22368 N N . GLU A 1 61 ? -14.639 -6.737 4.523 1.00 1.00 61 GLU A N 10
ATOM 22369 C CA . GLU A 1 61 ? -13.413 -7.318 3.971 1.00 1.00 61 GLU A CA 10
ATOM 22370 C C . GLU A 1 61 ? -13.114 -6.721 2.601 1.00 1.00 61 GLU A C 10
ATOM 22371 O O . GLU A 1 61 ? -13.991 -6.606 1.744 1.00 1.00 61 GLU A O 10
ATOM 22383 N N . ASP A 1 62 ? -11.858 -6.339 2.399 1.00 1.00 62 ASP A N 10
ATOM 22384 C CA . ASP A 1 62 ? -11.409 -5.754 1.136 1.00 1.00 62 ASP A CA 10
ATOM 22385 C C . ASP A 1 62 ? -10.874 -6.864 0.239 1.00 1.00 62 ASP A C 10
ATOM 22386 O O . ASP A 1 62 ? -10.241 -7.803 0.719 1.00 1.00 62 ASP A O 10
ATOM 22395 N N . LYS A 1 63 ? -11.125 -6.771 -1.063 1.00 1.00 63 LYS A N 10
ATOM 22396 C CA . LYS A 1 63 ? -10.663 -7.819 -2.003 1.00 1.00 63 LYS A CA 10
ATOM 22397 C C . LYS A 1 63 ? -9.870 -7.243 -3.180 1.00 1.00 63 LYS A C 10
ATOM 22398 O O . LYS A 1 63 ? -10.312 -6.322 -3.867 1.00 1.00 63 LYS A O 10
ATOM 22417 N N . GLY A 1 64 ? -8.697 -7.824 -3.407 1.00 1.00 64 GLY A N 10
ATOM 22418 C CA . GLY A 1 64 ? -7.824 -7.399 -4.505 1.00 1.00 64 GLY A CA 10
ATOM 22419 C C . GLY A 1 64 ? -6.965 -8.566 -4.983 1.00 1.00 64 GLY A C 10
ATOM 22420 O O . GLY A 1 64 ? -7.030 -9.668 -4.441 1.00 1.00 64 GLY A O 10
ATOM 22424 N N . THR A 1 65 ? -6.152 -8.331 -6.008 1.00 1.00 65 THR A N 10
ATOM 22425 C CA . THR A 1 65 ? -5.282 -9.387 -6.547 1.00 1.00 65 THR A CA 10
ATOM 22426 C C . THR A 1 65 ? -4.002 -8.801 -7.133 1.00 1.00 65 THR A C 10
ATOM 22427 O O . THR A 1 65 ? -3.951 -7.638 -7.532 1.00 1.00 65 THR A O 10
ATOM 22438 N N . ILE A 1 66 ? -2.961 -9.626 -7.190 1.00 1.00 66 ILE A N 10
ATOM 22439 C CA . ILE A 1 66 ? -1.676 -9.184 -7.735 1.00 1.00 66 ILE A CA 10
ATOM 22440 C C . ILE A 1 66 ? -1.728 -9.162 -9.260 1.00 1.00 66 ILE A C 10
ATOM 22441 O O . ILE A 1 66 ? -1.867 -10.200 -9.907 1.00 1.00 66 ILE A O 10
ATOM 22457 N N . LEU A 1 67 ? -1.606 -7.972 -9.839 1.00 1.00 67 LEU A N 10
ATOM 22458 C CA . LEU A 1 67 ? -1.632 -7.827 -11.293 1.00 1.00 67 LEU A CA 10
ATOM 22459 C C . LEU A 1 67 ? -0.330 -8.340 -11.895 1.00 1.00 67 LEU A C 10
ATOM 22460 O O . LEU A 1 67 ? -0.318 -9.055 -12.897 1.00 1.00 67 LEU A O 10
ATOM 22476 N N . GLN A 1 68 ? 0.788 -7.973 -11.276 1.00 1.00 68 GLN A N 10
ATOM 22477 C CA . GLN A 1 68 ? 2.113 -8.393 -11.739 1.00 1.00 68 GLN A CA 10
ATOM 22478 C C . GLN A 1 68 ? 3.062 -8.488 -10.554 1.00 1.00 68 GLN A C 10
ATOM 22479 O O . GLN A 1 68 ? 2.942 -7.738 -9.586 1.00 1.00 68 GLN A O 10
ATOM 22493 N N . PHE A 1 69 ? 4.011 -9.415 -10.629 1.00 1.00 69 PHE A N 10
ATOM 22494 C CA . PHE A 1 69 ? 4.986 -9.610 -9.543 1.00 1.00 69 PHE A CA 10
ATOM 22495 C C . PHE A 1 69 ? 6.414 -9.687 -10.080 1.00 1.00 69 PHE A C 10
ATOM 22496 O O . PHE A 1 69 ? 6.816 -10.655 -10.729 1.00 1.00 69 PHE A O 10
ATOM 22513 N N . ASN A 1 70 ? 7.197 -8.652 -9.792 1.00 1.00 70 ASN A N 10
ATOM 22514 C CA . ASN A 1 70 ? 8.603 -8.591 -10.223 1.00 1.00 70 ASN A CA 10
ATOM 22515 C C . ASN A 1 70 ? 9.495 -8.365 -9.007 1.00 1.00 70 ASN A C 10
ATOM 22516 O O . ASN A 1 70 ? 9.715 -7.232 -8.578 1.00 1.00 70 ASN A O 10
ATOM 22527 N N . GLU A 1 71 ? 10.008 -9.457 -8.452 1.00 1.00 71 GLU A N 10
ATOM 22528 C CA . GLU A 1 71 ? 10.874 -9.417 -7.271 1.00 1.00 71 GLU A CA 10
ATOM 22529 C C . GLU A 1 71 ? 11.871 -8.251 -7.312 1.00 1.00 71 GLU A C 10
ATOM 22530 O O . GLU A 1 71 ? 12.566 -8.040 -8.306 1.00 1.00 71 GLU A O 10
ATOM 22542 N N . ARG A 1 72 ? 11.935 -7.498 -6.220 1.00 1.00 72 ARG A N 10
ATOM 22543 C CA . ARG A 1 72 ? 12.843 -6.357 -6.085 1.00 1.00 72 ARG A CA 10
ATOM 22544 C C . ARG A 1 72 ? 12.888 -5.496 -7.345 1.00 1.00 72 ARG A C 10
ATOM 22545 O O . ARG A 1 72 ? 13.958 -5.251 -7.900 1.00 1.00 72 ARG A O 10
ATOM 22566 N N . SER A 1 73 ? 11.734 -5.031 -7.815 1.00 1.00 73 SER A N 10
ATOM 22567 C CA . SER A 1 73 ? 11.697 -4.198 -9.017 1.00 1.00 73 SER A CA 10
ATOM 22568 C C . SER A 1 73 ? 10.368 -3.444 -9.159 1.00 1.00 73 SER A C 10
ATOM 22569 O O . SER A 1 73 ? 10.305 -2.224 -9.000 1.00 1.00 73 SER A O 10
ATOM 22577 N N . ILE A 1 74 ? 9.302 -4.175 -9.470 1.00 1.00 74 ILE A N 10
ATOM 22578 C CA . ILE A 1 74 ? 7.970 -3.557 -9.664 1.00 1.00 74 ILE A CA 10
ATOM 22579 C C . ILE A 1 74 ? 6.868 -4.392 -9.018 1.00 1.00 74 ILE A C 10
ATOM 22580 O O . ILE A 1 74 ? 6.834 -5.618 -9.139 1.00 1.00 74 ILE A O 10
ATOM 22596 N N . LEU A 1 75 ? 5.958 -3.706 -8.337 1.00 1.00 75 LEU A N 10
ATOM 22597 C CA . LEU A 1 75 ? 4.827 -4.388 -7.685 1.00 1.00 75 LEU A CA 10
ATOM 22598 C C . LEU A 1 75 ? 3.525 -3.622 -7.940 1.00 1.00 75 LEU A C 10
ATOM 22599 O O . LEU A 1 75 ? 3.388 -2.455 -7.570 1.00 1.00 75 LEU A O 10
ATOM 22615 N N . GLN A 1 76 ? 2.562 -4.286 -8.570 1.00 1.00 76 GLN A N 10
ATOM 22616 C CA . GLN A 1 76 ? 1.254 -3.678 -8.859 1.00 1.00 76 GLN A CA 10
ATOM 22617 C C . GLN A 1 76 ? 0.129 -4.635 -8.479 1.00 1.00 76 GLN A C 10
ATOM 22618 O O . GLN A 1 76 ? 0.200 -5.840 -8.723 1.00 1.00 76 GLN A O 10
ATOM 22632 N N . TYR A 1 77 ? -0.923 -4.085 -7.880 1.00 1.00 77 TYR A N 10
ATOM 22633 C CA . TYR A 1 77 ? -2.066 -4.917 -7.476 1.00 1.00 77 TYR A CA 10
ATOM 22634 C C . TYR A 1 77 ? -3.376 -4.143 -7.520 1.00 1.00 77 TYR A C 10
ATOM 22635 O O . TYR A 1 77 ? -3.422 -2.929 -7.323 1.00 1.00 77 TYR A O 10
ATOM 22653 N N . SER A 1 78 ? -4.457 -4.875 -7.770 1.00 1.00 78 SER A N 10
ATOM 22654 C CA . SER A 1 78 ? -5.792 -4.278 -7.814 1.00 1.00 78 SER A CA 10
ATOM 22655 C C . SER A 1 78 ? -6.336 -4.227 -6.399 1.00 1.00 78 SER A C 10
ATOM 22656 O O . SER A 1 78 ? -5.957 -5.045 -5.561 1.00 1.00 78 SER A O 10
ATOM 22664 N N . HIS A 1 79 ? -7.215 -3.275 -6.107 1.00 1.00 79 HIS A N 10
ATOM 22665 C CA . HIS A 1 79 ? -7.771 -3.165 -4.758 1.00 1.00 79 HIS A CA 10
ATOM 22666 C C . HIS A 1 79 ? -9.194 -2.618 -4.770 1.00 1.00 79 HIS A C 10
ATOM 22667 O O . HIS A 1 79 ? -9.515 -1.666 -5.482 1.00 1.00 79 HIS A O 10
ATOM 22682 N N . PHE A 1 80 ? -10.040 -3.241 -3.957 1.00 1.00 80 PHE A N 10
ATOM 22683 C CA . PHE A 1 80 ? -11.445 -2.839 -3.848 1.00 1.00 80 PHE A CA 10
ATOM 22684 C C . PHE A 1 80 ? -11.890 -2.855 -2.384 1.00 1.00 80 PHE A C 10
ATOM 22685 O O . PHE A 1 80 ? -11.482 -3.703 -1.592 1.00 1.00 80 PHE A O 10
ATOM 22702 N N . SER A 1 81 ? -12.751 -1.906 -2.032 1.00 1.00 81 SER A N 10
ATOM 22703 C CA . SER A 1 81 ? -13.278 -1.808 -0.657 1.00 1.00 81 SER A CA 10
ATOM 22704 C C . SER A 1 81 ? -14.805 -1.575 -0.671 1.00 1.00 81 SER A C 10
ATOM 22705 O O . SER A 1 81 ? -15.260 -0.670 -1.370 1.00 1.00 81 SER A O 10
ATOM 22713 N N . PRO A 1 82 ? -15.581 -2.329 0.057 1.00 1.00 82 PRO A N 10
ATOM 22714 C CA . PRO A 1 82 ? -17.070 -2.132 0.074 1.00 1.00 82 PRO A CA 10
ATOM 22715 C C . PRO A 1 82 ? -17.479 -0.852 0.813 1.00 1.00 82 PRO A C 10
ATOM 22716 O O . PRO A 1 82 ? -18.566 -0.315 0.597 1.00 1.00 82 PRO A O 10
ATOM 22727 N N . LEU A 1 83 ? -16.607 -0.362 1.688 1.00 1.00 83 LEU A N 10
ATOM 22728 C CA . LEU A 1 83 ? -16.893 0.851 2.451 1.00 1.00 83 LEU A CA 10
ATOM 22729 C C . LEU A 1 83 ? -17.215 2.009 1.513 1.00 1.00 83 LEU A C 10
ATOM 22730 O O . LEU A 1 83 ? -17.610 3.090 1.951 1.00 1.00 83 LEU A O 10
ATOM 22746 N N . THR A 1 84 ? -17.055 1.779 0.214 1.00 1.00 84 THR A N 10
ATOM 22747 C CA . THR A 1 84 ? -17.335 2.803 -0.781 1.00 1.00 84 THR A CA 10
ATOM 22748 C C . THR A 1 84 ? -18.814 3.165 -0.779 1.00 1.00 84 THR A C 10
ATOM 22749 O O . THR A 1 84 ? -19.172 4.323 -0.993 1.00 1.00 84 THR A O 10
ATOM 22760 N N . GLY A 1 85 ? -19.675 2.178 -0.549 1.00 1.00 85 GLY A N 10
ATOM 22761 C CA . GLY A 1 85 ? -21.118 2.406 -0.524 1.00 1.00 85 GLY A CA 10
ATOM 22762 C C . GLY A 1 85 ? -21.653 2.631 -1.934 1.00 1.00 85 GLY A C 10
ATOM 22763 O O . GLY A 1 85 ? -22.853 2.820 -2.140 1.00 1.00 85 GLY A O 10
ATOM 22767 N N . LYS A 1 86 ? -20.747 2.604 -2.905 1.00 1.00 86 LYS A N 10
ATOM 22768 C CA . LYS A 1 86 ? -21.134 2.821 -4.313 1.00 1.00 86 LYS A CA 10
ATOM 22769 C C . LYS A 1 86 ? -21.285 1.483 -5.070 1.00 1.00 86 LYS A C 10
ATOM 22770 O O . LYS A 1 86 ? -20.530 0.551 -4.800 1.00 1.00 86 LYS A O 10
ATOM 22789 N N . PRO A 1 87 ? -22.191 1.380 -6.004 1.00 1.00 87 PRO A N 10
ATOM 22790 C CA . PRO A 1 87 ? -22.361 0.115 -6.793 1.00 1.00 87 PRO A CA 10
ATOM 22791 C C . PRO A 1 87 ? -21.015 -0.436 -7.297 1.00 1.00 87 PRO A C 10
ATOM 22792 O O . PRO A 1 87 ? -20.025 0.291 -7.381 1.00 1.00 87 PRO A O 10
ATOM 22803 N N . ASP A 1 88 ? -20.980 -1.719 -7.640 1.00 1.00 88 ASP A N 10
ATOM 22804 C CA . ASP A 1 88 ? -19.753 -2.361 -8.123 1.00 1.00 88 ASP A CA 10
ATOM 22805 C C . ASP A 1 88 ? -19.459 -1.985 -9.576 1.00 1.00 88 ASP A C 10
ATOM 22806 O O . ASP A 1 88 ? -19.830 -2.689 -10.514 1.00 1.00 88 ASP A O 10
ATOM 22815 N N . LEU A 1 89 ? -18.773 -0.863 -9.769 1.00 1.00 89 LEU A N 10
ATOM 22816 C CA . LEU A 1 89 ? -18.422 -0.378 -11.123 1.00 1.00 89 LEU A CA 10
ATOM 22817 C C . LEU A 1 89 ? -16.893 -0.343 -11.317 1.00 1.00 89 LEU A C 10
ATOM 22818 O O . LEU A 1 89 ? -16.167 -0.078 -10.359 1.00 1.00 89 LEU A O 10
ATOM 22834 N N . PRO A 1 90 ? -16.396 -0.603 -12.495 1.00 1.00 90 PRO A N 10
ATOM 22835 C CA . PRO A 1 90 ? -14.917 -0.599 -12.759 1.00 1.00 90 PRO A CA 10
ATOM 22836 C C . PRO A 1 90 ? -14.298 0.792 -12.601 1.00 1.00 90 PRO A C 10
ATOM 22837 O O . PRO A 1 90 ? -13.089 0.919 -12.413 1.00 1.00 90 PRO A O 10
ATOM 22848 N N . GLU A 1 91 ? -15.128 1.828 -12.678 1.00 1.00 91 GLU A N 10
ATOM 22849 C CA . GLU A 1 91 ? -14.652 3.205 -12.538 1.00 1.00 91 GLU A CA 10
ATOM 22850 C C . GLU A 1 91 ? -14.628 3.611 -11.064 1.00 1.00 91 GLU A C 10
ATOM 22851 O O . GLU A 1 91 ? -13.993 4.599 -10.689 1.00 1.00 91 GLU A O 10
ATOM 22863 N N . ASN A 1 92 ? -15.324 2.847 -10.229 1.00 1.00 92 ASN A N 10
ATOM 22864 C CA . ASN A 1 92 ? -15.391 3.141 -8.794 1.00 1.00 92 ASN A CA 10
ATOM 22865 C C . ASN A 1 92 ? -14.067 2.858 -8.072 1.00 1.00 92 ASN A C 10
ATOM 22866 O O . ASN A 1 92 ? -13.672 3.617 -7.187 1.00 1.00 92 ASN A O 10
ATOM 22877 N N . TYR A 1 93 ? -13.402 1.769 -8.447 1.00 1.00 93 TYR A N 10
ATOM 22878 C CA . TYR A 1 93 ? -12.125 1.374 -7.809 1.00 1.00 93 TYR A CA 10
ATOM 22879 C C . TYR A 1 93 ? -10.915 1.745 -8.670 1.00 1.00 93 TYR A C 10
ATOM 22880 O O . TYR A 1 93 ? -11.048 2.172 -9.818 1.00 1.00 93 TYR A O 10
ATOM 22898 N N . HIS A 1 94 ? -9.723 1.577 -8.106 1.00 1.00 94 HIS A N 10
ATOM 22899 C CA . HIS A 1 94 ? -8.469 1.890 -8.813 1.00 1.00 94 HIS A CA 10
ATOM 22900 C C . HIS A 1 94 ? -7.387 0.852 -8.513 1.00 1.00 94 HIS A C 10
ATOM 22901 O O . HIS A 1 94 ? -7.467 0.090 -7.549 1.00 1.00 94 HIS A O 10
ATOM 22916 N N . VAL A 1 95 ? -6.365 0.843 -9.362 1.00 1.00 95 VAL A N 10
ATOM 22917 C CA . VAL A 1 95 ? -5.234 -0.081 -9.221 1.00 1.00 95 VAL A CA 10
ATOM 22918 C C . VAL A 1 95 ? -4.009 0.679 -8.727 1.00 1.00 95 VAL A C 10
ATOM 22919 O O . VAL A 1 95 ? -3.653 1.728 -9.262 1.00 1.00 95 VAL A O 10
ATOM 22932 N N . VAL A 1 96 ? -3.362 0.140 -7.700 1.00 1.00 96 VAL A N 10
ATOM 22933 C CA . VAL A 1 96 ? -2.174 0.773 -7.122 1.00 1.00 96 VAL A CA 10
ATOM 22934 C C . VAL A 1 96 ? -0.906 0.163 -7.699 1.00 1.00 96 VAL A C 10
ATOM 22935 O O . VAL A 1 96 ? -0.748 -1.058 -7.745 1.00 1.00 96 VAL A O 10
ATOM 22948 N N . THR A 1 97 ? 0.010 1.026 -8.130 1.00 1.00 97 THR A N 10
ATOM 22949 C CA . THR A 1 97 ? 1.294 0.582 -8.710 1.00 1.00 97 THR A CA 10
ATOM 22950 C C . THR A 1 97 ? 2.465 1.154 -7.921 1.00 1.00 97 THR A C 10
ATOM 22951 O O . THR A 1 97 ? 2.619 2.369 -7.797 1.00 1.00 97 THR A O 10
ATOM 22962 N N . ILE A 1 98 ? 3.289 0.259 -7.387 1.00 1.00 98 ILE A N 10
ATOM 22963 C CA . ILE A 1 98 ? 4.455 0.658 -6.588 1.00 1.00 98 ILE A CA 10
ATOM 22964 C C . ILE A 1 98 ? 5.751 0.353 -7.345 1.00 1.00 98 ILE A C 10
ATOM 22965 O O . ILE A 1 98 ? 5.939 -0.744 -7.872 1.00 1.00 98 ILE A O 10
ATOM 22981 N N . THR A 1 99 ? 6.645 1.336 -7.395 1.00 1.00 99 THR A N 10
ATOM 22982 C CA . THR A 1 99 ? 7.942 1.177 -8.085 1.00 1.00 99 THR A CA 10
ATOM 22983 C C . THR A 1 99 ? 9.091 1.480 -7.128 1.00 1.00 99 THR A C 10
ATOM 22984 O O . THR A 1 99 ? 9.199 2.579 -6.583 1.00 1.00 99 THR A O 10
ATOM 22995 N N . LEU A 1 100 ? 9.959 0.495 -6.919 1.00 1.00 100 LEU A N 10
ATOM 22996 C CA . LEU A 1 100 ? 11.122 0.649 -6.020 1.00 1.00 100 LEU A CA 10
ATOM 22997 C C . LEU A 1 100 ? 12.432 0.548 -6.805 1.00 1.00 100 LEU A C 10
ATOM 22998 O O . LEU A 1 100 ? 12.649 -0.366 -7.603 1.00 1.00 100 LEU A O 10
ATOM 23014 N N . THR A 1 101 ? 13.315 1.510 -6.554 1.00 1.00 101 THR A N 10
ATOM 23015 C CA . THR A 1 101 ? 14.624 1.556 -7.216 1.00 1.00 101 THR A CA 10
ATOM 23016 C C . THR A 1 101 ? 15.723 1.819 -6.197 1.00 1.00 101 THR A C 10
ATOM 23017 O O . THR A 1 101 ? 15.660 2.762 -5.409 1.00 1.00 101 THR A O 10
ATOM 23028 N N . ALA A 1 102 ? 16.753 0.981 -6.223 1.00 1.00 102 ALA A N 10
ATOM 23029 C CA . ALA A 1 102 ? 17.876 1.124 -5.299 1.00 1.00 102 ALA A CA 10
ATOM 23030 C C . ALA A 1 102 ? 18.882 2.127 -5.848 1.00 1.00 102 ALA A C 10
ATOM 23031 O O . ALA A 1 102 ? 19.589 1.851 -6.818 1.00 1.00 102 ALA A O 10
ATOM 23038 N N . LEU A 1 103 ? 18.953 3.298 -5.223 1.00 1.00 103 LEU A N 10
ATOM 23039 C CA . LEU A 1 103 ? 19.871 4.358 -5.652 1.00 1.00 103 LEU A CA 10
ATOM 23040 C C . LEU A 1 103 ? 21.198 4.247 -4.910 1.00 1.00 103 LEU A C 10
ATOM 23041 O O . LEU A 1 103 ? 21.335 3.469 -3.967 1.00 1.00 103 LEU A O 10
ATOM 23057 N N . LYS A 1 104 ? 22.187 5.025 -5.335 1.00 1.00 104 LYS A N 10
ATOM 23058 C CA . LYS A 1 104 ? 23.512 5.014 -4.728 1.00 1.00 104 LYS A CA 10
ATOM 23059 C C . LYS A 1 104 ? 23.491 5.479 -3.272 1.00 1.00 104 LYS A C 10
ATOM 23060 O O . LYS A 1 104 ? 24.211 4.915 -2.449 1.00 1.00 104 LYS A O 10
ATOM 23079 N N . LYS A 1 105 ? 22.689 6.488 -2.945 1.00 1.00 105 LYS A N 10
ATOM 23080 C CA . LYS A 1 105 ? 22.591 7.020 -1.583 1.00 1.00 105 LYS A CA 10
ATOM 23081 C C . LYS A 1 105 ? 21.617 6.201 -0.755 1.00 1.00 105 LYS A C 10
ATOM 23082 O O . LYS A 1 105 ? 21.786 6.036 0.454 1.00 1.00 105 LYS A O 10
ATOM 23101 N N . GLY A 1 106 ? 20.574 5.680 -1.394 1.00 1.00 106 GLY A N 10
ATOM 23102 C CA . GLY A 1 106 ? 19.577 4.888 -0.692 1.00 1.00 106 GLY A CA 10
ATOM 23103 C C . GLY A 1 106 ? 18.544 4.324 -1.665 1.00 1.00 106 GLY A C 10
ATOM 23104 O O . GLY A 1 106 ? 18.884 3.871 -2.757 1.00 1.00 106 GLY A O 10
ATOM 23108 N N . VAL A 1 107 ? 17.281 4.350 -1.253 1.00 1.00 107 VAL A N 10
ATOM 23109 C CA . VAL A 1 107 ? 16.185 3.826 -2.089 1.00 1.00 107 VAL A CA 10
ATOM 23110 C C . VAL A 1 107 ? 15.008 4.797 -2.110 1.00 1.00 107 VAL A C 10
ATOM 23111 O O . VAL A 1 107 ? 14.634 5.374 -1.090 1.00 1.00 107 VAL A O 10
ATOM 23124 N N . GLU A 1 108 ? 14.417 4.953 -3.290 1.00 1.00 108 GLU A N 10
ATOM 23125 C CA . GLU A 1 108 ? 13.256 5.832 -3.473 1.00 1.00 108 GLU A CA 10
ATOM 23126 C C . GLU A 1 108 ? 11.992 4.992 -3.626 1.00 1.00 108 GLU A C 10
ATOM 23127 O O . GLU A 1 108 ? 11.999 3.933 -4.252 1.00 1.00 108 GLU A O 10
ATOM 23139 N N . VAL A 1 109 ? 10.898 5.476 -3.047 1.00 1.00 109 VAL A N 10
ATOM 23140 C CA . VAL A 1 109 ? 9.607 4.779 -3.113 1.00 1.00 109 VAL A CA 10
ATOM 23141 C C . VAL A 1 109 ? 8.539 5.694 -3.695 1.00 1.00 109 VAL A C 10
ATOM 23142 O O . VAL A 1 109 ? 8.469 6.884 -3.388 1.00 1.00 109 VAL A O 10
ATOM 23155 N N . GLU A 1 110 ? 7.690 5.130 -4.548 1.00 1.00 110 GLU A N 10
ATOM 23156 C CA . GLU A 1 110 ? 6.613 5.898 -5.192 1.00 1.00 110 GLU A CA 10
ATOM 23157 C C . GLU A 1 110 ? 5.307 5.119 -5.169 1.00 1.00 110 GLU A C 10
ATOM 23158 O O . GLU A 1 110 ? 5.260 3.937 -5.511 1.00 1.00 110 GLU A O 10
ATOM 23170 N N . LEU A 1 111 ? 4.240 5.796 -4.758 1.00 1.00 111 LEU A N 10
ATOM 23171 C CA . LEU A 1 111 ? 2.905 5.193 -4.683 1.00 1.00 111 LEU A CA 10
ATOM 23172 C C . LEU A 1 111 ? 1.895 6.067 -5.414 1.00 1.00 111 LEU A C 10
ATOM 23173 O O . LEU A 1 111 ? 1.878 7.287 -5.258 1.00 1.00 111 LEU A O 10
ATOM 23189 N N . THR A 1 112 ? 1.046 5.437 -6.221 1.00 1.00 112 THR A N 10
ATOM 23190 C CA . THR A 1 112 ? 0.021 6.171 -6.985 1.00 1.00 112 THR A CA 10
ATOM 23191 C C . THR A 1 112 ? -1.353 5.527 -6.832 1.00 1.00 112 THR A C 10
ATOM 23192 O O . THR A 1 112 ? -1.482 4.318 -6.641 1.00 1.00 112 THR A O 10
ATOM 23203 N N . GLN A 1 113 ? -2.384 6.360 -6.928 1.00 1.00 113 GLN A N 10
ATOM 23204 C CA . GLN A 1 113 ? -3.772 5.896 -6.808 1.00 1.00 113 GLN A CA 10
ATOM 23205 C C . GLN A 1 113 ? -4.681 6.722 -7.717 1.00 1.00 113 GLN A C 10
ATOM 23206 O O . GLN A 1 113 ? -4.945 7.898 -7.461 1.00 1.00 113 GLN A O 10
ATOM 23220 N N . ASP A 1 114 ? -5.162 6.099 -8.787 1.00 1.00 114 ASP A N 10
ATOM 23221 C CA . ASP A 1 114 ? -6.038 6.773 -9.748 1.00 1.00 114 ASP A CA 10
ATOM 23222 C C . ASP A 1 114 ? -7.505 6.797 -9.291 1.00 1.00 114 ASP A C 10
ATOM 23223 O O . ASP A 1 114 ? -7.833 6.455 -8.156 1.00 1.00 114 ASP A O 10
ATOM 23232 N N . ASN A 1 115 ? -8.375 7.210 -10.206 1.00 1.00 115 ASN A N 10
ATOM 23233 C CA . ASN A 1 115 ? -9.821 7.299 -9.976 1.00 1.00 115 ASN A CA 10
ATOM 23234 C C . ASN A 1 115 ? -10.208 8.281 -8.877 1.00 1.00 115 ASN A C 10
ATOM 23235 O O . ASN A 1 115 ? -11.161 8.047 -8.134 1.00 1.00 115 ASN A O 10
ATOM 23246 N N . ASN A 1 116 ? -9.502 9.402 -8.765 1.00 1.00 116 ASN A N 10
ATOM 23247 C CA . ASN A 1 116 ? -9.857 10.399 -7.755 1.00 1.00 116 ASN A CA 10
ATOM 23248 C C . ASN A 1 116 ? -11.007 11.233 -8.314 1.00 1.00 116 ASN A C 10
ATOM 23249 O O . ASN A 1 116 ? -10.890 11.838 -9.381 1.00 1.00 116 ASN A O 10
ATOM 23260 N N . GLU A 1 117 ? -12.140 11.278 -7.623 1.00 1.00 117 GLU A N 10
ATOM 23261 C CA . GLU A 1 117 ? -13.300 12.027 -8.107 1.00 1.00 117 GLU A CA 10
ATOM 23262 C C . GLU A 1 117 ? -13.025 13.531 -8.159 1.00 1.00 117 GLU A C 10
ATOM 23263 O O . GLU A 1 117 ? -13.492 14.223 -9.064 1.00 1.00 117 GLU A O 10
ATOM 23275 N N . THR A 1 118 ? -12.266 14.048 -7.200 1.00 1.00 118 THR A N 10
ATOM 23276 C CA . THR A 1 118 ? -11.945 15.482 -7.162 1.00 1.00 118 THR A CA 10
ATOM 23277 C C . THR A 1 118 ? -10.599 15.723 -6.495 1.00 1.00 118 THR A C 10
ATOM 23278 O O . THR A 1 118 ? -10.021 14.824 -5.882 1.00 1.00 118 THR A O 10
ATOM 23289 N N . GLU A 1 119 ? -10.092 16.946 -6.611 1.00 1.00 119 GLU A N 10
ATOM 23290 C CA . GLU A 1 119 ? -8.812 17.304 -6.013 1.00 1.00 119 GLU A CA 10
ATOM 23291 C C . GLU A 1 119 ? -8.868 17.042 -4.515 1.00 1.00 119 GLU A C 10
ATOM 23292 O O . GLU A 1 119 ? -7.892 16.606 -3.906 1.00 1.00 119 GLU A O 10
ATOM 23304 N N . LYS A 1 120 ? -10.027 17.298 -3.917 1.00 1.00 120 LYS A N 10
ATOM 23305 C CA . LYS A 1 120 ? -10.216 17.080 -2.494 1.00 1.00 120 LYS A CA 10
ATOM 23306 C C . LYS A 1 120 ? -9.939 15.617 -2.163 1.00 1.00 120 LYS A C 10
ATOM 23307 O O . LYS A 1 120 ? -9.299 15.308 -1.158 1.00 1.00 120 LYS A O 10
ATOM 23326 N N . GLU A 1 121 ? -10.410 14.703 -3.005 1.00 1.00 121 GLU A N 10
ATOM 23327 C CA . GLU A 1 121 ? -10.202 13.276 -2.803 1.00 1.00 121 GLU A CA 10
ATOM 23328 C C . GLU A 1 121 ? -8.742 12.919 -3.039 1.00 1.00 121 GLU A C 10
ATOM 23329 O O . GLU A 1 121 ? -8.165 12.112 -2.312 1.00 1.00 121 GLU A O 10
ATOM 23341 N N . GLN A 1 122 ? -8.120 13.520 -4.049 1.00 1.00 122 GLN A N 10
ATOM 23342 C CA . GLN A 1 122 ? -6.722 13.257 -4.345 1.00 1.00 122 GLN A CA 10
ATOM 23343 C C . GLN A 1 122 ? -5.881 13.727 -3.177 1.00 1.00 122 GLN A C 10
ATOM 23344 O O . GLN A 1 122 ? -5.024 13.000 -2.675 1.00 1.00 122 GLN A O 10
ATOM 23358 N N . LYS A 1 123 ? -6.128 14.952 -2.727 1.00 1.00 123 LYS A N 10
ATOM 23359 C CA . LYS A 1 123 ? -5.391 15.514 -1.610 1.00 1.00 123 LYS A CA 10
ATOM 23360 C C . LYS A 1 123 ? -5.600 14.617 -0.392 1.00 1.00 123 LYS A C 10
ATOM 23361 O O . LYS A 1 123 ? -4.651 14.259 0.304 1.00 1.00 123 LYS A O 10
ATOM 23380 N N . HIS A 1 124 ? -6.848 14.242 -0.135 1.00 1.00 124 HIS A N 10
ATOM 23381 C CA . HIS A 1 124 ? -7.196 13.380 0.975 1.00 1.00 124 HIS A CA 10
ATOM 23382 C C . HIS A 1 124 ? -6.435 12.069 0.854 1.00 1.00 124 HIS A C 10
ATOM 23383 O O . HIS A 1 124 ? -5.961 11.515 1.845 1.00 1.00 124 HIS A O 10
ATOM 23398 N N . SER A 1 125 ? -6.316 11.572 -0.373 1.00 1.00 125 SER A N 10
ATOM 23399 C CA . SER A 1 125 ? -5.600 10.332 -0.627 1.00 1.00 125 SER A CA 10
ATOM 23400 C C . SER A 1 125 ? -4.116 10.533 -0.355 1.00 1.00 125 SER A C 10
ATOM 23401 O O . SER A 1 125 ? -3.514 9.820 0.448 1.00 1.00 125 SER A O 10
ATOM 23409 N N . GLU A 1 126 ? -3.522 11.515 -1.025 1.00 1.00 126 GLU A N 10
ATOM 23410 C CA . GLU A 1 126 ? -2.109 11.820 -0.859 1.00 1.00 126 GLU A CA 10
ATOM 23411 C C . GLU A 1 126 ? -1.801 12.051 0.615 1.00 1.00 126 GLU A C 10
ATOM 23412 O O . GLU A 1 126 ? -0.801 11.555 1.136 1.00 1.00 126 GLU A O 10
ATOM 23424 N N . ASP A 1 127 ? -2.663 12.802 1.293 1.00 1.00 127 ASP A N 10
ATOM 23425 C CA . ASP A 1 127 ? -2.481 13.084 2.709 1.00 1.00 127 ASP A CA 10
ATOM 23426 C C . ASP A 1 127 ? -2.525 11.789 3.506 1.00 1.00 127 ASP A C 10
ATOM 23427 O O . ASP A 1 127 ? -1.760 11.600 4.451 1.00 1.00 127 ASP A O 10
ATOM 23436 N N . ASN A 1 128 ? -3.419 10.883 3.119 1.00 1.00 128 ASN A N 10
ATOM 23437 C CA . ASN A 1 128 ? -3.551 9.601 3.800 1.00 1.00 128 ASN A CA 10
ATOM 23438 C C . ASN A 1 128 ? -2.336 8.732 3.520 1.00 1.00 128 ASN A C 10
ATOM 23439 O O . ASN A 1 128 ? -1.703 8.207 4.436 1.00 1.00 128 ASN A O 10
ATOM 23450 N N . TRP A 1 129 ? -1.996 8.581 2.244 1.00 1.00 129 TRP A N 10
ATOM 23451 C CA . TRP A 1 129 ? -0.850 7.776 1.867 1.00 1.00 129 TRP A CA 10
ATOM 23452 C C . TRP A 1 129 ? 0.414 8.387 2.447 1.00 1.00 129 TRP A C 10
ATOM 23453 O O . TRP A 1 129 ? 1.297 7.668 2.914 1.00 1.00 129 TRP A O 10
ATOM 23474 N N . ASN A 1 130 ? 0.511 9.712 2.440 1.00 1.00 130 ASN A N 10
ATOM 23475 C CA . ASN A 1 130 ? 1.681 10.379 2.989 1.00 1.00 130 ASN A CA 10
ATOM 23476 C C . ASN A 1 130 ? 1.835 9.959 4.447 1.00 1.00 130 ASN A C 10
ATOM 23477 O O . ASN A 1 130 ? 2.944 9.711 4.921 1.00 1.00 130 ASN A O 10
ATOM 23488 N N . THR A 1 131 ? 0.714 9.867 5.156 1.00 1.00 131 THR A N 10
ATOM 23489 C CA . THR A 1 131 ? 0.730 9.455 6.550 1.00 1.00 131 THR A CA 10
ATOM 23490 C C . THR A 1 131 ? 1.292 8.041 6.642 1.00 1.00 131 THR A C 10
ATOM 23491 O O . THR A 1 131 ? 2.054 7.711 7.551 1.00 1.00 131 THR A O 10
ATOM 23502 N N . MET A 1 132 ? 0.912 7.199 5.686 1.00 1.00 132 MET A N 10
ATOM 23503 C CA . MET A 1 132 ? 1.392 5.825 5.659 1.00 1.00 132 MET A CA 10
ATOM 23504 C C . MET A 1 132 ? 2.892 5.822 5.405 1.00 1.00 132 MET A C 10
ATOM 23505 O O . MET A 1 132 ? 3.654 5.156 6.108 1.00 1.00 132 MET A O 10
ATOM 23519 N N . LEU A 1 133 ? 3.325 6.578 4.402 1.00 1.00 133 LEU A N 10
ATOM 23520 C CA . LEU A 1 133 ? 4.738 6.675 4.072 1.00 1.00 133 LEU A CA 10
ATOM 23521 C C . LEU A 1 133 ? 5.497 7.246 5.263 1.00 1.00 133 LEU A C 10
ATOM 23522 O O . LEU A 1 133 ? 6.580 6.768 5.597 1.00 1.00 133 LEU A O 10
ATOM 23538 N N . GLU A 1 134 ? 4.928 8.254 5.920 1.00 1.00 134 GLU A N 10
ATOM 23539 C CA . GLU A 1 134 ? 5.554 8.858 7.081 1.00 1.00 134 GLU A CA 10
ATOM 23540 C C . GLU A 1 134 ? 5.619 7.828 8.192 1.00 1.00 134 GLU A C 10
ATOM 23541 O O . GLU A 1 134 ? 6.624 7.715 8.894 1.00 1.00 134 GLU A O 10
ATOM 23553 N N . GLY A 1 135 ? 4.548 7.058 8.357 1.00 1.00 135 GLY A N 10
ATOM 23554 C CA . GLY A 1 135 ? 4.499 6.031 9.382 1.00 1.00 135 GLY A CA 10
ATOM 23555 C C . GLY A 1 135 ? 5.613 5.019 9.160 1.00 1.00 135 GLY A C 10
ATOM 23556 O O . GLY A 1 135 ? 6.199 4.497 10.109 1.00 1.00 135 GLY A O 10
ATOM 23560 N N . LEU A 1 136 ? 5.915 4.742 7.896 1.00 1.00 136 LEU A N 10
ATOM 23561 C CA . LEU A 1 136 ? 6.966 3.793 7.551 1.00 1.00 136 LEU A CA 10
ATOM 23562 C C . LEU A 1 136 ? 8.335 4.387 7.882 1.00 1.00 136 LEU A C 10
ATOM 23563 O O . LEU A 1 136 ? 9.174 3.743 8.509 1.00 1.00 136 LEU A O 10
ATOM 23579 N N . LYS A 1 137 ? 8.566 5.625 7.457 1.00 1.00 137 LYS A N 10
ATOM 23580 C CA . LYS A 1 137 ? 9.835 6.285 7.706 1.00 1.00 137 LYS A CA 10
ATOM 23581 C C . LYS A 1 137 ? 10.093 6.366 9.206 1.00 1.00 137 LYS A C 10
ATOM 23582 O O . LYS A 1 137 ? 11.207 6.094 9.654 1.00 1.00 137 LYS A O 10
ATOM 23601 N N . LYS A 1 138 ? 9.080 6.727 9.988 1.00 1.00 138 LYS A N 10
ATOM 23602 C CA . LYS A 1 138 ? 9.217 6.833 11.432 1.00 1.00 138 LYS A CA 10
ATOM 23603 C C . LYS A 1 138 ? 9.573 5.482 12.042 1.00 1.00 138 LYS A C 10
ATOM 23604 O O . LYS A 1 138 ? 10.416 5.398 12.937 1.00 1.00 138 LYS A O 10
ATOM 23623 N N . PHE A 1 139 ? 8.934 4.417 11.569 1.00 1.00 139 PHE A N 10
ATOM 23624 C CA . PHE A 1 139 ? 9.202 3.078 12.081 1.00 1.00 139 PHE A CA 10
ATOM 23625 C C . PHE A 1 139 ? 10.570 2.587 11.620 1.00 1.00 139 PHE A C 10
ATOM 23626 O O . PHE A 1 139 ? 11.351 2.046 12.403 1.00 1.00 139 PHE A O 10
ATOM 23643 N N . LEU A 1 140 ? 10.858 2.773 10.336 1.00 1.00 140 LEU A N 10
ATOM 23644 C CA . LEU A 1 140 ? 12.133 2.330 9.779 1.00 1.00 140 LEU A CA 10
ATOM 23645 C C . LEU A 1 140 ? 13.300 3.110 10.398 1.00 1.00 140 LEU A C 10
ATOM 23646 O O . LEU A 1 140 ? 14.313 2.529 10.782 1.00 1.00 140 LEU A O 10
ATOM 23662 N N . GLU A 1 141 ? 13.152 4.427 10.491 1.00 1.00 141 GLU A N 10
ATOM 23663 C CA . GLU A 1 141 ? 14.197 5.276 11.054 1.00 1.00 141 GLU A CA 10
ATOM 23664 C C . GLU A 1 141 ? 14.248 5.096 12.569 1.00 1.00 141 GLU A C 10
ATOM 23665 O O . GLU A 1 141 ? 15.073 5.701 13.254 1.00 1.00 141 GLU A O 10
ATOM 23677 N N . ASN A 1 142 ? 13.357 4.267 13.100 1.00 1.00 142 ASN A N 10
ATOM 23678 C CA . ASN A 1 142 ? 13.293 4.024 14.532 1.00 1.00 142 ASN A CA 10
ATOM 23679 C C . ASN A 1 142 ? 14.595 3.419 15.026 1.00 1.00 142 ASN A C 10
ATOM 23680 O O . ASN A 1 142 ? 15.055 3.731 16.123 1.00 1.00 142 ASN A O 10
ATOM 23691 N N . LYS A 1 143 ? 15.199 2.548 14.224 1.00 1.00 143 LYS A N 10
ATOM 23692 C CA . LYS A 1 143 ? 16.451 1.902 14.589 1.00 1.00 143 LYS A CA 10
ATOM 23693 C C . LYS A 1 143 ? 17.457 2.912 15.137 1.00 1.00 143 LYS A C 10
ATOM 23694 O O . LYS A 1 143 ? 18.445 2.537 15.767 1.00 1.00 143 LYS A O 10
ATOM 23713 N N . VAL A 1 144 ? 17.207 4.198 14.906 1.00 1.00 144 VAL A N 10
ATOM 23714 C CA . VAL A 1 144 ? 18.096 5.247 15.383 1.00 1.00 144 VAL A CA 10
ATOM 23715 C C . VAL A 1 144 ? 18.198 5.206 16.905 1.00 1.00 144 VAL A C 10
ATOM 23716 O O . VAL A 1 144 ? 19.282 5.374 17.464 1.00 1.00 144 VAL A O 10
ATOM 23729 N N . SER A 1 145 ? 17.079 4.979 17.583 1.00 1.00 145 SER A N 10
ATOM 23730 C CA . SER A 1 145 ? 17.059 4.914 19.039 1.00 1.00 145 SER A CA 10
ATOM 23731 C C . SER A 1 145 ? 17.994 3.819 19.533 1.00 1.00 145 SER A C 10
ATOM 23732 O O . SER A 1 145 ? 18.705 3.999 20.521 1.00 1.00 145 SER A O 10
ATOM 23740 N N . ALA A 1 146 ? 17.993 2.685 18.841 1.00 1.00 146 ALA A N 10
ATOM 23741 C CA . ALA A 1 146 ? 18.840 1.559 19.204 1.00 1.00 146 ALA A CA 10
ATOM 23742 C C . ALA A 1 146 ? 20.307 1.900 18.972 1.00 1.00 146 ALA A C 10
ATOM 23743 O O . ALA A 1 146 ? 20.568 2.943 18.396 1.00 1.00 146 ALA A O 10
#

B-factor: mean 1.0, std 0.0, range [1.0, 1.0]

CATH classification: 3.30.530.20

Foldseek 3Di:
DVFDDKAKDKDFAADDLCVVLCCVDDQVNVCVVPPGWRWDWPQAAFIKIKIWDADPNRTWMKTKGWNHHDPSFWTKIWIGGCVLVDPDDPLSGWIKIWGWDADPRGIMIMIMGTSQPDVVSSVVVNVVVVVVVVVVRCVVVVVVVD

Nearest PDB structures (foldseek):
  2leq-assembly1_A  TM=9.890E-01  e=4.280E-24  Cytophaga hutchinsonii ATCC 33406
  3q63-assembly2_D  TM=7.923E-01  e=1.350E-06  Mesorhizobium japonicum MAFF 303099
  5yqq-assembly1_A  TM=4.508E-01  e=3.417E-03  Saccharomyces cerevisiae S288C
  5yqq-assembly1_B  TM=4.789E-01  e=9.293E-03  Saccharomyces cerevisiae S288C
  3bx8-assembly2_B  TM=2.719E-01  e=1.975E-01  unclassified

Secondary structure (DSSP, 8-state):
----EEEEEEEEE-S-HHHHHHHHS-TTHHHHHSSS-EEE---STT-EEEEEEEETTEEEEEEEEEEEEETTTEEEEE-B-GGG---S-GGGS-EEEEEEEE-SS-EEEEEEEEEESSHHHHHHHHHHHHHHHHHHHHHHGGGGT-